Protein AF-A0A1T5GSQ0-F1 (afdb_monomer_lite)

Organism: NCBI:txid619805

pLDDT: mean 76.93, std 14.39, range [29.0, 96.12]

Structure (mmCIF, N/CA/C/O backbone):
data_AF-A0A1T5GSQ0-F1
#
_entry.id   AF-A0A1T5GSQ0-F1
#
loop_
_atom_site.group_PDB
_atom_site.id
_atom_site.type_symbol
_atom_site.label_atom_id
_atom_site.label_alt_id
_atom_site.label_comp_id
_atom_site.label_asym_id
_atom_site.label_entity_id
_atom_site.label_seq_id
_atom_site.pdbx_PDB_ins_code
_atom_site.Cartn_x
_atom_site.Cartn_y
_atom_site.Cartn_z
_atom_site.occupancy
_atom_site.B_iso_or_equiv
_atom_site.auth_seq_id
_atom_site.auth_comp_id
_atom_site.auth_asym_id
_atom_site.auth_atom_id
_atom_site.pdbx_PDB_model_num
ATOM 1 N N . MET A 1 1 ? 6.554 -36.362 -6.235 1.00 68.44 1 MET A N 1
ATOM 2 C CA . MET A 1 1 ? 5.967 -37.713 -6.061 1.00 68.44 1 MET A CA 1
ATOM 3 C C . MET A 1 1 ? 4.571 -37.659 -5.467 1.00 68.44 1 MET A C 1
ATOM 5 O O . MET A 1 1 ? 3.723 -38.399 -5.943 1.00 68.44 1 MET A O 1
ATOM 9 N N . TYR A 1 2 ? 4.300 -36.788 -4.490 1.00 81.19 2 TYR A N 1
ATOM 10 C CA . TYR A 1 2 ? 2.916 -36.434 -4.168 1.00 81.19 2 TYR A CA 1
ATOM 11 C C . TYR A 1 2 ? 2.210 -35.888 -5.408 1.00 81.19 2 TYR A C 1
ATOM 13 O O . TYR A 1 2 ? 2.786 -35.083 -6.143 1.00 81.19 2 TYR A O 1
ATOM 21 N N . GLN A 1 3 ? 0.980 -36.329 -5.635 1.00 78.25 3 GLN A N 1
ATOM 22 C CA . GLN A 1 3 ? 0.131 -35.813 -6.698 1.00 78.25 3 GLN A CA 1
ATOM 23 C C . GLN A 1 3 ? -1.318 -35.765 -6.228 1.00 78.25 3 GLN A C 1
ATOM 25 O O . GLN A 1 3 ? -1.808 -36.688 -5.578 1.00 78.25 3 GLN A O 1
ATOM 30 N N . PHE A 1 4 ? -2.019 -34.694 -6.579 1.00 75.19 4 PHE A N 1
ATOM 31 C CA . PHE A 1 4 ? -3.451 -34.602 -6.332 1.00 75.19 4 PHE A CA 1
ATOM 32 C C . PHE A 1 4 ? -4.210 -35.286 -7.467 1.00 75.19 4 PHE A C 1
ATOM 34 O O . PHE A 1 4 ? -3.965 -35.017 -8.642 1.00 75.19 4 PHE A O 1
ATOM 41 N N . TYR A 1 5 ? -5.136 -36.175 -7.118 1.00 75.06 5 TYR A N 1
ATOM 42 C CA . TYR A 1 5 ? -6.042 -36.819 -8.065 1.00 75.06 5 TYR A CA 1
ATOM 43 C C . TYR A 1 5 ? -7.463 -36.726 -7.513 1.00 75.06 5 TYR A C 1
ATOM 45 O O . TYR A 1 5 ? -7.710 -37.151 -6.388 1.00 75.06 5 TYR A O 1
ATOM 53 N N . ASN A 1 6 ? -8.379 -36.108 -8.267 1.00 72.38 6 ASN A N 1
ATOM 54 C CA . ASN A 1 6 ? -9.743 -35.788 -7.818 1.00 72.38 6 ASN A CA 1
ATOM 55 C C . ASN A 1 6 ? -9.792 -35.131 -6.425 1.00 72.38 6 ASN A C 1
ATOM 57 O O . ASN A 1 6 ? -10.614 -35.485 -5.585 1.00 72.38 6 ASN A O 1
ATOM 61 N N . ASN A 1 7 ? -8.898 -34.167 -6.176 1.00 63.91 7 ASN A N 1
ATOM 62 C CA . ASN A 1 7 ? -8.821 -33.418 -4.916 1.00 63.91 7 ASN A CA 1
ATOM 63 C C . ASN A 1 7 ? -8.423 -34.248 -3.669 1.00 63.91 7 ASN A C 1
ATOM 65 O O . ASN A 1 7 ? -8.534 -33.750 -2.543 1.00 63.91 7 ASN A O 1
ATOM 69 N N . ILE A 1 8 ? -7.936 -35.480 -3.873 1.00 70.56 8 ILE A N 1
ATOM 70 C CA . ILE A 1 8 ? -7.344 -36.366 -2.861 1.00 70.56 8 ILE A CA 1
ATOM 71 C C . ILE A 1 8 ? -5.822 -36.350 -3.038 1.00 70.56 8 ILE A C 1
ATOM 73 O O . ILE A 1 8 ? -5.317 -36.434 -4.163 1.00 70.56 8 ILE A O 1
ATOM 77 N N . LEU A 1 9 ? -5.084 -36.213 -1.935 1.00 80.88 9 LEU A N 1
ATOM 78 C CA . LEU A 1 9 ? -3.628 -36.312 -1.937 1.00 80.88 9 LEU A CA 1
ATOM 79 C C . LEU A 1 9 ? -3.241 -37.778 -2.140 1.00 80.88 9 LEU A C 1
ATOM 81 O O . LEU A 1 9 ? -3.521 -38.627 -1.299 1.00 80.88 9 LEU A O 1
ATOM 85 N N . THR A 1 10 ? -2.588 -38.079 -3.256 1.00 87.19 10 THR A N 1
ATOM 86 C CA . THR A 1 10 ? -2.218 -39.450 -3.604 1.00 87.19 10 THR A CA 1
ATOM 87 C C . THR A 1 10 ? -0.716 -39.623 -3.761 1.00 87.19 10 THR A C 1
ATOM 89 O O . THR A 1 10 ? 0.015 -38.696 -4.123 1.00 87.19 10 THR A O 1
ATOM 92 N N . VAL A 1 11 ? -0.263 -40.848 -3.509 1.00 88.00 11 VAL A N 1
ATOM 93 C CA . VAL A 1 11 ? 1.093 -41.314 -3.797 1.00 88.00 11 VAL A CA 1
ATOM 94 C C . VAL A 1 11 ? 1.001 -42.444 -4.829 1.00 88.00 11 VAL A C 1
ATOM 96 O O . VAL A 1 11 ? 0.130 -43.314 -4.711 1.00 88.00 11 VAL A O 1
ATOM 99 N N . PRO A 1 12 ? 1.861 -42.459 -5.865 1.00 88.81 12 PRO A N 1
ATOM 100 C CA . PRO A 1 12 ? 1.971 -43.591 -6.775 1.00 88.81 12 PRO A CA 1
ATOM 101 C C . PRO A 1 12 ? 2.206 -44.892 -6.007 1.00 88.81 12 PRO A C 1
ATOM 103 O O . PRO A 1 12 ? 3.106 -44.966 -5.178 1.00 88.81 12 PRO A O 1
ATOM 106 N N . ALA A 1 13 ? 1.440 -45.943 -6.303 1.00 86.69 13 ALA A N 1
ATOM 107 C CA . ALA A 1 13 ? 1.593 -47.232 -5.628 1.00 86.69 13 ALA A CA 1
ATOM 108 C C . ALA A 1 13 ? 3.027 -47.773 -5.752 1.00 86.69 13 ALA A C 1
ATOM 110 O O . ALA A 1 13 ? 3.580 -48.269 -4.778 1.00 86.69 13 ALA A O 1
ATOM 111 N N . ARG A 1 14 ? 3.636 -47.601 -6.934 1.00 85.62 14 ARG A N 1
ATOM 112 C CA . ARG A 1 14 ? 5.033 -47.954 -7.224 1.00 85.62 14 ARG A CA 1
ATOM 113 C C . ARG A 1 14 ? 6.021 -47.272 -6.277 1.00 85.62 14 ARG A C 1
ATOM 115 O O . ARG A 1 14 ? 6.959 -47.916 -5.821 1.00 85.62 14 ARG A O 1
ATOM 122 N N . ALA A 1 15 ? 5.748 -46.030 -5.881 1.00 83.38 15 ALA A N 1
ATOM 123 C CA . ALA A 1 15 ? 6.609 -45.318 -4.951 1.00 83.38 15 ALA A CA 1
ATOM 124 C C . ALA A 1 15 ? 6.645 -45.982 -3.569 1.00 83.38 15 ALA A C 1
ATOM 126 O O . ALA A 1 15 ? 7.658 -45.910 -2.891 1.00 83.38 15 ALA A O 1
ATOM 127 N N . LEU A 1 16 ? 5.581 -46.679 -3.156 1.00 84.25 16 LEU A N 1
ATOM 128 C CA . LEU A 1 16 ? 5.532 -47.333 -1.847 1.00 84.25 16 LEU A CA 1
ATOM 129 C C . LEU A 1 16 ? 6.376 -48.613 -1.779 1.00 84.25 16 LEU A C 1
ATOM 131 O O . LEU A 1 16 ? 6.899 -48.909 -0.707 1.00 84.25 16 LEU A O 1
ATOM 135 N N . TYR A 1 17 ? 6.493 -49.366 -2.878 1.00 85.31 17 TYR A N 1
ATOM 136 C CA . TYR A 1 17 ? 7.112 -50.701 -2.866 1.00 85.31 17 TYR A CA 1
ATOM 137 C C . TYR A 1 17 ? 8.306 -50.906 -3.798 1.00 85.31 17 TYR A C 1
ATOM 139 O O . TYR A 1 17 ? 8.955 -51.943 -3.712 1.00 85.31 17 TYR A O 1
ATOM 147 N N . GLU A 1 18 ? 8.584 -49.959 -4.690 1.00 81.31 18 GLU A N 1
ATOM 148 C CA . GLU A 1 18 ? 9.754 -49.977 -5.573 1.00 81.31 18 GLU A CA 1
ATOM 149 C C . GLU A 1 18 ? 10.610 -48.728 -5.347 1.00 81.31 18 GLU A C 1
ATOM 151 O O . GLU A 1 18 ? 11.766 -48.861 -4.964 1.00 81.31 18 GLU A O 1
ATOM 156 N N . ASP A 1 19 ? 10.058 -47.520 -5.529 1.00 81.12 19 ASP A N 1
ATOM 157 C CA . ASP A 1 19 ? 10.909 -46.317 -5.595 1.00 81.12 19 ASP A CA 1
ATOM 158 C C . ASP A 1 19 ? 11.412 -45.853 -4.216 1.00 81.12 19 ASP A C 1
ATOM 160 O O . ASP A 1 19 ? 12.547 -45.399 -4.091 1.00 81.12 19 ASP A O 1
ATOM 164 N N . LEU A 1 20 ? 10.577 -45.944 -3.172 1.00 81.62 20 LEU A N 1
ATOM 165 C CA . LEU A 1 20 ? 10.939 -45.531 -1.808 1.00 81.62 20 LEU A CA 1
ATOM 166 C C . LEU A 1 20 ? 11.150 -46.706 -0.859 1.00 81.62 20 LEU A C 1
ATOM 168 O O . LEU A 1 20 ? 11.515 -46.456 0.286 1.00 81.62 20 LEU A O 1
ATOM 172 N N . ASP A 1 21 ? 10.882 -47.943 -1.281 1.00 82.75 21 ASP A N 1
ATOM 173 C CA . ASP A 1 21 ? 10.990 -49.158 -0.458 1.00 82.75 21 ASP A CA 1
ATOM 174 C C . ASP A 1 21 ? 10.416 -48.979 0.968 1.00 82.75 21 ASP A C 1
ATOM 176 O O . ASP A 1 21 ? 11.086 -49.158 1.984 1.00 82.75 21 ASP A O 1
ATOM 180 N N . VAL A 1 22 ? 9.179 -48.478 1.055 1.00 83.62 22 VAL A N 1
ATOM 181 C CA . VAL A 1 22 ? 8.471 -48.247 2.331 1.00 83.62 22 VAL A CA 1
ATOM 182 C C . VAL A 1 22 ? 7.746 -49.518 2.783 1.00 83.62 22 VAL A C 1
ATOM 184 O O . VAL A 1 22 ? 7.536 -49.745 3.974 1.00 83.62 22 VAL A O 1
ATOM 187 N N . MET A 1 23 ? 7.343 -50.368 1.839 1.00 85.94 23 MET A N 1
ATOM 188 C CA . MET A 1 23 ? 6.712 -51.658 2.101 1.00 85.94 23 MET A CA 1
ATOM 189 C C . MET A 1 23 ? 6.940 -52.631 0.948 1.00 85.94 23 MET A C 1
ATOM 191 O O . MET A 1 23 ? 7.004 -52.223 -0.199 1.00 85.94 23 MET A O 1
ATOM 195 N N . SER A 1 24 ? 6.951 -53.939 1.206 1.00 87.75 24 SER A N 1
ATOM 196 C CA . SER A 1 24 ? 7.032 -54.917 0.115 1.00 87.75 24 SER A CA 1
ATOM 197 C C . SER A 1 24 ? 5.754 -54.947 -0.735 1.00 87.75 24 SER A C 1
ATOM 199 O O . SER A 1 24 ? 4.644 -54.737 -0.232 1.00 87.75 24 SER A O 1
ATOM 201 N N . LYS A 1 25 ? 5.888 -55.298 -2.021 1.00 86.75 25 LYS A N 1
ATOM 202 C CA . LYS A 1 25 ? 4.754 -55.422 -2.956 1.00 86.75 25 LYS A CA 1
ATOM 203 C C . LYS A 1 25 ? 3.648 -56.350 -2.435 1.00 86.75 25 LYS A C 1
ATOM 205 O O . LYS A 1 25 ? 2.469 -56.014 -2.504 1.00 86.75 25 LYS A O 1
ATOM 210 N N . SER A 1 26 ? 4.033 -57.474 -1.830 1.00 88.62 26 SER A N 1
ATOM 211 C CA . SER A 1 26 ? 3.101 -58.433 -1.217 1.00 88.62 26 SER A CA 1
ATOM 212 C C . SER A 1 26 ? 2.307 -57.819 -0.053 1.00 88.62 26 SER A C 1
ATOM 214 O O . SER A 1 26 ? 1.103 -58.048 0.085 1.00 88.62 26 SER A O 1
ATOM 216 N N . ASN A 1 27 ? 2.951 -56.977 0.763 1.00 89.62 27 ASN A N 1
ATOM 217 C CA . ASN A 1 27 ? 2.292 -56.280 1.866 1.00 89.62 27 ASN A CA 1
ATOM 218 C C . ASN A 1 27 ? 1.319 -55.204 1.357 1.00 89.62 27 ASN A C 1
ATOM 220 O O . ASN A 1 27 ? 0.189 -55.117 1.836 1.00 89.62 27 ASN A O 1
ATOM 224 N N . TYR A 1 28 ? 1.725 -54.445 0.335 1.00 90.38 28 TYR A N 1
ATOM 225 C CA . TYR A 1 28 ? 0.859 -53.490 -0.356 1.00 90.38 28 TYR A CA 1
ATOM 226 C C . TYR A 1 28 ? -0.414 -54.162 -0.904 1.00 90.38 28 TYR A C 1
ATOM 228 O O . TYR A 1 28 ? -1.529 -53.712 -0.622 1.00 90.38 28 TYR A O 1
ATOM 236 N N . ASP A 1 29 ? -0.267 -55.276 -1.628 1.00 87.75 29 ASP A N 1
ATOM 237 C CA . ASP A 1 29 ? -1.400 -55.989 -2.227 1.00 87.75 29 ASP A CA 1
ATOM 238 C C . ASP A 1 29 ? -2.332 -56.582 -1.153 1.00 87.75 29 ASP A C 1
ATOM 240 O O . ASP A 1 29 ? -3.560 -56.519 -1.289 1.00 87.75 29 ASP A O 1
ATOM 244 N N . LYS A 1 30 ? -1.773 -57.085 -0.040 1.00 89.44 30 LYS A N 1
ATOM 245 C CA . LYS A 1 30 ? -2.542 -57.559 1.123 1.00 89.44 30 LYS A CA 1
ATOM 246 C C . LYS A 1 30 ? -3.357 -56.434 1.763 1.00 89.44 30 LYS A C 1
ATOM 248 O O . LYS A 1 30 ? -4.542 -56.628 2.027 1.00 89.44 30 LYS A O 1
ATOM 253 N N . LEU A 1 31 ? -2.758 -55.268 2.002 1.00 87.88 31 LEU A N 1
ATOM 254 C CA . LEU A 1 31 ? -3.440 -54.128 2.628 1.00 87.88 31 LEU A CA 1
ATOM 255 C C . LEU A 1 31 ? -4.535 -53.541 1.731 1.00 87.88 31 LEU A C 1
ATOM 257 O O . LEU A 1 31 ? -5.602 -53.190 2.235 1.00 87.88 31 LEU A O 1
ATOM 261 N N . CYS A 1 32 ? -4.324 -53.532 0.413 1.00 87.56 32 CYS A N 1
ATOM 262 C CA . CYS A 1 32 ? -5.368 -53.177 -0.545 1.00 87.56 32 CYS A CA 1
ATOM 263 C C . CYS A 1 32 ? -6.530 -54.185 -0.528 1.00 87.56 32 CYS A C 1
ATOM 265 O O . CYS A 1 32 ? -7.689 -53.786 -0.561 1.00 87.56 32 CYS A O 1
ATOM 267 N N . ARG A 1 33 ? -6.248 -55.498 -0.462 1.00 86.75 33 ARG A N 1
ATOM 268 C CA . ARG A 1 33 ? -7.292 -56.542 -0.391 1.00 86.75 33 ARG A CA 1
ATOM 269 C C . ARG A 1 33 ? -8.101 -56.466 0.907 1.00 86.75 33 ARG A C 1
ATOM 271 O O . ARG A 1 33 ? -9.288 -56.763 0.894 1.00 86.75 33 ARG A O 1
ATOM 278 N N . LEU A 1 34 ? -7.466 -56.070 2.008 1.00 83.06 34 LEU A N 1
ATOM 279 C CA . LEU A 1 34 ? -8.110 -55.899 3.313 1.00 83.06 34 LEU A CA 1
ATOM 280 C C . LEU A 1 34 ? -8.865 -54.563 3.460 1.00 83.06 34 LEU A C 1
ATOM 282 O O . LEU A 1 34 ? -9.414 -54.315 4.531 1.00 83.06 34 LEU A O 1
ATOM 286 N N . GLY A 1 35 ? -8.862 -53.694 2.439 1.00 82.69 35 GLY A N 1
ATOM 287 C CA . GLY A 1 35 ? -9.487 -52.365 2.506 1.00 82.69 35 GLY A CA 1
ATOM 288 C C . GLY A 1 35 ? -8.825 -51.430 3.523 1.00 82.69 35 GLY A C 1
ATOM 289 O O . GLY A 1 35 ? -9.475 -50.559 4.085 1.00 82.69 35 GLY A O 1
ATOM 290 N N . LYS A 1 36 ? -7.543 -51.660 3.832 1.00 81.94 36 LYS A N 1
ATOM 291 C CA . LYS A 1 36 ? -6.756 -50.832 4.762 1.00 81.94 36 LYS A CA 1
ATOM 292 C C . LYS A 1 36 ? -5.957 -49.743 4.055 1.00 81.94 36 LYS A C 1
ATOM 294 O O . LYS A 1 36 ? -5.368 -48.923 4.739 1.00 81.94 36 LYS A O 1
ATOM 299 N N . ILE A 1 37 ? -5.886 -49.795 2.728 1.00 90.00 37 ILE A N 1
ATOM 300 C CA . ILE A 1 37 ? -5.274 -48.795 1.858 1.00 90.00 37 ILE A CA 1
ATOM 301 C C . ILE A 1 37 ? -6.217 -48.611 0.673 1.00 90.00 37 ILE A C 1
ATOM 303 O O . ILE A 1 37 ? -6.543 -49.589 -0.010 1.00 90.00 37 ILE A O 1
ATOM 307 N N . ASP A 1 38 ? -6.598 -47.367 0.404 1.00 87.88 38 ASP A N 1
ATOM 308 C CA . ASP A 1 38 ? -7.540 -47.032 -0.653 1.00 87.88 38 ASP A CA 1
ATOM 309 C C . ASP A 1 38 ? -6.816 -46.689 -1.951 1.00 87.88 38 ASP A C 1
ATOM 311 O O . ASP A 1 38 ? -5.993 -45.774 -2.046 1.00 87.88 38 ASP A O 1
ATOM 315 N N . ARG A 1 39 ? -7.143 -47.453 -2.997 1.00 87.56 39 ARG A N 1
ATOM 316 C CA . ARG A 1 39 ? -6.655 -47.204 -4.354 1.00 87.56 39 ARG A CA 1
ATOM 317 C C . ARG A 1 39 ? -7.631 -46.294 -5.079 1.00 87.56 39 ARG A C 1
ATOM 319 O O . ARG A 1 39 ? -8.629 -46.760 -5.621 1.00 87.56 39 ARG A O 1
ATOM 326 N N . VAL A 1 40 ? -7.296 -45.010 -5.132 1.00 84.06 40 VAL A N 1
ATOM 327 C CA . VAL A 1 40 ? -8.095 -43.971 -5.800 1.00 84.06 40 VAL A CA 1
ATOM 328 C C . VAL A 1 40 ? -8.093 -44.149 -7.323 1.00 84.06 40 VAL A C 1
ATOM 330 O O . VAL A 1 40 ? -9.045 -43.778 -8.005 1.00 84.06 40 VAL A O 1
ATOM 333 N N . ARG A 1 41 ? -7.039 -44.766 -7.876 1.00 84.94 41 ARG A N 1
ATOM 334 C CA . ARG A 1 41 ? -6.948 -45.134 -9.296 1.00 84.94 41 ARG A CA 1
ATOM 335 C C . ARG A 1 41 ? -6.303 -46.506 -9.441 1.00 84.94 41 ARG A C 1
ATOM 337 O O . ARG A 1 41 ? -5.251 -46.764 -8.856 1.00 84.94 41 ARG A O 1
ATOM 344 N N . GLN A 1 42 ? -6.916 -47.383 -10.235 1.00 80.81 42 GLN A N 1
ATOM 345 C CA . GLN A 1 42 ? -6.330 -48.677 -10.594 1.00 80.81 42 GLN A CA 1
ATOM 346 C C . GLN A 1 42 ? -5.257 -48.501 -11.671 1.00 80.81 42 GLN A C 1
ATOM 348 O O . GLN A 1 42 ? -5.453 -47.749 -12.624 1.00 80.81 42 GLN A O 1
ATOM 353 N N . GLY A 1 43 ? -4.146 -49.226 -11.535 1.00 78.56 43 GLY A N 1
ATOM 354 C CA . GLY A 1 43 ? -3.112 -49.265 -12.565 1.00 78.56 43 GLY A CA 1
ATOM 355 C C . GLY A 1 43 ? -3.512 -50.212 -13.697 1.00 78.56 43 GLY A C 1
ATOM 356 O O . GLY A 1 43 ? -3.926 -51.335 -13.416 1.00 78.56 43 GLY A O 1
ATOM 357 N N . LYS A 1 44 ? -3.415 -49.767 -14.955 1.00 77.12 44 LYS A N 1
ATOM 358 C CA . LYS A 1 44 ? -3.834 -50.538 -16.146 1.00 77.12 44 LYS A CA 1
ATOM 359 C C . LYS A 1 44 ? -2.760 -50.671 -17.242 1.00 77.12 44 LYS A C 1
ATOM 361 O O . LYS A 1 44 ? -3.091 -51.096 -18.341 1.00 77.12 44 LYS A O 1
ATOM 366 N N . GLY A 1 45 ? -1.494 -50.353 -16.962 1.00 67.88 45 GLY A N 1
ATOM 367 C CA . GLY A 1 45 ? -0.377 -50.547 -17.904 1.00 67.88 45 GLY A CA 1
ATOM 368 C C . GLY A 1 45 ? 0.507 -49.311 -18.073 1.00 67.88 45 GLY A C 1
ATOM 369 O O . GLY A 1 45 ? 0.421 -48.391 -17.257 1.00 67.88 45 GLY A O 1
ATOM 370 N N . LEU A 1 46 ? 1.363 -49.319 -19.106 1.00 49.94 46 LEU A N 1
ATOM 371 C CA . LEU A 1 46 ? 2.316 -48.243 -19.428 1.00 49.94 46 LEU A CA 1
ATOM 372 C C . LEU A 1 46 ? 1.572 -46.889 -19.481 1.00 49.94 46 LEU A C 1
ATOM 374 O O . LEU A 1 46 ? 0.576 -46.766 -20.186 1.00 49.94 46 LEU A O 1
ATOM 378 N N . ASP A 1 47 ? 2.015 -45.930 -18.663 1.00 57.16 47 ASP A N 1
ATOM 379 C CA . ASP A 1 47 ? 1.444 -44.588 -18.397 1.00 57.16 47 ASP A CA 1
ATOM 380 C C . ASP A 1 47 ? 0.167 -44.496 -17.536 1.00 57.16 47 ASP A C 1
ATOM 382 O O . ASP A 1 47 ? -0.342 -43.406 -17.251 1.00 57.16 47 ASP A O 1
ATOM 386 N N . ASN A 1 48 ? -0.339 -45.620 -17.027 1.00 70.00 48 ASN A N 1
ATOM 387 C CA . ASN A 1 48 ? -1.522 -45.662 -16.169 1.00 70.00 48 ASN A CA 1
ATOM 388 C C . ASN A 1 48 ? -1.192 -46.369 -14.845 1.00 70.00 48 ASN A C 1
ATOM 390 O O . ASN A 1 48 ? -1.582 -47.518 -14.625 1.00 70.00 48 ASN A O 1
ATOM 394 N N . HIS A 1 49 ? -0.434 -45.694 -13.968 1.00 80.44 49 HIS A N 1
ATOM 395 C CA . HIS A 1 49 ? -0.033 -46.222 -12.659 1.00 80.44 49 HIS A CA 1
ATOM 396 C C . HIS A 1 49 ? -1.143 -46.114 -11.610 1.00 80.44 49 HIS A C 1
ATOM 398 O O . HIS A 1 49 ? -1.974 -45.204 -11.625 1.00 80.44 49 HIS A O 1
ATOM 404 N N . ALA A 1 50 ? -1.146 -47.066 -10.674 1.00 85.62 50 ALA A N 1
ATOM 405 C CA . ALA A 1 50 ? -2.084 -47.055 -9.560 1.00 85.62 50 ALA A CA 1
ATOM 406 C C . ALA A 1 50 ? -1.755 -45.914 -8.586 1.00 85.62 50 ALA A C 1
ATOM 408 O O . ALA A 1 50 ? -0.584 -45.676 -8.280 1.00 85.62 50 ALA A O 1
ATOM 409 N N . LEU A 1 51 ? -2.790 -45.247 -8.077 1.00 89.19 51 LEU A N 1
ATOM 410 C CA . LEU A 1 51 ? -2.672 -44.172 -7.092 1.00 89.19 51 LEU A CA 1
ATOM 411 C C . LEU A 1 51 ? -3.332 -44.581 -5.793 1.00 89.19 51 LEU A C 1
ATOM 413 O O . LEU A 1 51 ? -4.428 -45.144 -5.792 1.00 89.19 51 LEU A O 1
ATOM 417 N N . VAL A 1 52 ? -2.646 -44.276 -4.704 1.00 87.38 52 VAL A N 1
ATOM 418 C CA . VAL A 1 52 ? -3.037 -44.630 -3.348 1.00 87.38 52 VAL A CA 1
ATOM 419 C C . VAL A 1 52 ? -3.305 -43.352 -2.578 1.00 87.38 52 VAL A C 1
ATOM 421 O O . VAL A 1 52 ? -2.490 -42.434 -2.646 1.00 87.38 52 VAL A O 1
ATOM 424 N N . ASP A 1 53 ? -4.424 -43.290 -1.863 1.00 89.44 53 ASP A N 1
ATOM 425 C CA . ASP A 1 53 ? -4.706 -42.183 -0.951 1.00 89.44 53 ASP A CA 1
ATOM 426 C C . ASP A 1 53 ? -3.667 -42.182 0.174 1.00 89.44 53 ASP A C 1
ATOM 428 O O . ASP A 1 53 ? -3.504 -43.176 0.889 1.00 89.44 53 ASP A O 1
ATOM 432 N N . PHE A 1 54 ? -2.953 -41.070 0.314 1.00 85.00 54 PHE A N 1
ATOM 433 C CA . PHE A 1 54 ? -1.916 -40.904 1.320 1.00 85.00 54 PHE A CA 1
ATOM 434 C C . PHE A 1 54 ? -2.462 -41.015 2.753 1.00 85.00 54 PHE A C 1
ATOM 436 O O . PHE A 1 54 ? -1.798 -41.593 3.617 1.00 85.00 54 PHE A O 1
ATOM 443 N N . GLU A 1 55 ? -3.679 -40.527 3.003 1.00 81.25 55 GLU A N 1
ATOM 444 C CA . GLU A 1 55 ? -4.296 -40.566 4.334 1.00 81.25 55 GLU A CA 1
ATOM 445 C C . GLU A 1 55 ? -4.718 -41.987 4.721 1.00 81.25 55 GLU A C 1
ATOM 447 O O . GLU A 1 55 ? -4.596 -42.385 5.884 1.00 81.25 55 GLU A O 1
ATOM 452 N N . SER A 1 56 ? -5.101 -42.797 3.729 1.00 87.50 56 SER A N 1
ATOM 453 C CA . SER A 1 56 ? -5.452 -44.208 3.928 1.00 87.50 56 SER A CA 1
ATOM 454 C C . SER A 1 56 ? -4.261 -45.082 4.348 1.00 87.50 56 SER A C 1
ATOM 456 O O . SER A 1 56 ? -4.456 -46.188 4.847 1.00 87.50 56 SER A O 1
ATOM 458 N N . LEU A 1 57 ? -3.015 -44.619 4.177 1.00 84.75 57 LEU A N 1
ATOM 459 C CA . LEU A 1 57 ? -1.837 -45.387 4.581 1.00 84.75 57 LEU A CA 1
ATOM 460 C C . LEU A 1 57 ? -1.780 -45.545 6.108 1.00 84.75 57 LEU A C 1
ATOM 462 O O . LEU A 1 57 ? -1.934 -44.556 6.827 1.00 84.75 57 LEU A O 1
ATOM 466 N N . PRO A 1 58 ? -1.469 -46.748 6.633 1.00 82.25 58 PRO A N 1
ATOM 467 C CA . PRO A 1 58 ? -1.176 -46.919 8.050 1.00 82.25 58 PRO A CA 1
ATOM 468 C C . PRO A 1 58 ? -0.067 -45.968 8.511 1.00 82.25 58 PRO A C 1
ATOM 470 O O . PRO A 1 58 ? 0.946 -45.814 7.827 1.00 82.25 58 PRO A O 1
ATOM 473 N N . GLU A 1 59 ? -0.237 -45.389 9.698 1.00 77.25 59 GLU A N 1
ATOM 474 C CA . GLU A 1 59 ? 0.590 -44.294 10.222 1.00 77.25 59 GLU A CA 1
ATOM 475 C C . GLU A 1 59 ? 2.100 -44.550 10.119 1.00 77.25 59 GLU A C 1
ATOM 477 O O . GLU A 1 59 ? 2.834 -43.697 9.629 1.00 77.25 59 GLU A O 1
ATOM 482 N N . ARG A 1 60 ? 2.555 -45.765 10.457 1.00 79.69 60 ARG A N 1
ATOM 483 C CA . ARG A 1 60 ? 3.969 -46.166 10.332 1.00 79.69 60 ARG A CA 1
ATOM 484 C C . ARG A 1 60 ? 4.549 -45.951 8.926 1.00 79.69 60 ARG A C 1
ATOM 486 O O . ARG A 1 60 ? 5.679 -45.503 8.797 1.00 79.69 60 ARG A O 1
ATOM 493 N N . PHE A 1 61 ? 3.773 -46.233 7.877 1.00 84.50 61 PHE A N 1
ATOM 494 C CA . PHE A 1 61 ? 4.207 -46.071 6.488 1.00 84.50 61 PHE A CA 1
ATOM 495 C C . PHE A 1 61 ? 4.070 -44.622 6.030 1.00 84.50 61 PHE A C 1
ATOM 497 O O . PHE A 1 61 ? 4.898 -44.142 5.265 1.00 84.50 61 PHE A O 1
ATOM 504 N N . ARG A 1 62 ? 3.064 -43.900 6.536 1.00 82.88 62 ARG A N 1
ATOM 505 C CA . ARG A 1 62 ? 2.883 -42.469 6.272 1.00 82.88 62 ARG A CA 1
ATOM 506 C C . ARG A 1 62 ? 4.073 -41.657 6.786 1.00 82.88 62 ARG A C 1
ATOM 508 O O . ARG A 1 62 ? 4.610 -40.837 6.049 1.00 82.88 62 ARG A O 1
ATOM 515 N N . VAL A 1 63 ? 4.529 -41.937 8.009 1.00 76.00 63 VAL A N 1
ATOM 516 C CA . VAL A 1 63 ? 5.705 -41.294 8.618 1.00 76.00 63 VAL A CA 1
ATOM 517 C C . VAL A 1 63 ? 6.966 -41.538 7.788 1.00 76.00 63 VAL A C 1
ATOM 519 O O . VAL A 1 63 ? 7.719 -40.598 7.540 1.00 76.00 63 VAL A O 1
ATOM 522 N N . ASP A 1 64 ? 7.189 -42.763 7.310 1.00 80.56 64 ASP A N 1
ATOM 523 C CA . ASP A 1 64 ? 8.365 -43.070 6.488 1.00 80.56 64 ASP A CA 1
ATOM 524 C C . ASP A 1 64 ? 8.298 -42.441 5.089 1.00 80.56 64 ASP A C 1
ATOM 526 O O . ASP A 1 64 ? 9.317 -41.960 4.591 1.00 80.56 64 ASP A O 1
ATOM 530 N N . VAL A 1 65 ? 7.109 -42.348 4.479 1.00 79.69 65 VAL A N 1
ATOM 531 C CA . VAL A 1 65 ? 6.918 -41.583 3.233 1.00 79.69 65 VAL A CA 1
ATOM 532 C C . VAL A 1 65 ? 7.246 -40.101 3.455 1.00 79.69 65 VAL A C 1
ATOM 534 O O . VAL A 1 65 ? 7.965 -39.522 2.645 1.00 79.69 65 VAL A O 1
ATOM 537 N N . VAL A 1 66 ? 6.810 -39.498 4.570 1.00 79.06 66 VAL A N 1
ATOM 538 C CA . VAL A 1 66 ? 7.133 -38.097 4.916 1.00 79.06 66 VAL A CA 1
ATOM 539 C C . VAL A 1 66 ? 8.624 -37.903 5.176 1.00 79.06 66 VAL A C 1
ATOM 541 O O . VAL A 1 66 ? 9.192 -36.918 4.715 1.00 79.06 66 VAL A O 1
ATOM 544 N N . LYS A 1 67 ? 9.292 -38.839 5.860 1.00 78.62 67 LYS A N 1
ATOM 545 C CA . LYS A 1 67 ? 10.748 -38.772 6.067 1.00 78.62 67 LYS A CA 1
ATOM 546 C C . LYS A 1 67 ? 11.523 -38.789 4.748 1.00 78.62 67 LYS A C 1
ATOM 548 O O . LYS A 1 67 ? 12.530 -38.099 4.643 1.00 78.62 67 LYS A O 1
ATOM 553 N N . LYS A 1 68 ? 11.072 -39.570 3.759 1.00 79.06 68 LYS A N 1
ATOM 554 C CA . LYS A 1 68 ? 11.768 -39.729 2.470 1.00 79.06 68 LYS A CA 1
ATOM 555 C C . LYS A 1 68 ? 11.398 -38.659 1.431 1.00 79.06 68 LYS A C 1
ATOM 557 O O . LYS A 1 68 ? 12.251 -38.289 0.634 1.00 79.06 68 LYS A O 1
ATOM 562 N N . LEU A 1 69 ? 10.158 -38.160 1.424 1.00 71.44 69 LEU A N 1
ATOM 563 C CA . LEU A 1 69 ? 9.655 -37.190 0.433 1.00 71.44 69 LEU A CA 1
ATOM 564 C C . LEU A 1 69 ? 9.437 -35.766 0.971 1.00 71.44 69 LEU A C 1
ATOM 566 O O . LEU A 1 69 ? 9.090 -34.876 0.194 1.00 71.44 69 LEU A O 1
ATOM 570 N N . GLY A 1 70 ? 9.599 -35.544 2.275 1.00 67.81 70 GLY A N 1
ATOM 571 C CA . GLY A 1 70 ? 9.181 -34.313 2.943 1.00 67.81 70 GLY A CA 1
ATOM 572 C C . GLY A 1 70 ? 7.670 -34.255 3.202 1.00 67.81 70 GLY A C 1
ATOM 573 O O . GLY A 1 70 ? 6.905 -35.147 2.812 1.00 67.81 70 GLY A O 1
ATOM 574 N N . TYR A 1 71 ? 7.230 -33.195 3.888 1.00 66.19 71 TYR A N 1
ATOM 575 C CA . TYR A 1 71 ? 5.811 -32.962 4.170 1.00 66.19 71 TYR A CA 1
ATOM 576 C C . TYR A 1 71 ? 5.027 -32.689 2.878 1.00 66.19 71 TYR A C 1
ATOM 578 O O . TYR A 1 71 ? 5.511 -31.952 2.013 1.00 66.19 71 TYR A O 1
ATOM 586 N N . PRO A 1 72 ? 3.816 -33.251 2.729 1.00 67.94 72 PRO A N 1
ATOM 587 C CA . PRO A 1 72 ? 3.018 -33.032 1.536 1.00 67.94 72 PRO A CA 1
ATOM 588 C C . PRO A 1 72 ? 2.568 -31.564 1.413 1.00 67.94 72 PRO A C 1
ATOM 590 O O . PRO A 1 72 ? 2.330 -30.900 2.427 1.00 67.94 72 PRO A O 1
ATOM 593 N N . PRO A 1 73 ? 2.410 -31.046 0.181 1.00 53.25 73 PRO A N 1
ATOM 594 C CA . PRO A 1 73 ? 1.878 -29.705 -0.047 1.00 53.25 73 PRO A CA 1
ATOM 595 C C . PRO A 1 73 ? 0.459 -29.576 0.530 1.00 53.25 73 PRO A C 1
ATOM 597 O O . PRO A 1 73 ? -0.392 -30.439 0.304 1.00 53.25 73 PRO A O 1
ATOM 600 N N . ARG A 1 74 ? 0.193 -28.492 1.277 1.00 45.97 74 ARG A N 1
ATOM 601 C CA . ARG A 1 74 ? -1.150 -28.183 1.800 1.00 45.97 74 ARG A CA 1
ATOM 602 C C . ARG A 1 74 ? -2.108 -27.928 0.632 1.00 45.97 74 ARG A C 1
ATOM 604 O O . ARG A 1 74 ? -1.745 -27.275 -0.341 1.00 45.97 74 ARG A O 1
ATOM 611 N N . LYS A 1 75 ? -3.328 -28.459 0.734 1.00 45.91 75 LYS A N 1
ATOM 612 C CA . LYS A 1 75 ? -4.381 -28.371 -0.286 1.00 45.91 75 LYS A CA 1
ATOM 613 C C . LYS A 1 75 ? -4.733 -26.904 -0.575 1.00 45.91 75 LYS A C 1
ATOM 615 O O . LYS A 1 75 ? -5.448 -26.282 0.203 1.00 45.91 75 LYS A O 1
ATOM 620 N N . THR A 1 76 ? -4.271 -26.355 -1.696 1.00 41.78 76 THR A N 1
ATOM 621 C CA . THR A 1 76 ? -4.785 -25.080 -2.215 1.00 41.78 76 THR A CA 1
ATOM 622 C C . THR A 1 76 ? -6.108 -25.377 -2.912 1.00 41.78 76 THR A C 1
ATOM 624 O O . THR A 1 76 ? -6.122 -25.893 -4.029 1.00 41.78 76 THR A O 1
ATOM 627 N N . VAL A 1 77 ? -7.237 -25.128 -2.249 1.00 46.34 77 VAL A N 1
ATOM 628 C CA . VAL A 1 77 ? -8.554 -25.268 -2.885 1.00 46.34 77 VAL A CA 1
ATOM 629 C C . VAL A 1 77 ? -8.697 -24.131 -3.905 1.00 46.34 77 VAL A C 1
ATOM 631 O O . VAL A 1 77 ? -9.093 -23.028 -3.553 1.00 46.34 77 VAL A O 1
ATOM 634 N N . GLN A 1 78 ? -8.337 -24.363 -5.170 1.00 51.88 78 GLN A N 1
ATOM 635 C CA . GLN A 1 78 ? -8.559 -23.407 -6.266 1.00 51.88 78 GLN A CA 1
ATOM 636 C C . GLN A 1 78 ? -10.037 -23.418 -6.690 1.00 51.88 78 GLN A C 1
ATOM 638 O O . GLN A 1 78 ? -10.380 -23.870 -7.779 1.00 51.88 78 GLN A O 1
ATOM 643 N N . ASN A 1 79 ? -10.933 -22.949 -5.819 1.00 65.75 79 ASN A N 1
ATOM 644 C CA . ASN A 1 79 ? -12.326 -22.704 -6.189 1.00 65.75 79 ASN A CA 1
ATOM 645 C C . ASN A 1 79 ? -12.518 -21.215 -6.495 1.00 65.75 79 ASN A C 1
ATOM 647 O O . ASN A 1 79 ? -12.230 -20.368 -5.654 1.00 65.75 79 ASN A O 1
ATOM 651 N N . LEU A 1 80 ? -13.039 -20.898 -7.686 1.00 72.38 80 LEU A N 1
ATOM 652 C CA . LEU A 1 80 ? -13.214 -19.519 -8.173 1.00 72.38 80 LEU A CA 1
ATOM 653 C C . LEU A 1 80 ? -14.063 -18.644 -7.233 1.00 72.38 80 LEU A C 1
ATOM 655 O O . LEU A 1 80 ? -13.893 -17.430 -7.222 1.00 72.38 80 LEU A O 1
ATOM 659 N N . ILE A 1 81 ? -14.941 -19.248 -6.424 1.00 81.19 81 ILE A N 1
ATOM 660 C CA . ILE A 1 81 ? -15.767 -18.538 -5.435 1.00 81.19 81 ILE A CA 1
ATOM 661 C C . ILE A 1 81 ? -14.928 -17.852 -4.341 1.00 81.19 81 ILE A C 1
ATOM 663 O O . ILE A 1 81 ? -15.334 -16.809 -3.837 1.00 81.19 81 ILE A O 1
ATOM 667 N N . LEU A 1 82 ? -13.733 -18.372 -4.022 1.00 81.19 82 LEU A N 1
ATOM 668 C CA . LEU A 1 82 ? -12.841 -17.785 -3.013 1.00 81.19 82 LEU A CA 1
ATOM 669 C C . LEU A 1 82 ? -12.234 -16.450 -3.458 1.00 81.19 82 LEU A C 1
ATOM 671 O O . LEU A 1 82 ? -11.871 -15.649 -2.607 1.00 81.19 82 LEU A O 1
ATOM 675 N N . ASN A 1 83 ? -12.188 -16.160 -4.763 1.00 80.75 83 ASN A N 1
ATOM 676 C CA . ASN A 1 83 ? -11.737 -14.853 -5.260 1.00 80.75 83 ASN A CA 1
ATOM 677 C C . ASN A 1 83 ? -12.681 -13.711 -4.846 1.00 80.75 83 ASN A C 1
ATOM 679 O O . ASN A 1 83 ? -12.284 -12.548 -4.845 1.00 80.75 83 ASN A O 1
ATOM 683 N N . TYR A 1 84 ? -13.931 -14.043 -4.516 1.00 82.56 84 TYR A N 1
ATOM 684 C CA . TYR A 1 84 ? -14.952 -13.092 -4.082 1.00 82.56 84 TYR A CA 1
ATOM 685 C C . TYR A 1 84 ? -15.139 -13.097 -2.559 1.00 82.56 84 TYR A C 1
ATOM 687 O O . TYR A 1 84 ? -15.943 -12.321 -2.050 1.00 82.56 84 TYR A O 1
ATOM 695 N N . PHE A 1 85 ? -14.408 -13.950 -1.833 1.00 86.88 85 PHE A N 1
ATOM 696 C CA . PHE A 1 85 ? -14.435 -14.004 -0.376 1.00 86.88 85 PHE A CA 1
ATOM 697 C C . PHE A 1 85 ? -13.608 -12.849 0.198 1.00 86.88 85 PHE A C 1
ATOM 699 O O . PHE A 1 85 ? -12.417 -12.729 -0.087 1.00 86.88 85 PHE A O 1
ATOM 706 N N . LYS A 1 86 ? -14.256 -11.973 0.969 1.00 84.62 86 LYS A N 1
ATOM 707 C CA . LYS A 1 86 ? -13.669 -10.757 1.544 1.00 84.62 86 LYS A CA 1
ATOM 708 C C . LYS A 1 86 ? -14.080 -10.616 3.004 1.00 84.62 86 LYS A C 1
ATOM 710 O O . LYS A 1 86 ? -15.097 -11.177 3.414 1.00 84.62 86 LYS A O 1
ATOM 715 N N . ASP A 1 87 ? -13.307 -9.838 3.753 1.00 84.50 87 ASP A N 1
ATOM 716 C CA . ASP A 1 87 ? -13.657 -9.490 5.125 1.00 84.50 87 ASP A CA 1
ATOM 717 C C . ASP A 1 87 ? -14.922 -8.621 5.167 1.00 84.50 87 ASP A C 1
ATOM 719 O O . ASP A 1 87 ? -15.096 -7.725 4.340 1.00 84.50 87 ASP A O 1
ATOM 723 N N . ASP A 1 88 ? -15.811 -8.912 6.120 1.00 87.19 88 ASP A N 1
ATOM 724 C CA . ASP A 1 88 ? -17.102 -8.241 6.295 1.00 87.19 88 ASP A CA 1
ATOM 725 C C . ASP A 1 88 ? -17.137 -7.672 7.715 1.00 87.19 88 ASP A C 1
ATOM 727 O O . ASP A 1 88 ? -17.532 -8.337 8.676 1.00 87.19 88 ASP A O 1
ATOM 731 N N . TYR A 1 89 ? -16.616 -6.454 7.850 1.00 79.50 89 TYR A N 1
ATOM 732 C CA . TYR A 1 89 ? -16.506 -5.775 9.140 1.00 79.50 89 TYR A CA 1
ATOM 733 C C . TYR A 1 89 ? -17.880 -5.401 9.720 1.00 79.50 89 TYR A C 1
ATOM 735 O O . TYR A 1 89 ? -18.018 -5.326 10.939 1.00 79.50 89 TYR A O 1
ATOM 743 N N . GLU A 1 90 ? -18.903 -5.231 8.876 1.00 82.94 90 GLU A N 1
ATOM 744 C CA . GLU A 1 90 ? -20.274 -4.949 9.314 1.00 82.94 90 GLU A CA 1
ATOM 745 C C . GLU A 1 90 ? -20.915 -6.178 9.964 1.00 82.94 90 GLU A C 1
ATOM 747 O O . GLU A 1 90 ? -21.549 -6.062 11.012 1.00 82.94 90 GLU A O 1
ATOM 752 N N . ALA A 1 91 ? -20.703 -7.371 9.398 1.00 85.75 91 ALA A N 1
ATOM 753 C CA . ALA A 1 91 ? -21.139 -8.617 10.019 1.00 85.75 91 ALA A CA 1
ATOM 754 C C . ALA A 1 91 ? -20.468 -8.834 11.388 1.00 85.75 91 ALA A C 1
ATOM 756 O O . ALA A 1 91 ? -21.126 -9.274 12.333 1.00 85.75 91 ALA A O 1
ATOM 757 N N . VAL A 1 92 ? -19.173 -8.512 11.514 1.00 81.56 92 VAL A N 1
ATOM 758 C CA . VAL A 1 92 ? -18.436 -8.615 12.788 1.00 81.56 92 VAL A CA 1
ATOM 759 C C . VAL A 1 92 ? -19.064 -7.716 13.851 1.00 81.56 92 VAL A C 1
ATOM 761 O O . VAL A 1 92 ? -19.373 -8.195 14.944 1.00 81.56 92 VAL A O 1
ATOM 764 N N . ASP A 1 93 ? -19.302 -6.446 13.526 1.00 77.19 93 ASP A N 1
ATOM 765 C CA . ASP A 1 93 ? -19.897 -5.485 14.457 1.00 77.19 93 ASP A CA 1
ATOM 766 C C . ASP A 1 93 ? -21.343 -5.861 14.822 1.00 77.19 93 ASP A C 1
ATOM 768 O O . ASP A 1 93 ? -21.731 -5.872 15.996 1.00 77.19 93 ASP A O 1
ATOM 772 N N . PHE A 1 94 ? -22.131 -6.294 13.833 1.00 90.12 94 PHE A N 1
ATOM 773 C CA . PHE A 1 94 ? -23.510 -6.725 14.040 1.00 90.12 94 PHE A CA 1
ATOM 774 C C . PHE A 1 94 ? -23.609 -7.914 15.005 1.00 90.12 94 PHE A C 1
ATOM 776 O O . PHE A 1 94 ? -24.345 -7.847 15.987 1.00 90.12 94 PHE A O 1
ATOM 783 N N . TYR A 1 95 ? -22.870 -9.010 14.785 1.00 87.38 95 TYR A N 1
ATOM 784 C CA . TYR A 1 95 ? -22.992 -10.189 15.658 1.00 87.38 95 TYR A CA 1
ATOM 785 C C . TYR A 1 95 ? -22.328 -10.008 17.025 1.00 87.38 95 TYR A C 1
ATOM 787 O O . TYR A 1 95 ? -22.766 -10.642 17.990 1.00 87.38 95 TYR A O 1
ATOM 795 N N . ALA A 1 96 ? -21.312 -9.147 17.135 1.00 79.19 96 ALA A N 1
ATOM 796 C CA . ALA A 1 96 ? -20.712 -8.786 18.418 1.00 79.19 96 ALA A CA 1
ATOM 797 C C . ALA A 1 96 ? -21.680 -7.962 19.288 1.00 79.19 96 ALA A C 1
ATOM 799 O O . ALA A 1 96 ? -21.767 -8.173 20.505 1.00 79.19 96 ALA A O 1
ATOM 800 N N . SER A 1 97 ? -22.447 -7.063 18.664 1.00 77.06 97 SER A N 1
ATOM 801 C CA . SER A 1 97 ? -23.429 -6.202 19.334 1.00 77.06 97 SER A CA 1
ATOM 802 C C . SER A 1 97 ? -24.808 -6.852 19.521 1.00 77.06 97 SER A C 1
ATOM 804 O O . SER A 1 97 ? -25.565 -6.432 20.400 1.00 77.06 97 SER A O 1
ATOM 806 N N . TYR A 1 98 ? -25.127 -7.916 18.775 1.00 81.06 98 TYR A N 1
ATOM 807 C CA . TYR A 1 98 ? -26.424 -8.591 18.829 1.00 81.06 98 TYR A CA 1
ATOM 808 C C . TYR A 1 98 ? -26.734 -9.218 20.204 1.00 81.06 98 TYR A C 1
ATOM 810 O O . TYR A 1 98 ? -25.939 -9.978 20.774 1.00 81.06 98 TYR A O 1
ATOM 818 N N . LYS A 1 99 ? -27.938 -8.934 20.723 1.00 77.00 99 LYS A N 1
ATOM 819 C CA . LYS A 1 99 ? -28.455 -9.441 22.004 1.00 77.00 99 LYS A CA 1
ATOM 820 C C . LYS A 1 99 ? -29.644 -10.376 21.788 1.00 77.00 99 LYS A C 1
ATOM 822 O O . LYS A 1 99 ? -30.558 -10.065 21.031 1.00 77.00 99 LYS A O 1
ATOM 827 N N . LEU A 1 100 ? -29.632 -11.508 22.486 1.00 72.19 100 LEU A N 1
ATOM 828 C CA . LEU A 1 100 ? -30.765 -12.430 22.593 1.00 72.19 100 LEU A CA 1
ATOM 829 C C . LEU A 1 100 ? -31.865 -11.829 23.492 1.00 72.19 100 LEU A C 1
ATOM 831 O O . LEU A 1 100 ? -31.618 -10.863 24.212 1.00 72.19 100 LEU A O 1
ATOM 835 N N . ASP A 1 101 ? -33.073 -12.410 23.503 1.00 61.62 101 ASP A N 1
ATOM 836 C CA . ASP A 1 101 ? -34.202 -11.891 24.309 1.00 61.62 101 ASP A CA 1
ATOM 837 C C . ASP A 1 101 ? -33.931 -11.890 25.828 1.00 61.62 101 ASP A C 1
ATOM 839 O O . ASP A 1 101 ? -34.604 -11.198 26.587 1.00 61.62 101 ASP A O 1
ATOM 843 N N . ASP A 1 102 ? -32.963 -12.686 26.288 1.00 57.72 102 ASP A N 1
ATOM 844 C CA . ASP A 1 102 ? -32.490 -12.712 27.676 1.00 57.72 102 ASP A CA 1
ATOM 845 C C . ASP A 1 102 ? -31.345 -11.714 27.942 1.00 57.72 102 ASP A C 1
ATOM 847 O O . ASP A 1 102 ? -30.704 -11.765 28.993 1.00 57.72 102 ASP A O 1
ATOM 851 N N . PHE A 1 103 ? -31.101 -10.805 26.992 1.00 56.72 103 PHE A N 1
ATOM 852 C CA . PHE A 1 103 ? -30.043 -9.794 26.977 1.00 56.72 103 PHE A CA 1
ATOM 853 C C . PHE A 1 103 ? -28.616 -10.359 26.990 1.00 56.72 103 PHE A C 1
ATOM 855 O O . PHE A 1 103 ? -27.648 -9.610 27.162 1.00 56.72 103 PHE A O 1
ATOM 862 N N . THR A 1 104 ? -28.447 -11.666 26.772 1.00 67.19 104 THR A N 1
ATOM 863 C CA . THR A 1 104 ? -27.122 -12.263 26.603 1.00 67.19 104 THR A CA 1
ATOM 864 C C . THR A 1 104 ? -26.627 -12.085 25.168 1.00 67.19 104 THR A C 1
ATOM 866 O O . THR A 1 104 ? -27.403 -12.061 24.213 1.00 67.19 104 THR A O 1
ATOM 869 N N . SER A 1 105 ? -25.315 -11.906 25.006 1.00 76.44 105 SER A N 1
ATOM 870 C CA . SER A 1 105 ? -24.690 -11.878 23.680 1.00 76.44 105 SER A CA 1
ATOM 871 C C . SER A 1 105 ? -24.549 -13.292 23.122 1.00 76.44 105 SER A C 1
ATOM 873 O O . SER A 1 105 ? -24.422 -14.266 23.870 1.00 76.44 105 SER A O 1
ATOM 875 N N . LEU A 1 106 ? -24.497 -13.397 21.794 1.00 80.69 106 LEU A N 1
ATOM 876 C CA . LEU A 1 106 ? -24.087 -14.631 21.127 1.00 80.69 106 LEU A CA 1
ATOM 877 C C . LEU A 1 106 ? -22.698 -15.056 21.617 1.00 80.69 106 LEU A C 1
ATOM 879 O O . LEU A 1 106 ? -21.839 -14.215 21.876 1.00 80.69 106 LEU A O 1
ATOM 883 N N . LYS A 1 107 ? -22.467 -16.365 21.744 1.00 83.56 107 LYS A N 1
ATOM 884 C CA . LYS A 1 107 ? -21.141 -16.883 22.106 1.00 83.56 107 LYS A CA 1
ATOM 885 C C . LYS A 1 107 ? -20.116 -16.566 21.005 1.00 83.56 107 LYS A C 1
ATOM 887 O O . LYS A 1 107 ? -20.509 -16.613 19.837 1.00 83.56 107 LYS A O 1
ATOM 892 N N . PRO A 1 108 ? -18.830 -16.330 21.331 1.00 75.69 108 PRO A N 1
ATOM 893 C CA . PRO A 1 108 ? -17.804 -15.990 20.341 1.00 75.69 108 PRO A CA 1
ATOM 894 C C . PRO A 1 108 ? -17.709 -16.992 19.187 1.00 75.69 108 PRO A C 1
ATOM 896 O O . PRO A 1 108 ? -17.599 -16.594 18.033 1.00 75.69 108 PRO A O 1
ATOM 899 N N . GLU A 1 109 ? -17.863 -18.291 19.467 1.00 82.06 109 GLU A N 1
ATOM 900 C CA . GLU A 1 109 ? -17.809 -19.326 18.428 1.00 82.06 109 GLU A CA 1
ATOM 901 C C . GLU A 1 109 ? -18.977 -19.210 17.436 1.00 82.06 109 GLU A C 1
ATOM 903 O O . GLU A 1 109 ? -18.839 -19.543 16.262 1.00 82.06 109 GLU A O 1
ATOM 908 N N . LYS A 1 110 ? -20.138 -18.724 17.896 1.00 85.31 110 LYS A N 1
ATOM 909 C CA . LYS A 1 110 ? -21.311 -18.488 17.043 1.00 85.31 110 LYS A CA 1
ATOM 910 C C . LYS A 1 110 ? -21.238 -17.172 16.287 1.00 85.31 110 LYS A C 1
ATOM 912 O O . LYS A 1 110 ? -21.738 -17.118 15.170 1.00 85.31 110 LYS A O 1
ATOM 917 N N . GLN A 1 111 ? -20.609 -16.151 16.862 1.00 88.00 111 GLN A N 1
ATOM 918 C CA . GLN A 1 111 ? -20.329 -14.906 16.150 1.00 88.00 111 GLN A CA 1
ATOM 919 C C . GLN A 1 111 ? -19.409 -15.181 14.954 1.00 88.00 111 GLN A C 1
ATOM 921 O O . GLN A 1 111 ? -19.770 -14.854 13.830 1.00 88.00 111 GLN A O 1
ATOM 926 N N . ASP A 1 112 ? -18.294 -15.886 15.174 1.00 86.19 112 ASP A N 1
ATOM 927 C CA . ASP A 1 112 ? -17.350 -16.274 14.117 1.00 86.19 112 ASP A CA 1
ATOM 928 C C . ASP A 1 112 ? -18.013 -17.136 13.023 1.00 86.19 112 ASP A C 1
ATOM 930 O O . ASP A 1 112 ? -17.854 -16.874 11.831 1.00 86.19 112 ASP A O 1
ATOM 934 N N . GLU A 1 113 ? -18.847 -18.111 13.409 1.00 89.88 113 GLU A N 1
ATOM 935 C CA . GLU A 1 113 ? -19.623 -18.917 12.455 1.00 89.88 113 GLU A CA 1
ATOM 936 C C . GLU A 1 113 ? -20.563 -18.056 11.588 1.00 89.88 113 GLU A C 1
ATOM 938 O O . GLU A 1 113 ? -20.659 -18.261 10.374 1.00 89.88 113 GLU A O 1
ATOM 943 N N . TYR A 1 114 ? -21.269 -17.091 12.186 1.00 93.12 114 TYR A N 1
ATOM 944 C CA . TYR A 1 114 ? -22.213 -16.235 11.465 1.00 93.12 114 TYR A CA 1
ATOM 945 C C . TYR A 1 114 ? -21.531 -15.189 10.583 1.00 93.12 114 TYR A C 1
ATOM 947 O O . TYR A 1 114 ? -22.017 -14.945 9.476 1.00 93.12 114 TYR A O 1
ATOM 955 N N . VAL A 1 115 ? -20.381 -14.654 10.999 1.00 91.81 115 VAL A N 1
ATOM 956 C CA . VAL A 1 115 ? -19.533 -13.794 10.158 1.00 91.81 115 VAL A CA 1
ATOM 957 C C . VAL A 1 115 ? -19.074 -14.559 8.917 1.00 91.81 115 VAL A C 1
ATOM 959 O O . VAL A 1 115 ? -19.321 -14.118 7.796 1.00 91.81 115 VAL A O 1
ATOM 962 N N . LYS A 1 116 ? -18.515 -15.762 9.092 1.00 92.56 116 LYS A N 1
ATOM 963 C CA . LYS A 1 116 ? -18.067 -16.613 7.976 1.00 92.56 116 LYS A CA 1
ATOM 964 C C . LYS A 1 116 ? -19.203 -16.976 7.021 1.00 92.56 116 LYS A C 1
ATOM 966 O O . LYS A 1 116 ? -19.009 -17.020 5.806 1.00 92.56 116 LYS A O 1
ATOM 971 N N . ASN A 1 117 ? -20.405 -17.214 7.549 1.00 93.75 117 ASN A N 1
ATOM 972 C CA . ASN A 1 117 ? -21.598 -17.452 6.735 1.00 93.75 117 ASN A CA 1
ATOM 973 C C . ASN A 1 117 ? -22.018 -16.216 5.925 1.00 93.75 117 ASN A C 1
ATOM 975 O O . ASN A 1 117 ? -22.372 -16.371 4.757 1.00 93.75 117 ASN A O 1
ATOM 979 N N . ALA A 1 118 ? -21.970 -15.016 6.510 1.00 93.94 118 ALA A N 1
ATOM 980 C CA . ALA A 1 118 ? -22.297 -13.764 5.822 1.00 93.94 118 ALA A CA 1
ATOM 981 C C . ALA A 1 118 ? -21.293 -13.461 4.697 1.00 93.94 118 ALA A C 1
ATOM 983 O O . ALA A 1 118 ? -21.693 -13.277 3.547 1.00 93.94 118 ALA A O 1
ATOM 984 N N . GLN A 1 119 ? -19.992 -13.548 4.991 1.00 93.75 119 GLN A N 1
ATOM 985 C CA . GLN A 1 119 ? -18.911 -13.391 4.009 1.00 93.75 119 GLN A CA 1
ATOM 986 C C . GLN A 1 119 ? -19.072 -14.355 2.829 1.00 93.75 119 GLN A C 1
ATOM 988 O O . GLN A 1 119 ? -18.933 -13.977 1.664 1.00 93.75 119 GLN A O 1
ATOM 993 N N . MET A 1 120 ? -19.415 -15.611 3.123 1.00 93.12 120 MET A N 1
ATOM 994 C CA . MET A 1 120 ? -19.619 -16.625 2.096 1.00 93.12 120 MET A CA 1
ATOM 995 C C . MET A 1 120 ? -20.883 -16.369 1.255 1.00 93.12 120 MET A C 1
ATOM 997 O O . MET A 1 120 ? -20.880 -16.661 0.059 1.00 93.12 120 MET A O 1
ATOM 1001 N N . LEU A 1 121 ? -21.950 -15.796 1.830 1.00 93.88 121 LEU A N 1
ATOM 1002 C CA . LEU A 1 121 ? -23.150 -15.395 1.080 1.00 93.88 121 LEU A CA 1
ATOM 1003 C C . LEU A 1 121 ? -22.881 -14.199 0.158 1.00 93.88 121 LEU A C 1
ATOM 1005 O O . LEU A 1 121 ? -23.327 -14.220 -0.991 1.00 93.88 121 LEU A O 1
ATOM 1009 N N . TRP A 1 122 ? -22.096 -13.213 0.598 1.00 93.81 122 TRP A N 1
ATOM 1010 C CA . TRP A 1 122 ? -21.651 -12.117 -0.268 1.00 93.81 122 TRP A CA 1
ATOM 1011 C C . TRP A 1 122 ? -20.749 -12.602 -1.406 1.00 93.81 122 TRP A C 1
ATOM 1013 O O . TRP A 1 122 ? -20.957 -12.232 -2.566 1.00 93.81 122 TRP A O 1
ATOM 1023 N N . ALA A 1 123 ? -19.801 -13.494 -1.106 1.00 90.38 123 ALA A N 1
ATOM 1024 C CA . ALA A 1 123 ? -18.950 -14.124 -2.113 1.00 90.38 123 ALA A CA 1
ATOM 1025 C C . ALA A 1 123 ? -19.775 -14.910 -3.145 1.00 90.38 123 ALA A C 1
ATOM 1027 O O . ALA A 1 123 ? -19.518 -14.839 -4.349 1.00 90.38 123 ALA A O 1
ATOM 1028 N N . LEU A 1 124 ? -20.802 -15.629 -2.683 1.00 91.88 124 LEU A N 1
ATOM 1029 C CA . LEU A 1 124 ? -21.726 -16.373 -3.530 1.00 91.88 124 LEU A CA 1
ATOM 1030 C C . LEU A 1 124 ? -22.540 -15.455 -4.454 1.00 91.88 124 LEU A C 1
ATOM 1032 O O . LEU A 1 124 ? -22.675 -15.764 -5.639 1.00 91.88 124 LEU A O 1
ATOM 1036 N N . ASP A 1 125 ? -23.072 -14.340 -3.948 1.00 93.62 125 ASP A N 1
ATOM 1037 C CA . ASP A 1 125 ? -23.827 -13.375 -4.758 1.00 93.62 125 ASP A CA 1
ATOM 1038 C C . ASP A 1 125 ? -22.962 -12.776 -5.877 1.00 93.62 125 ASP A C 1
ATOM 1040 O O . ASP A 1 125 ? -23.348 -12.796 -7.052 1.00 93.62 125 ASP A O 1
ATOM 1044 N N . ALA A 1 126 ? -21.752 -12.327 -5.532 1.00 89.44 126 ALA A N 1
ATOM 1045 C CA . ALA A 1 126 ? -20.795 -11.780 -6.490 1.00 89.44 126 ALA A CA 1
ATOM 1046 C C . ALA A 1 126 ? -20.390 -12.816 -7.553 1.00 89.44 126 ALA A C 1
ATOM 1048 O O . ALA A 1 126 ? -20.459 -12.537 -8.754 1.00 89.44 126 ALA A O 1
ATOM 1049 N N . TYR A 1 127 ? -20.067 -14.040 -7.127 1.00 90.44 127 TYR A N 1
ATOM 1050 C CA . TYR A 1 127 ? -19.729 -15.151 -8.017 1.00 90.44 127 TYR A CA 1
ATOM 1051 C C . TYR A 1 127 ? -20.862 -15.476 -9.003 1.00 90.44 127 TYR A C 1
ATOM 1053 O O . TYR A 1 127 ? -20.629 -15.666 -10.199 1.00 90.44 127 TYR A O 1
ATOM 1061 N N . ILE A 1 128 ? -22.114 -15.509 -8.536 1.00 88.12 128 ILE A N 1
ATOM 1062 C CA . ILE A 1 128 ? -23.273 -15.807 -9.388 1.00 88.12 128 ILE A CA 1
ATOM 1063 C C . ILE A 1 128 ? -23.546 -14.674 -10.380 1.00 88.12 128 ILE A C 1
ATOM 1065 O O . ILE A 1 128 ? -23.916 -14.954 -11.526 1.00 88.12 128 ILE A O 1
ATOM 1069 N N . LYS A 1 129 ? -23.392 -13.409 -9.972 1.00 89.50 129 LYS A N 1
ATOM 1070 C CA . LYS A 1 129 ? -23.548 -12.248 -10.863 1.00 89.50 129 LYS A CA 1
ATOM 1071 C C . LYS A 1 129 ? -22.531 -12.289 -12.004 1.00 89.50 129 LYS A C 1
ATOM 1073 O O . LYS A 1 129 ? -22.930 -12.150 -13.163 1.00 89.50 129 LYS A O 1
ATOM 1078 N N . ASP A 1 130 ? -21.271 -12.578 -11.691 1.00 84.62 130 ASP A N 1
ATOM 1079 C CA . ASP A 1 130 ? -20.194 -12.646 -12.681 1.00 84.62 130 ASP A CA 1
ATOM 1080 C C . ASP A 1 130 ? -20.313 -13.879 -13.597 1.00 84.62 130 ASP A C 1
ATOM 1082 O O . ASP A 1 130 ? -20.211 -13.798 -14.819 1.00 84.62 130 ASP A O 1
ATOM 1086 N N . MET A 1 131 ? -20.691 -15.039 -13.055 1.00 81.25 131 MET A N 1
ATOM 1087 C CA . MET A 1 131 ? -20.946 -16.223 -13.885 1.00 81.25 131 MET A CA 1
ATOM 1088 C C . MET A 1 131 ? -22.153 -16.046 -14.818 1.00 81.25 131 MET A C 1
ATOM 1090 O O . MET A 1 131 ? -22.156 -16.559 -15.943 1.00 81.25 131 MET A O 1
ATOM 1094 N N . LYS A 1 132 ? -23.187 -15.309 -14.391 1.00 84.12 132 LYS A N 1
ATOM 1095 C CA . LYS A 1 132 ? -24.336 -14.971 -15.246 1.00 84.12 132 LYS A CA 1
ATOM 1096 C C . LYS A 1 132 ? -23.948 -14.013 -16.371 1.00 84.12 132 LYS A C 1
ATOM 1098 O O . LYS A 1 132 ? -24.413 -14.226 -17.492 1.00 84.12 132 LYS A O 1
ATOM 1103 N N . SER A 1 133 ? -23.136 -12.986 -16.104 1.00 79.62 133 SER A N 1
ATOM 1104 C CA . SER A 1 133 ? -22.659 -12.057 -17.141 1.00 79.62 133 SER A CA 1
ATOM 1105 C C . SER A 1 133 ? -21.777 -12.796 -18.157 1.00 79.62 133 SER A C 1
ATOM 1107 O O . SER A 1 133 ? -22.035 -12.729 -19.361 1.00 79.62 133 SER A O 1
ATOM 1109 N N . PHE A 1 134 ? -20.842 -13.619 -17.673 1.00 76.50 134 PHE A N 1
ATOM 1110 C CA . PHE A 1 134 ? -19.917 -14.399 -18.491 1.00 76.50 134 PHE A CA 1
ATOM 1111 C C . PHE A 1 134 ? -20.624 -15.422 -19.395 1.00 76.50 134 PHE A C 1
ATOM 1113 O O . PHE A 1 134 ? -20.301 -15.540 -20.579 1.00 76.50 134 PHE A O 1
ATOM 1120 N N . ARG A 1 135 ? -21.628 -16.151 -18.878 1.00 78.00 135 ARG A N 1
ATOM 1121 C CA . ARG A 1 135 ? -22.394 -17.116 -19.691 1.00 78.00 135 ARG A CA 1
ATOM 1122 C C . ARG A 1 135 ? -23.344 -16.442 -20.682 1.00 78.00 135 ARG A C 1
ATOM 1124 O O . ARG A 1 135 ? -23.477 -16.949 -21.797 1.00 78.00 135 ARG A O 1
ATOM 1131 N N . LYS A 1 136 ? -23.952 -15.299 -20.331 1.00 78.94 136 LYS A N 1
ATOM 1132 C CA . LYS A 1 136 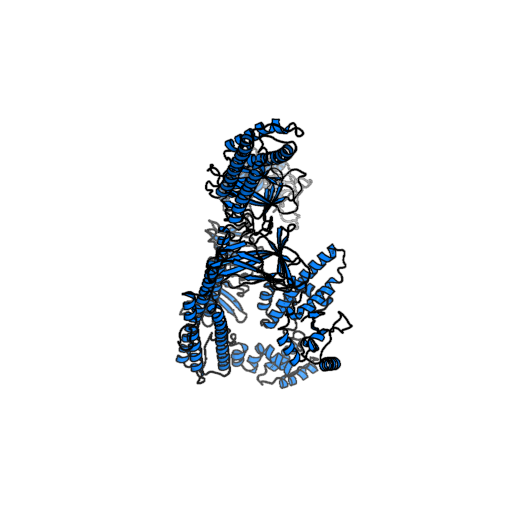? -24.777 -14.505 -21.264 1.00 78.94 136 LYS A CA 1
ATOM 1133 C C . LYS A 1 136 ? -23.960 -13.992 -22.450 1.00 78.94 136 LYS A C 1
ATOM 1135 O O . LYS A 1 136 ? -24.423 -14.112 -23.579 1.00 78.94 136 LYS A O 1
ATOM 1140 N N . ALA A 1 137 ? -22.736 -13.517 -22.214 1.00 75.88 137 ALA A N 1
ATOM 1141 C CA . ALA A 1 137 ? -21.833 -13.050 -23.269 1.00 75.88 137 ALA A CA 1
ATOM 1142 C C . ALA A 1 137 ? -21.450 -14.143 -24.293 1.00 75.88 137 ALA A C 1
ATOM 1144 O O . ALA A 1 137 ? -20.981 -13.831 -25.382 1.00 75.88 137 ALA A O 1
ATOM 1145 N N . ARG A 1 138 ? -21.659 -15.425 -23.960 1.00 73.00 138 ARG A N 1
ATOM 1146 C CA . ARG A 1 138 ? -21.322 -16.590 -24.797 1.00 73.00 138 ARG A CA 1
ATOM 1147 C C . ARG A 1 138 ? -22.537 -17.431 -25.213 1.00 73.00 138 ARG A C 1
ATOM 1149 O O . ARG A 1 138 ? -22.363 -18.551 -25.682 1.00 73.00 138 ARG A O 1
ATOM 1156 N N . GLY A 1 139 ? -23.760 -16.929 -25.012 1.00 69.31 139 GLY A N 1
ATOM 1157 C CA . GLY A 1 139 ? -25.000 -17.619 -25.401 1.00 69.31 139 GLY A CA 1
ATOM 1158 C C . GLY A 1 139 ? -25.303 -18.910 -24.622 1.00 69.31 139 GLY A C 1
ATOM 1159 O O . GLY A 1 139 ? -26.069 -19.748 -25.091 1.00 69.31 139 GLY A O 1
ATOM 1160 N N . GLY A 1 140 ? -24.693 -19.106 -23.449 1.00 71.00 140 GLY A N 1
ATOM 1161 C CA . GLY A 1 140 ? -24.811 -20.334 -22.660 1.00 71.00 140 GLY A CA 1
ATOM 1162 C C . GLY A 1 140 ? -26.019 -20.365 -21.715 1.00 71.00 140 GLY A C 1
ATOM 1163 O O . GLY A 1 140 ? -26.468 -19.339 -21.205 1.00 71.00 140 GLY A O 1
ATOM 1164 N N . SER A 1 141 ? -26.514 -21.570 -21.412 1.00 68.56 141 SER A N 1
ATOM 1165 C CA . SER A 1 141 ? -27.604 -21.779 -20.447 1.00 68.56 141 SER A CA 1
ATOM 1166 C C . SER A 1 141 ? -27.201 -21.416 -19.005 1.00 68.56 141 SER A C 1
ATOM 1168 O O . SER A 1 141 ? -26.148 -21.827 -18.500 1.00 68.56 141 SER A O 1
ATOM 1170 N N . ILE A 1 142 ? -28.083 -20.672 -18.327 1.00 70.31 142 ILE A N 1
ATOM 1171 C CA . ILE A 1 142 ? -27.919 -20.178 -16.948 1.00 70.31 142 ILE A CA 1
ATOM 1172 C C . ILE A 1 142 ? -28.383 -21.172 -15.871 1.00 70.31 142 ILE A C 1
ATOM 1174 O O . ILE A 1 142 ? -28.131 -20.954 -14.687 1.00 70.31 142 ILE A O 1
ATOM 1178 N N . THR A 1 143 ? -29.042 -22.270 -16.251 1.00 63.44 143 THR A N 1
ATOM 1179 C CA . THR A 1 143 ? -29.740 -23.165 -15.310 1.00 63.44 143 THR A CA 1
ATOM 1180 C C . THR A 1 143 ? -28.788 -23.967 -14.417 1.00 63.44 143 THR A C 1
ATOM 1182 O O . THR A 1 143 ? -29.135 -24.285 -13.286 1.00 63.44 143 THR A O 1
ATOM 1185 N N . LYS A 1 144 ? -27.566 -24.254 -14.889 1.00 76.56 144 LYS A N 1
ATOM 1186 C CA . LYS A 1 144 ? -26.563 -25.044 -14.145 1.00 76.56 144 LYS A CA 1
ATOM 1187 C C . LYS A 1 144 ? -25.690 -24.222 -13.186 1.00 76.56 144 LYS A C 1
ATOM 1189 O O . LYS A 1 144 ? -25.028 -24.803 -12.339 1.00 76.56 144 LYS A O 1
ATOM 1194 N N . ILE A 1 145 ? -25.723 -22.886 -13.260 1.00 82.88 145 ILE A N 1
ATOM 1195 C CA . ILE A 1 145 ? -24.854 -22.008 -12.447 1.00 82.88 145 ILE A CA 1
ATOM 1196 C C . ILE A 1 145 ? -25.075 -22.235 -10.947 1.00 82.88 145 ILE A C 1
ATOM 1198 O O . ILE A 1 145 ? -24.121 -22.267 -10.182 1.00 82.88 145 ILE A O 1
ATOM 1202 N N . TRP A 1 146 ? -26.325 -22.423 -10.524 1.00 85.75 146 TRP A N 1
ATOM 1203 C CA . TRP A 1 146 ? -26.648 -22.664 -9.116 1.00 85.75 146 TRP A CA 1
ATOM 1204 C C . TRP A 1 146 ? -26.191 -24.035 -8.615 1.00 85.75 146 TRP A C 1
ATOM 1206 O O . TRP A 1 146 ? -25.845 -24.162 -7.445 1.00 85.75 146 TRP A O 1
ATOM 1216 N N . GLN A 1 147 ? -26.152 -25.039 -9.493 1.00 85.19 147 GLN A N 1
ATOM 1217 C CA . GLN A 1 147 ? -25.627 -26.364 -9.164 1.00 85.19 147 GLN A CA 1
ATOM 1218 C C . GLN A 1 147 ? -24.107 -26.295 -8.986 1.00 85.19 147 GLN A C 1
ATOM 1220 O O . GLN A 1 147 ? -23.589 -26.771 -7.978 1.00 85.19 147 GLN A O 1
ATOM 1225 N N . ASP A 1 148 ? -23.423 -25.614 -9.910 1.00 82.25 148 ASP A N 1
ATOM 1226 C CA . ASP A 1 148 ? -21.976 -25.384 -9.861 1.00 82.25 148 ASP A CA 1
ATOM 1227 C C . ASP A 1 148 ? -21.593 -24.557 -8.614 1.00 82.25 148 ASP A C 1
ATOM 1229 O O . ASP A 1 148 ? -20.666 -24.907 -7.886 1.00 82.25 148 ASP A O 1
ATOM 1233 N N . ALA A 1 149 ? -22.356 -23.502 -8.306 1.00 85.31 149 ALA A N 1
ATOM 1234 C CA . ALA A 1 149 ? -22.135 -22.649 -7.138 1.00 85.31 149 ALA A CA 1
ATOM 1235 C C . ALA A 1 149 ? -22.394 -23.376 -5.807 1.00 85.31 149 ALA A C 1
ATOM 1237 O O . ALA A 1 149 ? -21.631 -23.209 -4.856 1.00 85.31 149 ALA A O 1
ATOM 1238 N N . ALA A 1 150 ? -23.437 -24.210 -5.731 1.00 88.25 150 ALA A N 1
ATOM 1239 C CA . ALA A 1 150 ? -23.711 -25.021 -4.546 1.00 88.25 150 ALA A CA 1
ATOM 1240 C C . ALA A 1 150 ? -22.617 -26.072 -4.315 1.00 88.25 150 ALA A C 1
ATOM 1242 O O . ALA A 1 150 ? -22.208 -26.293 -3.174 1.00 88.25 150 ALA A O 1
ATOM 1243 N N . GLN A 1 151 ? -22.105 -26.676 -5.391 1.00 84.81 151 GLN A N 1
ATOM 1244 C CA . GLN A 1 151 ? -20.986 -27.609 -5.319 1.00 84.81 151 GLN A CA 1
ATOM 1245 C C . GLN A 1 151 ? -19.696 -26.903 -4.868 1.00 84.81 151 GLN A C 1
ATOM 1247 O O . GLN A 1 151 ? -19.038 -27.385 -3.948 1.00 84.81 151 GLN A O 1
ATOM 1252 N N . ALA A 1 152 ? -19.383 -25.727 -5.421 1.00 82.94 152 ALA A N 1
ATOM 1253 C CA . ALA A 1 152 ? -18.232 -24.926 -5.003 1.00 82.94 152 ALA A CA 1
ATOM 1254 C C . ALA A 1 152 ? -18.329 -24.501 -3.527 1.00 82.94 152 ALA A C 1
ATOM 1256 O O . ALA A 1 152 ? -17.369 -24.654 -2.775 1.00 82.94 152 ALA A O 1
ATOM 1257 N N . CYS A 1 153 ? -19.505 -24.040 -3.081 1.00 86.38 153 CYS A N 1
ATOM 1258 C CA . CYS A 1 153 ? -19.765 -23.701 -1.680 1.00 86.38 153 CYS A CA 1
ATOM 1259 C C . CYS A 1 153 ? -19.602 -24.924 -0.759 1.00 86.38 153 CYS A C 1
ATOM 1261 O O . CYS A 1 153 ? -19.024 -24.827 0.318 1.00 86.38 153 CYS A O 1
ATOM 1263 N N . LYS A 1 154 ? -20.026 -26.115 -1.195 1.00 87.62 154 LYS A N 1
ATOM 1264 C CA . LYS A 1 154 ? -19.824 -27.356 -0.435 1.00 87.62 154 LYS A CA 1
ATOM 1265 C C . LYS A 1 154 ? -18.344 -27.736 -0.303 1.00 87.62 154 LYS A C 1
ATOM 1267 O O . LYS A 1 154 ? -17.947 -28.243 0.741 1.00 87.62 154 LYS A O 1
ATOM 1272 N N . GLU A 1 155 ? -17.539 -27.503 -1.335 1.00 82.62 155 GLU A N 1
ATOM 1273 C CA . GLU A 1 155 ? -16.114 -27.863 -1.367 1.00 82.62 155 GLU A CA 1
ATOM 1274 C C . GLU A 1 155 ? -15.220 -26.935 -0.538 1.00 82.62 155 GLU A C 1
ATOM 1276 O O . GLU A 1 155 ? -14.189 -27.379 -0.034 1.00 82.62 155 GLU A O 1
ATOM 1281 N N . VAL A 1 156 ? -15.601 -25.663 -0.382 1.00 84.81 156 VAL A N 1
ATOM 1282 C CA . VAL A 1 156 ? -14.842 -24.682 0.419 1.00 84.81 156 VAL A CA 1
ATOM 1283 C C . VAL A 1 156 ? -15.262 -24.643 1.889 1.00 84.81 156 VAL A C 1
ATOM 1285 O O . VAL A 1 156 ? -14.638 -23.939 2.682 1.00 84.81 156 VAL A O 1
ATOM 1288 N N . LYS A 1 157 ? -16.275 -25.430 2.270 1.00 85.19 157 LYS A N 1
ATOM 1289 C CA . LYS A 1 157 ? -16.860 -25.458 3.614 1.00 85.19 157 LYS A CA 1
ATOM 1290 C C . LYS A 1 157 ? -15.822 -25.611 4.726 1.00 85.19 157 LYS A C 1
ATOM 1292 O O . LYS A 1 157 ? -15.810 -24.804 5.649 1.00 85.19 157 LYS A O 1
ATOM 1297 N N . ASP A 1 158 ? -14.938 -26.600 4.618 1.00 80.00 158 ASP A N 1
ATOM 1298 C CA . ASP A 1 158 ? -13.926 -26.886 5.647 1.00 80.00 158 ASP A CA 1
ATOM 1299 C C . ASP A 1 158 ? -12.748 -25.898 5.610 1.00 80.00 158 ASP A C 1
ATOM 1301 O O . ASP A 1 158 ? -12.064 -25.715 6.611 1.00 80.00 158 ASP A O 1
ATOM 1305 N N . TYR A 1 159 ? -12.515 -25.251 4.461 1.00 75.75 159 TYR A N 1
ATOM 1306 C CA . TYR A 1 159 ? -11.457 -24.251 4.293 1.00 75.75 159 TYR A CA 1
ATOM 1307 C C . TYR A 1 159 ? -11.843 -22.908 4.924 1.00 75.75 159 TYR A C 1
ATOM 1309 O O . TYR A 1 159 ? -11.038 -22.294 5.616 1.00 75.75 159 TYR A O 1
ATOM 1317 N N . VAL A 1 160 ? -13.083 -22.466 4.699 1.00 80.44 160 VAL A N 1
ATOM 1318 C CA . VAL A 1 160 ? -13.621 -21.204 5.235 1.00 80.44 160 VAL A CA 1
ATOM 1319 C C . VAL A 1 160 ? -14.180 -21.387 6.652 1.00 80.44 160 VAL A C 1
ATOM 1321 O O . VAL A 1 160 ? -14.137 -20.467 7.463 1.00 80.44 160 VAL A O 1
ATOM 1324 N N . GLY A 1 161 ? -14.702 -22.576 6.970 1.00 82.69 161 GLY A N 1
ATOM 1325 C CA . GLY A 1 161 ? -15.371 -22.868 8.240 1.00 82.69 161 GLY A CA 1
ATOM 1326 C C . GLY A 1 161 ? -16.837 -22.423 8.292 1.00 82.69 161 GLY A C 1
ATOM 1327 O O . GLY A 1 161 ? -17.352 -22.162 9.375 1.00 82.69 161 GLY A O 1
ATOM 1328 N N . HIS A 1 162 ? -17.518 -22.314 7.145 1.00 90.88 162 HIS A N 1
ATOM 1329 C CA . HIS A 1 162 ? -18.926 -21.903 7.080 1.00 90.88 162 HIS A CA 1
ATOM 1330 C C . HIS A 1 162 ? -19.898 -23.087 7.286 1.00 90.88 162 HIS A C 1
ATOM 1332 O O . HIS A 1 162 ? -19.571 -24.254 7.063 1.00 90.88 162 HIS A O 1
ATOM 1338 N N . THR A 1 163 ? -21.151 -22.803 7.643 1.00 90.94 163 THR A N 1
ATOM 1339 C CA . THR A 1 163 ? -22.219 -23.798 7.877 1.00 90.94 163 THR A CA 1
ATOM 1340 C C . THR A 1 163 ? -23.396 -23.703 6.897 1.00 90.94 163 THR A C 1
ATOM 1342 O O . THR A 1 163 ? -24.415 -24.369 7.088 1.00 90.94 163 THR A O 1
ATOM 1345 N N . LEU A 1 164 ? -23.241 -22.946 5.802 1.00 91.19 164 LEU A N 1
ATOM 1346 C CA . LEU A 1 164 ? -24.255 -22.803 4.746 1.00 91.19 164 LEU A CA 1
ATOM 1347 C C . LEU A 1 164 ? -24.741 -24.135 4.116 1.00 91.19 164 LEU A C 1
ATOM 1349 O O . LEU A 1 164 ? -23.993 -25.121 4.066 1.00 91.19 164 LEU A O 1
ATOM 1353 N N . PRO A 1 165 ? -25.984 -24.177 3.584 1.00 88.06 165 PRO A N 1
ATOM 1354 C CA . PRO A 1 165 ? -26.539 -25.365 2.934 1.00 88.06 165 PRO A CA 1
ATOM 1355 C C . PRO A 1 165 ? -25.806 -25.736 1.635 1.00 88.06 165 PRO A C 1
ATOM 1357 O O . PRO A 1 165 ? -25.633 -24.904 0.754 1.00 88.06 165 PRO A O 1
ATOM 1360 N N . GLY A 1 166 ? -25.473 -27.017 1.454 1.00 80.44 166 GLY A N 1
ATOM 1361 C CA . GLY A 1 166 ? -24.791 -27.517 0.246 1.00 80.44 166 GLY A CA 1
ATOM 1362 C C . GLY A 1 166 ? -25.702 -27.884 -0.935 1.00 80.44 166 GLY A C 1
ATOM 1363 O O . GLY A 1 166 ? -25.244 -28.548 -1.859 1.00 80.44 166 GLY A O 1
ATOM 1364 N N . THR A 1 167 ? -26.992 -27.537 -0.893 1.00 87.81 167 THR A N 1
ATOM 1365 C CA . THR A 1 167 ? -27.955 -27.815 -1.978 1.00 87.81 167 THR A CA 1
ATOM 1366 C C . THR A 1 167 ? -28.391 -26.514 -2.635 1.00 87.81 167 THR A C 1
ATOM 1368 O O . THR A 1 167 ? -28.744 -25.576 -1.918 1.00 87.81 167 THR A O 1
ATOM 1371 N N . ASP A 1 168 ? -28.460 -26.491 -3.964 1.00 86.12 168 ASP A N 1
ATOM 1372 C CA . ASP A 1 168 ? -28.844 -25.333 -4.782 1.00 86.12 168 ASP A CA 1
ATOM 1373 C C . ASP A 1 168 ? -30.127 -24.633 -4.301 1.00 86.12 168 ASP A C 1
ATOM 1375 O O . ASP A 1 168 ? -30.127 -23.420 -4.091 1.00 86.12 168 ASP A O 1
ATOM 1379 N N . ARG A 1 169 ? -31.199 -25.394 -4.041 1.00 88.44 169 ARG A N 1
ATOM 1380 C CA . ARG A 1 169 ? -32.503 -24.869 -3.614 1.00 88.44 169 ARG A CA 1
ATOM 1381 C C . ARG A 1 169 ? -32.410 -24.115 -2.291 1.00 88.44 169 ARG A C 1
ATOM 1383 O O . ARG A 1 169 ? -32.817 -22.962 -2.214 1.00 88.44 169 ARG A O 1
ATOM 1390 N N . ARG A 1 170 ? -31.845 -24.753 -1.261 1.00 88.00 170 ARG A N 1
ATOM 1391 C CA . ARG A 1 170 ? -31.712 -24.159 0.081 1.00 88.00 170 ARG A CA 1
ATOM 1392 C C . ARG A 1 170 ? -30.732 -22.996 0.106 1.00 88.00 170 ARG A C 1
ATOM 1394 O O . ARG A 1 170 ? -30.954 -22.042 0.837 1.00 88.00 170 ARG A O 1
ATOM 1401 N N . LEU A 1 171 ? -29.659 -23.077 -0.676 1.00 91.44 171 LEU A N 1
ATOM 1402 C CA . LEU A 1 171 ? -28.665 -22.015 -0.753 1.00 91.44 171 LEU A CA 1
ATOM 1403 C C . LEU A 1 171 ? -29.252 -20.762 -1.419 1.00 91.44 171 LEU A C 1
ATOM 1405 O O . LEU A 1 171 ? -29.020 -19.651 -0.954 1.00 91.44 171 LEU A O 1
ATOM 1409 N N . ARG A 1 172 ? -30.081 -20.945 -2.453 1.00 90.69 172 ARG A N 1
ATOM 1410 C CA . ARG A 1 172 ? -30.808 -19.857 -3.113 1.00 90.69 172 ARG A CA 1
ATOM 1411 C C . ARG A 1 172 ? -31.888 -19.238 -2.224 1.00 90.69 172 ARG A C 1
ATOM 1413 O O . ARG A 1 172 ? -31.993 -18.017 -2.205 1.00 90.69 172 ARG A O 1
ATOM 1420 N N . GLU A 1 173 ? -32.658 -20.055 -1.497 1.00 90.81 173 GLU A N 1
ATOM 1421 C CA . GLU A 1 173 ? -33.606 -19.584 -0.468 1.00 90.81 173 GLU A CA 1
ATOM 1422 C C . GLU A 1 173 ? -32.868 -18.718 0.564 1.00 90.81 173 GLU A C 1
ATOM 1424 O O . GLU A 1 173 ? -33.230 -17.565 0.779 1.00 90.81 173 GLU A O 1
ATOM 1429 N N . LYS A 1 174 ? -31.756 -19.231 1.108 1.00 91.12 174 LYS A N 1
ATOM 1430 C CA . LYS A 1 174 ? -30.993 -18.540 2.150 1.00 91.12 174 LYS A CA 1
ATOM 1431 C C . LYS A 1 174 ? -30.347 -17.241 1.671 1.00 91.12 174 LYS A C 1
ATOM 1433 O O . LYS A 1 174 ? -30.353 -16.265 2.413 1.00 91.12 174 LYS A O 1
ATOM 1438 N N . LEU A 1 175 ? -29.824 -17.209 0.442 1.00 92.06 175 LEU A N 1
ATOM 1439 C CA . LEU A 1 175 ? -29.295 -15.977 -0.143 1.00 92.06 175 LEU A CA 1
ATOM 1440 C C . LEU A 1 175 ? -30.403 -14.942 -0.369 1.00 92.06 175 LEU A C 1
ATOM 1442 O O . LEU A 1 175 ? -30.186 -13.763 -0.121 1.00 92.06 175 LEU A O 1
ATOM 1446 N N . SER A 1 176 ? -31.586 -15.373 -0.816 1.00 90.75 176 SER A N 1
ATOM 1447 C CA . SER A 1 176 ? -32.721 -14.468 -1.022 1.00 90.75 176 SER A CA 1
ATOM 1448 C C . SER A 1 176 ? -33.177 -13.828 0.289 1.00 90.75 176 SER A C 1
ATOM 1450 O O . SER A 1 176 ? -33.346 -12.617 0.332 1.00 90.75 176 SER A O 1
ATOM 1452 N N . GLU A 1 177 ? -33.325 -14.623 1.353 1.00 90.88 177 GLU A N 1
ATOM 1453 C CA . GLU A 1 177 ? -33.671 -14.122 2.690 1.00 90.88 177 GLU A CA 1
ATOM 1454 C C . GLU A 1 177 ? -32.613 -13.134 3.201 1.00 90.88 177 GLU A C 1
ATOM 1456 O O . GLU A 1 177 ? -32.946 -12.065 3.705 1.00 90.88 177 GLU A O 1
ATOM 1461 N N . PHE A 1 178 ? -31.329 -13.469 3.035 1.00 94.62 178 PHE A N 1
ATOM 1462 C CA . PHE A 1 178 ? -30.217 -12.625 3.470 1.00 94.62 178 PHE A CA 1
ATOM 1463 C C . PHE A 1 178 ? -30.176 -11.275 2.741 1.00 94.62 178 PHE A C 1
ATOM 1465 O O . PHE A 1 178 ? -29.934 -10.253 3.370 1.00 94.62 178 PHE A O 1
ATOM 1472 N N . LEU A 1 179 ? -30.460 -11.244 1.436 1.00 89.19 179 LEU A N 1
ATOM 1473 C CA . LEU A 1 179 ? -30.522 -9.993 0.674 1.00 89.19 179 LEU A CA 1
ATOM 1474 C C . LEU A 1 179 ? -31.717 -9.107 1.066 1.00 89.19 179 LEU A C 1
ATOM 1476 O O . LEU A 1 179 ? -31.662 -7.900 0.853 1.00 89.19 179 LEU A O 1
ATOM 1480 N N . GLU A 1 180 ? -32.786 -9.687 1.615 1.00 87.00 180 GLU A N 1
ATOM 1481 C CA . GLU A 1 180 ? -33.994 -8.956 2.016 1.00 87.00 180 GLU A CA 1
ATOM 1482 C C . GLU A 1 180 ? -33.917 -8.439 3.460 1.00 87.00 180 GLU A C 1
ATOM 1484 O O . GLU A 1 180 ? -34.281 -7.299 3.732 1.00 87.00 180 GLU A O 1
ATOM 1489 N N . GLN A 1 181 ? -33.444 -9.272 4.388 1.00 82.19 181 GLN A N 1
ATOM 1490 C CA . GLN A 1 181 ? -33.493 -9.001 5.831 1.00 82.19 181 GLN A CA 1
ATOM 1491 C C . GLN A 1 181 ? -32.103 -8.786 6.458 1.00 82.19 181 GLN A C 1
ATOM 1493 O O . GLN A 1 181 ? -32.004 -8.418 7.629 1.00 82.19 181 GLN A O 1
ATOM 1498 N N . GLY A 1 182 ? -31.020 -8.994 5.705 1.00 90.06 182 GLY A N 1
ATOM 1499 C CA . GLY A 1 182 ? -29.645 -8.775 6.153 1.00 90.06 182 GLY A CA 1
ATOM 1500 C C . GLY A 1 182 ? -29.131 -9.830 7.139 1.00 90.06 182 GLY A C 1
ATOM 1501 O O . GLY A 1 182 ? -29.529 -10.999 7.121 1.00 90.06 182 GLY A O 1
ATOM 1502 N N . TYR A 1 183 ? -28.223 -9.411 8.027 1.00 91.44 183 TYR A N 1
ATOM 1503 C CA . TYR A 1 183 ? -27.477 -10.291 8.937 1.00 91.44 183 TYR A CA 1
ATOM 1504 C C . TYR A 1 183 ? -28.366 -11.079 9.926 1.00 91.44 183 TYR A C 1
ATOM 1506 O O . TYR A 1 183 ? -28.026 -12.193 10.325 1.00 91.44 183 TYR A O 1
ATOM 1514 N N . ILE A 1 184 ? -29.557 -10.577 10.275 1.00 86.88 184 ILE A N 1
ATOM 1515 C CA . ILE A 1 184 ? -30.455 -11.229 11.249 1.00 86.88 184 ILE A CA 1
ATOM 1516 C C . ILE A 1 184 ? -30.866 -12.656 10.848 1.00 86.88 184 ILE A C 1
ATOM 1518 O O . ILE A 1 184 ? -31.038 -13.519 11.705 1.00 86.88 184 ILE A O 1
ATOM 1522 N N . VAL A 1 185 ? -30.950 -12.937 9.545 1.00 89.38 185 VAL A N 1
ATOM 1523 C CA . VAL A 1 185 ? -31.397 -14.219 8.967 1.00 89.38 185 VAL A CA 1
ATOM 1524 C C . VAL A 1 185 ? -30.503 -15.398 9.345 1.00 89.38 185 VAL A C 1
ATOM 1526 O O . VAL A 1 185 ? -30.922 -16.562 9.283 1.00 89.38 185 VAL A O 1
ATOM 1529 N N . LEU A 1 186 ? -29.249 -15.123 9.699 1.00 89.25 186 LEU A N 1
ATOM 1530 C CA . LEU A 1 186 ? -28.297 -16.147 10.113 1.00 89.25 186 LEU A CA 1
ATOM 1531 C C . LEU A 1 186 ? -28.446 -16.512 11.598 1.00 89.25 186 LEU A C 1
ATOM 1533 O O . LEU A 1 186 ? -28.016 -17.599 11.992 1.00 89.25 186 LEU A O 1
ATOM 1537 N N . VAL A 1 187 ? -29.128 -15.688 12.403 1.00 85.88 187 VAL A N 1
ATOM 1538 C CA . VAL A 1 187 ? -29.404 -15.979 13.814 1.00 85.88 187 VAL A CA 1
ATOM 1539 C C . VAL A 1 187 ? -30.522 -17.019 13.935 1.00 85.88 187 VAL A C 1
ATOM 1541 O O . VAL A 1 187 ? -31.622 -16.870 13.411 1.00 85.88 187 VAL A O 1
ATOM 1544 N N . SER A 1 188 ? -30.251 -18.108 14.654 1.00 78.06 188 SER A N 1
ATOM 1545 C CA . SER A 1 188 ? -31.210 -19.207 14.821 1.00 78.06 188 SER A CA 1
ATOM 1546 C C . SER A 1 188 ? -32.329 -18.878 15.822 1.00 78.06 188 SER A C 1
ATOM 1548 O O . SER A 1 188 ? -32.069 -18.724 17.011 1.00 78.06 188 SER A O 1
ATOM 1550 N N . GLU A 1 189 ? -33.593 -18.992 15.412 1.00 64.62 189 GLU A N 1
ATOM 1551 C CA . GLU A 1 189 ? -34.772 -18.840 16.295 1.00 64.62 189 GLU A CA 1
ATOM 1552 C C . GLU A 1 189 ? -34.862 -19.863 17.449 1.00 64.62 189 GLU A C 1
ATOM 1554 O O . GLU A 1 189 ? -35.660 -19.717 18.374 1.00 64.62 189 GLU A O 1
ATOM 1559 N N . LYS A 1 190 ? -34.050 -20.929 17.424 1.00 60.56 190 LYS A N 1
ATOM 1560 C CA . LYS A 1 190 ? -33.993 -21.936 18.502 1.00 60.56 190 LYS A CA 1
ATOM 1561 C C . LYS A 1 190 ? -33.353 -21.420 19.797 1.00 60.56 190 LYS A C 1
ATOM 1563 O O . LYS A 1 190 ? -33.468 -22.094 20.824 1.00 60.56 190 LYS A O 1
ATOM 1568 N N . PHE A 1 191 ? -32.677 -20.270 19.774 1.00 58.34 191 PHE A N 1
ATOM 1569 C CA . PHE A 1 191 ? -32.182 -19.651 21.002 1.00 58.34 191 PHE A CA 1
ATOM 1570 C C . PHE A 1 191 ? -33.380 -19.250 21.889 1.00 58.34 191 PHE A C 1
ATOM 1572 O O . PHE A 1 191 ? -34.290 -18.558 21.448 1.00 58.34 191 PHE A O 1
ATOM 1579 N N . GLY A 1 192 ? -33.427 -19.760 23.129 1.00 57.78 192 GLY A N 1
ATOM 1580 C CA . GLY A 1 192 ? -34.492 -19.458 24.101 1.00 57.78 192 GLY A CA 1
ATOM 1581 C C . GLY A 1 192 ? -35.680 -20.438 24.176 1.00 57.78 192 GLY A C 1
ATOM 1582 O O . GLY A 1 192 ? -36.615 -20.176 24.928 1.00 57.78 192 GLY A O 1
ATOM 1583 N N . ASN A 1 193 ? -35.669 -21.580 23.465 1.00 55.00 193 ASN A N 1
ATOM 1584 C CA . ASN A 1 193 ? -36.728 -22.616 23.536 1.00 55.00 193 ASN A CA 1
ATOM 1585 C C . ASN A 1 193 ? -38.165 -22.114 23.233 1.00 55.00 193 ASN A C 1
ATOM 1587 O O . ASN A 1 193 ? -39.147 -22.651 23.752 1.00 55.00 193 ASN A O 1
ATOM 1591 N N . LYS A 1 194 ? -38.318 -21.116 22.350 1.00 53.03 194 LYS A N 1
ATOM 1592 C CA . LYS A 1 194 ? -39.623 -20.522 21.992 1.00 53.03 194 LYS A CA 1
ATOM 1593 C C . LYS A 1 194 ? -40.648 -21.531 21.423 1.00 53.03 194 LYS A C 1
ATOM 1595 O O . LYS A 1 194 ? -41.844 -21.355 21.626 1.00 53.03 194 LYS A O 1
ATOM 1600 N N . ASN A 1 195 ? -40.208 -22.636 20.811 1.00 50.00 195 ASN A N 1
ATOM 1601 C CA . ASN A 1 195 ? -41.089 -23.617 20.152 1.00 50.00 195 ASN A CA 1
ATOM 1602 C C . ASN A 1 195 ? -41.748 -24.675 21.071 1.00 50.00 195 ASN A C 1
ATOM 1604 O O . ASN A 1 195 ? -42.633 -25.392 20.610 1.00 50.00 195 ASN A O 1
ATOM 1608 N N . SER A 1 196 ? -41.351 -24.815 22.344 1.00 50.28 196 SER A N 1
ATOM 1609 C CA . SER A 1 196 ? -41.755 -25.957 23.200 1.00 50.28 196 SER A CA 1
ATOM 1610 C C . SER A 1 196 ? -42.429 -25.572 24.529 1.00 50.28 196 SER A C 1
ATOM 1612 O O . SER A 1 196 ? -42.336 -26.310 25.511 1.00 50.28 196 SER A O 1
ATOM 1614 N N . VAL A 1 197 ? -43.074 -24.405 24.610 1.00 58.78 197 VAL A N 1
ATOM 1615 C CA . VAL A 1 197 ? -43.652 -23.891 25.866 1.00 58.78 197 VAL A CA 1
ATOM 1616 C C . VAL A 1 197 ? -44.961 -24.621 26.222 1.00 58.78 197 VAL A C 1
ATOM 1618 O O . VAL A 1 197 ? -45.939 -24.573 25.477 1.00 58.78 197 VAL A O 1
ATOM 1621 N N . ALA A 1 198 ? -44.970 -25.311 27.371 1.00 60.62 198 ALA A N 1
ATOM 1622 C CA . ALA A 1 198 ? -46.095 -26.132 27.845 1.00 60.62 198 ALA A CA 1
ATOM 1623 C C . ALA A 1 198 ? -47.193 -25.350 28.601 1.00 60.62 198 ALA A C 1
ATOM 1625 O O . ALA A 1 198 ? -48.338 -25.785 28.604 1.00 60.62 198 ALA A O 1
ATOM 1626 N N . VAL A 1 199 ? -46.854 -24.213 29.223 1.00 63.50 199 VAL A N 1
ATOM 1627 C CA . VAL A 1 199 ? -47.793 -23.306 29.906 1.00 63.50 199 VAL A CA 1
ATOM 1628 C C . VAL A 1 199 ? -48.048 -22.125 28.977 1.00 63.50 199 VAL A C 1
ATOM 1630 O O . VAL A 1 199 ? -47.125 -21.354 28.717 1.00 63.50 199 VAL A O 1
ATOM 1633 N N . LYS A 1 200 ? -49.258 -22.031 28.421 1.00 67.38 200 LYS A N 1
ATOM 1634 C CA . LYS A 1 200 ? -49.579 -21.119 27.308 1.00 67.38 200 LYS A CA 1
ATOM 1635 C C . LYS A 1 200 ? -50.546 -20.002 27.685 1.00 67.38 200 LYS A C 1
ATOM 1637 O O . LYS A 1 200 ? -50.559 -18.984 27.001 1.00 67.38 200 LYS A O 1
ATOM 1642 N N . ASP A 1 201 ? -51.351 -20.195 28.728 1.00 70.38 201 ASP A N 1
ATOM 1643 C CA . ASP A 1 201 ? -52.391 -19.247 29.126 1.00 70.38 201 ASP A CA 1
ATOM 1644 C C . ASP A 1 201 ? -52.156 -18.642 30.525 1.00 70.38 201 ASP A C 1
ATOM 1646 O O . ASP A 1 201 ? -51.433 -19.184 31.368 1.00 70.38 201 ASP A O 1
ATOM 1650 N N . ASN A 1 202 ? -52.789 -17.492 30.772 1.00 72.94 202 ASN A N 1
ATOM 1651 C CA . ASN A 1 202 ? -52.647 -16.740 32.022 1.00 72.94 202 ASN A CA 1
ATOM 1652 C C . ASN A 1 202 ? -53.228 -17.476 33.244 1.00 72.94 202 ASN A C 1
ATOM 1654 O O . ASN A 1 202 ? -52.799 -17.213 34.368 1.00 72.94 202 ASN A O 1
ATOM 1658 N N . GLN A 1 203 ? -54.188 -18.389 33.055 1.00 73.81 203 GLN A N 1
ATOM 1659 C CA . GLN A 1 203 ? -54.799 -19.149 34.151 1.00 73.81 203 GLN A CA 1
ATOM 1660 C C . GLN A 1 203 ? -53.848 -20.248 34.647 1.00 73.81 203 GLN A C 1
ATOM 1662 O O . GLN A 1 203 ? -53.632 -20.383 35.852 1.00 73.81 203 GLN A O 1
ATOM 1667 N N . GLN A 1 204 ? -53.202 -20.965 33.727 1.00 79.50 204 GLN A N 1
ATOM 1668 C CA . GLN A 1 204 ? -52.147 -21.938 33.992 1.00 79.50 204 GLN A CA 1
ATOM 1669 C C . GLN A 1 204 ? -50.956 -21.280 34.697 1.00 79.50 204 GLN A C 1
ATOM 1671 O O . GLN A 1 204 ? -50.427 -21.842 35.661 1.00 79.50 204 GLN A O 1
ATOM 1676 N N . GLU A 1 205 ? -50.549 -20.082 34.254 1.00 80.00 205 GLU A N 1
ATOM 1677 C CA . GLU A 1 205 ? -49.497 -19.313 34.925 1.00 80.00 205 GLU A CA 1
ATOM 1678 C C . GLU A 1 205 ? -49.889 -18.917 36.351 1.00 80.00 205 GLU A C 1
ATOM 1680 O O . GLU A 1 205 ? -49.074 -19.064 37.262 1.00 80.00 205 GLU A O 1
ATOM 1685 N N . ALA A 1 206 ? -51.115 -18.432 36.565 1.00 79.81 206 ALA A N 1
ATOM 1686 C CA . ALA A 1 206 ? -51.580 -17.993 37.878 1.00 79.81 206 ALA A CA 1
ATOM 1687 C C . ALA A 1 206 ? -51.584 -19.139 38.899 1.00 79.81 206 ALA A C 1
ATOM 1689 O O . ALA A 1 206 ? -51.026 -18.986 39.986 1.00 79.81 206 ALA A O 1
ATOM 1690 N N . VAL A 1 207 ? -52.127 -20.307 38.530 1.00 82.69 207 VAL A N 1
ATOM 1691 C CA . VAL A 1 207 ? -52.158 -21.494 39.404 1.00 82.69 207 VAL A CA 1
ATOM 1692 C C . VAL A 1 207 ? -50.742 -21.933 39.778 1.00 82.69 207 VAL A C 1
ATOM 1694 O O . VAL A 1 207 ? -50.445 -22.171 40.949 1.00 82.69 207 VAL A O 1
ATOM 1697 N N . LEU A 1 208 ? -49.835 -22.001 38.803 1.00 85.12 208 LEU A N 1
ATOM 1698 C CA . LEU A 1 208 ? -48.466 -22.445 39.050 1.00 85.12 208 LEU A CA 1
ATOM 1699 C C . LEU A 1 208 ? -47.649 -21.408 39.851 1.00 85.12 208 LEU A C 1
ATOM 1701 O O . LEU A 1 208 ? -46.864 -21.783 40.723 1.00 85.12 208 LEU A O 1
ATOM 1705 N N . ARG A 1 209 ? -47.857 -20.103 39.623 1.00 83.81 209 ARG A N 1
ATOM 1706 C CA . ARG A 1 209 ? -47.241 -19.020 40.416 1.00 83.81 209 ARG A CA 1
ATOM 1707 C C . ARG A 1 209 ? -47.729 -19.015 41.860 1.00 83.81 209 ARG A C 1
ATOM 1709 O O . ARG A 1 209 ? -46.916 -18.771 42.749 1.00 83.81 209 ARG A O 1
ATOM 1716 N N . GLU A 1 210 ? -49.003 -19.311 42.096 1.00 85.06 210 GLU A N 1
ATOM 1717 C CA . GLU A 1 210 ? -49.556 -19.412 43.448 1.00 85.06 210 GLU A CA 1
ATOM 1718 C C . GLU A 1 210 ? -48.913 -20.566 44.223 1.00 85.06 210 GLU A C 1
ATOM 1720 O O . GLU A 1 210 ? -48.463 -20.386 45.355 1.00 85.06 210 GLU A O 1
ATOM 1725 N N . LEU A 1 211 ? -48.740 -21.726 43.578 1.00 84.50 211 LEU A N 1
ATOM 1726 C CA . LEU A 1 211 ? -48.010 -22.855 44.163 1.00 84.50 211 LEU A CA 1
ATOM 1727 C C . LEU A 1 211 ? -46.551 -22.499 44.500 1.00 84.50 211 LEU A C 1
ATOM 1729 O O . LEU A 1 211 ? -46.047 -22.927 45.537 1.00 84.50 211 LEU A O 1
ATOM 1733 N N . PHE A 1 212 ? -45.881 -21.672 43.686 1.00 85.00 212 PHE A N 1
ATOM 1734 C CA . PHE A 1 212 ? -44.525 -21.186 43.983 1.00 85.00 212 PHE A CA 1
ATOM 1735 C C . PHE A 1 212 ? -44.449 -20.147 45.108 1.00 85.00 212 PHE A C 1
ATOM 1737 O O . PHE A 1 212 ? -43.376 -19.983 45.686 1.00 85.00 212 PHE A O 1
ATOM 1744 N N . ARG A 1 213 ? -45.536 -19.426 45.404 1.00 82.38 213 ARG A N 1
ATOM 1745 C CA . ARG A 1 213 ? -45.577 -18.384 46.445 1.00 82.38 213 ARG A CA 1
ATOM 1746 C C . ARG A 1 213 ? -45.848 -18.929 47.841 1.00 82.38 213 ARG A C 1
ATOM 1748 O O . ARG A 1 213 ? -45.598 -18.220 48.812 1.00 82.38 213 ARG A O 1
ATOM 1755 N N . LYS A 1 214 ? -46.327 -20.170 47.961 1.00 80.00 214 LYS A N 1
ATOM 1756 C CA . LYS A 1 214 ? -46.602 -20.786 49.264 1.00 80.00 214 LYS A CA 1
ATOM 1757 C C . LYS A 1 214 ? -45.338 -20.839 50.129 1.00 80.00 214 LYS A C 1
ATOM 1759 O O . LYS A 1 214 ? -44.299 -21.350 49.713 1.00 80.00 214 LYS A O 1
ATOM 1764 N N . TRP A 1 215 ? -45.465 -20.369 51.369 1.00 62.22 215 TRP A N 1
ATOM 1765 C CA . TRP A 1 215 ? -44.390 -20.315 52.372 1.00 62.22 215 TRP A CA 1
ATOM 1766 C C . TRP A 1 215 ? -43.854 -21.697 52.787 1.00 62.22 215 TRP A C 1
ATOM 1768 O O . TRP A 1 215 ? -42.760 -21.804 53.326 1.00 62.22 215 TRP A O 1
ATOM 1778 N N . GLN A 1 216 ? -44.610 -22.762 52.509 1.00 75.81 216 GLN A N 1
ATOM 1779 C CA . GLN A 1 216 ? -44.300 -24.151 52.873 1.00 75.81 216 GLN A CA 1
ATOM 1780 C C . GLN A 1 216 ? -43.104 -24.740 52.101 1.00 75.81 216 GLN A C 1
ATOM 1782 O O . GLN A 1 216 ? -42.645 -25.828 52.430 1.00 75.81 216 GLN A O 1
ATOM 1787 N N . GLY A 1 217 ? -42.590 -24.040 51.081 1.00 68.81 217 GLY A N 1
ATOM 1788 C CA . GLY A 1 217 ? -41.322 -24.392 50.441 1.00 68.81 217 GLY A CA 1
ATOM 1789 C C . GLY A 1 217 ? -41.338 -25.689 49.627 1.00 68.81 217 GLY A C 1
ATOM 1790 O O . GLY A 1 217 ? -40.288 -26.313 49.503 1.00 68.81 217 GLY A O 1
ATOM 1791 N N . PHE A 1 218 ? -42.489 -26.080 49.062 1.00 81.19 218 PHE A N 1
ATOM 1792 C CA . PHE A 1 218 ? -42.638 -27.310 48.273 1.00 81.19 218 PHE A CA 1
ATOM 1793 C C . PHE A 1 218 ? -41.541 -27.468 47.219 1.00 81.19 218 PHE A C 1
ATOM 1795 O O . PHE A 1 218 ? -41.202 -26.500 46.524 1.00 81.19 218 PHE A O 1
ATOM 1802 N N . ASP A 1 219 ? -41.020 -28.683 47.064 1.00 82.94 219 ASP A N 1
ATOM 1803 C CA . ASP A 1 219 ? -40.068 -29.026 46.011 1.00 82.94 219 ASP A CA 1
ATOM 1804 C C . ASP A 1 219 ? -40.753 -29.127 44.631 1.00 82.94 219 ASP A C 1
ATOM 1806 O O . ASP A 1 219 ? -41.955 -28.897 44.469 1.00 82.94 219 ASP A O 1
ATOM 1810 N N . ASN A 1 220 ? -39.980 -29.382 43.574 1.00 86.69 220 ASN A N 1
ATOM 1811 C CA . ASN A 1 220 ? -40.535 -29.410 42.218 1.00 86.69 220 ASN A CA 1
ATOM 1812 C C . ASN A 1 220 ? -41.428 -30.631 41.943 1.00 86.69 220 ASN A C 1
ATOM 1814 O O . ASN A 1 220 ? -42.260 -30.558 41.040 1.00 86.69 220 ASN A O 1
ATOM 1818 N N . VAL A 1 221 ? -41.263 -31.724 42.692 1.00 86.69 221 VAL A N 1
ATOM 1819 C CA . VAL A 1 221 ? -42.096 -32.928 42.578 1.00 86.69 221 VAL A CA 1
ATOM 1820 C C . VAL A 1 221 ? -43.447 -32.654 43.227 1.00 86.69 221 VAL A C 1
ATOM 1822 O O . VAL A 1 221 ? -44.476 -32.777 42.576 1.00 86.69 221 VAL A O 1
ATOM 1825 N N . GLN A 1 222 ? -43.437 -32.118 44.444 1.00 87.00 222 GLN A N 1
ATOM 1826 C CA . GLN A 1 222 ? -44.633 -31.768 45.206 1.00 87.00 222 GLN A CA 1
ATOM 1827 C C . GLN A 1 222 ? -45.501 -30.714 44.503 1.00 87.00 222 GLN A C 1
ATOM 1829 O O . GLN A 1 222 ? -46.728 -30.795 44.531 1.00 87.00 222 GLN A O 1
ATOM 1834 N N . ILE A 1 223 ? -44.889 -29.729 43.835 1.00 86.19 223 ILE A N 1
ATOM 1835 C CA . ILE A 1 223 ? -45.646 -28.755 43.034 1.00 86.19 223 ILE A CA 1
ATOM 1836 C C . ILE A 1 223 ? -46.227 -29.397 41.772 1.00 86.19 223 ILE A C 1
ATOM 1838 O O . ILE A 1 223 ? -47.360 -29.080 41.411 1.00 86.19 223 ILE A O 1
ATOM 1842 N N . ALA A 1 224 ? -45.501 -30.305 41.111 1.00 86.56 224 ALA A N 1
ATOM 1843 C CA . ALA A 1 224 ? -46.051 -31.054 39.983 1.00 86.56 224 ALA A CA 1
ATOM 1844 C C . ALA A 1 224 ? -47.242 -31.924 40.426 1.00 86.56 224 ALA A C 1
ATOM 1846 O O . ALA A 1 224 ? -48.265 -31.943 39.744 1.00 86.56 224 ALA A O 1
ATOM 1847 N N . ASP A 1 225 ? -47.155 -32.559 41.596 1.00 87.88 225 ASP A N 1
ATOM 1848 C CA . ASP A 1 225 ? -48.218 -33.392 42.169 1.00 87.88 225 ASP A CA 1
ATOM 1849 C C . ASP A 1 225 ? -49.465 -32.592 42.564 1.00 87.88 225 ASP A C 1
ATOM 1851 O O . ASP A 1 225 ? -50.571 -33.121 42.498 1.00 87.88 225 ASP A O 1
ATOM 1855 N N . GLN A 1 226 ? -49.324 -31.310 42.917 1.00 86.50 226 GLN A N 1
ATOM 1856 C CA . GLN A 1 226 ? -50.465 -30.419 43.174 1.00 86.50 226 GLN A CA 1
ATOM 1857 C C . GLN A 1 226 ? -51.018 -29.767 41.898 1.00 86.50 226 GLN A C 1
ATOM 1859 O O . GLN A 1 226 ? -52.227 -29.566 41.784 1.00 86.50 226 GLN A O 1
ATOM 1864 N N . TYR A 1 227 ? -50.162 -29.454 40.922 1.00 88.12 227 TYR A N 1
ATOM 1865 C CA . TYR A 1 227 ? -50.566 -28.835 39.657 1.00 88.12 227 TYR A CA 1
ATOM 1866 C C . TYR A 1 227 ? -51.257 -29.831 38.716 1.00 88.12 227 TYR A C 1
ATOM 1868 O O . TYR A 1 227 ? -52.283 -29.518 38.118 1.00 88.12 227 TYR A O 1
ATOM 1876 N N . ASN A 1 228 ? -50.722 -31.047 38.585 1.00 89.94 228 ASN A N 1
ATOM 1877 C CA . ASN A 1 228 ? -51.168 -32.023 37.589 1.00 89.94 228 ASN A CA 1
ATOM 1878 C C . ASN A 1 228 ? -52.613 -32.531 37.766 1.00 89.94 228 ASN A C 1
ATOM 1880 O O . ASN A 1 228 ? -53.268 -32.752 36.747 1.00 89.94 228 ASN A O 1
ATOM 1884 N N . PRO A 1 229 ? -53.157 -32.710 38.985 1.00 84.94 229 PRO A N 1
ATOM 1885 C CA . PRO A 1 229 ? -54.571 -33.033 39.177 1.00 84.94 229 PRO A CA 1
ATOM 1886 C C . PRO A 1 229 ? -55.501 -31.918 38.686 1.00 84.94 229 PRO A C 1
ATOM 1888 O O . PRO A 1 229 ? -56.487 -32.197 38.009 1.00 84.94 229 PRO A O 1
ATOM 1891 N N . VAL A 1 230 ? -55.147 -30.656 38.959 1.00 82.88 230 VAL A N 1
ATOM 1892 C CA . VAL A 1 230 ? -55.893 -29.475 38.491 1.00 82.88 230 VAL A CA 1
ATOM 1893 C C . VAL A 1 230 ? -55.778 -29.342 36.973 1.00 82.88 230 VAL A C 1
ATOM 1895 O O . VAL A 1 230 ? -56.781 -29.148 36.293 1.00 82.88 230 VAL A O 1
ATOM 1898 N N . ALA A 1 231 ? -54.575 -29.541 36.429 1.00 84.38 231 ALA A N 1
ATOM 1899 C CA . ALA A 1 231 ? -54.336 -29.538 34.993 1.00 84.38 231 ALA A CA 1
ATOM 1900 C C . ALA A 1 231 ? -55.175 -30.606 34.276 1.00 84.38 231 ALA A C 1
ATOM 1902 O O . ALA A 1 231 ? -55.832 -30.302 33.289 1.00 84.38 231 ALA A O 1
ATOM 1903 N N . LYS A 1 232 ? -55.243 -31.834 34.808 1.00 85.31 232 LYS A N 1
ATOM 1904 C CA . LYS A 1 232 ? -56.093 -32.900 34.251 1.00 85.31 232 LYS A CA 1
ATOM 1905 C C . LYS A 1 232 ? -57.582 -32.560 34.318 1.00 85.31 232 LYS A C 1
ATOM 1907 O O . LYS A 1 232 ? -58.289 -32.817 33.350 1.00 85.31 232 LYS A O 1
ATOM 1912 N N . ALA A 1 233 ? -58.049 -31.975 35.421 1.00 81.31 233 ALA A N 1
ATOM 1913 C CA . ALA A 1 233 ? -59.450 -31.583 35.583 1.00 81.31 233 ALA A CA 1
ATOM 1914 C C . ALA A 1 233 ? -59.872 -30.449 34.628 1.00 81.31 233 ALA A C 1
ATOM 1916 O O . ALA A 1 233 ? -61.029 -30.394 34.223 1.00 81.31 233 ALA A O 1
ATOM 1917 N N . LEU A 1 234 ? -58.936 -29.572 34.249 1.00 80.69 234 LEU A N 1
ATOM 1918 C CA . LEU A 1 234 ? -59.169 -28.417 33.372 1.00 80.69 234 LEU A CA 1
ATOM 1919 C C . LEU A 1 234 ? -58.710 -28.636 31.916 1.00 80.69 234 LEU A C 1
ATOM 1921 O O . LEU A 1 234 ? -58.798 -27.721 31.101 1.00 80.69 234 LEU A O 1
ATOM 1925 N N . GLY A 1 235 ? -58.218 -29.833 31.569 1.00 79.12 235 GLY A N 1
ATOM 1926 C CA . GLY A 1 235 ? -57.742 -30.167 30.218 1.00 79.12 235 GLY A CA 1
ATOM 1927 C C . GLY A 1 235 ? -56.391 -29.546 29.831 1.00 79.12 235 GLY A C 1
ATOM 1928 O O . GLY A 1 235 ? -56.068 -29.442 28.649 1.00 79.12 235 GLY A O 1
ATOM 1929 N N . TRP A 1 236 ? -55.593 -29.114 30.805 1.00 84.75 236 TRP A N 1
ATOM 1930 C CA . TRP A 1 236 ? -54.268 -28.531 30.599 1.00 84.75 236 TRP A CA 1
ATOM 1931 C C . TRP A 1 236 ? -53.171 -29.596 30.479 1.00 84.75 236 TRP A C 1
ATOM 1933 O O . TRP A 1 236 ? -53.293 -30.722 30.967 1.00 84.75 236 TRP A O 1
ATOM 1943 N N . ALA A 1 237 ? -52.050 -29.219 29.859 1.00 77.88 237 ALA A N 1
ATOM 1944 C CA . ALA A 1 237 ? -50.879 -30.082 29.769 1.00 77.88 237 ALA A CA 1
ATOM 1945 C C . ALA A 1 237 ? -50.255 -30.306 31.158 1.00 77.88 237 ALA A C 1
ATOM 1947 O O . ALA A 1 237 ? -49.948 -29.358 31.881 1.00 77.88 237 ALA A O 1
ATOM 1948 N N . THR A 1 238 ? -50.028 -31.569 31.524 1.00 85.56 238 THR A N 1
ATOM 1949 C CA . THR A 1 238 ? -49.338 -31.918 32.773 1.00 85.56 238 THR A CA 1
ATOM 1950 C C . THR A 1 238 ? -47.863 -31.535 32.712 1.00 85.56 238 THR A C 1
ATOM 1952 O O . THR A 1 238 ? -47.215 -31.674 31.673 1.00 85.56 238 THR A O 1
ATOM 1955 N N . LEU A 1 239 ? -47.305 -31.120 33.843 1.00 85.25 239 LEU A N 1
ATOM 1956 C CA . LEU A 1 239 ? -45.912 -30.721 33.976 1.00 85.25 239 LEU A CA 1
ATOM 1957 C C . LEU A 1 239 ? -45.084 -31.809 34.655 1.00 85.25 239 LEU A C 1
ATOM 1959 O O . LEU A 1 239 ? -45.495 -32.410 35.648 1.00 85.25 239 LEU A O 1
ATOM 1963 N N . SER A 1 240 ? -43.874 -32.021 34.139 1.00 84.81 240 SER A N 1
ATOM 1964 C CA . SER A 1 240 ? -42.857 -32.804 34.841 1.00 84.81 240 SER A CA 1
ATOM 1965 C C . SER A 1 240 ? -42.213 -31.969 35.960 1.00 84.81 240 SER A C 1
ATOM 1967 O O . SER A 1 240 ? -42.158 -30.739 35.840 1.00 84.81 240 SER A O 1
ATOM 1969 N N . PRO A 1 241 ? -41.631 -32.595 36.998 1.00 81.94 241 PRO A N 1
ATOM 1970 C CA . PRO A 1 241 ? -40.867 -31.876 38.021 1.00 81.94 241 PRO A CA 1
ATOM 1971 C C . PRO A 1 241 ? -39.748 -30.994 37.435 1.00 81.94 241 PRO A C 1
ATOM 1973 O O . PRO A 1 241 ? -39.527 -29.872 37.887 1.00 81.94 241 PRO A O 1
ATOM 1976 N N . ASN A 1 242 ? -39.083 -31.436 36.361 1.00 76.88 242 ASN A N 1
ATOM 1977 C CA . ASN A 1 242 ? -38.086 -30.616 35.661 1.00 76.88 242 ASN A CA 1
ATOM 1978 C C . ASN A 1 242 ? -38.711 -29.381 34.996 1.00 76.88 242 ASN A C 1
ATOM 1980 O O . ASN A 1 242 ? -38.160 -28.283 35.082 1.00 76.88 242 ASN A O 1
ATOM 1984 N N . SER A 1 243 ? -39.882 -29.536 34.374 1.00 77.19 243 SER A N 1
ATOM 1985 C CA . SER A 1 243 ? -40.632 -28.421 33.786 1.00 77.19 243 SER A CA 1
ATOM 1986 C C . SER A 1 243 ? -41.035 -27.403 34.856 1.00 77.19 243 SER A C 1
ATOM 1988 O O . SER A 1 243 ? -40.832 -26.206 34.665 1.00 77.19 243 SER A O 1
ATOM 1990 N N . VAL A 1 244 ? -41.523 -27.871 36.009 1.00 82.25 244 VAL A N 1
ATOM 1991 C CA . VAL A 1 244 ? -41.827 -27.027 37.175 1.00 82.25 244 VAL A CA 1
ATOM 1992 C C . VAL A 1 244 ? -40.575 -26.289 37.660 1.00 82.25 244 VAL A C 1
ATOM 1994 O O . VAL A 1 244 ? -40.631 -25.085 37.904 1.00 82.25 244 VAL A O 1
ATOM 1997 N N . GLY A 1 245 ? -39.422 -26.959 37.725 1.00 80.25 245 GLY A N 1
ATOM 1998 C CA . GLY A 1 245 ? -38.147 -26.331 38.085 1.00 80.25 245 GLY A CA 1
ATOM 1999 C C . GLY A 1 245 ? -37.733 -25.196 37.141 1.00 80.25 245 GLY A C 1
ATOM 2000 O O . GLY A 1 245 ? -37.244 -24.159 37.597 1.00 80.25 245 GLY A O 1
ATOM 2001 N N . ASN A 1 246 ? -37.982 -25.349 35.840 1.00 78.56 246 ASN A N 1
ATOM 2002 C CA . ASN A 1 246 ? -37.713 -24.306 34.850 1.00 78.56 246 ASN A CA 1
ATOM 2003 C C . ASN A 1 246 ? -38.643 -23.095 35.028 1.00 78.56 246 ASN A C 1
ATOM 2005 O O . ASN A 1 246 ? -38.162 -21.961 35.027 1.00 78.56 246 ASN A O 1
ATOM 2009 N N . TYR A 1 247 ? -39.943 -23.310 35.263 1.00 81.38 247 TYR A N 1
ATOM 2010 C CA . TYR A 1 247 ? -40.878 -22.213 35.554 1.00 81.38 247 TYR A CA 1
ATOM 2011 C C . TYR A 1 247 ? -40.574 -21.521 36.887 1.00 81.38 247 TYR A C 1
ATOM 2013 O O . TYR A 1 247 ? -40.647 -20.294 36.968 1.00 81.38 247 TYR A O 1
ATOM 2021 N N . ARG A 1 248 ? -40.133 -22.271 37.907 1.00 83.12 248 ARG A N 1
ATOM 2022 C CA . ARG A 1 248 ? -39.695 -21.700 39.188 1.00 83.12 248 ARG A CA 1
ATOM 2023 C C . ARG A 1 248 ? -38.516 -20.745 39.003 1.00 83.12 248 ARG A C 1
ATOM 2025 O O . ARG A 1 248 ? -38.513 -19.672 39.597 1.00 83.12 248 ARG A O 1
ATOM 2032 N N . LYS A 1 249 ? -37.534 -21.113 38.171 1.00 78.31 249 LYS A N 1
ATOM 2033 C CA . LYS A 1 249 ? -36.403 -20.238 37.815 1.00 78.31 249 LYS A CA 1
ATOM 2034 C C . LYS A 1 249 ? -36.857 -19.028 36.998 1.00 78.31 249 LYS A C 1
ATOM 2036 O O . LYS A 1 249 ? -36.426 -17.920 37.284 1.00 78.31 249 LYS A O 1
ATOM 2041 N N . LYS A 1 250 ? -37.747 -19.223 36.019 1.00 77.06 250 LYS A N 1
ATOM 2042 C CA . LYS A 1 250 ? -38.265 -18.146 35.157 1.00 77.06 250 LYS A CA 1
ATOM 2043 C C . LYS A 1 250 ? -39.017 -17.069 35.948 1.00 77.06 250 LYS A C 1
ATOM 2045 O O . LYS A 1 250 ? -38.907 -15.891 35.629 1.00 77.06 250 LYS A O 1
ATOM 2050 N N . TRP A 1 251 ? -39.787 -17.456 36.965 1.00 80.38 251 TRP A N 1
ATOM 2051 C CA . TRP A 1 251 ? -40.632 -16.532 37.733 1.00 80.38 251 TRP A CA 1
ATOM 2052 C C . TRP A 1 251 ? -40.106 -16.211 39.132 1.00 80.38 251 TRP A C 1
ATOM 2054 O O . TRP A 1 251 ? -40.829 -15.587 39.911 1.00 80.38 251 TRP A O 1
ATOM 2064 N N . SER A 1 252 ? -38.867 -16.591 39.458 1.00 74.12 252 SER A N 1
ATOM 2065 C CA . SER A 1 252 ? -38.288 -16.398 40.794 1.00 74.12 252 SER A CA 1
ATOM 2066 C C . SER A 1 252 ? -38.333 -14.941 41.256 1.00 74.12 252 SER A C 1
ATOM 2068 O O . SER A 1 252 ? -38.536 -14.688 42.439 1.00 74.12 252 SER A O 1
ATOM 2070 N N . THR A 1 253 ? -38.236 -13.985 40.328 1.00 70.44 253 THR A N 1
ATOM 2071 C CA . THR A 1 253 ? -38.359 -12.538 40.575 1.00 70.44 253 THR A CA 1
ATOM 2072 C C . THR A 1 253 ? -39.665 -12.142 41.252 1.00 70.44 253 THR A C 1
ATOM 2074 O O . THR A 1 253 ? -39.679 -11.222 42.055 1.00 70.44 253 THR A O 1
ATOM 2077 N N . ASN A 1 254 ? -40.754 -12.865 40.988 1.00 67.94 254 ASN A N 1
ATOM 2078 C CA . ASN A 1 254 ? -42.093 -12.515 41.467 1.00 67.94 254 ASN A CA 1
ATOM 2079 C C . ASN A 1 254 ? -42.630 -13.471 42.545 1.00 67.94 254 ASN A C 1
ATOM 2081 O O . ASN A 1 254 ? -43.775 -13.319 42.984 1.00 67.94 254 ASN A O 1
ATOM 2085 N N . THR A 1 255 ? -41.864 -14.502 42.916 1.00 76.88 255 THR A N 1
ATOM 2086 C CA . THR A 1 255 ? -42.325 -15.591 43.798 1.00 76.88 255 THR A CA 1
ATOM 2087 C C . THR A 1 255 ? -41.398 -15.856 44.985 1.00 76.88 255 THR A C 1
ATOM 2089 O O . THR A 1 255 ? -41.867 -16.317 46.026 1.00 76.88 255 THR A O 1
ATOM 2092 N N . ILE A 1 256 ? -40.100 -15.544 44.884 1.00 74.94 256 ILE A N 1
ATOM 2093 C CA . ILE A 1 256 ? -39.129 -15.865 45.942 1.00 74.94 256 ILE A CA 1
ATOM 2094 C C . ILE A 1 256 ? -39.291 -14.976 47.186 1.00 74.94 256 ILE A C 1
ATOM 2096 O O . ILE A 1 256 ? -39.066 -15.454 48.293 1.00 74.94 256 ILE A O 1
ATOM 2100 N N . SER A 1 257 ? -39.746 -13.726 47.024 1.00 73.12 257 SER A N 1
ATOM 2101 C CA . SER A 1 257 ? -40.014 -12.808 48.142 1.00 73.12 257 SER A CA 1
ATOM 2102 C C . SER A 1 257 ? -41.121 -13.327 49.063 1.00 73.12 257 SER A C 1
ATOM 2104 O O . SER A 1 257 ? -41.050 -13.132 50.273 1.00 73.12 257 SER A O 1
ATOM 2106 N N . PHE A 1 258 ? -42.099 -14.042 48.499 1.00 74.38 258 PHE A N 1
ATOM 2107 C CA . PHE A 1 258 ? -43.209 -14.656 49.229 1.00 74.38 258 PHE A CA 1
ATOM 2108 C C . PHE A 1 258 ? -42.839 -16.011 49.845 1.00 74.38 258 PHE A C 1
ATOM 2110 O O . PHE A 1 258 ? -43.237 -16.301 50.968 1.00 74.38 258 PHE A O 1
ATOM 2117 N N . SER A 1 259 ? -42.061 -16.838 49.138 1.00 75.81 259 SER A N 1
ATOM 2118 C CA . SER A 1 259 ? -41.740 -18.202 49.590 1.00 75.81 259 SER A CA 1
ATOM 2119 C C . SER A 1 259 ? -40.511 -18.298 50.498 1.00 75.81 259 SER A C 1
ATOM 2121 O O . SER A 1 259 ? -40.475 -19.154 51.375 1.00 75.81 259 SER A O 1
ATOM 2123 N N . LYS A 1 260 ? -39.496 -17.448 50.296 1.00 73.69 260 LYS A N 1
ATOM 2124 C CA . LYS A 1 260 ? -38.224 -17.461 51.047 1.00 73.69 260 LYS A CA 1
ATOM 2125 C C . LYS A 1 260 ? -37.889 -16.126 51.719 1.00 73.69 260 LYS A C 1
ATOM 2127 O O . LYS A 1 260 ? -36.833 -15.995 52.333 1.00 73.69 260 LYS A O 1
ATOM 2132 N N . GLY A 1 261 ? -38.792 -15.152 51.629 1.00 74.75 261 GLY A N 1
ATOM 2133 C CA . GLY A 1 261 ? -38.666 -13.846 52.265 1.00 74.75 261 GLY A CA 1
ATOM 2134 C C . GLY A 1 261 ? -37.912 -12.805 51.433 1.00 74.75 261 GLY A C 1
ATOM 2135 O O . GLY A 1 261 ? -37.163 -13.111 50.502 1.00 74.75 261 GLY A O 1
ATOM 2136 N N . ILE A 1 262 ? -38.106 -11.539 51.814 1.00 72.06 262 ILE A N 1
ATOM 2137 C CA . ILE A 1 262 ? -37.517 -10.360 51.156 1.00 72.06 262 ILE A CA 1
ATOM 2138 C C . ILE A 1 262 ? -35.984 -10.396 51.191 1.00 72.06 262 ILE A C 1
ATOM 2140 O O . ILE A 1 262 ? -35.350 -10.052 50.204 1.00 72.06 262 ILE A O 1
ATOM 2144 N N . LYS A 1 263 ? -35.377 -10.906 52.268 1.00 74.75 263 LYS A N 1
ATOM 2145 C CA . LYS A 1 263 ? -33.913 -10.963 52.405 1.00 74.75 263 LYS A CA 1
ATOM 2146 C C . LYS A 1 263 ? -33.250 -11.891 51.374 1.00 74.75 263 LYS A C 1
ATOM 2148 O O . LYS A 1 263 ? -32.215 -11.553 50.813 1.00 74.75 263 LYS A O 1
ATOM 2153 N N . GLU A 1 264 ? -33.859 -13.042 51.081 1.00 72.56 264 GLU A N 1
ATOM 2154 C CA . GLU A 1 264 ? -33.374 -13.969 50.042 1.00 72.56 264 GLU A CA 1
ATOM 2155 C C . GLU A 1 264 ? -33.623 -13.405 48.632 1.00 72.56 264 GLU A C 1
ATOM 2157 O O . GLU A 1 264 ? -32.791 -13.568 47.736 1.00 72.56 264 GLU A O 1
ATOM 2162 N N . PHE A 1 265 ? -34.747 -12.703 48.438 1.00 72.50 265 PHE A N 1
ATOM 2163 C CA . PHE A 1 265 ? -35.021 -11.953 47.210 1.00 72.50 265 PHE A CA 1
ATOM 2164 C C . PHE A 1 265 ? -33.962 -10.875 46.967 1.00 72.50 265 PHE A C 1
ATOM 2166 O O . PHE A 1 265 ? -33.414 -10.816 45.867 1.00 72.50 265 PHE A O 1
ATOM 2173 N N . ASP A 1 266 ? -33.624 -10.091 47.990 1.00 70.19 266 ASP A N 1
ATOM 2174 C CA . ASP A 1 266 ? -32.625 -9.029 47.913 1.00 70.19 266 ASP A CA 1
ATOM 2175 C C . ASP A 1 266 ? -31.228 -9.585 47.605 1.00 70.19 266 ASP A C 1
ATOM 2177 O O . ASP A 1 266 ? -30.553 -9.086 46.707 1.00 70.19 266 ASP A O 1
ATOM 2181 N N . ASN A 1 267 ? -30.840 -10.685 48.257 1.00 70.12 267 ASN A N 1
ATOM 2182 C CA . ASN A 1 267 ? -29.522 -11.299 48.086 1.00 70.12 267 ASN A CA 1
ATOM 2183 C C . ASN A 1 267 ? -29.329 -12.018 46.740 1.00 70.12 267 ASN A C 1
ATOM 2185 O O . ASN A 1 267 ? -28.210 -12.067 46.235 1.00 70.12 267 ASN A O 1
ATOM 2189 N N . LYS A 1 268 ? -30.379 -12.626 46.164 1.00 63.09 268 LYS A N 1
ATOM 2190 C CA . LYS A 1 268 ? -30.241 -13.488 44.969 1.00 63.09 268 LYS A CA 1
ATOM 2191 C C . LYS A 1 268 ? -30.877 -12.944 43.695 1.00 63.09 268 LYS A C 1
ATOM 2193 O O . LYS A 1 268 ? -30.438 -13.325 42.608 1.00 63.09 268 LYS A O 1
ATOM 2198 N N . ILE A 1 269 ? -31.911 -12.108 43.802 1.00 63.50 269 ILE A N 1
ATOM 2199 C CA . ILE A 1 269 ? -32.686 -11.637 42.645 1.00 63.50 269 ILE A CA 1
ATOM 2200 C C . ILE A 1 269 ? -32.657 -10.111 42.477 1.00 63.50 269 ILE A C 1
ATOM 2202 O O . ILE A 1 269 ? -32.402 -9.654 41.367 1.00 63.50 269 ILE A O 1
ATOM 2206 N N . LYS A 1 270 ? -32.895 -9.326 43.539 1.00 57.22 270 LYS A N 1
ATOM 2207 C CA . LYS A 1 270 ? -32.873 -7.849 43.502 1.00 57.22 270 LYS A CA 1
ATOM 2208 C C . LYS A 1 270 ? -31.455 -7.273 43.505 1.00 57.22 270 LYS A C 1
ATOM 2210 O O . LYS A 1 270 ? -31.286 -6.077 43.282 1.00 57.22 270 LYS A O 1
ATOM 2215 N N . MET A 1 271 ? -30.443 -8.107 43.749 1.00 56.47 271 MET A N 1
ATOM 2216 C CA . MET A 1 271 ? -29.036 -7.750 43.604 1.00 56.47 271 MET A CA 1
ATOM 2217 C C . MET A 1 271 ? -28.765 -7.354 42.140 1.00 56.47 271 MET A C 1
ATOM 2219 O O . MET A 1 271 ? -28.507 -8.204 41.289 1.00 56.47 271 MET A O 1
ATOM 2223 N N . GLN A 1 272 ? -28.868 -6.055 41.843 1.00 46.22 272 GLN A N 1
ATOM 2224 C CA . GLN A 1 272 ? -28.659 -5.489 40.503 1.00 46.22 272 GLN A CA 1
ATOM 2225 C C . GLN A 1 272 ? -27.215 -5.693 40.020 1.00 46.22 272 GLN A C 1
ATOM 2227 O O . GLN A 1 272 ? -26.975 -5.844 38.826 1.00 46.22 272 GLN A O 1
ATOM 2232 N N . ILE A 1 273 ? -26.269 -5.787 40.961 1.00 43.97 273 ILE A N 1
ATOM 2233 C CA . ILE A 1 273 ? -24.868 -6.123 40.709 1.00 43.97 273 ILE A CA 1
ATOM 2234 C C . ILE A 1 273 ? -24.630 -7.564 41.162 1.00 43.97 273 ILE A C 1
ATOM 2236 O O . ILE A 1 273 ? -24.227 -7.823 42.295 1.00 43.97 273 ILE A O 1
ATOM 2240 N N . LYS A 1 274 ? -24.874 -8.531 40.276 1.00 43.12 274 LYS A N 1
ATOM 2241 C CA . LYS A 1 274 ? -24.341 -9.884 40.480 1.00 43.12 274 LYS A CA 1
ATOM 2242 C C . LYS A 1 274 ? -22.822 -9.794 40.360 1.00 43.12 274 LYS A C 1
ATOM 2244 O O . LYS A 1 274 ? -22.340 -9.275 39.356 1.00 43.12 274 LYS A O 1
ATOM 2249 N N . ARG A 1 275 ? -22.073 -10.280 41.361 1.00 41.56 275 ARG A N 1
ATOM 2250 C CA . ARG A 1 275 ? -20.602 -10.352 41.295 1.00 41.56 275 ARG A CA 1
ATOM 2251 C C . ARG A 1 275 ? -20.220 -11.073 39.992 1.00 41.56 275 ARG A C 1
ATOM 2253 O O . ARG A 1 275 ? -20.484 -12.264 39.849 1.00 41.56 275 ARG A O 1
ATOM 2260 N N . LYS A 1 276 ? -19.679 -10.340 39.019 1.00 39.19 276 LYS A N 1
ATOM 2261 C CA . LYS A 1 276 ? -19.143 -10.886 37.768 1.00 39.19 276 LYS A CA 1
ATOM 2262 C C . LYS A 1 276 ? -17.632 -10.963 37.953 1.00 39.19 276 LYS A C 1
ATOM 2264 O O . LYS A 1 276 ? -17.038 -9.998 38.429 1.00 39.19 276 LYS A O 1
ATOM 2269 N N . ALA A 1 277 ? -17.033 -12.111 37.636 1.00 38.75 277 ALA A N 1
ATOM 2270 C CA . ALA A 1 277 ? -15.582 -12.255 37.700 1.00 38.75 277 ALA A CA 1
ATOM 2271 C C . ALA A 1 277 ? -14.930 -11.159 36.829 1.00 38.75 277 ALA A C 1
ATOM 2273 O O . ALA A 1 277 ? -15.398 -10.961 35.703 1.00 38.75 277 ALA A O 1
ATOM 2274 N N . PRO A 1 278 ? -13.914 -10.434 37.332 1.00 40.34 278 PRO A N 1
ATOM 2275 C CA . PRO A 1 278 ? -13.265 -9.358 36.592 1.00 40.34 278 PRO A CA 1
ATOM 2276 C C . PRO A 1 278 ? -12.816 -9.792 35.189 1.00 40.34 278 PRO A C 1
ATOM 2278 O O . PRO A 1 278 ? -12.240 -10.872 35.023 1.00 40.34 278 PRO A O 1
ATOM 2281 N N . GLU A 1 279 ? -13.070 -8.937 34.194 1.00 36.53 279 GLU A N 1
ATOM 2282 C CA . GLU A 1 279 ? -12.728 -9.160 32.775 1.00 36.53 279 GLU A CA 1
ATOM 2283 C C . GLU A 1 279 ? -11.225 -8.971 32.488 1.00 36.53 279 GLU A C 1
ATOM 2285 O O . GLU A 1 279 ? -10.732 -9.423 31.458 1.00 36.53 279 GLU A O 1
ATOM 2290 N N . TYR A 1 280 ? -10.484 -8.399 33.445 1.00 39.34 280 TYR A N 1
ATOM 2291 C CA . TYR A 1 280 ? -9.027 -8.265 33.444 1.00 39.34 280 TYR A CA 1
ATOM 2292 C C . TYR A 1 280 ? -8.440 -8.853 34.727 1.00 39.34 280 TYR A C 1
ATOM 2294 O O . TYR A 1 280 ? -9.031 -8.718 35.804 1.00 39.34 280 TYR A O 1
ATOM 2302 N N . ALA A 1 281 ? -7.258 -9.463 34.625 1.00 40.91 281 ALA A N 1
ATOM 2303 C CA . ALA A 1 281 ? -6.549 -9.996 35.779 1.00 40.91 281 ALA A CA 1
ATOM 2304 C C . ALA A 1 281 ? -6.341 -8.927 36.866 1.00 40.91 281 ALA A C 1
ATOM 2306 O O . ALA A 1 281 ? -5.783 -7.864 36.605 1.00 40.91 281 ALA A O 1
ATOM 2307 N N . MET A 1 282 ? -6.820 -9.222 38.082 1.00 46.22 282 MET A N 1
ATOM 2308 C CA . MET A 1 282 ? -6.685 -8.396 39.293 1.00 46.22 282 MET A CA 1
ATOM 2309 C C . MET A 1 282 ? -7.282 -6.976 39.250 1.00 46.22 282 MET A C 1
ATOM 2311 O O . MET A 1 282 ? -6.805 -6.089 39.951 1.00 46.22 282 MET A O 1
ATOM 2315 N N . ALA A 1 283 ? -8.345 -6.725 38.476 1.00 39.47 283 ALA A N 1
ATOM 2316 C CA . ALA A 1 283 ? -8.972 -5.393 38.455 1.00 39.47 283 ALA A CA 1
ATOM 2317 C C . ALA A 1 283 ? -9.551 -4.953 39.822 1.00 39.47 283 ALA A C 1
ATOM 2319 O O . ALA A 1 283 ? -9.630 -3.757 40.085 1.00 39.47 283 ALA A O 1
ATOM 2320 N N . TYR A 1 284 ? -9.908 -5.905 40.696 1.00 40.84 284 TYR A N 1
ATOM 2321 C CA . TYR A 1 284 ? -10.242 -5.659 42.101 1.00 40.84 284 TYR A CA 1
ATOM 2322 C C . TYR A 1 284 ? -9.807 -6.841 42.971 1.00 40.84 284 TYR A C 1
ATOM 2324 O O . TYR A 1 284 ? -10.224 -7.972 42.722 1.00 40.84 284 TYR A O 1
ATOM 2332 N N . TRP A 1 285 ? -9.038 -6.569 44.028 1.00 42.97 285 TRP A N 1
ATOM 2333 C CA . TRP A 1 285 ? -8.818 -7.505 45.130 1.00 42.97 285 TRP A CA 1
ATOM 2334 C C . TRP A 1 285 ? -9.621 -7.052 46.350 1.00 42.97 285 TRP A C 1
ATOM 2336 O O . TRP A 1 285 ? -9.150 -6.311 47.214 1.00 42.97 285 TRP A O 1
ATOM 2346 N N . THR A 1 286 ? -10.899 -7.410 46.396 1.00 46.38 286 THR A N 1
ATOM 2347 C CA . THR A 1 286 ? -11.756 -7.130 47.554 1.00 46.38 286 THR A CA 1
ATOM 2348 C C . THR A 1 286 ? -12.210 -8.446 48.151 1.00 46.38 286 THR A C 1
ATOM 2350 O O . THR A 1 286 ? -13.224 -8.991 47.723 1.00 46.38 286 THR A O 1
ATOM 2353 N N . LEU A 1 287 ? -11.469 -8.940 49.140 1.00 48.59 287 LEU A N 1
ATOM 2354 C CA . LEU A 1 287 ? -11.992 -9.960 50.039 1.00 48.59 287 LEU A CA 1
ATOM 2355 C C . LEU A 1 287 ? -12.884 -9.236 51.031 1.00 48.59 287 LEU A C 1
ATOM 2357 O O . LEU A 1 287 ? -12.415 -8.390 51.793 1.00 48.59 287 LEU A O 1
ATOM 2361 N N . SER A 1 288 ? -14.189 -9.477 50.949 1.00 46.56 288 SER A N 1
ATOM 2362 C CA . SER A 1 288 ? -15.153 -8.767 51.794 1.00 46.56 288 SER A CA 1
ATOM 2363 C C . SER A 1 288 ? -15.095 -9.190 53.269 1.00 46.56 288 SER A C 1
ATOM 2365 O O . SER A 1 288 ? -15.752 -8.558 54.090 1.00 46.56 288 SER A O 1
ATOM 2367 N N . ASP A 1 289 ? -14.326 -10.229 53.608 1.00 49.19 289 ASP A N 1
ATOM 2368 C CA . ASP A 1 289 ? -14.256 -10.839 54.942 1.00 49.19 289 ASP A CA 1
ATOM 2369 C C . ASP A 1 289 ? -12.838 -11.277 55.390 1.00 49.19 289 ASP A C 1
ATOM 2371 O O . ASP A 1 289 ? -12.694 -11.825 56.483 1.00 49.19 289 ASP A O 1
ATOM 2375 N N . GLY A 1 290 ? -11.787 -11.012 54.598 1.00 53.75 290 GLY A N 1
ATOM 2376 C CA . GLY A 1 290 ? -10.394 -11.360 54.932 1.00 53.75 290 GLY A CA 1
ATOM 2377 C C . GLY A 1 290 ? -10.055 -12.858 54.854 1.00 53.75 290 GLY A C 1
ATOM 2378 O O . GLY A 1 290 ? -8.982 -13.258 55.315 1.00 53.75 290 GLY A O 1
ATOM 2379 N N . ILE A 1 291 ? -10.946 -13.680 54.288 1.00 55.25 291 ILE A N 1
ATOM 2380 C CA . ILE A 1 291 ? -10.781 -15.127 54.094 1.00 55.25 291 ILE A CA 1
ATOM 2381 C C . ILE A 1 291 ? -10.861 -15.419 52.591 1.00 55.25 291 ILE A C 1
ATOM 2383 O O . ILE A 1 291 ? -11.731 -14.885 51.920 1.00 55.25 291 ILE A O 1
ATOM 2387 N N . ILE A 1 292 ? -9.967 -16.262 52.063 1.00 61.53 292 ILE A N 1
ATOM 2388 C CA . ILE A 1 292 ? -9.992 -16.674 50.652 1.00 61.53 292 ILE A CA 1
ATOM 2389 C C . ILE A 1 292 ? -10.926 -17.877 50.513 1.00 61.53 292 ILE A C 1
ATOM 2391 O O . ILE A 1 292 ? -10.599 -18.980 50.964 1.00 61.53 292 ILE A O 1
ATOM 2395 N N . ASP A 1 293 ? -12.085 -17.689 49.884 1.00 60.12 293 ASP A N 1
ATOM 2396 C CA . ASP A 1 293 ? -12.998 -18.796 49.609 1.00 60.12 293 ASP A CA 1
ATOM 2397 C C . ASP A 1 293 ? -12.555 -19.647 48.396 1.00 60.12 293 ASP A C 1
ATOM 2399 O O . ASP A 1 293 ? -11.683 -19.284 47.600 1.00 60.12 293 ASP A O 1
ATOM 2403 N N . ALA A 1 294 ? -13.149 -20.834 48.240 1.00 51.69 294 ALA A N 1
ATOM 2404 C CA . ALA A 1 294 ? -12.773 -21.766 47.174 1.00 51.69 294 ALA A CA 1
ATOM 2405 C C . ALA A 1 294 ? -13.022 -21.215 45.753 1.00 51.69 294 ALA A C 1
ATOM 2407 O O . ALA A 1 294 ? -12.363 -21.647 44.809 1.00 51.69 294 ALA A O 1
ATOM 2408 N N . ALA A 1 295 ? -13.962 -20.283 45.575 1.00 46.44 295 ALA A N 1
ATOM 2409 C CA . ALA A 1 295 ? -14.225 -19.645 44.287 1.00 46.44 295 ALA A CA 1
ATOM 2410 C C . ALA A 1 295 ? -13.227 -18.506 44.007 1.00 46.44 295 ALA A C 1
ATOM 2412 O O . ALA A 1 295 ? -12.821 -18.316 42.858 1.00 46.44 295 ALA A O 1
ATOM 2413 N N . GLU A 1 296 ? -12.792 -17.791 45.044 1.00 55.78 296 GLU A N 1
ATOM 2414 C CA . GLU A 1 296 ? -11.758 -16.756 44.987 1.00 55.78 296 GLU A CA 1
ATOM 2415 C C . GLU A 1 296 ? -10.377 -17.354 44.685 1.00 55.78 296 GLU A C 1
ATOM 2417 O O . GLU A 1 296 ? -9.667 -16.833 43.823 1.00 55.78 296 GLU A O 1
ATOM 2422 N N . ALA A 1 297 ? -10.034 -18.504 45.273 1.00 58.28 297 ALA A N 1
ATOM 2423 C CA . ALA A 1 297 ? -8.795 -19.223 44.964 1.00 58.28 297 ALA A CA 1
ATOM 2424 C C . ALA A 1 297 ? -8.713 -19.652 43.481 1.00 58.28 297 ALA A C 1
ATOM 2426 O O . ALA A 1 297 ? -7.683 -19.460 42.831 1.00 58.28 297 ALA A O 1
ATOM 2427 N N . ILE A 1 298 ? -9.820 -20.150 42.911 1.00 53.88 298 ILE A N 1
ATOM 2428 C CA . ILE A 1 298 ? -9.913 -20.528 41.486 1.00 53.88 298 ILE A CA 1
ATOM 2429 C C . ILE A 1 298 ? -9.773 -19.299 40.572 1.00 53.88 298 ILE A C 1
ATOM 2431 O O . ILE A 1 298 ? -9.156 -19.369 39.505 1.00 53.88 298 ILE A O 1
ATOM 2435 N N . ALA A 1 299 ? -10.341 -18.156 40.966 1.00 54.44 299 ALA A N 1
ATOM 2436 C CA . ALA A 1 299 ? -10.214 -16.914 40.208 1.00 54.44 299 ALA A CA 1
ATOM 2437 C C . ALA A 1 299 ? -8.767 -16.388 40.208 1.00 54.44 299 ALA A C 1
ATOM 2439 O O . ALA A 1 299 ? -8.269 -15.983 39.156 1.00 54.44 299 ALA A O 1
ATOM 2440 N N . ILE A 1 300 ? -8.075 -16.455 41.350 1.00 66.75 300 ILE A N 1
ATOM 2441 C CA . ILE A 1 300 ? -6.665 -16.058 41.479 1.00 66.75 300 ILE A CA 1
ATOM 2442 C C . ILE A 1 300 ? -5.762 -16.954 40.618 1.00 66.75 300 ILE A C 1
ATOM 2444 O O . ILE A 1 300 ? -4.925 -16.443 39.872 1.00 66.75 300 ILE A O 1
ATOM 2448 N N . GLU A 1 301 ? -5.974 -18.273 40.633 1.00 66.50 301 GLU A N 1
ATOM 2449 C CA . GLU A 1 301 ? -5.227 -19.219 39.792 1.00 66.50 301 GLU A CA 1
ATOM 2450 C C . GLU A 1 301 ? -5.404 -18.920 38.292 1.00 66.50 301 GLU A C 1
ATOM 2452 O O . GLU A 1 301 ? -4.436 -18.897 37.525 1.00 66.50 301 GLU A O 1
ATOM 2457 N N . LYS A 1 302 ? -6.630 -18.594 37.863 1.00 61.12 302 LYS A N 1
ATOM 2458 C CA . LYS A 1 302 ? -6.909 -18.187 36.479 1.00 61.12 302 LYS A CA 1
ATOM 2459 C C . LYS A 1 302 ? -6.142 -16.918 36.080 1.00 61.12 302 LYS A C 1
ATOM 2461 O O . LYS A 1 302 ? -5.641 -16.841 34.958 1.00 61.12 302 LYS A O 1
ATOM 2466 N N . TYR A 1 303 ? -6.025 -15.941 36.978 1.00 64.88 303 TYR A N 1
ATOM 2467 C CA . TYR A 1 303 ? -5.309 -14.690 36.711 1.00 64.88 303 TYR A CA 1
ATOM 2468 C C . TYR A 1 303 ? -3.794 -14.862 36.644 1.00 64.88 303 TYR A C 1
ATOM 2470 O O . TYR A 1 303 ? -3.160 -14.295 35.754 1.00 64.88 303 TYR A O 1
ATOM 2478 N N . ILE A 1 304 ? -3.224 -15.704 37.505 1.00 74.94 304 ILE A N 1
ATOM 2479 C CA . ILE A 1 304 ? -1.810 -16.095 37.430 1.00 74.94 304 ILE A CA 1
ATOM 2480 C C . ILE A 1 304 ? -1.507 -16.742 36.070 1.00 74.94 304 ILE A C 1
ATOM 2482 O O . ILE A 1 304 ? -0.522 -16.391 35.418 1.00 74.94 304 ILE A O 1
ATOM 2486 N N . ASN A 1 305 ? -2.380 -17.639 35.603 1.00 72.44 305 ASN A N 1
ATOM 2487 C CA . ASN A 1 305 ? -2.214 -18.310 34.312 1.00 72.44 305 ASN A CA 1
ATOM 2488 C C . ASN A 1 305 ? -2.269 -17.337 33.125 1.00 72.44 305 ASN A C 1
ATOM 2490 O O . ASN A 1 305 ? -1.481 -17.474 32.186 1.00 72.44 305 ASN A O 1
ATOM 2494 N N . GLN A 1 306 ? -3.142 -16.329 33.170 1.00 72.44 306 GLN A N 1
ATOM 2495 C CA . GLN A 1 306 ? -3.210 -15.302 32.130 1.00 72.44 306 GLN A CA 1
ATOM 2496 C C . GLN A 1 306 ? -1.929 -14.454 32.080 1.00 72.44 306 GLN A C 1
ATOM 2498 O O . GLN A 1 306 ? -1.330 -14.328 31.015 1.00 72.44 306 GLN A O 1
ATOM 2503 N N . ILE A 1 307 ? -1.461 -13.951 33.228 1.00 76.62 307 ILE A N 1
ATOM 2504 C CA . ILE A 1 307 ? -0.239 -13.132 33.314 1.00 76.62 307 ILE A CA 1
ATOM 2505 C C . ILE A 1 307 ? 0.987 -13.934 32.834 1.00 76.62 307 ILE A C 1
ATOM 2507 O O . ILE A 1 307 ? 1.835 -13.419 32.104 1.00 76.62 307 ILE A O 1
ATOM 2511 N N . ASN A 1 308 ? 1.070 -15.226 33.169 1.00 82.12 308 ASN A N 1
ATOM 2512 C CA . ASN A 1 308 ? 2.129 -16.111 32.668 1.00 82.12 308 ASN A CA 1
ATOM 2513 C C . ASN A 1 308 ? 2.039 -16.366 31.153 1.00 82.12 308 ASN A C 1
ATOM 2515 O O . ASN A 1 308 ? 3.069 -16.455 30.486 1.00 82.12 308 ASN A O 1
ATOM 2519 N N . THR A 1 309 ? 0.829 -16.448 30.597 1.00 77.75 309 THR A N 1
ATOM 2520 C CA . THR A 1 309 ? 0.629 -16.591 29.146 1.00 77.75 309 THR A CA 1
ATOM 2521 C C . THR A 1 309 ? 1.083 -15.329 28.410 1.00 77.75 309 THR A C 1
ATOM 2523 O O . THR A 1 309 ? 1.873 -15.418 27.474 1.00 77.75 309 THR A O 1
ATOM 2526 N N . GLU A 1 310 ? 0.694 -14.146 28.894 1.00 78.31 310 GLU A N 1
ATOM 2527 C CA . GLU A 1 310 ? 1.130 -12.855 28.338 1.00 78.31 310 GLU A CA 1
ATOM 2528 C C . GLU A 1 310 ? 2.662 -12.701 28.389 1.00 78.31 310 GLU A C 1
ATOM 2530 O O . GLU A 1 310 ? 3.295 -12.258 27.428 1.00 78.31 310 GLU A O 1
ATOM 2535 N N . GLN A 1 311 ? 3.298 -13.135 29.482 1.00 85.88 311 GLN A N 1
ATOM 2536 C CA . GLN A 1 311 ? 4.757 -13.177 29.595 1.00 85.88 311 GLN A CA 1
ATOM 2537 C C . GLN A 1 311 ? 5.406 -14.136 28.583 1.00 85.88 311 GLN A C 1
ATOM 2539 O O . GLN A 1 311 ? 6.456 -13.801 28.020 1.00 85.88 311 GLN A O 1
ATOM 2544 N N . SER A 1 312 ? 4.798 -15.295 28.322 1.00 81.75 312 SER A N 1
ATOM 2545 C CA . SER A 1 312 ? 5.258 -16.241 27.299 1.00 81.75 312 SER A CA 1
ATOM 2546 C C . SER A 1 312 ? 5.195 -15.630 25.894 1.00 81.75 312 SER A C 1
ATOM 2548 O O . SER A 1 312 ? 6.190 -15.664 25.166 1.00 81.75 312 SER A O 1
ATOM 2550 N N . ASP A 1 313 ? 4.082 -14.995 25.528 1.00 76.69 313 ASP A N 1
ATOM 2551 C CA . ASP A 1 313 ? 3.908 -14.380 24.205 1.00 76.69 313 ASP A CA 1
ATOM 2552 C C . ASP A 1 313 ? 4.897 -13.227 23.977 1.00 76.69 313 ASP A C 1
ATOM 2554 O O . ASP A 1 313 ? 5.562 -13.134 22.938 1.00 76.69 313 ASP A O 1
ATOM 2558 N N . LEU A 1 314 ? 5.079 -12.376 24.991 1.00 83.88 314 LEU A N 1
ATOM 2559 C CA . LEU A 1 314 ? 6.065 -11.295 24.953 1.00 83.88 314 LEU A CA 1
ATOM 2560 C C . LEU A 1 314 ? 7.504 -11.823 24.873 1.00 83.88 314 LEU A C 1
ATOM 2562 O O . LEU A 1 314 ? 8.338 -11.194 24.219 1.00 83.88 314 LEU A O 1
ATOM 2566 N N . SER A 1 315 ? 7.791 -12.991 25.460 1.00 84.81 315 SER A N 1
ATOM 2567 C CA . SER A 1 315 ? 9.100 -13.651 25.334 1.00 84.81 315 SER A CA 1
ATOM 2568 C C . SER A 1 315 ? 9.389 -14.059 23.895 1.00 84.81 315 SER A C 1
ATOM 2570 O O . SER A 1 315 ? 10.495 -13.827 23.405 1.00 84.81 315 SER A O 1
ATOM 2572 N N . GLN A 1 316 ? 8.404 -14.630 23.195 1.00 82.31 316 GLN A N 1
ATOM 2573 C CA . GLN A 1 316 ? 8.556 -15.001 21.786 1.00 82.31 316 GLN A CA 1
ATOM 2574 C C . GLN A 1 316 ? 8.806 -13.764 20.919 1.00 82.31 316 GLN A C 1
ATOM 2576 O O . GLN A 1 316 ? 9.750 -13.735 20.127 1.00 82.31 316 GLN A O 1
ATOM 2581 N N . LYS A 1 317 ? 8.016 -12.703 21.123 1.00 84.06 317 LYS A N 1
ATOM 2582 C CA . LYS A 1 317 ? 8.192 -11.423 20.423 1.00 84.06 317 LYS A CA 1
ATOM 2583 C C . LYS A 1 317 ? 9.575 -10.819 20.673 1.00 84.06 317 LYS A C 1
ATOM 2585 O O . LYS A 1 317 ? 10.227 -10.372 19.728 1.00 84.06 317 LYS A O 1
ATOM 2590 N N . TYR A 1 318 ? 10.042 -10.843 21.921 1.00 90.56 318 TYR A N 1
ATOM 2591 C CA . TYR A 1 318 ? 11.385 -10.394 22.275 1.00 90.56 318 TYR A CA 1
ATOM 2592 C C . TYR A 1 318 ? 12.465 -11.187 21.551 1.00 90.56 318 TYR A C 1
ATOM 2594 O O . TYR A 1 318 ? 13.339 -10.574 20.946 1.00 90.56 318 TYR A O 1
ATOM 2602 N N . GLN A 1 319 ? 12.388 -12.519 21.540 1.00 88.56 319 GLN A N 1
ATOM 2603 C CA . GLN A 1 319 ? 13.377 -13.343 20.845 1.00 88.56 319 GLN A CA 1
ATOM 2604 C C . GLN A 1 319 ? 13.444 -13.038 19.347 1.00 88.56 319 GLN A C 1
ATOM 2606 O O . GLN A 1 319 ? 14.543 -12.945 18.806 1.00 88.56 319 GLN A O 1
ATOM 2611 N N . ILE A 1 320 ? 12.300 -12.843 18.685 1.00 79.88 320 ILE A N 1
ATOM 2612 C CA . ILE A 1 320 ? 12.256 -12.511 17.253 1.00 79.88 320 ILE A CA 1
ATOM 2613 C C . ILE A 1 320 ? 12.973 -11.184 16.981 1.00 79.88 320 ILE A C 1
ATOM 2615 O O . ILE A 1 320 ? 13.849 -11.122 16.123 1.00 79.88 320 ILE A O 1
ATOM 2619 N N . ILE A 1 321 ? 12.626 -10.130 17.723 1.00 82.00 321 ILE A N 1
ATOM 2620 C CA . ILE A 1 321 ? 13.160 -8.780 17.486 1.00 82.00 321 ILE A CA 1
ATOM 2621 C C . ILE A 1 321 ? 14.630 -8.689 17.912 1.00 82.00 321 ILE A C 1
ATOM 2623 O O . ILE A 1 321 ? 15.453 -8.121 17.201 1.00 82.00 321 ILE A O 1
ATOM 2627 N N . TYR A 1 322 ? 14.979 -9.260 19.065 1.00 88.88 322 TYR A N 1
ATOM 2628 C CA . TYR A 1 322 ? 16.325 -9.175 19.628 1.00 88.88 322 TYR A CA 1
ATOM 2629 C C . TYR A 1 322 ? 17.374 -9.921 18.788 1.00 88.88 322 TYR A C 1
ATOM 2631 O O . TYR A 1 322 ? 18.523 -9.472 18.675 1.00 88.88 322 TYR A O 1
ATOM 2639 N N . ASN A 1 323 ? 16.970 -11.041 18.181 1.00 88.69 323 ASN A N 1
ATOM 2640 C CA . ASN A 1 323 ? 17.827 -11.851 17.320 1.00 88.69 323 ASN A CA 1
ATOM 2641 C C . ASN A 1 323 ? 17.872 -11.360 15.861 1.00 88.69 323 ASN A C 1
ATOM 2643 O O . ASN A 1 323 ? 18.609 -11.948 15.070 1.00 88.69 323 ASN A O 1
ATOM 2647 N N . ASP A 1 324 ? 17.141 -10.300 15.484 1.00 84.50 324 ASP A N 1
ATOM 2648 C CA . ASP A 1 324 ? 17.277 -9.705 14.148 1.00 84.50 324 ASP A CA 1
ATOM 2649 C C . ASP A 1 324 ? 18.708 -9.172 13.963 1.00 84.50 324 ASP A C 1
ATOM 2651 O O . ASP A 1 324 ? 19.238 -8.425 14.794 1.00 84.50 324 ASP A O 1
ATOM 2655 N N . VAL A 1 325 ? 19.342 -9.577 12.861 1.00 81.50 325 VAL A N 1
ATOM 2656 C CA . VAL A 1 325 ? 20.735 -9.237 12.530 1.00 81.50 325 VAL A CA 1
ATOM 2657 C C . VAL A 1 325 ? 20.954 -7.733 12.359 1.00 81.50 325 VAL A C 1
ATOM 2659 O O . VAL A 1 325 ? 22.066 -7.256 12.563 1.00 81.50 325 VAL A O 1
ATOM 2662 N N . ASN A 1 326 ? 19.898 -6.988 12.022 1.00 77.06 326 ASN A N 1
ATOM 2663 C CA . ASN A 1 326 ? 19.948 -5.547 11.784 1.00 77.06 326 ASN A CA 1
ATOM 2664 C C . ASN A 1 326 ? 19.690 -4.731 13.059 1.00 77.06 326 ASN A C 1
ATOM 2666 O O . ASN A 1 326 ? 19.839 -3.514 13.043 1.00 77.06 326 ASN A O 1
ATOM 2670 N N . LEU A 1 327 ? 19.309 -5.368 14.173 1.00 87.25 327 LEU A N 1
ATOM 2671 C CA . LEU A 1 327 ? 19.187 -4.678 15.454 1.00 87.25 327 LEU A CA 1
ATOM 2672 C C . LEU A 1 327 ? 20.560 -4.600 16.125 1.00 87.25 327 LEU A C 1
ATOM 2674 O O . LEU A 1 327 ? 21.043 -5.586 16.699 1.00 87.25 327 LEU A O 1
ATOM 2678 N N . THR A 1 328 ? 21.171 -3.418 16.083 1.00 81.50 328 THR A N 1
ATOM 2679 C CA . THR A 1 328 ? 22.503 -3.145 16.643 1.00 81.50 328 THR A CA 1
ATOM 2680 C C . THR A 1 328 ? 22.492 -1.904 17.552 1.00 81.50 328 THR A C 1
ATOM 2682 O O . THR A 1 328 ? 21.458 -1.264 17.747 1.00 81.50 328 THR A O 1
ATOM 2685 N N . GLY A 1 329 ? 23.626 -1.595 18.188 1.00 86.12 329 GLY A N 1
ATOM 2686 C CA . GLY A 1 329 ? 23.803 -0.348 18.941 1.00 86.12 329 GLY A CA 1
ATOM 2687 C C . GLY A 1 329 ? 22.898 -0.178 20.172 1.00 86.12 329 GLY A C 1
ATOM 2688 O O . GLY A 1 329 ? 22.536 -1.143 20.851 1.00 86.12 329 GLY A O 1
ATOM 2689 N N . SER A 1 330 ? 22.562 1.078 20.484 1.00 83.81 330 SER A N 1
ATOM 2690 C CA . SER A 1 330 ? 21.803 1.468 21.683 1.00 83.81 330 SER A CA 1
ATOM 2691 C C . SER A 1 330 ? 20.407 0.846 21.732 1.00 83.81 330 SER A C 1
ATOM 2693 O O . SER A 1 330 ? 19.997 0.371 22.789 1.00 83.81 330 SER A O 1
ATOM 2695 N N . SER A 1 331 ? 19.706 0.754 20.598 1.00 81.00 331 SER A N 1
ATOM 2696 C CA . SER A 1 331 ? 18.360 0.173 20.525 1.00 81.00 331 SER A CA 1
ATOM 2697 C C . SER A 1 331 ? 18.329 -1.301 20.945 1.00 81.00 331 SER A C 1
ATOM 2699 O O . SER A 1 331 ? 17.388 -1.725 21.619 1.00 81.00 331 SER A O 1
ATOM 2701 N N . LYS A 1 332 ? 19.382 -2.075 20.634 1.00 90.25 332 LYS A N 1
ATOM 2702 C CA . LYS A 1 332 ? 19.519 -3.467 21.097 1.00 90.25 332 LYS A CA 1
ATOM 2703 C C . LYS A 1 332 ? 19.695 -3.545 22.619 1.00 90.25 332 LYS A C 1
ATOM 2705 O O . LYS A 1 332 ? 19.055 -4.363 23.283 1.00 90.25 332 LYS A O 1
ATOM 2710 N N . THR A 1 333 ? 20.542 -2.681 23.175 1.00 88.94 333 THR A N 1
ATOM 2711 C CA . THR A 1 333 ? 20.852 -2.629 24.615 1.00 88.94 333 THR A CA 1
ATOM 2712 C C . THR A 1 333 ? 19.665 -2.148 25.450 1.00 88.94 333 THR A C 1
ATOM 2714 O O . THR A 1 333 ? 19.379 -2.702 26.513 1.00 88.94 333 THR A O 1
ATOM 2717 N N . GLU A 1 334 ? 18.933 -1.148 24.965 1.00 88.44 334 GLU A N 1
ATOM 2718 C CA . GLU A 1 334 ? 17.738 -0.626 25.629 1.00 88.44 334 GLU A CA 1
ATOM 2719 C C . GLU A 1 334 ? 16.603 -1.651 25.649 1.00 88.44 334 GLU A C 1
ATOM 2721 O O . GLU A 1 334 ? 15.941 -1.806 26.676 1.00 88.44 334 GLU A O 1
ATOM 2726 N N . LEU A 1 335 ? 16.411 -2.394 24.551 1.00 90.38 335 LEU A N 1
ATOM 2727 C CA . LEU A 1 335 ? 15.425 -3.471 24.493 1.00 90.38 335 LEU A CA 1
ATOM 2728 C C . LEU A 1 335 ? 15.771 -4.603 25.472 1.00 90.38 335 LEU A C 1
ATOM 2730 O O . LEU A 1 335 ? 14.896 -5.085 26.190 1.00 90.38 335 LEU A O 1
ATOM 2734 N N . ALA A 1 336 ? 17.046 -4.998 25.551 1.00 90.12 336 ALA A N 1
ATOM 2735 C CA . ALA A 1 336 ? 17.512 -5.974 26.538 1.00 90.12 336 ALA A CA 1
ATOM 2736 C C . ALA A 1 336 ? 17.291 -5.509 27.984 1.00 90.12 336 ALA A C 1
ATOM 2738 O O . ALA A 1 336 ? 16.840 -6.287 28.824 1.00 90.12 336 ALA A O 1
ATOM 2739 N N . THR A 1 337 ? 17.576 -4.237 28.267 1.00 89.38 337 THR A N 1
ATOM 2740 C CA . THR A 1 337 ? 17.380 -3.645 29.597 1.00 89.38 337 THR A CA 1
ATOM 2741 C C . THR A 1 337 ? 15.903 -3.622 29.991 1.00 89.38 337 THR A C 1
ATOM 2743 O O . THR A 1 337 ? 15.565 -4.024 31.102 1.00 89.38 337 THR A O 1
ATOM 2746 N N . ALA A 1 338 ? 15.015 -3.204 29.083 1.00 89.44 338 ALA A N 1
ATOM 2747 C CA . ALA A 1 338 ? 13.576 -3.158 29.339 1.00 89.44 338 ALA A CA 1
ATOM 2748 C C . ALA A 1 338 ? 12.959 -4.555 29.523 1.00 89.44 338 ALA A C 1
ATOM 2750 O O . ALA A 1 338 ? 12.068 -4.737 30.353 1.00 89.44 338 ALA A O 1
ATOM 2751 N N . TRP A 1 339 ? 13.460 -5.556 28.793 1.00 92.31 339 TRP A N 1
ATOM 2752 C CA . TRP A 1 339 ? 13.071 -6.954 28.981 1.00 92.31 339 TRP A CA 1
ATOM 2753 C C . TRP A 1 339 ? 13.494 -7.494 30.354 1.00 92.31 339 TRP A C 1
ATOM 2755 O O . TRP A 1 339 ? 12.696 -8.123 31.052 1.00 92.31 339 TRP A O 1
ATOM 2765 N N . GLY A 1 340 ? 14.733 -7.197 30.758 1.00 81.62 340 GLY A N 1
ATOM 2766 C CA . GLY A 1 340 ? 15.370 -7.756 31.946 1.00 81.62 340 GLY A CA 1
ATOM 2767 C C . GLY A 1 340 ? 15.972 -9.122 31.629 1.00 81.62 340 GLY A C 1
ATOM 2768 O O . GLY A 1 340 ? 15.343 -10.149 31.844 1.00 81.62 340 GLY A O 1
ATOM 2769 N N . THR A 1 341 ? 17.201 -9.150 31.109 1.00 64.25 341 THR A N 1
ATOM 2770 C CA . THR A 1 341 ? 17.888 -10.338 30.548 1.00 64.25 341 THR A CA 1
ATOM 2771 C C . THR A 1 341 ? 18.062 -11.536 31.492 1.00 64.25 341 THR A C 1
ATOM 2773 O O . THR A 1 341 ? 18.513 -12.593 31.055 1.00 64.25 341 THR A O 1
ATOM 2776 N N . SER A 1 342 ? 17.695 -11.417 32.768 1.00 55.66 342 SER A N 1
ATOM 2777 C CA . SER A 1 342 ? 17.730 -12.512 33.730 1.00 55.66 342 SER A CA 1
ATOM 2778 C C . SER A 1 342 ? 16.568 -12.429 34.725 1.00 55.66 342 SER A C 1
ATOM 2780 O O . SER A 1 342 ? 16.292 -11.400 35.335 1.00 55.66 342 SER A O 1
ATOM 2782 N N . VAL A 1 343 ? 15.937 -13.580 34.969 1.00 51.22 343 VAL A N 1
ATOM 2783 C CA . VAL A 1 343 ? 14.886 -13.780 35.986 1.00 51.22 343 VAL A CA 1
ATOM 2784 C C . VAL A 1 343 ? 15.439 -13.615 37.424 1.00 51.22 343 VAL A C 1
ATOM 2786 O O . VAL A 1 343 ? 14.683 -13.595 38.402 1.00 51.22 343 VAL A O 1
ATOM 2789 N N . ALA A 1 344 ? 16.765 -13.506 37.579 1.00 47.16 344 ALA A N 1
ATOM 2790 C CA . ALA A 1 344 ? 17.464 -13.346 38.853 1.00 47.16 344 ALA A CA 1
ATOM 2791 C C . ALA A 1 344 ? 17.786 -11.883 39.210 1.00 47.16 344 ALA A C 1
ATOM 2793 O O . ALA A 1 344 ? 17.940 -11.590 40.391 1.00 47.16 344 ALA A O 1
ATOM 2794 N N . SER A 1 345 ? 17.855 -10.956 38.242 1.00 54.22 345 SER A N 1
ATOM 2795 C CA . SER A 1 345 ? 18.251 -9.559 38.508 1.00 54.22 345 SER A CA 1
ATOM 2796 C C . SER A 1 345 ? 17.135 -8.695 39.105 1.00 54.22 345 SER A C 1
ATOM 2798 O O . SER A 1 345 ? 17.411 -7.646 39.680 1.00 54.22 345 SER A O 1
ATOM 2800 N N . GLY A 1 346 ? 15.870 -9.116 38.999 1.00 58.66 346 GLY A N 1
ATOM 2801 C CA . GLY A 1 346 ? 14.736 -8.401 39.597 1.00 58.66 346 GLY A CA 1
ATOM 2802 C C . GLY A 1 346 ? 14.448 -7.023 38.982 1.00 58.66 346 GLY A C 1
ATOM 2803 O O . GLY A 1 346 ? 13.749 -6.223 39.610 1.00 58.66 346 GLY A O 1
ATOM 2804 N N . THR A 1 347 ? 14.967 -6.751 37.784 1.00 71.25 347 THR A N 1
ATOM 2805 C CA . THR A 1 347 ? 14.824 -5.500 37.021 1.00 71.25 347 THR A CA 1
ATOM 2806 C C . THR A 1 347 ? 14.115 -5.745 35.682 1.00 71.25 347 THR A C 1
ATOM 2808 O O . THR A 1 347 ? 14.070 -6.880 35.205 1.00 71.25 347 THR A O 1
ATOM 2811 N N . GLY A 1 348 ? 13.543 -4.695 35.084 1.00 84.12 348 GLY A N 1
ATOM 2812 C CA . GLY A 1 348 ? 12.794 -4.787 33.823 1.00 84.12 348 GLY A CA 1
ATOM 2813 C C . GLY A 1 348 ? 11.468 -5.549 33.942 1.00 84.12 348 GLY A C 1
ATOM 2814 O O . GLY A 1 348 ? 11.015 -5.884 35.042 1.00 84.12 348 GLY A O 1
ATOM 2815 N N . TYR A 1 349 ? 10.848 -5.840 32.797 1.00 91.56 349 TYR A N 1
ATOM 2816 C CA . TYR A 1 349 ? 9.556 -6.528 32.716 1.00 91.56 349 TYR A CA 1
ATOM 2817 C C . TYR A 1 349 ? 9.565 -7.903 33.400 1.00 91.56 349 TYR A C 1
ATOM 2819 O O . TYR A 1 349 ? 8.706 -8.174 34.241 1.00 91.56 349 TYR A O 1
ATOM 2827 N N . LEU A 1 350 ? 10.563 -8.752 33.118 1.00 88.75 350 LEU A N 1
ATOM 2828 C CA . LEU A 1 350 ? 10.662 -10.085 33.729 1.00 88.75 350 LEU A CA 1
ATOM 2829 C C . LEU A 1 350 ? 10.818 -10.026 35.255 1.00 88.75 350 LEU A C 1
ATOM 2831 O O . LEU A 1 350 ? 10.242 -10.846 35.977 1.00 88.75 350 LEU A O 1
ATOM 2835 N N . GLY A 1 351 ? 11.576 -9.050 35.758 1.00 86.75 351 GLY A N 1
ATOM 2836 C CA . GLY A 1 351 ? 11.745 -8.834 37.191 1.00 86.75 351 GLY A CA 1
ATOM 2837 C C . GLY A 1 351 ? 10.449 -8.403 37.877 1.00 86.75 351 GLY A C 1
ATOM 2838 O O . GLY A 1 351 ? 10.116 -8.929 38.942 1.00 86.75 351 GLY A O 1
ATOM 2839 N N . ALA A 1 352 ? 9.709 -7.477 37.263 1.00 87.94 352 ALA A N 1
ATOM 2840 C CA . ALA A 1 352 ? 8.432 -7.001 37.784 1.00 87.94 352 ALA A CA 1
ATOM 2841 C C . ALA A 1 352 ? 7.352 -8.096 37.747 1.00 87.94 352 ALA A C 1
ATOM 2843 O O . ALA A 1 352 ? 6.655 -8.295 38.741 1.00 87.94 352 ALA A O 1
ATOM 2844 N N . HIS A 1 353 ? 7.297 -8.880 36.663 1.00 89.44 353 HIS A N 1
ATOM 2845 C CA . HIS A 1 353 ? 6.440 -10.065 36.537 1.00 89.44 353 HIS A CA 1
ATOM 2846 C C . HIS A 1 353 ? 6.675 -11.059 37.677 1.00 89.44 353 HIS A C 1
ATOM 2848 O O . HIS A 1 353 ? 5.750 -11.430 38.393 1.00 89.44 353 HIS A O 1
ATOM 2854 N N . LYS A 1 354 ? 7.934 -11.445 37.918 1.00 87.44 354 LYS A N 1
ATOM 2855 C CA . LYS A 1 354 ? 8.276 -12.392 38.989 1.00 87.44 354 LYS A CA 1
ATOM 2856 C C . LYS A 1 354 ? 7.917 -11.868 40.380 1.00 87.44 354 LYS A C 1
ATOM 2858 O O . LYS A 1 354 ? 7.404 -12.621 41.203 1.00 87.44 354 LYS A O 1
ATOM 2863 N N . LYS A 1 355 ? 8.204 -10.592 40.659 1.00 88.69 355 LYS A N 1
ATOM 2864 C CA . LYS A 1 355 ? 7.887 -9.960 41.951 1.00 88.69 355 LYS A CA 1
ATOM 2865 C C . LYS A 1 355 ? 6.385 -9.951 42.214 1.00 88.69 355 LYS A C 1
ATOM 2867 O O . LYS A 1 355 ? 5.976 -10.241 43.332 1.00 88.69 355 LYS A O 1
ATOM 2872 N N . LEU A 1 356 ? 5.591 -9.666 41.185 1.00 88.00 356 LEU A N 1
ATOM 2873 C CA . LEU A 1 356 ? 4.137 -9.714 41.250 1.00 88.00 356 LEU A CA 1
ATOM 2874 C C . LEU A 1 356 ? 3.633 -11.127 41.556 1.00 88.00 356 LEU A C 1
ATOM 2876 O O . LEU A 1 356 ? 2.917 -11.314 42.533 1.00 88.00 356 LEU A O 1
ATOM 2880 N N . ILE A 1 357 ? 4.057 -12.123 40.774 1.00 88.06 357 ILE A N 1
ATOM 2881 C CA . ILE A 1 357 ? 3.645 -13.519 40.971 1.00 88.06 357 ILE A CA 1
ATOM 2882 C C . ILE A 1 357 ? 4.007 -14.018 42.379 1.00 88.06 357 ILE A C 1
ATOM 2884 O O . ILE A 1 357 ? 3.175 -14.625 43.048 1.00 88.06 357 ILE A O 1
ATOM 2888 N N . ASN A 1 358 ? 5.209 -13.711 42.874 1.00 87.44 358 ASN A N 1
ATOM 2889 C CA . ASN A 1 358 ? 5.624 -14.091 44.228 1.00 87.44 358 ASN A CA 1
ATOM 2890 C C . ASN A 1 358 ? 4.801 -13.399 45.325 1.00 87.44 358 ASN A C 1
ATOM 2892 O O . ASN A 1 358 ? 4.484 -14.031 46.332 1.00 87.44 358 ASN A O 1
ATOM 2896 N N . SER A 1 359 ? 4.472 -12.118 45.143 1.00 85.25 359 SER A N 1
ATOM 2897 C CA . SER A 1 359 ? 3.644 -11.356 46.084 1.00 85.25 359 SER A CA 1
ATOM 2898 C C . SER A 1 359 ? 2.230 -11.946 46.166 1.00 85.25 359 SER A C 1
ATOM 2900 O O . SER A 1 359 ? 1.735 -12.207 47.260 1.00 85.25 359 SER A O 1
ATOM 2902 N N . ILE A 1 360 ? 1.646 -12.310 45.015 1.00 83.44 360 ILE A N 1
ATOM 2903 C CA . ILE A 1 360 ? 0.353 -13.008 44.947 1.00 83.44 360 ILE A CA 1
ATOM 2904 C C . ILE A 1 360 ? 0.436 -14.372 45.646 1.00 83.44 360 ILE A C 1
ATOM 2906 O O . ILE A 1 360 ? -0.418 -14.678 46.469 1.00 83.44 360 ILE A O 1
ATOM 2910 N N . PHE A 1 361 ? 1.469 -15.180 45.372 1.00 83.44 361 PHE A N 1
ATOM 2911 C CA . PHE A 1 361 ? 1.628 -16.489 46.021 1.00 83.44 361 PHE A CA 1
ATOM 2912 C C . PHE A 1 361 ? 1.797 -16.395 47.538 1.00 83.44 361 PHE A C 1
ATOM 2914 O O . PHE A 1 361 ? 1.282 -17.246 48.258 1.00 83.44 361 PHE A O 1
ATOM 2921 N N . THR A 1 362 ? 2.507 -15.375 48.021 1.00 82.50 362 THR A N 1
ATOM 2922 C CA . THR A 1 362 ? 2.710 -15.158 49.461 1.00 82.50 362 THR A CA 1
ATOM 2923 C C . THR A 1 362 ? 1.382 -14.865 50.145 1.00 82.50 362 THR A C 1
ATOM 2925 O O . THR A 1 362 ? 1.059 -15.480 51.153 1.00 82.50 362 THR A O 1
ATOM 2928 N N . ALA A 1 363 ? 0.585 -13.996 49.537 1.00 77.88 363 ALA A N 1
ATOM 2929 C CA . ALA A 1 363 ? -0.672 -13.545 50.100 1.00 77.88 363 ALA A CA 1
ATOM 2930 C C . ALA A 1 363 ? -1.832 -14.545 49.995 1.00 77.88 363 ALA A C 1
ATOM 2932 O O . ALA A 1 363 ? -2.894 -14.289 50.540 1.00 77.88 363 ALA A O 1
ATOM 2933 N N . ILE A 1 364 ? -1.675 -15.657 49.269 1.00 78.56 364 ILE A N 1
ATOM 2934 C CA . ILE A 1 364 ? -2.676 -16.738 49.242 1.00 78.56 364 ILE A CA 1
ATOM 2935 C C . ILE A 1 364 ? -2.261 -17.964 50.059 1.00 78.56 364 ILE A C 1
ATOM 2937 O O . ILE A 1 364 ? -3.027 -18.922 50.157 1.00 78.56 364 ILE A O 1
ATOM 2941 N N . ALA A 1 365 ? -1.049 -17.964 50.621 1.00 76.69 365 ALA A N 1
ATOM 2942 C CA . ALA A 1 365 ? -0.433 -19.151 51.205 1.00 76.69 365 ALA A CA 1
ATOM 2943 C C . ALA A 1 365 ? -1.149 -19.663 52.466 1.00 76.69 365 ALA A C 1
ATOM 2945 O O . ALA A 1 365 ? -1.181 -20.871 52.699 1.00 76.69 365 ALA A O 1
ATOM 2946 N N . ASP A 1 366 ? -1.721 -18.768 53.273 1.00 72.06 366 ASP A N 1
ATOM 2947 C CA . ASP A 1 366 ? -2.397 -19.101 54.532 1.00 72.06 366 ASP A CA 1
ATOM 2948 C C . ASP A 1 366 ? -3.938 -19.120 54.416 1.00 72.06 366 ASP A C 1
ATOM 2950 O O . ASP A 1 366 ? -4.640 -19.327 55.412 1.00 72.06 366 ASP A O 1
ATOM 2954 N N . GLY A 1 367 ? -4.469 -18.941 53.197 1.00 67.19 367 GLY A N 1
ATOM 2955 C CA . GLY A 1 367 ? -5.907 -18.889 52.922 1.00 67.19 367 GLY A CA 1
ATOM 2956 C C . GLY A 1 367 ? -6.606 -17.644 53.480 1.00 67.19 367 GLY A C 1
ATOM 2957 O O . GLY A 1 367 ? -7.837 -17.615 53.555 1.00 67.19 367 GLY A O 1
ATOM 2958 N N . LYS A 1 368 ? -5.845 -16.630 53.899 1.00 70.88 368 LYS A N 1
ATOM 2959 C CA . LYS A 1 368 ? -6.322 -15.343 54.403 1.00 70.88 368 LYS A CA 1
ATOM 2960 C C . LYS A 1 368 ? -5.558 -14.227 53.706 1.00 70.88 368 LYS A C 1
ATOM 2962 O O . LYS A 1 368 ? -4.591 -14.459 53.002 1.00 70.88 368 LYS A O 1
ATOM 2967 N N . THR A 1 369 ? -6.029 -13.002 53.873 1.00 67.00 369 THR A N 1
ATOM 2968 C CA . THR A 1 369 ? -5.369 -11.830 53.289 1.00 67.00 369 THR A CA 1
ATOM 2969 C C . THR A 1 369 ? -5.407 -10.671 54.256 1.00 67.00 369 THR A C 1
ATOM 2971 O O . THR A 1 369 ? -6.484 -10.247 54.687 1.00 67.00 369 THR A O 1
ATOM 2974 N N . THR A 1 370 ? -4.235 -10.134 54.565 1.00 73.81 370 THR A N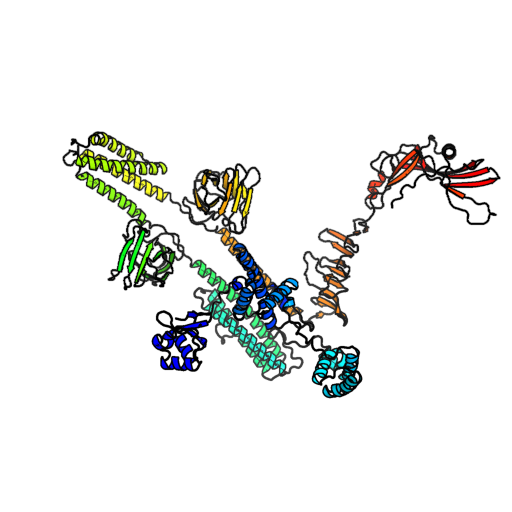 1
ATOM 2975 C CA . THR A 1 370 ? -4.057 -8.949 55.403 1.00 73.81 370 THR A CA 1
ATOM 2976 C C . THR A 1 370 ? -4.011 -7.666 54.566 1.00 73.81 370 THR A C 1
ATOM 2978 O O . THR A 1 370 ? -3.719 -7.682 53.369 1.00 73.81 370 THR A O 1
ATOM 2981 N N . GLU A 1 371 ? -4.263 -6.512 55.194 1.00 69.81 371 GLU A N 1
ATOM 2982 C CA . GLU A 1 371 ? -4.137 -5.204 54.525 1.00 69.81 371 GLU A CA 1
ATOM 2983 C C . GLU A 1 371 ? -2.717 -4.956 53.988 1.00 69.81 371 GLU A C 1
ATOM 2985 O O . GLU A 1 371 ? -2.544 -4.321 52.948 1.00 69.81 371 GLU A O 1
ATOM 2990 N N . THR A 1 372 ? -1.697 -5.494 54.664 1.00 72.56 372 THR A N 1
ATOM 2991 C CA . THR A 1 372 ? -0.291 -5.382 54.256 1.00 72.56 372 THR A CA 1
ATOM 2992 C C . THR A 1 372 ? 0.013 -6.193 52.997 1.00 72.56 372 THR A C 1
ATOM 2994 O O . THR A 1 372 ? 0.675 -5.687 52.093 1.00 72.56 372 THR A O 1
ATOM 2997 N N . GLU A 1 373 ? -0.496 -7.422 52.900 1.00 77.00 373 GLU A N 1
ATOM 2998 C CA . GLU A 1 373 ? -0.330 -8.277 51.716 1.00 77.00 373 GLU A CA 1
ATOM 2999 C C . GLU A 1 373 ? -1.057 -7.710 50.498 1.00 77.00 373 GLU A C 1
ATOM 3001 O O . GLU A 1 373 ? -0.512 -7.696 49.392 1.00 77.00 373 GLU A O 1
ATOM 3006 N N . LYS A 1 374 ? -2.256 -7.158 50.716 1.00 71.50 374 LYS A N 1
ATOM 3007 C CA . LYS A 1 374 ? -3.014 -6.469 49.672 1.00 71.50 374 LYS A CA 1
ATOM 3008 C C . LYS A 1 374 ? -2.240 -5.281 49.098 1.00 71.50 374 LYS A C 1
ATOM 3010 O O . LYS A 1 374 ? -2.103 -5.161 47.881 1.00 71.50 374 LYS A O 1
ATOM 3015 N N . LEU A 1 375 ? -1.692 -4.438 49.973 1.00 73.81 375 LEU A N 1
ATOM 3016 C CA . LEU A 1 375 ? -0.916 -3.269 49.568 1.00 73.81 375 LEU A CA 1
ATOM 3017 C C . LEU A 1 375 ? 0.371 -3.647 48.808 1.00 73.81 375 LEU A C 1
ATOM 3019 O O . LEU A 1 375 ? 0.752 -2.942 47.867 1.00 73.81 375 LEU A O 1
ATOM 3023 N N . ASP A 1 376 ? 1.043 -4.745 49.177 1.00 78.62 376 ASP A N 1
ATOM 3024 C CA . ASP A 1 376 ? 2.245 -5.200 48.463 1.00 78.62 376 ASP A CA 1
ATOM 3025 C C . ASP A 1 376 ? 1.918 -5.671 47.038 1.00 78.62 376 ASP A C 1
ATOM 3027 O O . ASP A 1 376 ? 2.583 -5.229 46.097 1.00 78.62 376 ASP A O 1
ATOM 3031 N N . VAL A 1 377 ? 0.864 -6.473 46.843 1.00 78.00 377 VAL A N 1
ATOM 3032 C CA . VAL A 1 377 ? 0.450 -6.913 45.497 1.00 78.00 377 VAL A CA 1
ATOM 3033 C C . VAL A 1 377 ? 0.033 -5.732 44.629 1.00 78.00 377 VAL A C 1
ATOM 3035 O O . VAL A 1 377 ? 0.486 -5.653 43.487 1.00 78.00 377 VAL A O 1
ATOM 3038 N N . ASP A 1 378 ? -0.748 -4.781 45.154 1.00 74.38 378 ASP A N 1
ATOM 3039 C CA . ASP A 1 378 ? -1.150 -3.573 44.416 1.00 74.38 378 ASP A CA 1
ATOM 3040 C C . ASP A 1 378 ? 0.081 -2.762 43.965 1.00 74.38 378 ASP A C 1
ATOM 3042 O O . ASP A 1 378 ? 0.180 -2.301 42.818 1.00 74.38 378 ASP A O 1
ATOM 3046 N N . THR A 1 379 ? 1.081 -2.661 44.844 1.00 80.31 379 THR A N 1
ATOM 3047 C CA . THR A 1 379 ? 2.358 -2.001 44.549 1.00 80.31 379 THR A CA 1
ATOM 3048 C C . THR A 1 379 ? 3.135 -2.745 43.457 1.00 80.31 379 THR A C 1
ATOM 3050 O O . THR A 1 379 ? 3.611 -2.126 42.500 1.00 80.31 379 THR A O 1
ATOM 3053 N N . LYS A 1 380 ? 3.263 -4.079 43.548 1.00 85.25 380 LYS A N 1
ATOM 3054 C CA . LYS A 1 380 ? 3.971 -4.874 42.525 1.00 85.25 380 LYS A CA 1
ATOM 3055 C C . LYS A 1 380 ? 3.232 -4.882 41.192 1.00 85.25 380 LYS A C 1
ATOM 3057 O O . LYS A 1 380 ? 3.881 -4.881 40.148 1.00 85.25 380 LYS A O 1
ATOM 3062 N N . PHE A 1 381 ? 1.904 -4.852 41.210 1.00 81.06 381 PHE A N 1
ATOM 3063 C CA . PHE A 1 381 ? 1.080 -4.826 40.008 1.00 81.06 381 PHE A CA 1
ATOM 3064 C C . PHE A 1 381 ? 1.228 -3.503 39.258 1.00 81.06 381 PHE A C 1
ATOM 3066 O O . PHE A 1 381 ? 1.379 -3.490 38.035 1.00 81.06 381 PHE A O 1
ATOM 3073 N N . THR A 1 382 ? 1.281 -2.392 39.994 1.00 78.38 382 THR A N 1
ATOM 3074 C CA . THR A 1 382 ? 1.574 -1.069 39.427 1.00 78.38 382 THR A CA 1
ATOM 3075 C C . THR A 1 382 ? 2.945 -1.057 38.748 1.00 78.38 382 THR A C 1
ATOM 3077 O O . THR A 1 382 ? 3.059 -0.647 37.592 1.00 78.38 382 THR A O 1
ATOM 3080 N N . ASN A 1 383 ? 3.971 -1.600 39.412 1.00 83.81 383 ASN A N 1
ATOM 3081 C CA . ASN A 1 383 ? 5.311 -1.701 38.836 1.00 83.81 383 ASN A CA 1
ATOM 3082 C C . ASN A 1 383 ? 5.365 -2.620 37.599 1.00 83.81 383 ASN A C 1
ATOM 3084 O O . ASN A 1 383 ? 6.024 -2.286 36.618 1.00 83.81 383 ASN A O 1
ATOM 3088 N N . TYR A 1 384 ? 4.642 -3.744 37.605 1.00 86.25 384 TYR A N 1
ATOM 3089 C CA . TYR A 1 384 ? 4.512 -4.626 36.440 1.00 86.25 384 TYR A CA 1
ATOM 3090 C C . TYR A 1 384 ? 3.951 -3.888 35.216 1.00 86.25 384 TYR A C 1
ATOM 3092 O O . TYR A 1 384 ? 4.547 -3.956 34.138 1.00 86.25 384 TYR A O 1
ATOM 3100 N N . LYS A 1 385 ? 2.860 -3.125 35.379 1.00 83.62 385 LYS A N 1
ATOM 3101 C CA . LYS A 1 385 ? 2.263 -2.353 34.275 1.00 83.62 385 LYS A CA 1
ATOM 3102 C C . LYS A 1 385 ? 3.204 -1.282 33.732 1.00 83.62 385 LYS A C 1
ATOM 3104 O O . LYS A 1 385 ? 3.297 -1.104 32.519 1.00 83.62 385 LYS A O 1
ATOM 3109 N N . GLU A 1 386 ? 3.913 -0.590 34.618 1.00 84.06 386 GLU A N 1
ATOM 3110 C CA . GLU A 1 386 ? 4.902 0.415 34.230 1.00 84.06 386 GLU A CA 1
ATOM 3111 C C . GLU A 1 386 ? 6.015 -0.203 33.369 1.00 84.06 386 GLU A C 1
ATOM 3113 O O . GLU A 1 386 ? 6.316 0.293 32.282 1.00 84.06 386 GLU A O 1
ATOM 3118 N N . GLN A 1 387 ? 6.574 -1.341 33.794 1.00 86.56 387 GLN A N 1
ATOM 3119 C CA . GLN A 1 387 ? 7.627 -2.024 33.038 1.00 86.56 387 GLN A CA 1
ATOM 3120 C C . GLN A 1 387 ? 7.124 -2.623 31.715 1.00 86.56 387 GLN A C 1
ATOM 3122 O O . GLN A 1 387 ? 7.858 -2.609 30.727 1.00 86.56 387 GLN A O 1
ATOM 3127 N N . LEU A 1 388 ? 5.875 -3.099 31.654 1.00 86.69 388 LEU A N 1
ATOM 3128 C CA . LEU A 1 388 ? 5.250 -3.560 30.408 1.00 86.69 388 LEU A CA 1
ATOM 3129 C C . LEU A 1 388 ? 5.102 -2.422 29.383 1.00 86.69 388 LEU A C 1
ATOM 3131 O O . LEU A 1 388 ? 5.372 -2.613 28.193 1.00 86.69 388 LEU A O 1
ATOM 3135 N N . SER A 1 389 ? 4.724 -1.226 29.842 1.00 82.06 389 SER A N 1
ATOM 3136 C CA . SER A 1 389 ? 4.649 -0.028 28.997 1.00 82.06 389 SER A CA 1
ATOM 3137 C C . SER A 1 389 ? 6.026 0.343 28.432 1.00 82.06 389 SER A C 1
ATOM 3139 O O . SER A 1 389 ? 6.186 0.511 27.220 1.00 82.06 389 SER A O 1
ATOM 3141 N N . ILE A 1 390 ? 7.056 0.357 29.289 1.00 82.81 390 ILE A N 1
ATOM 3142 C CA . ILE A 1 390 ? 8.444 0.626 28.882 1.00 82.81 390 ILE A CA 1
ATOM 3143 C C . ILE A 1 390 ? 8.925 -0.405 27.851 1.00 82.81 390 ILE A C 1
ATOM 3145 O O . ILE A 1 390 ? 9.474 -0.025 26.815 1.00 82.81 390 ILE A O 1
ATOM 3149 N N . LEU A 1 391 ? 8.695 -1.701 28.090 1.00 88.06 391 LEU A N 1
ATOM 3150 C CA . LEU A 1 391 ? 9.055 -2.771 27.154 1.00 88.06 391 LEU A CA 1
ATOM 3151 C C . LEU A 1 391 ? 8.381 -2.581 25.789 1.00 88.06 391 LEU A C 1
ATOM 3153 O O . LEU A 1 391 ? 9.033 -2.709 24.752 1.00 88.06 391 LEU A O 1
ATOM 3157 N N . THR A 1 392 ? 7.095 -2.230 25.781 1.00 82.44 392 THR A N 1
ATOM 3158 C CA . THR A 1 392 ? 6.328 -2.008 24.548 1.00 82.44 392 THR A CA 1
ATOM 3159 C C . THR A 1 392 ? 6.894 -0.844 23.734 1.00 82.44 392 THR A C 1
ATOM 3161 O O . THR A 1 392 ? 7.098 -0.983 22.526 1.00 82.44 392 THR A O 1
ATOM 3164 N N . ALA A 1 393 ? 7.248 0.266 24.388 1.00 75.25 393 ALA A N 1
ATOM 3165 C CA . ALA A 1 393 ? 7.913 1.390 23.733 1.00 75.25 393 ALA A CA 1
ATOM 3166 C C . ALA A 1 393 ? 9.279 0.992 23.143 1.00 75.25 393 ALA A C 1
ATOM 3168 O O . ALA A 1 393 ? 9.623 1.382 22.024 1.00 75.25 393 ALA A O 1
ATOM 3169 N N . LYS A 1 394 ? 10.058 0.162 23.851 1.00 87.94 394 LYS A N 1
ATOM 3170 C CA . LYS A 1 394 ? 11.354 -0.317 23.344 1.00 87.94 394 LYS A CA 1
ATOM 3171 C C . LYS A 1 394 ? 11.226 -1.310 22.190 1.00 87.94 394 LYS A C 1
ATOM 3173 O O . LYS A 1 394 ? 12.083 -1.282 21.308 1.00 87.94 394 LYS A O 1
ATOM 3178 N N . PHE A 1 395 ? 10.160 -2.114 22.121 1.00 84.69 395 PHE A N 1
ATOM 3179 C CA . PHE A 1 395 ? 9.871 -2.905 20.919 1.00 84.69 395 PHE A CA 1
ATOM 3180 C C . PHE A 1 395 ? 9.683 -2.019 19.690 1.00 84.69 395 PHE A C 1
ATOM 3182 O O . PHE A 1 395 ? 10.257 -2.313 18.644 1.00 84.69 395 PHE A O 1
ATOM 3189 N N . GLN A 1 396 ? 8.930 -0.925 19.820 1.00 77.56 396 GLN A N 1
ATOM 3190 C CA . GLN A 1 396 ? 8.699 -0.011 18.705 1.00 77.56 396 GLN A CA 1
ATOM 3191 C C . GLN A 1 396 ? 10.007 0.629 18.224 1.00 77.56 396 GLN A C 1
ATOM 3193 O O . GLN A 1 396 ? 10.302 0.607 17.032 1.00 77.56 396 GLN A O 1
ATOM 3198 N N . ASN A 1 397 ? 10.834 1.122 19.150 1.00 79.81 397 ASN A N 1
ATOM 3199 C CA . ASN A 1 397 ? 12.130 1.713 18.809 1.00 79.81 397 ASN A CA 1
ATOM 3200 C C . ASN A 1 397 ? 13.062 0.716 18.105 1.00 79.81 397 ASN A C 1
ATOM 3202 O O . ASN A 1 397 ? 13.731 1.078 17.139 1.00 79.81 397 ASN A O 1
ATOM 3206 N N . ALA A 1 398 ? 13.095 -0.538 18.568 1.00 79.00 398 ALA A N 1
ATOM 3207 C CA . ALA A 1 398 ? 13.892 -1.590 17.945 1.00 79.00 398 ALA A CA 1
ATOM 3208 C C . ALA A 1 398 ? 13.428 -1.888 16.509 1.00 79.00 398 ALA A C 1
ATOM 3210 O O . ALA A 1 398 ? 14.262 -1.989 15.614 1.00 79.00 398 ALA A O 1
ATOM 3211 N N . ILE A 1 399 ? 12.114 -1.958 16.267 1.00 75.19 399 ILE A N 1
ATOM 3212 C CA . ILE A 1 399 ? 11.548 -2.158 14.922 1.00 75.19 399 ILE A CA 1
ATOM 3213 C C . ILE A 1 399 ? 11.910 -0.990 13.992 1.00 75.19 399 ILE A C 1
ATOM 3215 O O . ILE A 1 399 ? 12.351 -1.221 12.866 1.00 75.19 399 ILE A O 1
ATOM 3219 N N . THR A 1 400 ? 11.789 0.254 14.462 1.00 71.81 400 THR A N 1
ATOM 3220 C CA . THR A 1 400 ? 12.169 1.443 13.680 1.00 71.81 400 THR A CA 1
ATOM 3221 C C . THR A 1 400 ? 13.663 1.450 13.349 1.00 71.81 400 THR A C 1
ATOM 3223 O O . THR A 1 400 ? 14.041 1.713 12.209 1.00 71.81 400 THR A O 1
ATOM 3226 N N . SER A 1 401 ? 14.525 1.111 14.314 1.00 73.12 401 SER A N 1
ATOM 3227 C CA . SER A 1 401 ? 15.974 1.015 14.096 1.00 73.12 401 SER A CA 1
ATOM 3228 C C . SER A 1 401 ? 16.332 -0.064 13.068 1.00 73.12 401 SER A C 1
ATOM 3230 O O . SER A 1 401 ? 17.096 0.224 12.149 1.00 73.12 401 SER A O 1
ATOM 3232 N N . ILE A 1 402 ? 15.717 -1.253 13.147 1.00 70.25 402 ILE A N 1
ATOM 3233 C CA . ILE A 1 402 ? 15.862 -2.315 12.135 1.00 70.25 402 ILE A CA 1
ATOM 3234 C C . ILE A 1 402 ? 15.479 -1.793 10.742 1.00 70.25 402 ILE A C 1
ATOM 3236 O O . ILE A 1 402 ? 16.173 -2.072 9.765 1.00 70.25 402 ILE A O 1
ATOM 3240 N N . GLY A 1 403 ? 14.386 -1.029 10.639 1.00 55.53 403 GLY A N 1
ATOM 3241 C CA . GLY A 1 403 ? 13.951 -0.408 9.386 1.00 55.53 403 GLY A CA 1
ATOM 3242 C C . GLY A 1 403 ? 14.987 0.559 8.806 1.00 55.53 403 GLY A C 1
ATOM 3243 O O . GLY A 1 403 ? 15.328 0.455 7.629 1.00 55.53 403 GLY A O 1
ATOM 3244 N N . ASN A 1 404 ? 15.538 1.447 9.634 1.00 65.94 404 ASN A N 1
ATOM 3245 C CA . ASN A 1 404 ? 16.535 2.434 9.209 1.00 65.94 404 ASN A CA 1
ATOM 3246 C C . ASN A 1 404 ? 17.855 1.789 8.767 1.00 65.94 404 ASN A C 1
ATOM 3248 O O . ASN A 1 404 ? 18.403 2.168 7.735 1.00 65.94 404 ASN A O 1
ATOM 3252 N N . GLU A 1 405 ? 18.340 0.782 9.495 1.00 70.25 405 GLU A N 1
ATOM 3253 C CA . GLU A 1 405 ? 19.546 0.036 9.112 1.00 70.25 405 GLU A CA 1
ATOM 3254 C C . GLU A 1 405 ? 19.367 -0.668 7.758 1.00 70.25 405 GLU A C 1
ATOM 3256 O O . GLU A 1 405 ? 20.248 -0.614 6.899 1.00 70.25 405 GLU A O 1
ATOM 3261 N N . ARG A 1 406 ? 18.184 -1.248 7.504 1.00 67.69 406 ARG A N 1
ATOM 3262 C CA . ARG A 1 406 ? 17.861 -1.867 6.206 1.00 67.69 406 ARG A CA 1
ATOM 3263 C C . ARG A 1 406 ? 17.842 -0.858 5.053 1.00 67.69 406 ARG A C 1
ATOM 3265 O O . ARG A 1 406 ? 18.221 -1.218 3.942 1.00 67.69 406 ARG A O 1
ATOM 3272 N N . ILE A 1 407 ? 17.418 0.382 5.299 1.00 56.78 407 ILE A N 1
ATOM 3273 C CA . ILE A 1 407 ? 17.409 1.458 4.294 1.00 56.78 407 ILE A CA 1
ATOM 3274 C C . ILE A 1 407 ? 18.832 1.965 4.028 1.00 56.78 407 ILE A C 1
ATOM 3276 O O . ILE A 1 407 ? 19.237 2.081 2.871 1.00 56.78 407 ILE A O 1
ATOM 3280 N N . ASN A 1 408 ? 19.614 2.204 5.083 1.00 62.31 408 ASN A N 1
ATOM 3281 C CA . ASN A 1 408 ? 20.994 2.691 4.984 1.00 62.31 408 ASN A CA 1
ATOM 3282 C C . ASN A 1 408 ? 21.939 1.688 4.302 1.00 62.31 408 ASN A C 1
ATOM 3284 O O . ASN A 1 408 ? 22.964 2.081 3.747 1.00 62.31 408 ASN A O 1
ATOM 3288 N N . ALA A 1 409 ? 21.594 0.398 4.303 1.00 57.56 409 ALA A N 1
ATOM 3289 C CA . ALA A 1 409 ? 22.354 -0.646 3.624 1.00 57.56 409 ALA A CA 1
ATOM 3290 C C . ALA A 1 409 ? 22.237 -0.620 2.082 1.00 57.56 409 ALA A C 1
ATOM 3292 O O . ALA A 1 409 ? 22.961 -1.360 1.412 1.00 57.56 409 ALA A O 1
ATOM 3293 N N . ILE A 1 410 ? 21.353 0.190 1.485 1.00 57.78 410 ILE A N 1
ATOM 3294 C CA . ILE A 1 410 ? 21.148 0.227 0.026 1.00 57.78 410 ILE A CA 1
ATOM 3295 C C . ILE A 1 410 ? 22.263 1.038 -0.663 1.00 57.78 410 ILE A C 1
ATOM 3297 O O . ILE A 1 410 ? 22.458 2.216 -0.383 1.00 57.78 410 ILE A O 1
ATOM 3301 N N . GLN A 1 411 ? 22.961 0.428 -1.627 1.00 58.31 411 GLN A N 1
ATOM 3302 C CA . GLN A 1 411 ? 24.013 1.049 -2.443 1.00 58.31 411 GLN A CA 1
ATOM 3303 C C . GLN A 1 411 ? 23.707 0.848 -3.933 1.00 58.31 411 GLN A C 1
ATOM 3305 O O . GLN A 1 411 ? 23.593 -0.286 -4.400 1.00 58.31 411 GLN A O 1
ATOM 3310 N N . VAL A 1 412 ? 23.577 1.939 -4.694 1.00 53.88 412 VAL A N 1
ATOM 3311 C CA . VAL A 1 412 ? 23.215 1.898 -6.124 1.00 53.88 412 VAL A CA 1
ATOM 3312 C C . VAL A 1 412 ? 24.448 2.163 -6.988 1.00 53.88 412 VAL A C 1
ATOM 3314 O O . VAL A 1 412 ? 25.060 3.225 -6.886 1.00 53.88 412 VAL A O 1
ATOM 3317 N N . GLY A 1 413 ? 24.807 1.194 -7.832 1.00 57.81 413 GLY A N 1
ATOM 3318 C CA . GLY A 1 413 ? 25.835 1.331 -8.866 1.00 57.81 413 GLY A CA 1
ATOM 3319 C C . GLY A 1 413 ? 25.263 1.861 -10.182 1.00 57.81 413 GLY A C 1
ATOM 3320 O O . GLY A 1 413 ? 24.059 2.043 -10.317 1.00 57.81 413 GLY A O 1
ATOM 3321 N N . GLY A 1 414 ? 26.127 2.132 -11.166 1.00 68.56 414 GLY A N 1
ATOM 3322 C CA . GLY A 1 414 ? 25.683 2.567 -12.503 1.00 68.56 414 GLY A CA 1
ATOM 3323 C C . GLY A 1 414 ? 26.562 2.095 -13.665 1.00 68.56 414 GLY A C 1
ATOM 3324 O O . GLY A 1 414 ? 26.055 1.825 -14.758 1.00 68.56 414 GLY A O 1
ATOM 3325 N N . ARG A 1 415 ? 27.874 1.936 -13.439 1.00 80.12 415 ARG A N 1
ATOM 3326 C CA . ARG A 1 415 ? 28.838 1.462 -14.445 1.00 80.12 415 ARG A CA 1
ATOM 3327 C C . ARG A 1 415 ? 28.803 -0.063 -14.581 1.00 80.12 415 ARG A C 1
ATOM 3329 O O . ARG A 1 415 ? 28.916 -0.759 -13.576 1.00 80.12 415 ARG A O 1
ATOM 3336 N N . ASN A 1 416 ? 28.721 -0.560 -15.818 1.00 90.88 416 ASN A N 1
ATOM 3337 C CA . ASN A 1 416 ? 28.969 -1.968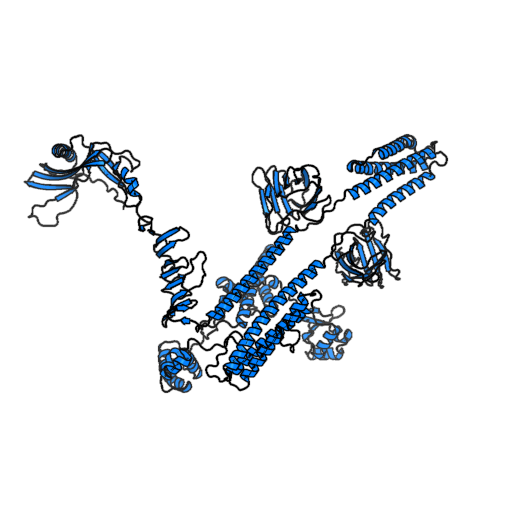 -16.131 1.00 90.88 416 ASN A CA 1
ATOM 3338 C C . ASN A 1 416 ? 30.481 -2.249 -16.124 1.00 90.88 416 ASN A C 1
ATOM 3340 O O . ASN A 1 416 ? 31.240 -1.545 -16.787 1.00 90.88 416 ASN A O 1
ATOM 3344 N N . LEU A 1 417 ? 30.904 -3.254 -15.362 1.00 90.88 417 LEU A N 1
ATOM 3345 C CA . LEU A 1 417 ? 32.302 -3.672 -15.217 1.00 90.88 417 LEU A CA 1
ATOM 3346 C C . LEU A 1 417 ? 32.699 -4.799 -16.182 1.00 90.88 417 LEU A C 1
ATOM 3348 O O . LEU A 1 417 ? 33.859 -5.203 -16.198 1.00 90.88 417 LEU A O 1
ATOM 3352 N N . LEU A 1 418 ? 31.746 -5.329 -16.953 1.00 93.81 418 LEU A N 1
ATOM 3353 C CA . LEU A 1 418 ? 31.965 -6.424 -17.892 1.00 93.81 418 LEU A CA 1
ATOM 3354 C C . LEU A 1 418 ? 31.882 -5.937 -19.340 1.00 93.81 418 LEU A C 1
ATOM 3356 O O . LEU A 1 418 ? 30.991 -5.163 -19.691 1.00 93.81 418 LEU A O 1
ATOM 3360 N N . ARG A 1 419 ? 32.774 -6.462 -20.178 1.00 92.81 419 ARG A N 1
ATOM 3361 C CA . ARG A 1 419 ? 32.938 -6.156 -21.604 1.00 92.81 419 ARG A CA 1
ATOM 3362 C C . ARG A 1 419 ? 32.166 -7.114 -22.504 1.00 92.81 419 ARG A C 1
ATOM 3364 O O . ARG A 1 419 ? 31.936 -8.270 -22.144 1.00 92.81 419 ARG A O 1
ATOM 3371 N N . ASN A 1 420 ? 31.795 -6.639 -23.686 1.00 91.81 420 ASN A N 1
ATOM 3372 C CA . ASN A 1 420 ? 31.089 -7.348 -24.747 1.00 91.81 420 ASN A CA 1
ATOM 3373 C C . ASN A 1 420 ? 29.929 -8.190 -24.201 1.00 91.81 420 ASN A C 1
ATOM 3375 O O . ASN A 1 420 ? 29.916 -9.417 -24.279 1.00 91.81 420 ASN A O 1
ATOM 3379 N N . THR A 1 421 ? 28.980 -7.520 -23.554 1.00 94.06 421 THR A N 1
ATOM 3380 C CA . THR A 1 421 ? 27.936 -8.184 -22.760 1.00 94.06 421 THR A CA 1
ATOM 3381 C C . THR A 1 421 ? 26.557 -8.220 -23.407 1.00 94.06 421 THR A C 1
ATOM 3383 O O . THR A 1 421 ? 25.657 -8.894 -22.897 1.00 94.06 421 THR A O 1
ATOM 3386 N N . ASN A 1 422 ? 26.385 -7.526 -24.534 1.00 90.94 422 ASN A N 1
ATOM 3387 C CA . ASN A 1 422 ? 25.221 -7.629 -25.419 1.00 90.94 422 ASN A CA 1
ATOM 3388 C C . ASN A 1 422 ? 25.481 -8.498 -26.662 1.00 90.94 422 ASN A C 1
ATOM 3390 O O . ASN A 1 422 ? 24.538 -8.764 -27.398 1.00 90.94 422 ASN A O 1
ATOM 3394 N N . PHE A 1 423 ? 26.725 -8.943 -26.885 1.00 93.56 423 PHE A N 1
ATOM 3395 C CA . PHE A 1 423 ? 27.112 -9.916 -27.914 1.00 93.56 423 PHE A CA 1
ATOM 3396 C C . PHE A 1 423 ? 26.669 -9.560 -29.347 1.00 93.56 423 PHE A C 1
ATOM 3398 O O . PHE A 1 423 ? 26.277 -10.433 -30.125 1.00 93.56 423 PHE A O 1
ATOM 3405 N N . GLU A 1 424 ? 26.751 -8.276 -29.714 1.00 85.56 424 GLU A N 1
ATOM 3406 C CA . GLU A 1 424 ? 26.296 -7.756 -31.017 1.00 85.56 424 GLU A CA 1
ATOM 3407 C C . GLU A 1 424 ? 27.023 -8.371 -32.223 1.00 85.56 424 GLU A C 1
ATOM 3409 O O . GLU A 1 424 ? 26.412 -8.559 -33.275 1.00 85.56 424 GLU A O 1
ATOM 3414 N N . LYS A 1 425 ? 28.319 -8.685 -32.084 1.00 83.62 425 LYS A N 1
ATOM 3415 C CA . LYS A 1 425 ? 29.172 -9.146 -33.199 1.00 83.62 425 LYS A CA 1
ATOM 3416 C C . LYS A 1 425 ? 29.891 -10.474 -32.947 1.00 83.62 425 LYS A C 1
ATOM 3418 O O . LYS A 1 425 ? 30.222 -11.163 -33.904 1.00 83.62 425 LYS A O 1
ATOM 3423 N N . ASN A 1 426 ? 30.220 -10.794 -31.695 1.00 89.62 426 ASN A N 1
ATOM 3424 C CA . ASN A 1 426 ? 31.010 -11.968 -31.309 1.00 89.62 426 ASN A CA 1
ATOM 3425 C C . ASN A 1 426 ? 30.925 -12.196 -29.784 1.00 89.62 426 ASN A C 1
ATOM 3427 O O . ASN A 1 426 ? 30.221 -11.474 -29.079 1.00 89.62 426 ASN A O 1
ATOM 3431 N N . ILE A 1 427 ? 31.674 -13.178 -29.274 1.00 92.62 427 ILE A N 1
ATOM 3432 C CA . ILE A 1 427 ? 31.822 -13.479 -27.836 1.00 92.62 427 ILE A CA 1
ATOM 3433 C C . ILE A 1 427 ? 33.244 -13.204 -27.316 1.00 92.62 427 ILE A C 1
ATOM 3435 O O . ILE A 1 427 ? 33.669 -13.793 -26.325 1.00 92.62 427 ILE A O 1
ATOM 3439 N N . ASN A 1 428 ? 34.004 -12.323 -27.974 1.00 89.19 428 ASN A N 1
ATOM 3440 C CA . ASN A 1 428 ? 35.335 -11.927 -27.511 1.00 89.19 428 ASN A CA 1
ATOM 3441 C C . ASN A 1 428 ? 35.249 -11.401 -26.069 1.00 89.19 428 ASN A C 1
ATOM 3443 O O . ASN A 1 428 ? 34.215 -10.868 -25.666 1.00 89.19 428 ASN A O 1
ATOM 3447 N N . HIS A 1 429 ? 36.329 -11.557 -25.299 1.00 90.50 429 HIS A N 1
ATOM 3448 C CA . HIS A 1 429 ? 36.395 -11.332 -23.842 1.00 90.50 429 HIS A CA 1
ATOM 3449 C C . HIS A 1 429 ? 35.698 -12.384 -22.971 1.00 90.50 429 HIS A C 1
ATOM 3451 O O . HIS A 1 429 ? 35.792 -12.301 -21.747 1.00 90.50 429 HIS A O 1
ATOM 3457 N N . TRP A 1 430 ? 35.058 -13.391 -23.567 1.00 94.31 430 TRP A N 1
ATOM 3458 C CA . TRP A 1 430 ? 34.464 -14.507 -22.841 1.00 94.31 430 TRP A CA 1
ATOM 3459 C C . TRP A 1 430 ? 35.140 -15.820 -23.217 1.00 94.31 430 TRP A C 1
ATOM 3461 O O . TRP A 1 430 ? 35.363 -16.113 -24.390 1.00 94.31 430 TRP A O 1
ATOM 3471 N N . VAL A 1 431 ? 35.469 -16.622 -22.208 1.00 92.56 431 VAL A N 1
ATOM 3472 C CA . VAL A 1 431 ? 36.128 -17.922 -22.376 1.00 92.56 431 VAL A CA 1
ATOM 3473 C C . VAL A 1 431 ? 35.357 -19.010 -21.646 1.00 92.56 431 VAL A C 1
ATOM 3475 O O . VAL A 1 431 ? 34.699 -18.752 -20.639 1.00 92.56 431 VAL A O 1
ATOM 3478 N N . SER A 1 432 ? 35.432 -20.245 -22.140 1.00 90.12 432 SER A N 1
ATOM 3479 C CA . SER A 1 432 ? 34.957 -21.403 -21.381 1.00 90.12 432 SER A CA 1
ATOM 3480 C C . SER A 1 432 ? 35.926 -21.700 -20.240 1.00 90.12 432 SER A C 1
ATOM 3482 O O . SER A 1 432 ? 37.135 -21.573 -20.423 1.00 90.12 432 SER A O 1
ATOM 3484 N N . ASN A 1 433 ? 35.434 -22.221 -19.120 1.00 85.12 433 ASN A N 1
ATOM 3485 C CA . ASN A 1 433 ? 36.268 -22.691 -18.007 1.00 85.12 433 ASN A CA 1
ATOM 3486 C C . ASN A 1 433 ? 37.083 -23.972 -18.301 1.00 85.12 433 ASN A C 1
ATOM 3488 O O . ASN A 1 433 ? 37.643 -24.560 -17.380 1.00 85.12 433 ASN A O 1
ATOM 3492 N N . GLY A 1 434 ? 37.138 -24.424 -19.559 1.00 79.38 434 GLY A N 1
ATOM 3493 C CA . GLY A 1 434 ? 38.003 -25.521 -20.005 1.00 79.38 434 GLY A CA 1
ATOM 3494 C C . GLY A 1 434 ? 37.536 -26.922 -19.605 1.00 79.38 434 GLY A C 1
ATOM 3495 O O . GLY A 1 434 ? 38.293 -27.878 -19.751 1.00 79.38 434 GLY A O 1
ATOM 3496 N N . VAL A 1 435 ? 36.306 -27.070 -19.104 1.00 82.88 435 VAL A N 1
ATOM 3497 C CA . VAL A 1 435 ? 35.743 -28.378 -18.746 1.00 82.88 435 VAL A CA 1
ATOM 3498 C C . VAL A 1 435 ? 35.425 -29.181 -20.012 1.00 82.88 435 VAL A C 1
ATOM 3500 O O . VAL A 1 435 ? 34.719 -28.712 -20.904 1.00 82.88 435 VAL A O 1
ATOM 3503 N N . ALA A 1 436 ? 35.924 -30.417 -20.087 1.00 79.44 436 ALA A N 1
ATOM 3504 C CA . ALA A 1 436 ? 35.669 -31.307 -21.216 1.00 79.44 436 ALA A CA 1
ATOM 3505 C C . ALA A 1 436 ? 34.158 -31.575 -21.391 1.00 79.44 436 ALA A C 1
ATOM 3507 O O . ALA A 1 436 ? 33.474 -31.982 -20.449 1.00 79.44 436 ALA A O 1
ATOM 3508 N N . GLY A 1 437 ? 33.640 -31.345 -22.604 1.00 75.88 437 GLY A N 1
ATOM 3509 C CA . GLY A 1 437 ? 32.213 -31.494 -22.937 1.00 75.88 437 GLY A CA 1
ATOM 3510 C C . GLY A 1 437 ? 31.373 -30.215 -22.813 1.00 75.88 437 GLY A C 1
ATOM 3511 O O . GLY A 1 437 ? 30.172 -30.257 -23.075 1.00 75.88 437 GLY A O 1
ATOM 3512 N N . VAL A 1 438 ? 31.994 -29.088 -22.452 1.00 82.31 438 VAL A N 1
ATOM 3513 C CA . VAL A 1 438 ? 31.360 -27.766 -22.372 1.00 82.31 438 VAL A CA 1
ATOM 3514 C C . VAL A 1 438 ? 31.802 -26.926 -23.559 1.00 82.31 438 VAL A C 1
ATOM 3516 O O . VAL A 1 438 ? 32.997 -26.725 -23.770 1.00 82.31 438 VAL A O 1
ATOM 3519 N N . THR A 1 439 ? 30.846 -26.398 -24.321 1.00 87.00 439 THR A N 1
ATOM 3520 C CA . THR A 1 439 ? 31.144 -25.506 -25.450 1.00 87.00 439 THR A CA 1
ATOM 3521 C C . THR A 1 439 ? 30.410 -24.186 -25.319 1.00 87.00 439 THR A C 1
ATOM 3523 O O . THR A 1 439 ? 29.222 -24.167 -24.994 1.00 87.00 439 THR A O 1
ATOM 3526 N N . ILE A 1 440 ? 31.110 -23.092 -25.628 1.00 92.19 440 ILE A N 1
ATOM 3527 C CA . ILE A 1 440 ? 30.516 -21.765 -25.793 1.00 92.19 440 ILE A CA 1
ATOM 3528 C C . ILE A 1 440 ? 30.577 -21.363 -27.263 1.00 92.19 440 ILE A C 1
ATOM 3530 O O . ILE A 1 440 ? 31.548 -21.662 -27.956 1.00 92.19 440 ILE A O 1
ATOM 3534 N N . SER A 1 441 ? 29.541 -20.696 -27.755 1.00 93.75 441 SER A N 1
ATOM 3535 C CA . SER A 1 441 ? 29.508 -20.194 -29.129 1.00 93.75 441 SER A CA 1
ATOM 3536 C C . SER A 1 441 ? 28.681 -18.920 -29.232 1.00 93.75 441 SER A C 1
ATOM 3538 O O . SER A 1 441 ? 27.846 -18.623 -28.376 1.00 93.75 441 SER A O 1
ATOM 3540 N N . TRP A 1 442 ? 28.938 -18.140 -30.279 1.00 96.12 442 TRP A N 1
ATOM 3541 C CA . TRP A 1 442 ? 28.154 -16.951 -30.580 1.00 96.12 442 TRP A CA 1
ATOM 3542 C C . TRP A 1 442 ? 26.900 -17.328 -31.369 1.00 96.12 442 TRP A C 1
ATOM 3544 O O . TRP A 1 442 ? 26.987 -17.963 -32.421 1.00 96.12 442 TRP A O 1
ATOM 3554 N N . ASN A 1 443 ? 25.732 -16.911 -30.884 1.00 93.38 443 ASN A N 1
ATOM 3555 C CA . ASN A 1 443 ? 24.484 -17.018 -31.623 1.00 93.38 443 ASN A CA 1
ATOM 3556 C C . ASN A 1 443 ? 24.195 -15.689 -32.338 1.00 93.38 443 ASN A C 1
ATOM 3558 O O . ASN A 1 443 ? 23.749 -14.726 -31.713 1.00 93.38 443 ASN A O 1
ATOM 3562 N N . ALA A 1 444 ? 24.431 -15.652 -33.652 1.00 89.81 444 ALA A N 1
ATOM 3563 C CA . ALA A 1 444 ? 24.267 -14.450 -34.471 1.00 89.81 444 ALA A CA 1
ATOM 3564 C C . ALA A 1 444 ? 22.806 -13.979 -34.604 1.00 89.81 444 ALA A C 1
ATOM 3566 O O . ALA A 1 444 ? 22.556 -12.784 -34.731 1.00 89.81 444 ALA A O 1
ATOM 3567 N N . GLN A 1 445 ? 21.837 -14.902 -34.568 1.00 88.50 445 GLN A N 1
ATOM 3568 C CA . GLN A 1 445 ? 20.412 -14.572 -34.708 1.00 88.50 445 GLN A CA 1
ATOM 3569 C C . GLN A 1 445 ? 19.880 -13.858 -33.463 1.00 88.50 445 GLN A C 1
ATOM 3571 O O . GLN A 1 445 ? 19.159 -12.870 -33.560 1.00 88.50 445 GLN A O 1
ATOM 3576 N N . GLU A 1 446 ? 20.251 -14.358 -32.287 1.00 89.69 446 GLU A N 1
ATOM 3577 C CA . GLU A 1 446 ? 19.769 -13.853 -31.000 1.00 89.69 446 GLU A CA 1
ATOM 3578 C C . GLU A 1 446 ? 20.686 -12.790 -30.385 1.00 89.69 446 GLU A C 1
ATOM 3580 O O . GLU A 1 446 ? 20.302 -12.186 -29.377 1.00 89.69 446 GLU A O 1
ATOM 3585 N N . LYS A 1 447 ? 21.874 -12.577 -30.977 1.00 93.00 447 LYS A N 1
ATOM 3586 C CA . LYS A 1 447 ? 22.958 -11.728 -30.457 1.00 93.00 447 LYS A CA 1
ATOM 3587 C C . LYS A 1 447 ? 23.246 -12.063 -28.995 1.00 93.00 447 LYS A C 1
ATOM 3589 O O . LYS A 1 447 ? 23.012 -11.278 -28.081 1.00 93.00 447 LYS A O 1
ATOM 3594 N N . ALA A 1 448 ? 23.639 -13.310 -28.770 1.00 95.25 448 ALA A N 1
ATOM 3595 C CA . ALA A 1 448 ? 23.771 -13.876 -27.434 1.00 95.25 448 ALA A CA 1
ATOM 3596 C C . ALA A 1 448 ? 24.917 -14.884 -27.375 1.00 95.25 448 ALA A C 1
ATOM 3598 O O . ALA A 1 448 ? 25.243 -15.533 -28.374 1.00 95.25 448 ALA A O 1
ATOM 3599 N N . ILE A 1 449 ? 25.495 -15.056 -26.186 1.00 95.06 449 ILE A N 1
ATOM 3600 C CA . ILE A 1 449 ? 26.384 -16.185 -25.921 1.00 95.06 449 ILE A CA 1
ATOM 3601 C C . ILE A 1 449 ? 25.540 -17.429 -25.651 1.00 95.06 449 ILE A C 1
ATOM 3603 O O . ILE A 1 449 ? 24.617 -17.407 -24.835 1.00 95.06 449 ILE A O 1
ATOM 3607 N N . PHE A 1 450 ? 25.844 -18.507 -26.365 1.00 93.44 450 PHE A N 1
ATOM 3608 C CA . PHE A 1 450 ? 25.251 -19.820 -26.172 1.00 93.44 450 PHE A CA 1
ATOM 3609 C C . PHE A 1 450 ? 26.236 -20.716 -25.433 1.00 93.44 450 PHE A C 1
ATOM 3611 O O . PHE A 1 450 ? 27.391 -20.824 -25.844 1.00 93.44 450 PHE A O 1
ATOM 3618 N N . ILE A 1 451 ? 25.773 -21.379 -24.378 1.00 90.94 451 ILE A N 1
ATOM 3619 C CA . ILE A 1 451 ? 26.524 -22.414 -23.667 1.00 90.94 451 ILE A CA 1
ATOM 3620 C C . ILE A 1 451 ? 25.774 -23.743 -23.748 1.00 90.94 451 ILE A C 1
ATOM 3622 O O . ILE A 1 451 ? 24.578 -23.808 -23.453 1.00 90.94 451 ILE A O 1
ATOM 3626 N N . ASP A 1 452 ? 26.495 -24.790 -24.148 1.00 88.12 452 ASP A N 1
ATOM 3627 C CA . ASP A 1 452 ? 26.021 -26.172 -24.200 1.00 88.12 452 ASP A CA 1
ATOM 3628 C C . ASP A 1 452 ? 26.810 -27.024 -23.201 1.00 88.12 452 ASP A C 1
ATOM 3630 O O . ASP A 1 452 ? 27.967 -27.381 -23.440 1.00 88.12 452 ASP A O 1
ATOM 3634 N N . ASN A 1 453 ? 26.175 -27.327 -22.068 1.00 82.56 453 ASN A N 1
ATOM 3635 C CA . ASN A 1 453 ? 26.720 -28.186 -21.025 1.00 82.56 453 ASN A CA 1
ATOM 3636 C C . ASN A 1 453 ? 26.208 -29.619 -21.224 1.00 82.56 453 ASN A C 1
ATOM 3638 O O . ASN A 1 453 ? 25.290 -30.046 -20.526 1.00 82.56 453 ASN A O 1
ATOM 3642 N N . ASN A 1 454 ? 26.770 -30.389 -22.160 1.00 73.81 454 ASN A N 1
ATOM 3643 C CA . ASN A 1 454 ? 26.359 -31.784 -22.367 1.00 73.81 454 ASN A CA 1
ATOM 3644 C C . ASN A 1 454 ? 26.855 -32.670 -21.203 1.00 73.81 454 ASN A C 1
ATOM 3646 O O . ASN A 1 454 ? 28.005 -33.092 -21.190 1.00 73.81 454 ASN A O 1
ATOM 3650 N N . ASN A 1 455 ? 25.982 -32.967 -20.232 1.00 69.94 455 ASN A N 1
ATOM 3651 C CA . ASN A 1 455 ? 26.217 -33.855 -19.076 1.00 69.94 455 ASN A CA 1
ATOM 3652 C C . ASN A 1 455 ? 27.318 -33.441 -18.071 1.00 69.94 455 ASN A C 1
ATOM 3654 O O . ASN A 1 455 ? 27.561 -34.180 -17.116 1.00 69.94 455 ASN A O 1
ATOM 3658 N N . THR A 1 456 ? 27.925 -32.258 -18.208 1.00 76.06 456 THR A N 1
ATOM 3659 C CA . THR A 1 456 ? 28.991 -31.769 -17.308 1.00 76.06 456 THR A CA 1
ATOM 3660 C C . THR A 1 456 ? 28.716 -30.333 -16.850 1.00 76.06 456 THR A C 1
ATOM 3662 O O . THR A 1 456 ? 28.175 -29.537 -17.614 1.00 76.06 456 THR A O 1
ATOM 3665 N N . ASN A 1 457 ? 29.078 -29.976 -15.611 1.00 78.00 457 ASN A N 1
ATOM 3666 C CA . ASN A 1 457 ? 28.974 -28.595 -15.120 1.00 78.00 457 ASN A CA 1
ATOM 3667 C C . ASN A 1 457 ? 30.026 -27.715 -15.811 1.00 78.00 457 ASN A C 1
ATOM 3669 O O . ASN A 1 457 ? 31.225 -27.901 -15.607 1.00 78.00 457 ASN A O 1
ATOM 3673 N N . GLY A 1 458 ? 29.570 -26.755 -16.607 1.00 83.88 458 GLY A N 1
ATOM 3674 C CA . GLY A 1 458 ? 30.413 -25.855 -17.382 1.00 83.88 458 GLY A CA 1
ATOM 3675 C C . GLY A 1 458 ? 30.126 -24.397 -17.109 1.00 83.88 458 GLY A C 1
ATOM 3676 O O . GLY A 1 458 ? 29.022 -24.043 -16.699 1.00 83.88 458 GLY A O 1
ATOM 3677 N N . ALA A 1 459 ? 31.123 -23.556 -17.358 1.00 89.69 459 ALA A N 1
ATOM 3678 C CA . ALA A 1 459 ? 31.004 -22.124 -17.170 1.00 89.69 459 ALA A CA 1
ATOM 3679 C C . ALA A 1 459 ? 31.569 -21.360 -18.354 1.00 89.69 459 ALA A C 1
ATOM 3681 O O . ALA A 1 459 ? 32.546 -21.780 -18.980 1.00 89.69 459 ALA A O 1
ATOM 3682 N N . PHE A 1 460 ? 30.998 -20.188 -18.585 1.00 93.19 460 PHE A N 1
ATOM 3683 C CA . PHE A 1 460 ? 31.649 -19.145 -19.355 1.00 93.19 460 PHE A CA 1
ATOM 3684 C C . PHE A 1 460 ? 32.048 -18.018 -18.404 1.00 93.19 460 PHE A C 1
ATOM 3686 O O . PHE A 1 460 ? 31.363 -17.748 -17.415 1.00 93.19 460 PHE A O 1
ATOM 3693 N N . MET A 1 461 ? 33.199 -17.410 -18.653 1.00 93.81 461 MET A N 1
ATOM 3694 C CA . MET A 1 461 ? 33.816 -16.472 -17.724 1.00 93.81 461 MET A CA 1
ATOM 3695 C C . MET A 1 461 ? 34.516 -15.330 -18.445 1.00 93.81 461 MET A C 1
ATOM 3697 O O . MET A 1 461 ? 34.948 -15.474 -19.589 1.00 93.81 461 MET A O 1
ATOM 3701 N N . GLN A 1 462 ? 34.644 -14.210 -17.744 1.00 94.50 462 GLN A N 1
ATOM 3702 C CA . GLN A 1 462 ? 35.411 -13.050 -18.171 1.00 94.50 462 GLN A CA 1
ATOM 3703 C C . GLN A 1 462 ? 36.403 -12.663 -17.076 1.00 94.50 462 GLN A C 1
ATOM 3705 O O . GLN A 1 462 ? 36.061 -12.634 -15.892 1.00 94.50 462 GLN A O 1
ATOM 3710 N N . PHE A 1 463 ? 37.638 -12.367 -17.475 1.00 91.69 463 PHE A N 1
ATOM 3711 C CA . PHE A 1 463 ? 38.655 -11.843 -16.569 1.00 91.69 463 PHE A CA 1
ATOM 3712 C C . PHE A 1 463 ? 38.384 -10.364 -16.293 1.00 91.69 463 PHE A C 1
ATOM 3714 O O . PHE A 1 463 ? 38.313 -9.558 -17.217 1.00 91.69 463 PHE A O 1
ATOM 3721 N N . VAL A 1 464 ? 38.221 -10.023 -15.017 1.00 91.38 464 VAL A N 1
ATOM 3722 C CA . VAL A 1 464 ? 37.898 -8.675 -14.542 1.00 91.38 464 VAL A CA 1
ATOM 3723 C C . VAL A 1 464 ? 38.462 -8.502 -13.135 1.00 91.38 464 VAL A C 1
ATOM 3725 O O . VAL A 1 464 ? 38.318 -9.390 -12.298 1.00 91.38 464 VAL A O 1
ATOM 3728 N N . GLN A 1 465 ? 39.128 -7.377 -12.878 1.00 91.19 465 GLN A N 1
ATOM 3729 C CA . GLN A 1 465 ? 39.655 -7.054 -11.551 1.00 91.19 465 GLN A CA 1
ATOM 3730 C C . GLN A 1 465 ? 38.549 -6.427 -10.703 1.00 91.19 465 GLN A C 1
ATOM 3732 O O . GLN A 1 465 ? 38.027 -5.367 -11.043 1.00 91.19 465 GLN A O 1
ATOM 3737 N N . LEU A 1 466 ? 38.191 -7.087 -9.605 1.00 90.56 466 LEU A N 1
ATOM 3738 C CA . LEU A 1 466 ? 37.149 -6.658 -8.680 1.00 90.56 466 LEU A CA 1
ATOM 3739 C C . LEU A 1 466 ? 37.742 -6.526 -7.280 1.00 90.56 466 LEU A C 1
ATOM 3741 O O . LEU A 1 466 ? 38.348 -7.458 -6.752 1.00 90.56 466 LEU A O 1
ATOM 3745 N N . GLU A 1 467 ? 37.551 -5.369 -6.660 1.00 89.69 467 GLU A N 1
ATOM 3746 C CA . GLU A 1 467 ? 37.938 -5.145 -5.268 1.00 89.69 467 GLU A CA 1
ATOM 3747 C C . GLU A 1 467 ? 36.943 -5.797 -4.305 1.00 89.69 467 GLU A C 1
ATOM 3749 O O . GLU A 1 467 ? 35.787 -6.040 -4.661 1.00 89.69 467 GLU A O 1
ATOM 3754 N N . LYS A 1 468 ? 37.366 -5.995 -3.050 1.00 90.38 468 LYS A N 1
ATOM 3755 C CA . LYS A 1 468 ? 36.478 -6.409 -1.956 1.00 90.38 468 LYS A CA 1
ATOM 3756 C C . LYS A 1 468 ? 35.250 -5.491 -1.893 1.00 90.38 468 LYS A C 1
ATOM 3758 O O . LYS A 1 468 ? 35.382 -4.268 -1.838 1.00 90.38 468 LYS A O 1
ATOM 3763 N N . GLY A 1 469 ? 34.060 -6.080 -1.844 1.00 86.62 469 GLY A N 1
ATOM 3764 C CA . GLY A 1 469 ? 32.811 -5.330 -1.798 1.00 86.62 469 GLY A CA 1
ATOM 3765 C C . GLY A 1 469 ? 31.616 -6.126 -2.303 1.00 86.62 469 GLY A C 1
ATOM 3766 O O . GLY A 1 469 ? 31.734 -7.287 -2.690 1.00 86.62 469 GLY A O 1
ATOM 3767 N N . GLN A 1 470 ? 30.458 -5.479 -2.286 1.00 89.12 470 GLN A N 1
ATOM 3768 C CA . GLN A 1 470 ? 29.214 -6.034 -2.799 1.00 89.12 470 GLN A CA 1
ATOM 3769 C C . GLN A 1 470 ? 28.999 -5.577 -4.242 1.00 89.12 470 GLN A C 1
ATOM 3771 O O . GLN A 1 470 ? 29.210 -4.408 -4.572 1.00 89.12 470 GLN A O 1
ATOM 3776 N N . TYR A 1 471 ? 28.585 -6.508 -5.090 1.00 91.31 471 TYR A N 1
ATOM 3777 C CA . TYR A 1 471 ? 28.277 -6.279 -6.492 1.00 91.31 471 TYR A CA 1
ATOM 3778 C C . TYR A 1 471 ? 26.925 -6.893 -6.818 1.00 91.31 471 TYR A C 1
ATOM 3780 O O . TYR A 1 471 ? 26.477 -7.838 -6.170 1.00 91.31 471 TYR A O 1
ATOM 3788 N N . ILE A 1 472 ? 26.295 -6.391 -7.867 1.00 91.38 472 ILE A N 1
ATOM 3789 C CA . ILE A 1 472 ? 25.072 -6.952 -8.407 1.00 91.38 472 ILE A CA 1
ATOM 3790 C C . ILE A 1 472 ? 25.276 -7.275 -9.879 1.00 91.38 472 ILE A C 1
ATOM 3792 O O . ILE A 1 472 ? 25.779 -6.469 -10.660 1.00 91.38 472 ILE A O 1
ATOM 3796 N N . LEU A 1 473 ? 24.925 -8.504 -10.232 1.00 93.81 473 LEU A N 1
ATOM 3797 C CA . LEU A 1 473 ? 24.958 -9.025 -11.582 1.00 93.81 473 LEU A CA 1
ATOM 3798 C C . LEU A 1 473 ? 23.521 -9.136 -12.085 1.00 93.81 473 LEU A C 1
ATOM 3800 O O . LEU A 1 473 ? 22.699 -9.827 -11.484 1.00 93.81 473 LEU A O 1
ATOM 3804 N N . SER A 1 474 ? 23.224 -8.493 -13.205 1.00 93.69 474 SER A N 1
ATOM 3805 C CA . SER A 1 474 ? 21.976 -8.685 -13.936 1.00 93.69 474 SER A CA 1
ATOM 3806 C C . SER A 1 474 ? 22.247 -9.266 -15.316 1.00 93.69 474 SER A C 1
ATOM 3808 O O . SER A 1 474 ? 23.286 -9.006 -15.917 1.00 93.69 474 SER A O 1
ATOM 3810 N N . PHE A 1 475 ? 21.341 -10.103 -15.811 1.00 94.44 475 PHE A N 1
ATOM 3811 C CA . PHE A 1 475 ? 21.454 -10.692 -17.144 1.00 94.44 475 PHE A CA 1
ATOM 3812 C C . PHE A 1 475 ? 20.097 -11.152 -17.663 1.00 94.44 475 PHE A C 1
ATOM 3814 O O . PHE A 1 475 ? 19.185 -11.467 -16.896 1.00 94.44 475 PHE A O 1
ATOM 3821 N N . MET A 1 476 ? 19.975 -11.217 -18.985 1.00 93.81 476 MET A N 1
ATOM 3822 C CA . MET A 1 476 ? 18.862 -11.862 -19.670 1.00 93.81 476 MET A CA 1
ATOM 3823 C C . MET A 1 476 ? 19.257 -13.296 -20.003 1.00 93.81 476 MET A C 1
ATOM 3825 O O . MET A 1 476 ? 20.351 -13.521 -20.522 1.00 93.81 476 MET A O 1
ATOM 3829 N N . VAL A 1 477 ? 18.368 -14.256 -19.746 1.00 92.06 477 VAL A N 1
ATOM 3830 C CA . VAL A 1 477 ? 18.595 -15.673 -20.064 1.00 92.06 477 VAL A CA 1
ATOM 3831 C C . VAL A 1 477 ? 17.374 -16.306 -20.724 1.00 92.06 477 VAL A C 1
ATOM 3833 O O . VAL A 1 477 ? 16.233 -15.958 -20.406 1.00 92.06 477 VAL A O 1
ATOM 3836 N N . LYS A 1 478 ? 17.625 -17.234 -21.649 1.00 88.88 478 LYS A N 1
ATOM 3837 C CA . LYS A 1 478 ? 16.605 -18.024 -22.346 1.00 88.88 478 LYS A CA 1
ATOM 3838 C C . LYS A 1 478 ? 17.101 -19.462 -22.582 1.00 88.88 478 LYS A C 1
ATOM 3840 O O . LYS A 1 478 ? 18.204 -19.625 -23.106 1.00 88.88 478 LYS A O 1
ATOM 3845 N N . PRO A 1 479 ? 16.334 -20.511 -22.233 1.00 86.62 479 PRO A N 1
ATOM 3846 C CA . PRO A 1 479 ? 16.667 -21.889 -22.580 1.00 86.62 479 PRO A CA 1
ATOM 3847 C C . PRO A 1 479 ? 16.370 -22.177 -24.054 1.00 86.62 479 PRO A C 1
ATOM 3849 O O . PRO A 1 479 ? 15.412 -21.652 -24.610 1.00 86.62 479 PRO A O 1
ATOM 3852 N N . THR A 1 480 ? 17.174 -23.035 -24.680 1.00 80.12 480 THR A N 1
ATOM 3853 C CA . THR A 1 480 ? 17.047 -23.380 -26.114 1.00 80.12 480 THR A CA 1
ATOM 3854 C C . THR A 1 480 ? 16.193 -24.621 -26.398 1.00 80.12 480 THR A C 1
ATOM 3856 O O . THR A 1 480 ? 15.866 -24.879 -27.553 1.00 80.12 480 THR A O 1
ATOM 3859 N N . TYR A 1 481 ? 15.795 -25.381 -25.367 1.00 68.31 481 TYR A N 1
ATOM 3860 C CA . TYR A 1 481 ? 14.990 -26.601 -25.501 1.00 68.31 481 TYR A CA 1
ATOM 3861 C C . TYR A 1 481 ? 13.814 -26.632 -24.514 1.00 68.31 481 TYR A C 1
ATOM 3863 O O . TYR A 1 481 ? 13.951 -26.217 -23.366 1.00 68.31 481 TYR A O 1
ATOM 3871 N N . GLN A 1 482 ? 12.667 -27.147 -24.965 1.00 56.41 482 GLN A N 1
ATOM 3872 C CA . GLN A 1 482 ? 11.437 -27.317 -24.186 1.00 56.41 482 GLN A CA 1
ATOM 3873 C C . GLN A 1 482 ? 11.411 -28.714 -23.547 1.00 56.41 482 GLN A C 1
ATOM 3875 O O . GLN A 1 482 ? 10.908 -29.671 -24.128 1.00 56.41 482 GLN A O 1
ATOM 3880 N N . ALA A 1 483 ? 11.934 -28.844 -22.333 1.00 46.97 483 ALA A N 1
ATOM 3881 C CA . ALA A 1 483 ? 11.536 -29.926 -21.436 1.00 46.97 483 ALA A CA 1
ATOM 3882 C C . ALA A 1 483 ? 11.487 -29.357 -20.022 1.00 46.97 483 ALA A C 1
ATOM 3884 O O . ALA A 1 483 ? 12.449 -28.724 -19.604 1.00 46.97 483 ALA A O 1
ATOM 3885 N N . GLY A 1 484 ? 10.358 -29.534 -19.330 1.00 53.19 484 GLY A N 1
ATOM 3886 C CA . GLY A 1 484 ? 10.007 -28.900 -18.051 1.00 53.19 484 GLY A CA 1
ATOM 3887 C C . GLY A 1 484 ? 10.913 -29.226 -16.855 1.00 53.19 484 GLY A C 1
ATOM 3888 O O . GLY A 1 484 ? 10.437 -29.761 -15.858 1.00 53.19 484 GLY A O 1
ATOM 3889 N N . GLY A 1 485 ? 12.204 -28.909 -16.947 1.00 58.16 485 GLY A N 1
ATOM 3890 C CA . GLY A 1 485 ? 13.189 -28.993 -15.876 1.00 58.16 485 GLY A CA 1
ATOM 3891 C C . GLY A 1 485 ? 13.501 -27.623 -15.272 1.00 58.16 485 GLY A C 1
ATOM 3892 O O . GLY A 1 485 ? 13.428 -26.596 -15.944 1.00 58.16 485 GLY A O 1
ATOM 3893 N N . ASN A 1 486 ? 13.874 -27.615 -13.991 1.00 68.12 486 ASN A N 1
ATOM 3894 C CA . ASN A 1 486 ? 14.374 -26.423 -13.310 1.00 68.12 486 ASN A CA 1
ATOM 3895 C C . ASN A 1 486 ? 15.808 -26.141 -13.780 1.00 68.12 486 ASN A C 1
ATOM 3897 O O . ASN A 1 486 ? 16.703 -26.965 -13.568 1.00 68.12 486 ASN A O 1
ATOM 3901 N N . TYR A 1 487 ? 16.032 -24.983 -14.405 1.00 77.81 487 TYR A N 1
ATOM 3902 C CA . TYR A 1 487 ? 17.372 -24.525 -14.767 1.00 77.81 487 TYR A CA 1
ATOM 3903 C C . TYR A 1 487 ? 17.973 -23.762 -13.584 1.00 77.81 487 TYR A C 1
ATOM 3905 O O . TYR A 1 487 ? 17.258 -23.063 -12.879 1.00 77.81 487 TYR A O 1
ATOM 3913 N N . ASN A 1 488 ? 19.275 -23.869 -13.344 1.00 84.25 488 ASN A N 1
ATOM 3914 C CA . ASN A 1 488 ? 19.946 -23.176 -12.243 1.00 84.25 488 ASN A CA 1
ATOM 3915 C C . ASN A 1 488 ? 21.238 -22.594 -12.787 1.00 84.25 488 ASN A C 1
ATOM 3917 O O . ASN A 1 488 ? 21.991 -23.303 -13.454 1.00 84.25 488 ASN A O 1
ATOM 3921 N N . VAL A 1 489 ? 21.474 -21.323 -12.492 1.00 87.56 489 VAL A N 1
ATOM 3922 C CA . VAL A 1 489 ? 22.703 -20.624 -12.850 1.00 87.56 489 VAL A CA 1
ATOM 3923 C C . VAL A 1 489 ? 23.345 -20.123 -11.572 1.00 87.56 489 VAL A C 1
ATOM 3925 O O . VAL A 1 489 ? 22.759 -19.316 -10.851 1.00 87.56 489 VAL A O 1
ATOM 3928 N N . SER A 1 490 ? 24.546 -20.617 -11.303 1.00 88.75 490 SER A N 1
ATOM 3929 C CA . SER A 1 490 ? 25.400 -20.142 -10.221 1.00 88.75 490 SER A CA 1
ATOM 3930 C C . SER A 1 490 ? 26.387 -19.115 -10.755 1.00 88.75 490 SER A C 1
ATOM 3932 O O . SER A 1 490 ? 26.783 -19.164 -11.918 1.00 88.75 490 SER A O 1
ATOM 3934 N N . ILE A 1 491 ? 26.801 -18.188 -9.905 1.00 90.25 491 ILE A N 1
ATOM 3935 C CA . ILE A 1 491 ? 27.868 -17.233 -10.181 1.00 90.25 491 ILE A CA 1
ATOM 3936 C C . ILE A 1 491 ? 29.057 -17.643 -9.335 1.00 90.25 491 ILE A C 1
ATOM 3938 O O . ILE A 1 491 ? 28.887 -17.945 -8.160 1.00 90.25 491 ILE A O 1
ATOM 3942 N N . SER A 1 492 ? 30.249 -17.664 -9.916 1.00 87.94 492 SER A N 1
ATOM 3943 C CA . SER 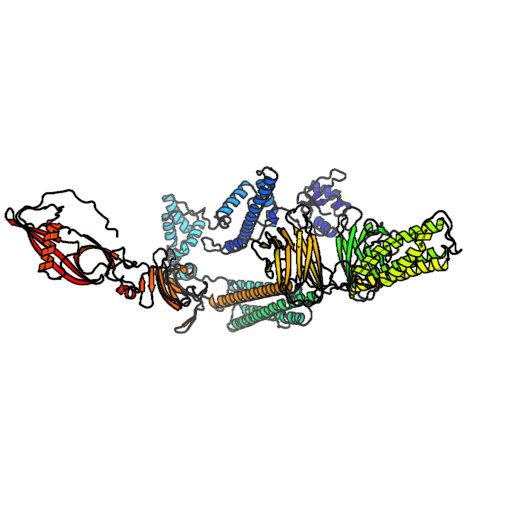A 1 492 ? 31.473 -17.960 -9.178 1.00 87.94 492 SER A CA 1
ATOM 3944 C C . SER A 1 492 ? 32.520 -16.913 -9.468 1.00 87.94 492 SER A C 1
ATOM 3946 O O . SER A 1 492 ? 32.756 -16.522 -10.610 1.00 87.94 492 SER A O 1
ATOM 3948 N N . SER A 1 493 ? 33.192 -16.496 -8.410 1.00 88.75 493 SER A N 1
ATOM 3949 C CA . SER A 1 493 ? 34.328 -15.592 -8.465 1.00 88.75 493 SER A CA 1
ATOM 3950 C C . SER A 1 493 ? 35.253 -15.895 -7.278 1.00 88.75 493 SER A C 1
ATOM 3952 O O . SER A 1 493 ? 34.760 -16.325 -6.228 1.00 88.75 493 SER A O 1
ATOM 3954 N N . PRO A 1 494 ? 36.581 -15.739 -7.400 1.00 89.06 494 PRO A N 1
ATOM 3955 C CA . PRO A 1 494 ? 37.489 -15.880 -6.272 1.00 89.06 494 PRO A CA 1
ATOM 3956 C C . PRO A 1 494 ? 37.037 -15.047 -5.076 1.00 89.06 494 PRO A C 1
ATOM 3958 O O . PRO A 1 494 ? 36.622 -13.902 -5.228 1.00 89.06 494 PRO A O 1
ATOM 3961 N N . ASN A 1 495 ? 37.121 -15.630 -3.879 1.00 88.69 495 ASN A N 1
ATOM 3962 C CA . ASN A 1 495 ? 36.715 -14.976 -2.634 1.00 88.69 495 ASN A CA 1
ATOM 3963 C C . ASN A 1 495 ? 35.233 -14.544 -2.601 1.00 88.69 495 ASN A C 1
ATOM 3965 O O . ASN A 1 495 ? 34.901 -13.605 -1.878 1.00 88.69 495 ASN A O 1
ATOM 3969 N N . SER A 1 496 ? 34.346 -15.205 -3.353 1.00 87.94 496 SER A N 1
ATOM 3970 C CA . SER A 1 496 ? 32.908 -14.904 -3.360 1.00 87.94 496 SER A CA 1
ATOM 3971 C C . SER A 1 496 ? 32.048 -15.921 -2.609 1.00 87.94 496 SER A C 1
ATOM 3973 O O . SER A 1 496 ? 32.476 -17.040 -2.330 1.00 87.94 496 SER A O 1
ATOM 3975 N N . ASP A 1 497 ? 30.812 -15.523 -2.315 1.00 86.69 497 ASP A N 1
ATOM 3976 C CA . ASP A 1 497 ? 29.755 -16.340 -1.712 1.00 86.69 497 ASP A CA 1
ATOM 3977 C C . ASP A 1 497 ? 29.070 -17.320 -2.686 1.00 86.69 497 ASP A C 1
ATOM 3979 O O . ASP A 1 497 ? 28.190 -18.074 -2.277 1.00 86.69 497 ASP A O 1
ATOM 3983 N N . ASN A 1 498 ? 29.500 -17.349 -3.953 1.00 85.62 498 ASN A N 1
ATOM 3984 C CA . ASN A 1 498 ? 29.004 -18.222 -5.023 1.00 85.62 498 ASN A CA 1
ATOM 3985 C C . ASN A 1 498 ? 27.460 -18.331 -5.105 1.00 85.62 498 ASN A C 1
ATOM 3987 O O . ASN A 1 498 ? 26.901 -19.428 -4.987 1.00 85.62 498 ASN A O 1
ATOM 3991 N N . PRO A 1 499 ? 26.745 -17.208 -5.286 1.00 87.56 499 PRO A N 1
ATOM 3992 C CA . PRO A 1 499 ? 25.285 -17.174 -5.262 1.00 87.56 499 PRO A CA 1
ATOM 3993 C C . PRO A 1 499 ? 24.678 -17.896 -6.479 1.00 87.56 499 PRO A C 1
ATOM 3995 O O . PRO A 1 499 ? 25.294 -17.963 -7.544 1.00 87.56 499 PRO A O 1
ATOM 3998 N N . TYR A 1 500 ? 23.446 -18.405 -6.357 1.00 86.69 500 TYR A N 1
ATOM 3999 C CA . TYR A 1 500 ? 22.737 -19.087 -7.450 1.00 86.69 500 TYR A CA 1
ATOM 4000 C C . TYR A 1 500 ? 21.304 -18.583 -7.646 1.00 86.69 500 TYR A C 1
ATOM 4002 O O . TYR A 1 500 ? 20.674 -18.078 -6.717 1.00 86.69 500 TYR A O 1
ATOM 4010 N N . VAL A 1 501 ? 20.777 -18.750 -8.864 1.00 85.56 501 VAL A N 1
ATOM 4011 C CA . VAL A 1 501 ? 19.388 -18.435 -9.217 1.00 85.56 501 VAL A CA 1
ATOM 4012 C C . VAL A 1 501 ? 18.728 -19.576 -9.987 1.00 85.56 501 VAL A C 1
ATOM 4014 O O . VAL A 1 501 ? 19.312 -20.141 -10.914 1.00 85.56 501 VAL A O 1
ATOM 4017 N N . SER A 1 502 ? 17.485 -19.894 -9.621 1.00 84.12 502 SER A N 1
ATOM 4018 C CA . SER A 1 502 ? 16.652 -20.855 -10.347 1.00 84.12 502 SER A CA 1
ATOM 4019 C C . SER A 1 502 ? 15.856 -20.167 -11.455 1.00 84.12 502 SER A C 1
ATOM 4021 O O . SER A 1 502 ? 15.029 -19.283 -11.218 1.00 84.12 502 SER A O 1
ATOM 4023 N N . ILE A 1 503 ? 16.094 -20.600 -12.684 1.00 78.31 503 ILE A N 1
ATOM 4024 C CA . ILE A 1 503 ? 15.522 -20.064 -13.910 1.00 78.31 503 ILE A CA 1
ATOM 4025 C C . ILE A 1 503 ? 14.293 -20.892 -14.303 1.00 78.31 503 ILE A C 1
ATOM 4027 O O . ILE A 1 503 ? 14.362 -22.110 -14.466 1.00 78.31 503 ILE A O 1
ATOM 4031 N N . HIS A 1 504 ? 13.174 -20.194 -14.501 1.00 72.25 504 HIS A N 1
ATOM 4032 C CA . HIS A 1 504 ? 11.873 -20.756 -14.870 1.00 72.25 504 HIS A CA 1
ATOM 4033 C C . HIS A 1 504 ? 11.309 -19.969 -16.062 1.00 72.25 504 HIS A C 1
ATOM 4035 O O . HIS A 1 504 ? 10.586 -18.971 -15.905 1.00 72.25 504 HIS A O 1
ATOM 4041 N N . THR A 1 505 ? 11.685 -20.367 -17.278 1.00 64.75 505 THR A N 1
ATOM 4042 C CA . THR A 1 505 ? 11.211 -19.714 -18.508 1.00 64.75 505 THR A CA 1
ATOM 4043 C C . THR A 1 505 ? 10.901 -20.741 -19.596 1.00 64.75 505 THR A C 1
ATOM 4045 O O . THR A 1 505 ? 11.580 -21.757 -19.718 1.00 64.75 505 THR A O 1
ATOM 4048 N N . ASN A 1 506 ? 9.861 -20.469 -20.389 1.00 67.69 506 ASN A N 1
ATOM 4049 C CA . ASN A 1 506 ? 9.386 -21.345 -21.460 1.00 67.69 506 ASN A CA 1
ATOM 4050 C C . ASN A 1 506 ? 9.934 -20.868 -22.811 1.00 67.69 506 ASN A C 1
ATOM 4052 O O . ASN A 1 506 ? 9.166 -20.458 -23.674 1.00 67.69 506 ASN A O 1
ATOM 4056 N N . ASN A 1 507 ? 11.261 -20.900 -22.988 1.00 77.50 507 ASN A N 1
ATOM 4057 C CA . ASN A 1 507 ? 11.933 -20.351 -24.180 1.00 77.50 507 ASN A CA 1
ATOM 4058 C C . ASN A 1 507 ? 11.621 -18.854 -24.403 1.00 77.50 507 ASN A C 1
ATOM 4060 O O . ASN A 1 507 ? 11.504 -18.375 -25.528 1.00 77.50 507 ASN A O 1
ATOM 4064 N N . GLU A 1 508 ? 11.504 -18.103 -23.308 1.00 82.50 508 GLU A N 1
ATOM 4065 C CA . GLU A 1 508 ? 11.357 -16.649 -23.319 1.00 82.50 508 GLU A CA 1
ATOM 4066 C C . GLU A 1 508 ? 12.537 -16.004 -22.600 1.00 82.50 508 GLU A C 1
ATOM 4068 O O . GLU A 1 508 ? 13.060 -16.545 -21.617 1.00 82.50 508 GLU A O 1
ATOM 4073 N N . TRP A 1 509 ? 12.940 -14.835 -23.088 1.00 90.12 509 TRP A N 1
ATOM 4074 C CA . TRP A 1 509 ? 13.946 -14.008 -22.443 1.00 90.12 509 TRP A CA 1
ATOM 4075 C C . TRP A 1 509 ? 13.405 -13.464 -21.120 1.00 90.12 509 TRP A C 1
ATOM 4077 O O . TRP A 1 509 ? 12.430 -12.715 -21.114 1.00 90.12 509 TRP A O 1
ATOM 4087 N N . LYS A 1 510 ? 14.061 -13.792 -20.003 1.00 89.62 510 LYS A N 1
ATOM 4088 C CA . LYS A 1 510 ? 13.762 -13.178 -18.701 1.00 89.62 510 LYS A CA 1
ATOM 4089 C C . LYS A 1 510 ? 15.011 -12.597 -18.057 1.00 89.62 510 LYS A C 1
ATOM 4091 O O . LYS A 1 510 ? 16.100 -13.160 -18.186 1.00 89.62 510 LYS A O 1
ATOM 4096 N N . LYS A 1 511 ? 14.822 -11.476 -17.358 1.00 91.31 511 LYS A N 1
ATOM 4097 C CA . LYS A 1 511 ? 15.855 -10.797 -16.571 1.00 91.31 511 LYS A CA 1
ATOM 4098 C C . LYS A 1 511 ? 15.991 -11.486 -15.218 1.00 91.31 511 LYS A C 1
ATOM 4100 O O . LYS A 1 511 ? 14.989 -11.717 -14.543 1.00 91.31 511 LYS A O 1
ATOM 4105 N N . TYR A 1 512 ? 17.223 -11.764 -14.821 1.00 91.56 512 TYR A N 1
ATOM 4106 C CA . TYR A 1 512 ? 17.574 -12.237 -13.488 1.00 91.56 512 TYR A CA 1
ATOM 4107 C C . TYR A 1 512 ? 18.599 -11.297 -12.864 1.00 91.56 512 TYR A C 1
ATOM 4109 O O . TYR A 1 512 ? 19.364 -10.639 -13.571 1.00 91.56 512 TYR A O 1
ATOM 4117 N N . ILE A 1 513 ? 18.561 -11.209 -11.536 1.00 91.81 513 ILE A N 1
ATOM 4118 C CA . ILE A 1 513 ? 19.403 -10.327 -10.730 1.00 91.81 513 ILE A CA 1
ATOM 4119 C C . ILE A 1 513 ? 19.969 -11.157 -9.582 1.00 91.81 513 ILE A C 1
ATOM 4121 O O . ILE A 1 513 ? 19.225 -11.877 -8.917 1.00 91.81 513 ILE A O 1
ATOM 4125 N N . ILE A 1 514 ? 21.278 -11.061 -9.366 1.00 91.00 514 ILE A N 1
ATOM 4126 C CA . ILE A 1 514 ? 22.010 -11.808 -8.345 1.00 91.00 514 ILE A CA 1
ATOM 4127 C C . ILE A 1 514 ? 22.967 -10.855 -7.632 1.00 91.00 514 ILE A C 1
ATOM 4129 O O . ILE A 1 514 ? 23.707 -10.123 -8.284 1.00 91.00 514 ILE A O 1
ATOM 4133 N N . ILE A 1 515 ? 22.969 -10.879 -6.299 1.00 90.50 515 ILE A N 1
ATOM 4134 C CA . ILE A 1 515 ? 23.947 -10.151 -5.483 1.00 90.50 515 ILE A CA 1
ATOM 4135 C C . ILE A 1 515 ? 25.151 -11.062 -5.253 1.00 90.50 515 ILE A C 1
ATOM 4137 O O . ILE A 1 515 ? 24.978 -12.202 -4.834 1.00 90.50 515 ILE A O 1
ATOM 4141 N N . LEU A 1 516 ? 26.344 -10.543 -5.524 1.00 91.44 516 LEU A N 1
ATOM 4142 C CA . LEU A 1 516 ? 27.638 -11.189 -5.346 1.00 91.44 516 LEU A CA 1
ATOM 4143 C C . LEU A 1 516 ? 28.417 -10.456 -4.251 1.00 91.44 516 LEU A C 1
ATOM 4145 O O . LEU A 1 516 ? 28.697 -9.262 -4.378 1.00 91.44 516 LEU A O 1
ATOM 4149 N N . ASN A 1 517 ? 28.811 -11.165 -3.198 1.00 90.81 517 ASN A N 1
ATOM 4150 C CA . ASN A 1 517 ? 29.609 -10.599 -2.115 1.00 90.81 517 ASN A CA 1
ATOM 4151 C C . ASN A 1 517 ? 31.060 -11.072 -2.228 1.00 90.81 517 ASN A C 1
ATOM 4153 O O . ASN A 1 517 ? 31.351 -12.253 -2.048 1.00 90.81 517 ASN A O 1
ATOM 4157 N N . LEU A 1 518 ? 31.986 -10.144 -2.488 1.00 89.88 518 LEU A N 1
ATOM 4158 C CA . LEU A 1 518 ? 33.419 -10.429 -2.529 1.00 89.88 518 LEU A CA 1
ATOM 4159 C C . LEU A 1 518 ? 34.074 -10.136 -1.179 1.00 89.88 518 LEU A C 1
ATOM 4161 O O . LEU A 1 518 ? 34.105 -8.998 -0.706 1.00 89.88 518 LEU A O 1
ATOM 4165 N N . THR A 1 519 ? 34.652 -11.172 -0.578 1.00 90.75 519 THR A N 1
ATOM 4166 C CA . THR A 1 519 ? 35.408 -11.110 0.685 1.00 90.75 519 THR A CA 1
ATOM 4167 C C . THR A 1 519 ? 36.862 -10.666 0.500 1.00 90.75 519 THR A C 1
ATOM 4169 O O . THR A 1 519 ? 37.495 -10.224 1.460 1.00 90.75 519 THR A O 1
ATOM 4172 N N . GLY A 1 520 ? 37.366 -10.691 -0.735 1.00 88.31 520 GLY A N 1
ATOM 4173 C CA . GLY A 1 520 ? 38.709 -10.270 -1.129 1.00 88.31 520 GLY A CA 1
ATOM 4174 C C . GLY A 1 520 ? 38.750 -9.837 -2.595 1.00 88.31 520 GLY A C 1
ATOM 4175 O O . GLY A 1 520 ? 37.711 -9.750 -3.243 1.00 88.31 520 GLY A O 1
ATOM 4176 N N . VAL A 1 521 ? 39.948 -9.557 -3.113 1.00 88.12 521 VAL A N 1
ATOM 4177 C CA . VAL A 1 521 ? 40.132 -9.216 -4.534 1.00 88.12 521 VAL A CA 1
ATOM 4178 C C . VAL A 1 521 ? 39.825 -10.435 -5.400 1.00 88.12 521 VAL A C 1
ATOM 4180 O O . VAL A 1 521 ? 40.157 -11.565 -5.033 1.00 88.12 521 VAL A O 1
ATOM 4183 N N . SER A 1 522 ? 39.210 -10.200 -6.550 1.00 90.75 522 SER A N 1
ATOM 4184 C CA . SER A 1 522 ? 38.923 -11.216 -7.552 1.00 90.75 522 SER A CA 1
ATOM 4185 C C . SER A 1 522 ? 39.414 -10.785 -8.932 1.00 90.75 522 SER A C 1
ATOM 4187 O O . SER A 1 522 ? 39.426 -9.599 -9.243 1.00 90.75 522 SER A O 1
ATOM 4189 N N . ASN A 1 523 ? 39.828 -11.748 -9.755 1.00 92.31 523 ASN A N 1
ATOM 4190 C CA . ASN A 1 523 ? 40.366 -11.526 -11.098 1.00 92.31 523 ASN A CA 1
ATOM 4191 C C . ASN A 1 523 ? 39.474 -12.077 -12.226 1.00 92.31 523 ASN A C 1
ATOM 4193 O O . ASN A 1 523 ? 39.842 -11.962 -13.398 1.00 92.31 523 ASN A O 1
ATOM 4197 N N . TYR A 1 524 ? 38.328 -12.685 -11.910 1.00 92.38 524 TYR A N 1
ATOM 4198 C CA . TYR A 1 524 ? 37.355 -13.118 -12.913 1.00 92.38 524 TYR A CA 1
ATOM 4199 C C . TYR A 1 524 ? 35.943 -13.246 -12.352 1.00 92.38 524 TYR A C 1
ATOM 4201 O O . TYR A 1 524 ? 35.744 -13.449 -11.156 1.00 92.38 524 TYR A O 1
ATOM 4209 N N . LEU A 1 525 ? 34.960 -13.238 -13.247 1.00 93.94 525 LEU A N 1
ATOM 4210 C CA . LEU A 1 525 ? 33.583 -13.625 -12.969 1.00 93.94 525 LEU A CA 1
ATOM 4211 C C . LEU A 1 525 ? 33.191 -14.779 -13.897 1.00 93.94 525 LEU A C 1
ATOM 4213 O O . LEU A 1 525 ? 33.355 -14.677 -15.111 1.00 93.94 525 LEU A O 1
ATOM 4217 N N . ALA A 1 526 ? 32.665 -15.861 -13.331 1.00 93.50 526 ALA A N 1
ATOM 4218 C CA . ALA A 1 526 ? 32.163 -17.019 -14.058 1.00 93.50 526 ALA A CA 1
ATOM 4219 C C . ALA A 1 526 ? 30.654 -17.184 -13.847 1.00 93.50 526 ALA A C 1
ATOM 4221 O O . ALA A 1 526 ? 30.150 -17.022 -12.735 1.00 93.50 526 ALA A O 1
ATOM 4222 N N . ILE A 1 527 ? 29.949 -17.542 -14.919 1.00 93.44 527 ILE A N 1
ATOM 4223 C CA . ILE A 1 527 ? 28.522 -17.870 -14.926 1.00 93.44 527 ILE A CA 1
ATOM 4224 C C . ILE A 1 527 ? 28.403 -19.361 -15.246 1.00 93.44 527 ILE A C 1
ATOM 4226 O O . ILE A 1 527 ? 28.879 -19.821 -16.285 1.00 93.44 527 ILE A O 1
ATOM 4230 N N . LEU A 1 528 ? 27.793 -20.113 -14.330 1.00 90.56 528 LEU A N 1
ATOM 4231 C CA . LEU A 1 528 ? 27.813 -21.573 -14.275 1.00 90.56 528 LEU A CA 1
ATOM 4232 C C . LEU A 1 528 ? 26.386 -22.130 -14.327 1.00 90.56 528 LEU A C 1
ATOM 4234 O O . LEU A 1 528 ? 25.758 -22.324 -13.284 1.00 90.56 528 LEU A O 1
ATOM 4238 N N . PRO A 1 529 ? 25.841 -22.396 -15.521 1.00 86.94 529 PRO A N 1
ATOM 4239 C CA . PRO A 1 529 ? 24.675 -23.258 -15.653 1.00 86.94 529 PRO A CA 1
ATOM 4240 C C . PRO A 1 529 ? 24.982 -24.676 -15.148 1.00 86.94 529 PRO A C 1
ATOM 4242 O O . PRO A 1 529 ? 26.085 -25.186 -15.357 1.00 86.94 529 PRO A O 1
ATOM 4245 N N . ASN A 1 530 ? 24.012 -25.358 -14.537 1.00 79.50 530 ASN A N 1
ATOM 4246 C CA . ASN A 1 530 ? 24.205 -26.761 -14.145 1.00 79.50 530 ASN A CA 1
ATOM 4247 C C . ASN A 1 530 ? 24.369 -27.686 -15.372 1.00 79.50 530 ASN A C 1
ATOM 4249 O O . ASN A 1 530 ? 24.067 -27.324 -16.512 1.00 79.50 530 ASN A O 1
ATOM 4253 N N . ALA A 1 531 ? 24.828 -28.914 -15.127 1.00 74.69 531 ALA A N 1
ATOM 4254 C CA . ALA A 1 531 ? 24.971 -29.961 -16.132 1.00 74.69 531 ALA A CA 1
ATOM 4255 C C . ALA A 1 531 ? 23.670 -30.206 -16.919 1.00 74.69 531 ALA A C 1
ATOM 4257 O O . ALA A 1 531 ? 22.568 -30.157 -16.369 1.00 74.69 531 ALA A O 1
ATOM 4258 N N . SER A 1 532 ? 23.816 -30.537 -18.202 1.00 75.75 532 SER A N 1
ATOM 4259 C CA . SER A 1 532 ? 22.724 -30.825 -19.150 1.00 75.75 532 SER A CA 1
ATOM 4260 C C . SER A 1 532 ? 21.854 -29.617 -19.527 1.00 75.75 532 SER A C 1
ATOM 4262 O O . SER A 1 532 ? 20.732 -29.789 -20.004 1.00 75.75 532 SER A O 1
ATOM 4264 N N . GLN A 1 533 ? 22.350 -28.388 -19.330 1.00 81.31 533 GLN A N 1
ATOM 4265 C CA . GLN A 1 533 ? 21.634 -27.148 -19.655 1.00 81.31 533 GLN A CA 1
ATOM 4266 C C . GLN A 1 533 ? 22.191 -26.474 -20.913 1.00 81.31 533 GLN A C 1
ATOM 4268 O O . GLN A 1 533 ? 23.402 -26.351 -21.085 1.00 81.31 533 GLN A O 1
ATOM 4273 N N . LYS A 1 534 ? 21.281 -26.000 -21.772 1.00 86.81 534 LYS A N 1
ATOM 4274 C CA . LYS A 1 534 ? 21.593 -25.285 -23.017 1.00 86.81 534 LYS A CA 1
ATOM 4275 C C . LYS A 1 534 ? 20.941 -23.908 -23.007 1.00 86.81 534 LYS A C 1
ATOM 4277 O O . LYS A 1 534 ? 19.742 -23.786 -23.286 1.00 86.81 534 LYS A O 1
ATOM 4282 N N . LEU A 1 535 ? 21.710 -22.886 -22.647 1.00 89.88 535 LEU A N 1
ATOM 4283 C CA . LEU A 1 535 ? 21.197 -21.553 -22.323 1.00 89.88 535 LEU A CA 1
ATOM 4284 C C . LEU A 1 535 ? 21.826 -20.471 -23.205 1.00 89.88 535 LEU A C 1
ATOM 4286 O O . LEU A 1 535 ? 22.998 -20.548 -23.571 1.00 89.88 535 LEU A O 1
ATOM 4290 N N . LEU A 1 536 ? 21.031 -19.449 -23.511 1.00 92.62 536 LEU A N 1
ATOM 4291 C CA . LEU A 1 536 ? 21.459 -18.211 -24.154 1.00 92.62 536 LEU A CA 1
ATOM 4292 C C . LEU A 1 536 ? 21.488 -17.085 -23.126 1.00 92.62 536 LEU A C 1
ATOM 4294 O O . LEU A 1 536 ? 20.520 -16.932 -22.379 1.00 92.62 536 LEU A O 1
ATOM 4298 N N . PHE A 1 537 ? 22.544 -16.273 -23.139 1.00 94.62 537 PHE A N 1
ATOM 4299 C CA . PHE A 1 537 ? 22.678 -15.094 -22.282 1.00 94.62 537 PHE A CA 1
ATOM 4300 C C . PHE A 1 537 ? 22.943 -13.832 -23.101 1.00 94.62 537 PHE A C 1
ATOM 4302 O O . PHE A 1 537 ? 23.679 -13.863 -24.087 1.00 94.62 537 PHE A O 1
ATOM 4309 N N . LYS A 1 538 ? 22.364 -12.709 -22.669 1.00 94.94 538 LYS A N 1
ATOM 4310 C CA . LYS A 1 538 ? 22.677 -11.368 -23.186 1.00 94.94 538 LYS A CA 1
ATOM 4311 C C . LYS A 1 538 ? 22.411 -10.293 -22.141 1.00 94.94 538 LYS A C 1
ATOM 4313 O O . LYS A 1 538 ? 21.812 -10.567 -21.101 1.00 94.94 538 LYS A O 1
ATOM 4318 N N . ASN A 1 539 ? 22.830 -9.069 -22.439 1.00 94.38 539 ASN A N 1
ATOM 4319 C CA . ASN A 1 539 ? 22.687 -7.901 -21.575 1.00 94.38 539 ASN A CA 1
ATOM 4320 C C . ASN A 1 539 ? 23.213 -8.171 -20.158 1.00 94.38 539 ASN A C 1
ATOM 4322 O O . ASN A 1 539 ? 22.533 -7.900 -19.168 1.00 94.38 539 ASN A O 1
ATOM 4326 N N . ILE A 1 540 ? 24.411 -8.752 -20.072 1.00 96.00 540 ILE A N 1
ATOM 4327 C CA . ILE A 1 540 ? 25.060 -9.052 -18.795 1.00 96.00 540 ILE A CA 1
ATOM 4328 C C . ILE A 1 540 ? 25.629 -7.746 -18.222 1.00 96.00 540 ILE A C 1
ATOM 4330 O O . ILE A 1 540 ? 26.372 -7.034 -18.891 1.00 96.00 540 ILE A O 1
ATOM 4334 N N . LYS A 1 541 ? 25.279 -7.395 -16.989 1.00 94.31 541 LYS A N 1
ATOM 4335 C CA . LYS A 1 541 ? 25.788 -6.196 -16.324 1.00 94.31 541 LYS A CA 1
ATOM 4336 C C . LYS A 1 541 ? 26.211 -6.511 -14.906 1.00 94.31 541 LYS A C 1
ATOM 4338 O O . LYS A 1 541 ? 25.381 -6.945 -14.114 1.00 94.31 541 LYS A O 1
ATOM 4343 N N . LEU A 1 542 ? 27.483 -6.269 -14.602 1.00 93.94 542 LEU A N 1
ATOM 4344 C CA . LEU A 1 542 ? 28.016 -6.292 -13.242 1.00 93.94 542 LEU A CA 1
ATOM 4345 C C . LEU A 1 542 ? 28.258 -4.856 -12.790 1.00 93.94 542 LEU A C 1
ATOM 4347 O O . LEU A 1 542 ? 28.967 -4.114 -13.465 1.00 93.94 542 LEU A O 1
ATOM 4351 N N . GLU A 1 543 ? 27.711 -4.477 -11.647 1.00 91.38 543 GLU A N 1
ATOM 4352 C CA . GLU A 1 543 ? 27.866 -3.141 -11.071 1.00 91.38 543 GLU A CA 1
ATOM 4353 C C . GLU A 1 543 ? 28.114 -3.235 -9.557 1.00 91.38 543 GLU A C 1
ATOM 4355 O O . GLU A 1 543 ? 27.675 -4.180 -8.904 1.00 91.38 543 GLU A O 1
ATOM 4360 N N . LYS A 1 544 ? 28.866 -2.288 -8.986 1.00 85.94 544 LYS A N 1
ATOM 4361 C CA . LYS A 1 544 ? 29.147 -2.245 -7.538 1.00 85.94 544 LYS A CA 1
ATOM 4362 C C . LYS A 1 544 ? 27.901 -1.762 -6.786 1.00 85.94 544 LYS A C 1
ATOM 4364 O O . LYS A 1 544 ? 27.340 -0.739 -7.162 1.00 85.94 544 LYS A O 1
ATOM 4369 N N . GLY A 1 545 ? 27.493 -2.461 -5.730 1.00 83.75 545 GLY A N 1
ATOM 4370 C CA . GLY A 1 545 ? 26.280 -2.179 -4.956 1.00 83.75 545 GLY A CA 1
ATOM 4371 C C . GLY A 1 545 ? 25.294 -3.351 -4.930 1.00 83.75 545 GLY A C 1
ATOM 4372 O O . GLY A 1 545 ? 25.636 -4.474 -5.293 1.00 83.75 545 GLY A O 1
ATOM 4373 N N . ASN A 1 546 ? 24.065 -3.090 -4.484 1.00 79.00 546 ASN A N 1
ATOM 4374 C CA . ASN A 1 546 ? 23.013 -4.095 -4.275 1.00 79.00 546 ASN A CA 1
ATOM 4375 C C . ASN A 1 546 ? 21.666 -3.757 -4.920 1.00 79.00 546 ASN A C 1
ATOM 4377 O O . ASN A 1 546 ? 20.668 -4.430 -4.658 1.00 79.00 546 ASN A O 1
ATOM 4381 N N . LYS A 1 547 ? 21.641 -2.770 -5.819 1.00 79.62 547 LYS A N 1
ATOM 4382 C CA . LYS A 1 547 ? 20.473 -2.436 -6.637 1.00 79.62 547 LYS A CA 1
ATOM 4383 C C . LYS A 1 547 ? 20.859 -2.404 -8.111 1.00 79.62 547 LYS A C 1
ATOM 4385 O O . LYS A 1 547 ? 21.736 -1.638 -8.489 1.00 79.62 547 LYS A O 1
ATOM 4390 N N . ALA A 1 548 ? 20.207 -3.236 -8.921 1.00 81.25 548 ALA A N 1
ATOM 4391 C CA . ALA A 1 548 ? 20.486 -3.327 -10.350 1.00 81.25 548 ALA A CA 1
ATOM 4392 C C . ALA A 1 548 ? 19.927 -2.109 -11.082 1.00 81.25 548 ALA A C 1
ATOM 4394 O O . ALA A 1 548 ? 18.796 -1.687 -10.824 1.00 81.25 548 ALA A O 1
ATOM 4395 N N . THR A 1 549 ? 20.690 -1.611 -12.045 1.00 79.69 549 THR A N 1
ATOM 4396 C CA . THR A 1 549 ? 20.241 -0.616 -13.017 1.00 79.69 549 THR A CA 1
ATOM 4397 C C . THR A 1 549 ? 20.037 -1.270 -14.387 1.00 79.69 549 THR A C 1
ATOM 4399 O O . THR A 1 549 ? 20.272 -2.471 -14.571 1.00 79.69 549 THR A O 1
ATOM 4402 N N . ASP A 1 550 ? 19.523 -0.525 -15.365 1.00 82.75 550 ASP A N 1
ATOM 4403 C CA . ASP A 1 550 ? 19.376 -1.068 -16.715 1.00 82.75 550 ASP A CA 1
ATOM 4404 C C . ASP A 1 550 ? 20.712 -1.285 -17.404 1.00 82.75 550 ASP A C 1
ATOM 4406 O O . ASP A 1 550 ? 21.738 -0.682 -17.068 1.00 82.75 550 ASP A O 1
ATOM 4410 N N . TRP A 1 551 ? 20.698 -2.205 -18.366 1.00 90.25 551 TRP A N 1
ATOM 4411 C CA . TRP A 1 551 ? 21.911 -2.592 -19.058 1.00 90.25 551 TRP A CA 1
ATOM 4412 C C . TRP A 1 551 ? 22.527 -1.394 -19.790 1.00 90.25 551 TRP A C 1
ATOM 4414 O O . TRP A 1 551 ? 21.853 -0.674 -20.527 1.00 90.25 551 TRP A O 1
ATOM 4424 N N . THR A 1 552 ? 23.830 -1.218 -19.599 1.00 82.38 552 THR A N 1
ATOM 4425 C CA . THR A 1 552 ? 24.676 -0.275 -20.331 1.00 82.38 552 THR A CA 1
ATOM 4426 C C . THR A 1 552 ? 25.951 -1.005 -20.764 1.00 82.38 552 THR A C 1
ATOM 4428 O O . THR A 1 552 ? 26.386 -1.919 -20.052 1.00 82.38 552 THR A O 1
ATOM 4431 N N . PRO A 1 553 ? 26.559 -0.649 -21.911 1.00 82.12 553 PRO A N 1
ATOM 4432 C CA . PRO A 1 553 ? 27.864 -1.192 -22.287 1.00 82.12 553 PRO A CA 1
ATOM 4433 C C . PRO A 1 553 ? 28.940 -0.759 -21.280 1.00 82.12 553 PRO A C 1
ATOM 4435 O O . PRO A 1 553 ? 28.788 0.274 -20.616 1.00 82.12 553 PRO A O 1
ATOM 4438 N N . ALA A 1 554 ? 30.027 -1.527 -21.167 1.00 84.69 554 ALA A N 1
ATOM 4439 C CA . ALA A 1 554 ? 31.207 -1.041 -20.457 1.00 84.69 554 ALA A CA 1
ATOM 4440 C C . ALA A 1 554 ? 31.835 0.125 -21.232 1.00 84.69 554 ALA A C 1
ATOM 4442 O O . ALA A 1 554 ? 31.710 0.217 -22.453 1.00 84.69 554 ALA A O 1
ATOM 4443 N N . VAL A 1 555 ? 32.526 1.021 -20.526 1.00 74.75 555 VAL A N 1
ATOM 4444 C CA . VAL A 1 555 ? 33.243 2.139 -21.168 1.00 74.75 555 VAL A CA 1
ATOM 4445 C C . VAL A 1 555 ? 34.315 1.593 -22.113 1.00 74.75 555 VAL A C 1
ATOM 4447 O O . VAL A 1 555 ? 34.474 2.074 -23.228 1.00 74.75 555 VAL A O 1
ATOM 4450 N N . GLU A 1 556 ? 34.955 0.506 -21.701 1.00 81.44 556 GLU A N 1
ATOM 4451 C CA . GLU A 1 556 ? 35.955 -0.231 -22.457 1.00 81.44 556 GLU A CA 1
ATOM 4452 C C . GLU A 1 556 ? 35.411 -0.794 -23.782 1.00 81.44 556 GLU A C 1
ATOM 4454 O O . GLU A 1 556 ? 36.135 -0.819 -24.769 1.00 81.44 556 GLU A O 1
ATOM 4459 N N . ASP A 1 557 ? 34.128 -1.178 -23.855 1.00 77.94 557 ASP A N 1
ATOM 4460 C CA . ASP A 1 557 ? 33.516 -1.636 -25.116 1.00 77.94 557 ASP A CA 1
ATOM 4461 C C . ASP A 1 557 ? 33.405 -0.495 -26.134 1.00 77.94 557 ASP A C 1
ATOM 4463 O O . ASP A 1 557 ? 33.446 -0.700 -27.349 1.00 77.94 557 ASP A O 1
ATOM 4467 N N . ILE A 1 558 ? 33.233 0.732 -25.648 1.00 67.00 558 ILE A N 1
ATOM 4468 C CA . ILE A 1 558 ? 33.169 1.925 -26.490 1.00 67.00 558 ILE A CA 1
ATOM 4469 C C . ILE A 1 558 ? 34.579 2.266 -26.990 1.00 67.00 558 ILE A C 1
ATOM 4471 O O . ILE A 1 558 ? 34.748 2.566 -28.171 1.00 67.00 558 ILE A O 1
ATOM 4475 N N . GLU A 1 559 ? 35.589 2.156 -26.126 1.00 71.50 559 GLU A N 1
ATOM 4476 C CA . GLU A 1 559 ? 37.003 2.336 -26.483 1.00 71.50 559 GLU A CA 1
ATOM 4477 C C . GLU A 1 559 ? 37.480 1.298 -27.511 1.00 71.50 559 GLU A C 1
ATOM 4479 O O . GLU A 1 559 ? 38.136 1.661 -28.490 1.00 71.50 559 GLU A O 1
ATOM 4484 N N . ASP A 1 560 ? 37.091 0.029 -27.358 1.00 73.12 560 ASP A N 1
ATOM 4485 C CA . ASP A 1 560 ? 37.397 -1.027 -28.328 1.00 73.12 560 ASP A CA 1
ATOM 4486 C C . ASP A 1 560 ? 36.791 -0.738 -29.698 1.00 73.12 560 ASP A C 1
ATOM 4488 O O . ASP A 1 560 ? 37.468 -0.892 -30.708 1.00 73.12 560 ASP A O 1
ATOM 4492 N N . ASN A 1 561 ? 35.543 -0.263 -29.758 1.00 68.31 561 ASN A N 1
ATOM 4493 C CA . ASN A 1 561 ? 34.918 0.094 -31.033 1.00 68.31 561 ASN A CA 1
ATOM 4494 C C . ASN A 1 561 ? 35.679 1.224 -31.756 1.00 68.31 561 ASN A C 1
ATOM 4496 O O . ASN A 1 561 ? 35.739 1.233 -32.987 1.00 68.31 561 ASN A O 1
ATOM 4500 N N . ILE A 1 562 ? 36.281 2.159 -31.011 1.00 63.44 562 ILE A N 1
ATOM 4501 C CA . ILE A 1 562 ? 37.146 3.212 -31.568 1.00 63.44 562 ILE A CA 1
ATOM 4502 C C . ILE A 1 562 ? 38.461 2.604 -32.084 1.00 63.44 562 ILE A C 1
ATOM 4504 O O . ILE A 1 562 ? 38.911 2.941 -33.180 1.00 63.44 562 ILE A O 1
ATOM 4508 N N . SER A 1 563 ? 39.056 1.678 -31.330 1.00 70.56 563 SER A N 1
ATOM 4509 C CA . SER A 1 563 ? 40.280 0.963 -31.718 1.00 70.56 563 SER A CA 1
ATOM 4510 C C . SER A 1 563 ? 40.075 0.052 -32.940 1.00 70.56 563 SER A C 1
ATOM 4512 O O . SER A 1 563 ? 40.896 0.031 -33.853 1.00 70.56 563 SER A O 1
ATOM 4514 N N . ASP A 1 564 ? 38.945 -0.648 -33.035 1.00 69.56 564 ASP A N 1
ATOM 4515 C CA . ASP A 1 564 ? 38.582 -1.479 -34.188 1.00 69.56 564 ASP A CA 1
ATOM 4516 C C . ASP A 1 564 ? 38.381 -0.639 -35.455 1.00 69.56 564 ASP A C 1
ATOM 4518 O O . ASP A 1 564 ? 38.798 -1.039 -36.548 1.00 69.56 564 ASP A O 1
ATOM 4522 N N . ALA A 1 565 ? 37.791 0.554 -35.323 1.00 61.34 565 ALA A N 1
ATOM 4523 C CA . ALA A 1 565 ? 37.699 1.511 -36.422 1.00 61.34 565 ALA A CA 1
ATOM 4524 C C . ALA A 1 565 ? 39.096 1.976 -36.877 1.00 61.34 565 ALA A C 1
ATOM 4526 O O . ALA A 1 565 ? 39.370 2.014 -38.079 1.00 61.34 565 ALA A O 1
ATOM 4527 N N . GLN A 1 566 ? 40.007 2.236 -35.931 1.00 64.31 566 GLN A N 1
ATOM 4528 C CA . GLN A 1 566 ? 41.409 2.559 -36.213 1.00 64.31 566 GLN A CA 1
ATOM 4529 C C . GLN A 1 566 ? 42.132 1.411 -36.934 1.00 64.31 566 GLN A C 1
ATOM 4531 O O . GLN A 1 566 ? 42.829 1.642 -37.920 1.00 64.31 566 GLN A O 1
ATOM 4536 N N . ASN A 1 567 ? 41.952 0.169 -36.483 1.00 69.75 567 ASN A N 1
ATOM 4537 C CA . ASN A 1 567 ? 42.570 -1.009 -37.092 1.00 69.75 567 ASN A CA 1
ATOM 4538 C C . ASN A 1 567 ? 42.013 -1.291 -38.490 1.00 69.75 567 ASN A C 1
ATOM 4540 O O . ASN A 1 567 ? 42.770 -1.635 -39.392 1.00 69.75 567 ASN A O 1
ATOM 4544 N N . THR A 1 568 ? 40.711 -1.087 -38.703 1.00 66.81 568 THR A N 1
ATOM 4545 C CA . THR A 1 568 ? 40.088 -1.186 -40.032 1.00 66.81 568 THR A CA 1
ATOM 4546 C C . THR A 1 568 ? 40.689 -0.162 -40.996 1.00 66.81 568 THR A C 1
ATOM 4548 O O . THR A 1 568 ? 41.024 -0.509 -42.128 1.00 66.81 568 THR A O 1
ATOM 4551 N N . ALA A 1 569 ? 40.902 1.076 -40.539 1.00 58.94 569 ALA A N 1
ATOM 4552 C CA . ALA A 1 569 ? 41.583 2.104 -41.321 1.00 58.94 569 ALA A CA 1
ATOM 4553 C C . ALA A 1 569 ? 43.058 1.750 -41.588 1.00 58.94 569 ALA A C 1
ATOM 4555 O O . ALA A 1 569 ? 43.516 1.869 -42.721 1.00 58.94 569 ALA A O 1
ATOM 4556 N N . ASN A 1 570 ? 43.788 1.237 -40.592 1.00 65.12 570 ASN A N 1
ATOM 4557 C CA . ASN A 1 570 ? 45.173 0.784 -40.761 1.00 65.12 570 ASN A CA 1
ATOM 4558 C C . ASN A 1 570 ? 45.281 -0.387 -41.756 1.00 65.12 570 ASN A C 1
ATOM 4560 O O . ASN A 1 570 ? 46.186 -0.407 -42.585 1.00 65.12 570 ASN A O 1
ATOM 4564 N N . ASN A 1 571 ? 44.337 -1.331 -41.724 1.00 68.88 571 ASN A N 1
ATOM 4565 C CA . ASN A 1 571 ? 44.266 -2.440 -42.676 1.00 68.88 571 ASN A CA 1
ATOM 4566 C C . ASN A 1 571 ? 43.962 -1.942 -44.097 1.00 68.88 571 ASN A C 1
ATOM 4568 O O . ASN A 1 571 ? 44.590 -2.403 -45.046 1.00 68.88 571 ASN A O 1
ATOM 4572 N N . ALA A 1 572 ? 43.064 -0.964 -44.255 1.00 62.69 572 ALA A N 1
ATOM 4573 C CA . ALA A 1 572 ? 42.821 -0.311 -45.542 1.00 62.69 572 ALA A CA 1
ATOM 4574 C C . ALA A 1 572 ? 44.077 0.412 -46.069 1.00 62.69 572 ALA A C 1
ATOM 4576 O O . ALA A 1 572 ? 44.424 0.269 -47.239 1.00 62.69 572 ALA A O 1
ATOM 4577 N N . ILE A 1 573 ? 44.818 1.112 -45.199 1.00 65.94 573 ILE A N 1
ATOM 4578 C CA . ILE A 1 573 ? 46.115 1.732 -45.530 1.00 65.94 573 ILE A CA 1
ATOM 4579 C C . ILE A 1 573 ? 47.146 0.666 -45.941 1.00 65.94 573 ILE A C 1
ATOM 4581 O O . ILE A 1 573 ? 47.883 0.877 -46.901 1.00 65.94 573 ILE A O 1
ATOM 4585 N N . SER A 1 574 ? 47.159 -0.494 -45.278 1.00 67.50 574 SER A N 1
ATOM 4586 C CA . SER A 1 574 ? 48.045 -1.615 -45.611 1.00 67.50 574 SER A CA 1
ATOM 4587 C C . SER A 1 574 ? 47.729 -2.244 -46.975 1.00 67.50 574 SER A C 1
ATOM 4589 O O . SER A 1 574 ? 48.651 -2.646 -47.682 1.00 67.50 574 SER A O 1
ATOM 4591 N N . ILE A 1 575 ? 46.455 -2.312 -47.374 1.00 65.88 575 ILE A N 1
ATOM 4592 C CA . ILE A 1 575 ? 46.037 -2.789 -48.707 1.00 65.88 575 ILE A CA 1
ATOM 4593 C C . ILE A 1 575 ? 46.485 -1.810 -49.809 1.00 65.88 575 ILE A C 1
ATOM 4595 O O . ILE A 1 575 ? 46.763 -2.218 -50.934 1.00 65.88 575 ILE A O 1
ATOM 4599 N N . LEU A 1 576 ? 46.611 -0.519 -49.488 1.00 64.88 576 LEU A N 1
ATOM 4600 C CA . LEU A 1 576 ? 47.070 0.518 -50.417 1.00 64.88 576 LEU A CA 1
ATOM 4601 C C . LEU A 1 576 ? 48.598 0.564 -50.585 1.00 64.88 576 LEU A C 1
ATOM 4603 O O . LEU A 1 576 ? 49.075 1.226 -51.505 1.00 64.88 576 LEU A O 1
ATOM 4607 N N . THR A 1 577 ? 49.375 -0.114 -49.732 1.00 65.44 577 THR A N 1
ATOM 4608 C CA . THR A 1 577 ? 50.848 -0.126 -49.826 1.00 65.44 577 THR A CA 1
ATOM 4609 C C . THR A 1 577 ? 51.359 -0.830 -51.086 1.00 65.44 577 THR A C 1
ATOM 4611 O O . THR A 1 577 ? 52.366 -0.393 -51.642 1.00 65.44 577 THR A O 1
ATOM 4614 N N . ASP A 1 578 ? 50.633 -1.845 -51.567 1.00 66.69 578 ASP A N 1
ATOM 4615 C CA . ASP A 1 578 ? 50.989 -2.622 -52.765 1.00 66.69 578 ASP A CA 1
ATOM 4616 C C . ASP A 1 578 ? 50.410 -2.021 -54.058 1.00 66.69 578 ASP A C 1
ATOM 4618 O O . ASP A 1 578 ? 50.979 -2.195 -55.132 1.00 66.69 578 ASP A O 1
ATOM 4622 N N . ILE A 1 579 ? 49.308 -1.265 -53.968 1.00 71.94 579 ILE A N 1
ATOM 4623 C CA . ILE A 1 579 ? 48.668 -0.646 -55.136 1.00 71.94 579 ILE A CA 1
ATOM 4624 C C . ILE A 1 579 ? 49.522 0.516 -55.647 1.00 71.94 579 ILE A C 1
ATOM 4626 O O . ILE A 1 579 ? 49.842 1.459 -54.913 1.00 71.94 579 ILE A O 1
ATOM 4630 N N . GLY A 1 580 ? 49.881 0.471 -56.931 1.00 71.88 580 GLY A N 1
ATOM 4631 C CA . GLY A 1 580 ? 50.700 1.512 -57.547 1.00 71.88 580 GLY A CA 1
ATOM 4632 C C . GLY A 1 580 ? 52.132 1.583 -57.031 1.00 71.88 580 GLY A C 1
ATOM 4633 O O . GLY A 1 580 ? 52.783 2.624 -57.163 1.00 71.88 580 GLY A O 1
ATOM 4634 N N . SER A 1 581 ? 52.650 0.503 -56.434 1.00 78.19 581 SER A N 1
ATOM 4635 C CA . SER A 1 581 ? 54.053 0.401 -56.013 1.00 78.19 581 SER A CA 1
ATOM 4636 C C . SER A 1 581 ? 55.030 0.522 -57.189 1.00 78.19 581 SER A C 1
ATOM 4638 O O . SER A 1 581 ? 56.142 1.014 -57.018 1.00 78.19 581 SER A O 1
ATOM 4640 N N . ASP A 1 582 ? 54.608 0.125 -58.391 1.00 83.19 582 ASP A N 1
ATOM 4641 C CA . ASP A 1 582 ? 55.364 0.223 -59.644 1.00 83.19 582 ASP A CA 1
ATOM 4642 C C . ASP A 1 582 ? 55.090 1.529 -60.422 1.00 83.19 582 ASP A C 1
ATOM 4644 O O . ASP A 1 582 ? 55.471 1.651 -61.590 1.00 83.19 582 ASP A O 1
ATOM 4648 N N . ASN A 1 583 ? 54.443 2.515 -59.782 1.00 87.62 583 ASN A N 1
ATOM 4649 C CA . ASN A 1 583 ? 53.984 3.766 -60.395 1.00 87.62 583 ASN A CA 1
ATOM 4650 C C . ASN A 1 583 ? 52.978 3.564 -61.546 1.00 87.62 583 ASN A C 1
ATOM 4652 O O . ASN A 1 583 ? 52.822 4.426 -62.418 1.00 87.62 583 ASN A O 1
ATOM 4656 N N . LYS A 1 584 ? 52.256 2.440 -61.554 1.00 87.75 584 LYS A N 1
ATOM 4657 C CA . LYS A 1 584 ? 51.176 2.169 -62.501 1.00 87.75 584 LYS A CA 1
ATOM 4658 C C . LYS A 1 584 ? 49.915 1.755 -61.762 1.00 87.75 584 LYS A C 1
ATOM 4660 O O . LYS A 1 584 ? 49.960 1.197 -60.684 1.00 87.75 584 LYS A O 1
ATOM 4665 N N . LEU A 1 585 ? 48.766 2.059 -62.347 1.00 88.75 585 LEU A N 1
ATOM 4666 C CA . LEU A 1 585 ? 47.468 1.634 -61.847 1.00 88.75 585 LEU A CA 1
ATOM 4667 C C . LEU A 1 585 ? 46.819 0.763 -62.918 1.00 88.75 585 LEU A C 1
ATOM 4669 O O . LEU A 1 585 ? 46.273 1.272 -63.904 1.00 88.75 585 LEU A O 1
ATOM 4673 N N . THR A 1 586 ? 46.958 -0.549 -62.764 1.00 89.06 586 THR A N 1
ATOM 4674 C CA . THR A 1 586 ? 46.443 -1.558 -63.697 1.00 89.06 586 THR A CA 1
ATOM 4675 C C . THR A 1 586 ? 44.918 -1.660 -63.639 1.00 89.06 586 THR A C 1
ATOM 4677 O O . THR A 1 586 ? 44.286 -1.231 -62.676 1.00 89.06 586 THR A O 1
ATOM 4680 N N . ALA A 1 587 ? 44.302 -2.277 -64.652 1.00 87.00 587 ALA A N 1
ATOM 4681 C CA . ALA A 1 587 ? 42.851 -2.497 -64.691 1.00 87.00 587 ALA A CA 1
ATOM 4682 C C . ALA A 1 587 ? 42.310 -3.214 -63.432 1.00 87.00 587 ALA A C 1
ATOM 4684 O O . ALA A 1 587 ? 41.260 -2.851 -62.902 1.00 87.00 587 ALA A O 1
ATOM 4685 N N . SER A 1 588 ? 43.060 -4.187 -62.898 1.00 82.69 588 SER A N 1
ATOM 4686 C CA . SER A 1 588 ? 42.681 -4.900 -61.669 1.00 82.69 588 SER A CA 1
ATOM 4687 C C . SER A 1 588 ? 42.762 -4.000 -60.432 1.00 82.69 588 SER A C 1
ATOM 4689 O O . SER A 1 588 ? 41.858 -4.008 -59.598 1.00 82.69 588 SER A O 1
ATOM 4691 N N . GLU A 1 589 ? 43.815 -3.189 -60.311 1.00 89.31 589 GLU A N 1
ATOM 4692 C CA . GLU A 1 589 ? 43.974 -2.250 -59.194 1.00 89.31 589 GLU A CA 1
ATOM 4693 C C . GLU A 1 589 ? 42.955 -1.110 -59.250 1.00 89.31 589 GLU A C 1
ATOM 4695 O O . GLU A 1 589 ? 42.482 -0.662 -58.206 1.00 89.31 589 GLU A O 1
ATOM 4700 N N . LYS A 1 590 ? 42.549 -0.674 -60.450 1.00 89.50 590 LYS A N 1
ATOM 4701 C CA . LYS A 1 590 ? 41.460 0.296 -60.635 1.00 89.50 590 LYS A CA 1
ATOM 4702 C C . LYS A 1 590 ? 40.137 -0.223 -60.089 1.00 89.50 590 LYS A C 1
ATOM 4704 O O . LYS A 1 590 ? 39.419 0.540 -59.449 1.00 89.50 590 LYS A O 1
ATOM 4709 N N . GLN A 1 591 ? 39.830 -1.508 -60.275 1.00 86.38 591 GLN A N 1
ATOM 4710 C CA . GLN A 1 591 ? 38.609 -2.103 -59.727 1.00 86.38 591 GLN A CA 1
ATOM 4711 C C . GLN A 1 591 ? 38.624 -2.125 -58.191 1.00 86.38 591 GLN A C 1
ATOM 4713 O O . GLN A 1 591 ? 37.636 -1.748 -57.558 1.00 86.38 591 GLN A O 1
ATOM 4718 N N . THR A 1 592 ? 39.751 -2.504 -57.585 1.00 84.19 592 THR A N 1
ATOM 4719 C CA . THR A 1 592 ? 39.938 -2.458 -56.125 1.00 84.19 592 THR A CA 1
ATOM 4720 C C . THR A 1 592 ? 39.856 -1.023 -55.596 1.00 84.19 592 THR A C 1
ATOM 4722 O O . THR A 1 592 ? 39.149 -0.759 -54.624 1.00 84.19 592 THR A O 1
ATOM 4725 N N . THR A 1 593 ? 40.499 -0.076 -56.286 1.00 87.50 593 THR A N 1
ATOM 4726 C CA . THR A 1 593 ? 40.484 1.357 -55.950 1.00 87.50 593 THR A CA 1
ATOM 4727 C C . THR A 1 593 ? 39.075 1.948 -56.051 1.00 87.50 593 THR A C 1
ATOM 4729 O O . THR A 1 593 ? 38.681 2.740 -55.199 1.00 87.50 593 THR A O 1
ATOM 4732 N N . LEU A 1 594 ? 38.283 1.545 -57.050 1.00 89.50 594 LEU A N 1
ATOM 4733 C CA . LEU A 1 594 ? 36.897 1.987 -57.219 1.00 89.50 594 LEU A CA 1
ATOM 4734 C C . LEU A 1 594 ? 35.986 1.474 -56.098 1.00 89.50 594 LEU A C 1
ATOM 4736 O O . LEU A 1 594 ? 35.158 2.228 -55.586 1.00 89.50 594 LEU A O 1
ATOM 4740 N N . ASN A 1 595 ? 36.138 0.210 -55.699 1.00 86.25 595 ASN A N 1
ATOM 4741 C CA . ASN A 1 595 ? 35.372 -0.356 -54.587 1.00 86.25 595 ASN A CA 1
ATOM 4742 C C . ASN A 1 595 ? 35.660 0.398 -53.284 1.00 86.25 595 ASN A C 1
ATOM 4744 O O . ASN A 1 595 ? 34.731 0.757 -52.556 1.00 86.25 595 ASN A O 1
ATOM 4748 N N . GLU A 1 596 ? 36.933 0.704 -53.034 1.00 85.38 596 GLU A N 1
ATOM 4749 C CA . GLU A 1 596 ? 37.336 1.470 -51.861 1.00 85.38 596 GLU A CA 1
ATOM 4750 C C . GLU A 1 596 ? 36.852 2.924 -51.924 1.00 85.38 596 GLU A C 1
ATOM 4752 O O . GLU A 1 596 ? 36.326 3.454 -50.946 1.00 85.38 596 GLU A O 1
ATOM 4757 N N . TRP A 1 597 ? 36.918 3.556 -53.096 1.00 90.69 597 TRP A N 1
ATOM 4758 C CA . TRP A 1 597 ? 36.385 4.900 -53.308 1.00 90.69 597 TRP A CA 1
ATOM 4759 C C . TRP A 1 597 ? 34.873 4.990 -53.044 1.00 90.69 597 TRP A C 1
ATOM 4761 O O . TRP A 1 597 ? 34.402 5.927 -52.394 1.00 90.69 597 TRP A O 1
ATOM 4771 N N . ASN A 1 598 ? 34.099 3.996 -53.486 1.00 89.62 598 ASN A N 1
ATOM 4772 C CA . ASN A 1 598 ? 32.660 3.939 -53.223 1.00 89.62 598 ASN A CA 1
ATOM 4773 C C . ASN A 1 598 ? 32.355 3.791 -51.723 1.00 89.62 598 ASN A C 1
ATOM 4775 O O . ASN A 1 598 ? 31.440 4.448 -51.218 1.00 89.62 598 ASN A O 1
ATOM 4779 N N . ARG A 1 599 ? 33.147 2.987 -50.997 1.00 85.50 599 ARG A N 1
ATOM 4780 C CA . ARG A 1 599 ? 33.059 2.865 -49.533 1.00 85.50 599 ARG A CA 1
ATOM 4781 C C . ARG A 1 599 ? 33.335 4.207 -48.853 1.00 85.50 599 ARG A C 1
ATOM 4783 O O . ARG A 1 599 ? 32.521 4.658 -48.046 1.00 85.50 599 ARG A O 1
ATOM 4790 N N . ILE A 1 600 ? 34.426 4.869 -49.241 1.00 90.06 600 ILE A N 1
ATOM 4791 C CA . ILE A 1 600 ? 34.828 6.190 -48.740 1.00 90.06 600 ILE A CA 1
ATOM 4792 C C . ILE A 1 600 ? 33.726 7.231 -48.962 1.00 90.06 600 ILE A C 1
ATOM 4794 O O . ILE A 1 600 ? 33.393 7.966 -48.040 1.00 90.06 600 ILE A O 1
ATOM 4798 N N . LYS A 1 601 ? 33.106 7.285 -50.147 1.00 90.56 601 LYS A N 1
ATOM 4799 C CA . LYS A 1 601 ? 32.033 8.251 -50.446 1.00 90.56 601 LYS A CA 1
ATOM 4800 C C . LYS A 1 601 ? 30.829 8.107 -49.503 1.00 90.56 601 LYS A C 1
ATOM 4802 O O . LYS A 1 601 ? 30.280 9.112 -49.038 1.00 90.56 601 LYS A O 1
ATOM 4807 N N . SER A 1 602 ? 30.430 6.872 -49.196 1.00 82.00 602 SER A N 1
ATOM 4808 C CA . SER A 1 602 ? 29.323 6.596 -48.270 1.00 82.00 602 SER A CA 1
ATOM 4809 C C . SER A 1 602 ? 29.678 6.954 -46.822 1.00 82.00 602 SER A C 1
ATOM 4811 O O . SER A 1 602 ? 28.872 7.553 -46.103 1.00 82.00 602 SER A O 1
ATOM 4813 N N . GLU A 1 603 ? 30.890 6.599 -46.396 1.00 87.81 603 GLU A N 1
ATOM 4814 C CA . GLU A 1 603 ? 31.416 6.887 -45.060 1.00 87.81 603 GLU A CA 1
ATOM 4815 C C . GLU A 1 603 ? 31.565 8.398 -44.834 1.00 87.81 603 GLU A C 1
ATOM 4817 O O . GLU A 1 603 ? 31.064 8.923 -43.840 1.00 87.81 603 GLU A O 1
ATOM 4822 N N . TYR A 1 604 ? 32.145 9.106 -45.810 1.00 92.44 604 TYR A N 1
ATOM 4823 C CA . TYR A 1 604 ? 32.313 10.556 -45.796 1.00 92.44 604 TYR A CA 1
ATOM 4824 C C . TYR A 1 604 ? 31.001 11.289 -45.578 1.00 92.44 604 TYR A C 1
ATOM 4826 O O . TYR A 1 604 ? 30.901 12.115 -44.675 1.00 92.44 604 TYR A O 1
ATOM 4834 N N . THR A 1 605 ? 29.979 10.951 -46.365 1.00 91.69 605 THR A N 1
ATOM 4835 C CA . THR A 1 605 ? 28.653 11.566 -46.240 1.00 91.69 605 THR A CA 1
ATOM 4836 C C . THR A 1 605 ? 28.113 11.412 -44.817 1.00 91.69 605 THR A C 1
ATOM 4838 O O . THR A 1 605 ? 27.675 12.385 -44.208 1.00 91.69 605 THR A O 1
ATOM 4841 N N . SER A 1 606 ? 28.211 10.205 -44.257 1.00 86.62 606 SER A N 1
ATOM 4842 C CA . SER A 1 606 ? 27.698 9.897 -42.919 1.00 86.62 606 SER A CA 1
ATOM 4843 C C . SER A 1 606 ? 28.451 10.661 -41.823 1.00 86.62 606 SER A C 1
ATOM 4845 O O . SER A 1 606 ? 27.836 11.342 -40.999 1.00 86.62 606 SER A O 1
ATOM 4847 N N . ASN A 1 607 ? 29.785 10.602 -41.840 1.00 85.44 607 ASN A N 1
ATOM 4848 C CA . ASN A 1 607 ? 30.635 11.237 -40.831 1.00 85.44 607 ASN A CA 1
ATOM 4849 C C . ASN A 1 607 ? 30.592 12.766 -40.923 1.00 85.44 607 ASN A C 1
ATOM 4851 O O . ASN A 1 607 ? 30.567 13.440 -39.894 1.00 85.44 607 ASN A O 1
ATOM 4855 N N . TYR A 1 608 ? 30.534 13.326 -42.135 1.00 89.62 608 TYR A N 1
ATOM 4856 C CA . TYR A 1 608 ? 30.435 14.767 -42.356 1.00 89.62 608 TYR A CA 1
ATOM 4857 C C . TYR A 1 608 ? 29.121 15.330 -41.806 1.00 89.62 608 TYR A C 1
ATOM 4859 O O . TYR A 1 608 ? 29.140 16.304 -41.052 1.00 89.62 608 TYR A O 1
ATOM 4867 N N . THR A 1 609 ? 27.983 14.706 -42.132 1.00 87.31 609 THR A N 1
ATOM 4868 C CA . THR A 1 609 ? 26.673 15.132 -41.618 1.00 87.31 609 THR A CA 1
ATOM 4869 C C . THR A 1 609 ? 26.631 15.063 -40.094 1.00 87.31 609 THR A C 1
ATOM 4871 O O . THR A 1 609 ? 26.157 15.999 -39.447 1.00 87.31 609 THR A O 1
ATOM 4874 N N . LEU A 1 610 ? 27.175 13.993 -39.508 1.00 78.88 610 LEU A N 1
ATOM 4875 C CA . LEU A 1 610 ? 27.214 13.826 -38.060 1.00 78.88 610 LEU A CA 1
ATOM 4876 C C . LEU A 1 610 ? 28.123 14.864 -37.382 1.00 78.88 610 LEU A C 1
ATOM 4878 O O . LEU A 1 610 ? 27.691 15.517 -36.434 1.00 78.88 610 LEU A O 1
ATOM 4882 N N . ALA A 1 611 ? 29.338 15.085 -37.887 1.00 79.44 611 ALA A N 1
ATOM 4883 C CA . ALA A 1 611 ? 30.255 16.098 -37.362 1.00 79.44 611 ALA A CA 1
ATOM 4884 C C . ALA A 1 611 ? 29.678 17.518 -37.444 1.00 79.44 611 ALA A C 1
ATOM 4886 O O . ALA A 1 611 ? 29.751 18.266 -36.468 1.00 79.44 611 ALA A O 1
ATOM 4887 N N . ALA A 1 612 ? 29.060 17.873 -38.575 1.00 81.94 612 ALA A N 1
ATOM 4888 C CA . ALA A 1 612 ? 28.422 19.172 -38.762 1.00 81.94 612 ALA A CA 1
ATOM 4889 C C . ALA A 1 612 ? 27.256 19.381 -37.782 1.00 81.94 612 ALA A C 1
ATOM 4891 O O . ALA A 1 612 ? 27.111 20.467 -37.223 1.00 81.94 612 ALA A O 1
ATOM 4892 N N . SER A 1 613 ? 26.466 18.332 -37.510 1.00 77.38 613 SER A N 1
ATOM 4893 C CA . SER A 1 613 ? 25.381 18.390 -36.518 1.00 77.38 613 SER A CA 1
ATOM 4894 C C . SER A 1 613 ? 25.878 18.613 -35.084 1.00 77.38 613 SER A C 1
ATOM 4896 O O . SER A 1 613 ? 25.175 19.210 -34.274 1.00 77.38 613 SER A O 1
ATOM 4898 N N . LEU A 1 614 ? 27.105 18.176 -34.785 1.00 76.31 614 LEU A N 1
ATOM 4899 C CA . LEU A 1 614 ? 27.778 18.358 -33.497 1.00 76.31 614 LEU A CA 1
ATOM 4900 C C . LEU A 1 614 ? 28.604 19.654 -33.434 1.00 76.31 614 LEU A C 1
ATOM 4902 O O . LEU A 1 614 ? 29.359 19.840 -32.482 1.00 76.31 614 LEU A O 1
ATOM 4906 N N . LEU A 1 615 ? 28.483 20.531 -34.441 1.00 81.94 615 LEU A N 1
ATOM 4907 C CA . LEU A 1 615 ? 29.225 21.792 -34.565 1.00 81.94 615 LEU A CA 1
ATOM 4908 C C . LEU A 1 615 ? 30.755 21.611 -34.539 1.00 81.94 615 LEU A C 1
ATOM 4910 O O . LEU A 1 615 ? 31.497 22.501 -34.124 1.00 81.94 615 LEU A O 1
ATOM 4914 N N . LEU A 1 616 ? 31.240 20.454 -34.991 1.00 80.56 616 LEU A N 1
ATOM 4915 C CA . LEU A 1 616 ? 32.667 20.170 -35.095 1.00 80.56 616 LEU A CA 1
ATOM 4916 C C . LEU A 1 616 ? 33.242 20.775 -36.377 1.00 80.56 616 LEU A C 1
ATOM 4918 O O . LEU A 1 616 ? 32.585 20.820 -37.416 1.00 80.56 616 LEU A O 1
ATOM 4922 N N . SER A 1 617 ? 34.500 21.213 -36.320 1.00 88.56 617 SER A N 1
ATOM 4923 C CA . SER A 1 617 ? 35.204 21.694 -37.511 1.00 88.56 617 SER A CA 1
ATOM 4924 C C . SER A 1 617 ? 35.412 20.547 -38.506 1.00 88.56 617 SER A C 1
ATOM 4926 O O . SER A 1 617 ? 36.144 19.599 -38.226 1.00 88.56 617 SER A O 1
ATOM 4928 N N . VAL A 1 618 ? 34.779 20.646 -39.679 1.00 90.94 618 VAL A N 1
ATOM 4929 C CA . VAL A 1 618 ? 34.859 19.650 -40.767 1.00 90.94 618 VAL A CA 1
ATOM 4930 C C . VAL A 1 618 ? 35.859 20.026 -41.864 1.00 90.94 618 VAL A C 1
ATOM 4932 O O . VAL A 1 618 ? 36.054 19.263 -42.808 1.00 90.94 618 VAL A O 1
ATOM 4935 N N . THR A 1 619 ? 36.519 21.180 -41.750 1.00 91.12 619 THR A N 1
ATOM 4936 C CA . THR A 1 619 ? 37.323 21.788 -42.823 1.00 91.12 619 THR A CA 1
ATOM 4937 C C . THR A 1 619 ? 38.449 20.880 -43.317 1.00 91.12 619 THR A C 1
ATOM 4939 O O . THR A 1 619 ? 38.577 20.656 -44.523 1.00 91.12 619 THR A O 1
ATOM 4942 N N . SER A 1 620 ? 39.251 20.318 -42.409 1.00 89.94 620 SER A N 1
ATOM 4943 C CA . SER A 1 620 ? 40.376 19.442 -42.771 1.00 89.94 620 SER A CA 1
ATOM 4944 C C . SER A 1 620 ? 39.901 18.116 -43.370 1.00 89.94 620 SER A C 1
ATOM 4946 O O . SER A 1 620 ? 40.479 17.636 -44.345 1.00 89.94 620 SER A O 1
ATOM 4948 N N . TYR A 1 621 ? 38.795 17.570 -42.853 1.00 92.44 621 TYR A N 1
ATOM 4949 C CA . TYR A 1 621 ? 38.183 16.341 -43.356 1.00 92.44 621 TYR A CA 1
ATOM 4950 C C . TYR A 1 621 ? 37.602 16.516 -44.765 1.00 92.44 621 TYR A C 1
ATOM 4952 O O . TYR A 1 621 ? 37.894 15.734 -45.670 1.00 92.44 621 TYR A O 1
ATOM 4960 N N . GLN A 1 622 ? 36.855 17.600 -44.986 1.00 95.25 622 GLN A N 1
ATOM 4961 C CA . GLN A 1 622 ? 36.329 17.976 -46.298 1.00 95.25 622 GLN A CA 1
ATOM 4962 C C . GLN A 1 622 ? 37.448 18.247 -47.308 1.00 95.25 622 GLN A C 1
ATOM 4964 O O . GLN A 1 622 ? 37.366 17.808 -48.454 1.00 95.25 622 GLN A O 1
ATOM 4969 N N . SER A 1 623 ? 38.515 18.929 -46.887 1.00 94.62 623 SER A N 1
ATOM 4970 C CA . SER A 1 623 ? 39.666 19.213 -47.750 1.00 94.62 623 SER A CA 1
ATOM 4971 C C . SER A 1 623 ? 40.383 17.933 -48.189 1.00 94.62 623 SER A C 1
ATOM 4973 O O . SER A 1 623 ? 40.745 17.803 -49.361 1.00 94.62 623 SER A O 1
ATOM 4975 N N . ALA A 1 624 ? 40.545 16.961 -47.285 1.00 92.50 624 ALA A N 1
ATOM 4976 C CA . ALA A 1 624 ? 41.157 15.673 -47.602 1.00 92.50 624 ALA A CA 1
ATOM 4977 C C . ALA A 1 624 ? 40.281 14.817 -48.536 1.00 92.50 624 ALA A C 1
ATOM 4979 O O . ALA A 1 624 ? 40.797 14.263 -49.507 1.00 92.50 624 ALA A O 1
ATOM 4980 N N . TYR A 1 625 ? 38.960 14.778 -48.317 1.00 95.69 625 TYR A N 1
ATOM 4981 C CA . TYR A 1 625 ? 38.017 14.109 -49.223 1.00 95.69 625 TYR A CA 1
ATOM 4982 C C . TYR A 1 625 ? 38.016 14.731 -50.626 1.00 95.69 625 TYR A C 1
ATOM 4984 O O . TYR A 1 625 ? 38.125 14.014 -51.619 1.00 95.69 625 TYR A O 1
ATOM 4992 N N . ASN A 1 626 ? 37.958 16.064 -50.729 1.00 95.31 626 ASN A N 1
ATOM 4993 C CA . ASN A 1 626 ? 37.982 16.760 -52.019 1.00 95.31 626 ASN A CA 1
ATOM 4994 C C . ASN A 1 626 ? 39.291 16.506 -52.779 1.00 95.31 626 ASN A C 1
ATOM 4996 O O . ASN A 1 626 ? 39.270 16.282 -53.989 1.00 95.31 626 ASN A O 1
ATOM 5000 N N . SER A 1 627 ? 40.422 16.493 -52.068 1.00 94.25 627 SER A N 1
ATOM 5001 C CA . SER A 1 627 ? 41.733 16.177 -52.646 1.00 94.25 627 SER A CA 1
ATOM 5002 C C . SER A 1 627 ? 41.775 14.753 -53.211 1.00 94.25 627 SER A C 1
ATOM 5004 O O . SER A 1 627 ? 42.241 14.555 -54.332 1.00 94.25 627 SER A O 1
ATOM 5006 N N . LEU A 1 628 ? 41.225 13.775 -52.480 1.00 94.25 628 LEU A N 1
ATOM 5007 C CA . LEU A 1 628 ? 41.108 12.389 -52.938 1.00 94.25 628 LEU A CA 1
ATOM 5008 C C . LEU A 1 628 ? 40.166 12.253 -54.145 1.00 94.25 628 LEU A C 1
ATOM 5010 O O . LEU A 1 628 ? 40.540 11.651 -55.151 1.00 94.25 628 LEU A O 1
ATOM 5014 N N . ASN A 1 629 ? 38.981 12.867 -54.087 1.00 94.56 629 ASN A N 1
ATOM 5015 C CA . ASN A 1 629 ? 38.007 12.866 -55.181 1.00 94.56 629 ASN A CA 1
ATOM 5016 C C . ASN A 1 629 ? 38.607 13.420 -56.481 1.00 94.56 629 ASN A C 1
ATOM 5018 O O . ASN A 1 629 ? 38.455 12.817 -57.544 1.00 94.56 629 ASN A O 1
ATOM 5022 N N . ASN A 1 630 ? 39.300 14.557 -56.398 1.00 94.38 630 ASN A N 1
ATOM 5023 C CA . ASN A 1 630 ? 39.887 15.221 -57.560 1.00 94.38 630 ASN A CA 1
ATOM 5024 C C . ASN A 1 630 ? 41.011 14.390 -58.190 1.00 94.38 630 ASN A C 1
ATOM 5026 O O . ASN A 1 630 ? 41.137 14.366 -59.411 1.00 94.38 630 ASN A O 1
ATOM 5030 N N . TYR A 1 631 ? 41.797 13.688 -57.370 1.00 93.00 631 TYR A N 1
ATOM 5031 C CA . TYR A 1 631 ? 42.872 12.821 -57.847 1.00 93.00 631 TYR A CA 1
ATOM 5032 C C . TYR A 1 631 ? 42.344 11.537 -58.510 1.00 93.00 631 TYR A C 1
ATOM 5034 O O . TYR A 1 631 ? 42.837 11.137 -59.562 1.00 93.00 631 TYR A O 1
ATOM 5042 N N . LEU A 1 632 ? 41.312 10.907 -57.935 1.00 92.12 632 LEU A N 1
ATOM 5043 C CA . LEU A 1 632 ? 40.779 9.632 -58.430 1.00 92.12 632 LEU A CA 1
ATOM 5044 C C . LEU A 1 632 ? 39.836 9.762 -59.628 1.00 92.12 632 LEU A C 1
ATOM 5046 O O . LEU A 1 632 ? 39.827 8.878 -60.483 1.00 92.12 632 LEU A O 1
ATOM 5050 N N . SER A 1 633 ? 39.052 10.841 -59.709 1.00 91.06 633 SER A N 1
ATOM 5051 C CA . SER A 1 633 ? 38.037 11.028 -60.760 1.00 91.06 633 SER A CA 1
ATOM 5052 C C . SER A 1 633 ? 38.558 10.776 -62.189 1.00 91.06 633 SER A C 1
ATOM 5054 O O . SER A 1 633 ? 37.949 9.967 -62.895 1.00 91.06 633 SER A O 1
ATOM 5056 N N . PRO A 1 634 ? 39.689 11.365 -62.636 1.00 91.62 634 PRO A N 1
ATOM 5057 C CA . PRO A 1 634 ? 40.215 11.092 -63.977 1.00 91.62 634 PRO A CA 1
ATOM 5058 C C . PRO A 1 634 ? 40.790 9.672 -64.130 1.00 91.62 634 PRO A C 1
ATOM 5060 O O . PRO A 1 634 ? 40.720 9.098 -65.214 1.00 91.62 634 PRO A O 1
ATOM 5063 N N . LEU A 1 635 ? 41.330 9.075 -63.061 1.00 88.88 635 LEU A N 1
ATOM 5064 C CA . LEU A 1 635 ? 41.985 7.759 -63.095 1.00 88.88 635 LEU A CA 1
ATOM 5065 C C . LEU A 1 635 ? 40.993 6.588 -63.155 1.00 88.88 635 LEU A C 1
ATOM 5067 O O . LEU A 1 635 ? 41.333 5.523 -63.671 1.00 88.88 635 LEU A O 1
ATOM 5071 N N . LEU A 1 636 ? 39.776 6.789 -62.642 1.00 89.31 636 LEU A N 1
ATOM 5072 C CA . LEU A 1 636 ? 38.714 5.779 -62.582 1.00 89.31 636 LEU A CA 1
ATOM 5073 C C . LEU A 1 636 ? 37.677 5.909 -63.711 1.00 89.31 636 LEU A C 1
ATOM 5075 O O . LEU A 1 636 ? 36.701 5.163 -63.726 1.00 89.31 636 LEU A O 1
ATOM 5079 N N . THR A 1 637 ? 37.874 6.835 -64.657 1.00 87.94 637 THR A N 1
ATOM 5080 C CA . THR A 1 637 ? 36.962 7.017 -65.803 1.00 87.94 637 THR A CA 1
ATOM 5081 C C . THR A 1 637 ? 37.079 5.868 -66.816 1.00 87.94 637 THR A C 1
ATOM 5083 O O . THR A 1 637 ? 36.071 5.422 -67.356 1.00 87.94 637 THR A O 1
ATOM 5086 N N . ASP A 1 638 ? 38.293 5.353 -67.041 1.00 87.06 638 ASP A N 1
ATOM 5087 C CA . ASP A 1 638 ? 38.549 4.145 -67.836 1.00 87.06 638 ASP A CA 1
ATOM 5088 C C . ASP A 1 638 ? 39.142 3.054 -66.936 1.00 87.06 638 ASP A C 1
ATOM 5090 O O . ASP A 1 638 ? 40.265 3.185 -66.445 1.00 87.06 638 ASP A O 1
ATOM 5094 N N . LEU A 1 639 ? 38.381 1.978 -66.727 1.00 89.31 639 LEU A N 1
ATOM 5095 C CA . LEU A 1 639 ? 38.749 0.846 -65.869 1.00 89.31 639 LEU A CA 1
ATOM 5096 C C . LEU A 1 639 ? 39.528 -0.252 -66.609 1.00 89.31 639 LEU A C 1
ATOM 5098 O O . LEU A 1 639 ? 39.979 -1.203 -65.979 1.00 89.31 639 LEU A O 1
ATOM 5102 N N . THR A 1 640 ? 39.672 -0.149 -67.931 1.00 85.50 640 THR A N 1
ATOM 5103 C CA . THR A 1 640 ? 40.186 -1.240 -68.774 1.00 85.50 640 THR A CA 1
ATOM 5104 C C . THR A 1 640 ? 41.661 -1.086 -69.138 1.00 85.50 640 THR A C 1
ATOM 5106 O O . THR A 1 640 ? 42.343 -2.086 -69.359 1.00 85.50 640 THR A O 1
ATOM 5109 N N . SER A 1 641 ? 42.182 0.144 -69.157 1.00 87.25 641 SER A N 1
ATOM 5110 C CA . SER A 1 641 ? 43.582 0.441 -69.477 1.00 87.25 641 SER A CA 1
ATOM 5111 C C . SER A 1 641 ? 44.431 0.727 -68.231 1.00 87.25 641 SER A C 1
ATOM 5113 O O . SER A 1 641 ? 43.934 1.217 -67.214 1.00 87.25 641 SER A O 1
ATOM 5115 N N . THR A 1 642 ? 45.736 0.449 -68.303 1.00 89.19 642 THR A N 1
ATOM 5116 C CA . THR A 1 642 ? 46.697 0.814 -67.248 1.00 89.19 642 THR A CA 1
ATOM 5117 C C . THR A 1 642 ? 47.037 2.302 -67.325 1.00 89.19 642 THR A C 1
ATOM 5119 O O . THR A 1 642 ? 47.432 2.793 -68.381 1.00 89.19 642 THR A O 1
ATOM 5122 N N . SER A 1 643 ? 46.942 3.015 -66.201 1.00 90.69 643 SER A N 1
ATOM 5123 C CA . SER A 1 643 ? 47.337 4.428 -66.094 1.00 90.69 643 SER A CA 1
ATOM 5124 C C . SER A 1 643 ? 48.700 4.574 -65.419 1.00 90.69 643 SER A C 1
ATOM 5126 O O . SER A 1 643 ? 48.965 3.904 -64.428 1.00 90.69 643 SER A O 1
ATOM 5128 N N . ASN A 1 644 ? 49.550 5.479 -65.908 1.00 89.75 644 ASN A N 1
ATOM 5129 C CA . ASN A 1 644 ? 50.762 5.873 -65.184 1.00 89.75 644 ASN A CA 1
ATOM 5130 C C . ASN A 1 644 ? 50.378 6.835 -64.052 1.00 89.75 644 ASN A C 1
ATOM 5132 O O . ASN A 1 644 ? 49.646 7.797 -64.288 1.00 89.75 644 ASN A O 1
ATOM 5136 N N . ILE A 1 645 ? 50.875 6.587 -62.844 1.00 89.50 645 ILE A N 1
ATOM 5137 C CA . ILE A 1 645 ? 50.615 7.406 -61.655 1.00 89.50 645 ILE A CA 1
ATOM 5138 C C . ILE A 1 645 ? 51.919 7.657 -60.893 1.00 89.50 645 ILE A C 1
ATOM 5140 O O . ILE A 1 645 ? 52.945 7.053 -61.180 1.00 89.50 645 ILE A O 1
ATOM 5144 N N . ASN A 1 646 ? 51.889 8.532 -59.893 1.00 89.69 646 ASN A N 1
ATOM 5145 C CA . ASN A 1 646 ? 52.925 8.550 -58.867 1.00 89.69 646 ASN A CA 1
ATOM 5146 C C . ASN A 1 646 ? 52.389 7.779 -57.654 1.00 89.69 646 ASN A C 1
ATOM 5148 O O . ASN A 1 646 ? 51.427 8.217 -57.017 1.00 89.69 646 ASN A O 1
ATOM 5152 N N . GLY A 1 647 ? 52.982 6.620 -57.370 1.00 82.69 647 GLY A N 1
ATOM 5153 C CA . GLY A 1 647 ? 52.545 5.720 -56.305 1.00 82.69 647 GLY A CA 1
ATOM 5154 C C . GLY A 1 647 ? 52.614 6.352 -54.917 1.00 82.69 647 GLY A C 1
ATOM 5155 O O . GLY A 1 647 ? 51.716 6.150 -54.103 1.00 82.69 647 GLY A O 1
ATOM 5156 N N . ASP A 1 648 ? 53.629 7.179 -54.655 1.00 83.69 648 ASP A N 1
ATOM 5157 C CA . ASP A 1 648 ? 53.770 7.884 -53.376 1.00 83.69 648 ASP A CA 1
ATOM 5158 C C . ASP A 1 648 ? 52.680 8.940 -53.198 1.00 83.69 648 ASP A C 1
ATOM 5160 O O . ASP A 1 648 ? 52.093 9.050 -52.123 1.00 83.69 648 ASP A O 1
ATOM 5164 N N . ILE A 1 649 ? 52.360 9.691 -54.255 1.00 87.94 649 ILE A N 1
ATOM 5165 C CA . ILE A 1 649 ? 51.256 10.659 -54.237 1.00 87.94 649 ILE A CA 1
ATOM 5166 C C . ILE A 1 649 ? 49.920 9.931 -54.046 1.00 87.94 649 ILE A C 1
ATOM 5168 O O . ILE A 1 649 ? 49.121 10.349 -53.210 1.00 87.94 649 ILE A O 1
ATOM 5172 N N . PHE A 1 650 ? 49.697 8.820 -54.755 1.00 88.19 650 PHE A N 1
ATOM 5173 C CA . PHE A 1 650 ? 48.495 7.995 -54.611 1.00 88.19 650 PHE A CA 1
ATOM 5174 C C . PHE A 1 650 ? 48.304 7.532 -53.160 1.00 88.19 650 PHE A C 1
ATOM 5176 O O . PHE A 1 650 ? 47.269 7.820 -52.554 1.00 88.19 650 PHE A O 1
ATOM 5183 N N . ARG A 1 651 ? 49.323 6.898 -52.566 1.00 84.81 651 ARG A N 1
ATOM 5184 C CA . ARG A 1 651 ? 49.271 6.405 -51.181 1.00 84.81 651 ARG A CA 1
ATOM 5185 C C . ARG A 1 651 ? 49.099 7.534 -50.168 1.00 84.81 651 ARG A C 1
ATOM 5187 O O . ARG A 1 651 ? 48.281 7.413 -49.258 1.00 84.81 651 ARG A O 1
ATOM 5194 N N . ASN A 1 652 ? 49.815 8.647 -50.334 1.00 85.38 652 ASN A N 1
ATOM 5195 C CA . ASN A 1 652 ? 49.737 9.779 -49.410 1.00 85.38 652 ASN A CA 1
ATOM 5196 C C . ASN A 1 652 ? 48.374 10.482 -49.440 1.00 85.38 652 ASN A C 1
ATOM 5198 O O . ASN A 1 652 ? 47.892 10.898 -48.387 1.00 85.38 652 ASN A O 1
ATOM 5202 N N . ILE A 1 653 ? 47.722 10.592 -50.604 1.00 88.94 653 ILE A N 1
ATOM 5203 C CA . ILE A 1 653 ? 46.386 11.200 -50.707 1.00 88.94 653 ILE A CA 1
ATOM 5204 C C . ILE A 1 653 ? 45.335 10.337 -49.988 1.00 88.94 653 ILE A C 1
ATOM 5206 O O . ILE A 1 653 ? 44.526 10.878 -49.230 1.00 88.94 653 ILE A O 1
ATOM 5210 N N . PHE A 1 654 ? 45.374 9.009 -50.149 1.00 88.12 654 PHE A N 1
ATOM 5211 C CA . PHE A 1 654 ? 44.509 8.106 -49.379 1.00 88.12 654 PHE A CA 1
ATOM 5212 C C . PHE A 1 654 ? 44.815 8.144 -47.881 1.00 88.12 654 PHE A C 1
ATOM 5214 O O . PHE A 1 654 ? 43.894 8.245 -47.070 1.00 88.12 654 PHE A O 1
ATOM 5221 N N . LYS A 1 655 ? 46.099 8.098 -47.504 1.00 85.19 655 LYS A N 1
ATOM 5222 C CA . LYS A 1 655 ? 46.521 8.176 -46.102 1.00 85.19 655 LYS A CA 1
ATOM 5223 C C . LYS A 1 655 ? 46.009 9.458 -45.446 1.00 85.19 655 LYS A C 1
ATOM 5225 O O . LYS A 1 655 ? 45.441 9.394 -44.363 1.00 85.19 655 LYS A O 1
ATOM 5230 N N . ASN A 1 656 ? 46.145 10.601 -46.117 1.00 87.88 656 ASN A N 1
ATOM 5231 C CA . ASN A 1 656 ? 45.658 11.877 -45.606 1.00 87.88 656 ASN A CA 1
ATOM 5232 C C . ASN A 1 656 ? 44.134 11.868 -45.393 1.00 87.88 656 ASN A C 1
ATOM 5234 O O . ASN A 1 656 ? 43.666 12.345 -44.363 1.00 87.88 656 ASN A O 1
ATOM 5238 N N . TYR A 1 657 ? 43.351 11.290 -46.315 1.00 91.31 657 TYR A N 1
ATOM 5239 C CA . TYR A 1 657 ? 41.913 11.105 -46.088 1.00 91.31 657 TYR A CA 1
ATOM 5240 C C . TYR A 1 657 ? 41.643 10.256 -44.838 1.00 91.31 657 TYR A C 1
ATOM 5242 O O . TYR A 1 657 ? 40.869 10.679 -43.979 1.00 91.31 657 TYR A O 1
ATOM 5250 N N . TYR A 1 658 ? 42.299 9.101 -44.701 1.00 85.06 658 TYR A N 1
ATOM 5251 C CA . TYR A 1 658 ? 42.091 8.216 -43.555 1.00 85.06 658 TYR A CA 1
ATOM 5252 C C . TYR A 1 658 ? 42.507 8.843 -42.224 1.00 85.06 658 TYR A C 1
ATOM 5254 O O . TYR A 1 658 ? 41.752 8.742 -41.259 1.00 85.06 658 TYR A O 1
ATOM 5262 N N . ASP A 1 659 ? 43.638 9.550 -42.179 1.00 83.06 659 ASP A N 1
ATOM 5263 C CA . ASP A 1 659 ? 44.095 10.276 -40.991 1.00 83.06 659 ASP A CA 1
ATOM 5264 C C . ASP A 1 659 ? 43.042 11.311 -40.545 1.00 83.06 659 ASP A C 1
ATOM 5266 O O . ASP A 1 659 ? 42.693 11.387 -39.364 1.00 83.06 659 ASP A O 1
ATOM 5270 N N . GLN A 1 660 ? 42.480 12.079 -41.489 1.00 88.94 660 GLN A N 1
ATOM 5271 C CA . GLN A 1 660 ? 41.435 13.062 -41.178 1.00 88.94 660 GLN A CA 1
ATOM 5272 C C . GLN A 1 660 ? 40.093 12.409 -40.819 1.00 88.94 660 GLN A C 1
ATOM 5274 O O . GLN A 1 660 ? 39.374 12.924 -39.963 1.00 88.94 660 GLN A O 1
ATOM 5279 N N . ASN A 1 661 ? 39.759 11.272 -41.433 1.00 86.38 661 ASN A N 1
ATOM 5280 C CA . ASN A 1 661 ? 38.567 10.489 -41.109 1.00 86.38 661 ASN A CA 1
ATOM 5281 C C . ASN A 1 661 ? 38.613 9.952 -39.671 1.00 86.38 661 ASN A C 1
ATOM 5283 O O . ASN A 1 661 ? 37.657 10.082 -38.915 1.00 86.38 661 ASN A O 1
ATOM 5287 N N . ILE A 1 662 ? 39.755 9.404 -39.262 1.00 80.25 662 ILE A N 1
ATOM 5288 C CA . ILE A 1 662 ? 39.996 8.970 -37.884 1.00 80.25 662 ILE A CA 1
ATOM 5289 C C . ILE A 1 662 ? 39.872 10.153 -36.924 1.00 80.25 662 ILE A C 1
ATOM 5291 O O . ILE A 1 662 ? 39.164 10.066 -35.920 1.00 80.25 662 ILE A O 1
ATOM 5295 N N . ALA A 1 663 ? 40.540 11.269 -37.234 1.00 81.38 663 ALA A N 1
ATOM 5296 C CA . ALA A 1 663 ? 40.528 12.448 -36.380 1.00 81.38 663 ALA A CA 1
ATOM 5297 C C . ALA A 1 663 ? 39.100 12.967 -36.155 1.00 81.38 663 ALA A C 1
ATOM 5299 O O . ALA A 1 663 ? 38.727 13.250 -35.013 1.00 81.38 663 ALA A O 1
ATOM 5300 N N . ILE A 1 664 ? 38.280 13.034 -37.212 1.00 84.06 664 ILE A N 1
ATOM 5301 C CA . ILE A 1 664 ? 36.892 13.484 -37.086 1.00 84.06 664 ILE A CA 1
ATOM 5302 C C . ILE A 1 664 ? 36.019 12.461 -36.350 1.00 84.06 664 ILE A C 1
ATOM 5304 O O . ILE A 1 664 ? 35.233 12.866 -35.502 1.00 84.06 664 ILE A O 1
ATOM 5308 N N . VAL A 1 665 ? 36.188 11.151 -36.574 1.00 78.06 665 VAL A N 1
ATOM 5309 C CA . VAL A 1 665 ? 35.436 10.096 -35.862 1.00 78.06 665 VAL A CA 1
ATOM 5310 C C . VAL A 1 665 ? 35.757 10.087 -34.364 1.00 78.06 665 VAL A C 1
ATOM 5312 O O . VAL A 1 665 ? 34.846 9.989 -33.541 1.00 78.06 665 VAL A O 1
ATOM 5315 N N . ILE A 1 666 ? 37.025 10.270 -33.985 1.00 71.19 666 ILE A N 1
ATOM 5316 C CA . ILE A 1 666 ? 37.430 10.405 -32.578 1.00 71.19 666 ILE A CA 1
ATOM 5317 C C . ILE A 1 666 ? 36.823 11.666 -31.957 1.00 71.19 666 ILE A C 1
ATOM 5319 O O . ILE A 1 666 ? 36.347 11.616 -30.824 1.00 71.19 666 ILE A O 1
ATOM 5323 N N . LEU A 1 667 ? 36.832 12.797 -32.669 1.00 76.44 667 LEU A N 1
ATOM 5324 C CA . LEU A 1 667 ? 36.222 14.040 -32.188 1.00 76.44 667 LEU A CA 1
ATOM 5325 C C . LEU A 1 667 ? 34.703 13.907 -32.041 1.00 76.44 667 LEU A C 1
ATOM 5327 O O . LEU A 1 667 ? 34.172 14.323 -31.016 1.00 76.44 667 LEU A O 1
ATOM 5331 N N . ILE A 1 668 ? 34.019 13.280 -33.003 1.00 75.56 668 ILE A N 1
ATOM 5332 C CA . ILE A 1 668 ? 32.594 12.932 -32.911 1.00 75.56 668 ILE A CA 1
ATOM 5333 C C . ILE A 1 668 ? 32.351 12.118 -31.637 1.00 75.56 668 ILE A C 1
ATOM 5335 O O . ILE A 1 668 ? 31.528 12.518 -30.816 1.00 75.56 668 ILE A O 1
ATOM 5339 N N . GLY A 1 669 ? 33.101 11.029 -31.432 1.00 62.06 669 GLY A N 1
ATOM 5340 C CA . GLY A 1 669 ? 32.953 10.159 -30.265 1.00 62.06 669 GLY A CA 1
ATOM 5341 C C . GLY A 1 669 ? 33.211 10.884 -28.941 1.00 62.06 669 GLY A C 1
ATOM 5342 O O . GLY A 1 669 ? 32.384 10.830 -28.035 1.00 62.06 669 GLY A O 1
ATOM 5343 N N . LYS A 1 670 ? 34.314 11.637 -28.836 1.00 67.94 670 LYS A N 1
ATOM 5344 C CA . LYS A 1 670 ? 34.651 12.426 -27.637 1.00 67.94 670 LYS A CA 1
ATOM 5345 C C . LYS A 1 670 ? 33.609 13.498 -27.336 1.00 67.94 670 LYS A C 1
ATOM 5347 O O . LYS A 1 670 ? 33.247 13.673 -26.180 1.00 67.94 670 LYS A O 1
ATOM 5352 N N . THR A 1 671 ? 33.108 14.196 -28.349 1.00 69.44 671 THR A N 1
ATOM 5353 C CA . THR A 1 671 ? 32.089 15.237 -28.168 1.00 69.44 671 THR A CA 1
ATOM 5354 C C . THR A 1 671 ? 30.738 14.639 -27.796 1.00 69.44 671 THR A C 1
ATOM 5356 O O . THR A 1 671 ? 30.077 15.155 -26.902 1.00 69.44 671 THR A O 1
ATOM 5359 N N . GLN A 1 672 ? 30.346 13.512 -28.395 1.00 67.50 672 GLN A N 1
ATOM 5360 C CA . GLN A 1 672 ? 29.146 12.779 -27.984 1.00 67.50 672 GLN A CA 1
ATOM 5361 C C . GLN A 1 672 ? 29.233 12.295 -26.527 1.00 67.50 672 GLN A C 1
ATOM 5363 O O . GLN A 1 672 ? 28.228 12.339 -25.823 1.00 67.50 672 GLN A O 1
ATOM 5368 N N . ILE A 1 673 ? 30.422 11.887 -26.063 1.00 58.38 673 ILE A N 1
ATOM 5369 C CA . ILE A 1 673 ? 30.677 11.496 -24.666 1.00 58.38 673 ILE A CA 1
ATOM 5370 C C . ILE A 1 673 ? 30.652 12.708 -23.731 1.00 58.38 673 ILE A C 1
ATOM 5372 O O . ILE A 1 673 ? 29.943 12.687 -22.731 1.00 58.38 673 ILE A O 1
ATOM 5376 N N . ASN A 1 674 ? 31.393 13.770 -24.050 1.00 59.00 674 ASN A N 1
ATOM 5377 C CA . ASN A 1 674 ? 31.487 14.968 -23.209 1.00 59.00 674 ASN A CA 1
ATOM 5378 C C . ASN A 1 674 ? 30.143 15.688 -23.076 1.00 59.00 674 ASN A C 1
ATOM 5380 O O . ASN A 1 674 ? 29.861 16.288 -22.042 1.00 59.00 674 ASN A O 1
ATOM 5384 N N . ASN A 1 675 ? 29.305 15.604 -24.107 1.00 62.50 675 ASN A N 1
ATOM 5385 C CA . ASN A 1 675 ? 27.970 16.174 -24.074 1.00 62.50 675 ASN A CA 1
ATOM 5386 C C . ASN A 1 675 ? 26.970 15.268 -23.346 1.00 62.50 675 ASN A C 1
ATOM 5388 O O . ASN A 1 675 ? 25.858 15.717 -23.097 1.00 62.50 675 ASN A O 1
ATOM 5392 N N . LEU A 1 676 ? 27.301 14.014 -23.011 1.00 57.41 676 LEU A N 1
ATOM 5393 C CA . LEU A 1 676 ? 26.375 13.097 -22.349 1.00 57.41 676 LEU A CA 1
ATOM 5394 C C . LEU A 1 676 ? 26.180 13.493 -20.878 1.00 57.41 676 LEU A C 1
ATOM 5396 O O . LEU A 1 676 ? 27.049 13.294 -20.034 1.00 57.41 676 LEU A O 1
ATOM 5400 N N . GLN A 1 677 ? 24.998 14.008 -20.563 1.00 62.00 677 GLN A N 1
ATOM 5401 C CA . GLN A 1 677 ? 24.565 14.346 -19.213 1.00 62.00 677 GLN A CA 1
ATOM 5402 C C . GLN A 1 677 ? 23.380 13.443 -18.870 1.00 62.00 677 GLN A C 1
ATOM 5404 O O . GLN A 1 677 ? 22.308 13.572 -19.458 1.00 62.00 677 GLN A O 1
ATOM 5409 N N . ILE A 1 678 ? 23.570 12.493 -17.953 1.00 59.66 678 ILE A N 1
ATOM 5410 C CA . ILE A 1 678 ? 22.515 11.562 -17.533 1.00 59.66 678 ILE A CA 1
ATOM 5411 C C . ILE A 1 678 ? 21.952 12.046 -16.199 1.00 59.66 678 ILE A C 1
ATOM 5413 O O . ILE A 1 678 ? 22.631 11.979 -15.175 1.00 59.66 678 ILE A O 1
ATOM 5417 N N . GLY A 1 679 ? 20.712 12.526 -16.209 1.00 59.62 679 GLY A N 1
ATOM 5418 C CA . GLY A 1 679 ? 19.932 12.711 -14.990 1.00 59.62 679 GLY A CA 1
ATOM 5419 C C . GLY A 1 679 ? 19.286 11.412 -14.534 1.00 59.62 679 GLY A C 1
ATOM 5420 O O . GLY A 1 679 ? 19.233 10.426 -15.262 1.00 59.62 679 GLY A O 1
ATOM 5421 N N . GLY A 1 680 ? 18.792 11.417 -13.299 1.00 71.06 680 GLY A N 1
ATOM 5422 C CA . GLY A 1 680 ? 17.986 10.311 -12.770 1.00 71.06 680 GLY A CA 1
ATOM 5423 C C . GLY A 1 680 ? 16.801 10.756 -11.917 1.00 71.06 680 GLY A C 1
ATOM 5424 O O . GLY A 1 680 ? 15.835 10.007 -11.771 1.00 71.06 680 GLY A O 1
ATOM 5425 N N . ARG A 1 681 ? 16.845 11.979 -11.375 1.00 79.81 681 ARG A N 1
ATOM 5426 C CA . ARG A 1 681 ? 15.768 12.548 -10.563 1.00 79.81 681 ARG A CA 1
ATOM 5427 C C . ARG A 1 681 ? 14.641 13.047 -11.462 1.00 79.81 681 ARG A C 1
ATOM 5429 O O . ARG A 1 681 ? 14.876 13.919 -12.294 1.00 79.81 681 ARG A O 1
ATOM 5436 N N . ASN A 1 682 ? 13.430 12.545 -11.229 1.00 89.69 682 ASN A N 1
ATOM 5437 C CA . ASN A 1 682 ? 12.223 13.151 -11.775 1.00 89.69 682 ASN A CA 1
ATOM 5438 C C . ASN A 1 682 ? 11.920 14.454 -11.023 1.00 89.69 682 ASN A C 1
ATOM 5440 O O . ASN A 1 682 ? 11.871 14.456 -9.794 1.00 89.69 682 ASN A O 1
ATOM 5444 N N . LEU A 1 683 ? 11.749 15.545 -11.762 1.00 88.06 683 LEU A N 1
ATOM 5445 C CA . LEU A 1 683 ? 11.397 16.860 -11.231 1.00 88.06 683 LEU A CA 1
ATOM 5446 C C . LEU A 1 683 ? 9.879 17.079 -11.156 1.00 88.06 683 LEU A C 1
ATOM 5448 O O . LEU A 1 683 ? 9.445 18.026 -10.509 1.00 88.06 683 LEU A O 1
ATOM 5452 N N . LEU A 1 684 ? 9.083 16.224 -11.812 1.00 90.44 684 LEU A N 1
ATOM 5453 C CA . LEU A 1 684 ? 7.629 16.364 -11.877 1.00 90.44 684 LEU A CA 1
ATOM 5454 C C . LEU A 1 684 ? 6.939 15.602 -10.749 1.00 90.44 684 LEU A C 1
ATOM 5456 O O . LEU A 1 684 ? 6.987 14.367 -10.709 1.00 90.44 684 LEU A O 1
ATOM 5460 N N . LYS A 1 685 ? 6.239 16.345 -9.892 1.00 90.50 685 LYS A N 1
ATOM 5461 C CA . LYS A 1 685 ? 5.413 15.800 -8.807 1.00 90.50 685 LYS A CA 1
ATOM 5462 C C . LYS A 1 685 ? 4.103 15.233 -9.339 1.00 90.50 685 LYS A C 1
ATOM 5464 O O . LYS A 1 685 ? 3.590 15.726 -10.347 1.00 90.50 685 LYS A O 1
ATOM 5469 N N . ASN A 1 686 ? 3.562 14.225 -8.657 1.00 87.62 686 ASN A N 1
ATOM 5470 C CA . ASN A 1 686 ? 2.328 13.516 -9.019 1.00 87.62 686 ASN A CA 1
ATOM 5471 C C . ASN A 1 686 ? 2.271 13.147 -10.517 1.00 87.62 686 ASN A C 1
ATOM 5473 O O . ASN A 1 686 ? 1.250 13.282 -11.191 1.00 87.62 686 ASN A O 1
ATOM 5477 N N . SER A 1 687 ? 3.403 12.725 -11.080 1.00 89.12 687 SER A N 1
ATOM 5478 C CA . SER A 1 687 ? 3.516 12.408 -12.509 1.00 89.12 687 SER A CA 1
ATOM 5479 C C . SER A 1 687 ? 3.076 10.979 -12.871 1.00 89.12 687 SER A C 1
ATOM 5481 O O . SER A 1 687 ? 3.078 10.614 -14.051 1.00 89.12 687 SER A O 1
ATOM 5483 N N . ASP A 1 688 ? 2.661 10.190 -11.869 1.00 84.31 688 ASP A N 1
ATOM 5484 C CA . ASP A 1 688 ? 1.905 8.937 -12.018 1.00 84.31 688 ASP A CA 1
ATOM 5485 C C . ASP A 1 688 ? 0.384 9.122 -11.907 1.00 84.31 688 ASP A C 1
ATOM 5487 O O . ASP A 1 688 ? -0.357 8.151 -12.061 1.00 84.31 688 ASP A O 1
ATOM 5491 N N . PHE A 1 689 ? -0.086 10.349 -11.652 1.00 85.50 689 PHE A N 1
ATOM 5492 C CA . PHE A 1 689 ? -1.502 10.728 -11.603 1.00 85.50 689 PHE A CA 1
ATOM 5493 C C . PHE A 1 689 ? -2.356 9.906 -10.623 1.00 85.50 689 PHE A C 1
ATOM 5495 O O . PHE A 1 689 ? -3.575 9.784 -10.804 1.00 85.50 689 PHE A O 1
ATOM 5502 N N . LYS A 1 690 ? -1.742 9.323 -9.582 1.00 81.38 690 LYS A N 1
ATOM 5503 C CA . LYS A 1 690 ? -2.477 8.588 -8.538 1.00 81.38 690 LYS A CA 1
ATOM 5504 C C . LYS A 1 690 ? -3.281 9.513 -7.634 1.00 81.38 690 LYS A C 1
ATOM 5506 O O . LYS A 1 690 ? -4.328 9.103 -7.144 1.00 81.38 690 LYS A O 1
ATOM 5511 N N . ASN A 1 691 ? -2.825 10.751 -7.453 1.00 78.56 691 ASN A N 1
ATOM 5512 C CA . ASN A 1 691 ? -3.526 11.779 -6.683 1.00 78.56 691 ASN A CA 1
ATOM 5513 C C . ASN A 1 691 ? -4.323 12.715 -7.604 1.00 78.56 691 ASN A C 1
ATOM 5515 O O . ASN A 1 691 ? -4.302 13.935 -7.437 1.00 78.56 691 ASN A O 1
ATOM 5519 N N . ASP A 1 692 ? -4.988 12.138 -8.608 1.00 81.56 692 ASP A N 1
ATOM 5520 C CA . ASP A 1 692 ? -5.692 12.868 -9.664 1.00 81.56 692 ASP A CA 1
ATOM 5521 C C . ASP A 1 692 ? -4.780 13.916 -10.343 1.00 81.56 692 ASP A C 1
ATOM 5523 O O . ASP A 1 692 ? -3.603 13.639 -10.592 1.00 81.56 692 ASP A O 1
ATOM 5527 N N . ILE A 1 693 ? -5.285 15.118 -10.627 1.00 82.69 693 ILE A N 1
ATOM 5528 C CA . ILE A 1 693 ? -4.546 16.232 -11.242 1.00 82.69 693 ILE A CA 1
ATOM 5529 C C . ILE A 1 693 ? -3.849 17.151 -10.217 1.00 82.69 693 ILE A C 1
ATOM 5531 O O . ILE A 1 693 ? -3.484 18.278 -10.550 1.00 82.69 693 ILE A O 1
ATOM 5535 N N . LYS A 1 694 ? -3.643 16.708 -8.965 1.00 83.44 694 LYS A N 1
ATOM 5536 C CA . LYS A 1 694 ? -2.895 17.480 -7.947 1.00 83.44 694 LYS A CA 1
ATOM 5537 C C . LYS A 1 694 ? -1.500 17.849 -8.484 1.00 83.44 694 LYS A C 1
ATOM 5539 O O . LYS A 1 694 ? -0.867 17.023 -9.131 1.00 83.44 694 LYS A O 1
ATOM 5544 N N . GLU A 1 695 ? -1.022 19.068 -8.227 1.00 87.25 695 GLU A N 1
ATOM 5545 C CA . GLU A 1 695 ? 0.232 19.636 -8.776 1.00 87.25 695 GLU A CA 1
ATOM 5546 C C . GLU A 1 695 ? 0.239 19.916 -10.296 1.00 87.25 695 GLU A C 1
ATOM 5548 O O . GLU A 1 695 ? 1.253 20.379 -10.823 1.00 87.25 695 GLU A O 1
ATOM 5553 N N . TRP A 1 696 ? -0.860 19.669 -11.017 1.00 87.88 696 TRP A N 1
ATOM 5554 C CA . TRP A 1 696 ? -0.986 19.950 -12.450 1.00 87.88 696 TRP A CA 1
ATOM 5555 C C . TRP A 1 696 ? -2.044 21.026 -12.721 1.00 87.88 696 TRP A C 1
ATOM 5557 O O . TRP A 1 696 ? -3.062 21.129 -12.039 1.00 87.88 696 TRP A O 1
ATOM 5567 N N . HIS A 1 697 ? -1.812 21.834 -13.752 1.00 86.88 697 HIS A N 1
ATOM 5568 C CA . HIS A 1 697 ? -2.658 22.965 -14.133 1.00 86.88 697 HIS A CA 1
ATOM 5569 C C . HIS A 1 697 ? -3.033 22.901 -15.619 1.00 86.88 697 HIS A C 1
ATOM 5571 O O . HIS A 1 697 ? -2.221 22.485 -16.443 1.00 86.88 697 HIS A O 1
ATOM 5577 N N . ALA A 1 698 ? -4.246 23.321 -15.980 1.00 82.19 698 ALA A N 1
ATOM 5578 C CA . ALA A 1 698 ? -4.711 23.326 -17.368 1.00 82.19 698 ALA A CA 1
ATOM 5579 C C . ALA A 1 698 ? -4.142 24.509 -18.155 1.00 82.19 698 ALA A C 1
ATOM 5581 O O . ALA A 1 698 ? -3.959 25.599 -17.619 1.00 82.19 698 ALA A O 1
ATOM 5582 N N . LEU A 1 699 ? -3.927 24.316 -19.455 1.00 79.12 699 LEU A N 1
ATOM 5583 C CA . LEU A 1 699 ? -3.410 25.328 -20.371 1.00 79.12 699 LEU A CA 1
ATOM 5584 C C . LEU A 1 699 ? -4.316 25.447 -21.608 1.00 79.12 699 LEU A C 1
ATOM 5586 O O . LEU A 1 699 ? -4.462 24.473 -22.339 1.00 79.12 699 LEU A O 1
ATOM 5590 N N . GLY A 1 700 ? -4.894 26.626 -21.881 1.00 68.94 700 GLY A N 1
ATOM 5591 C CA . GLY A 1 700 ? -5.719 26.877 -23.080 1.00 68.94 700 GLY A CA 1
ATOM 5592 C C . GLY A 1 700 ? -6.434 28.241 -23.083 1.00 68.94 700 GLY A C 1
ATOM 5593 O O . GLY A 1 700 ? -6.676 28.807 -22.023 1.00 68.94 700 GLY A O 1
ATOM 5594 N N . LEU A 1 701 ? -6.752 28.775 -24.276 1.00 55.22 701 LEU A N 1
ATOM 5595 C CA . LEU A 1 701 ? -7.401 30.091 -24.497 1.00 55.22 701 LEU A CA 1
ATOM 5596 C C . LEU A 1 701 ? -8.918 30.014 -24.824 1.00 55.22 701 LEU A C 1
ATOM 5598 O O . LEU A 1 701 ? -9.514 31.029 -25.171 1.00 55.22 701 LEU A O 1
ATOM 5602 N N . GLY A 1 702 ? -9.558 28.843 -24.721 1.00 50.81 702 GLY A N 1
ATOM 5603 C CA . GLY A 1 702 ? -11.002 28.670 -24.951 1.00 50.81 702 GLY A CA 1
ATOM 5604 C C . GLY A 1 702 ? -11.457 27.227 -24.697 1.00 50.81 702 GLY A C 1
ATOM 5605 O O . GLY A 1 702 ? -10.874 26.298 -25.249 1.00 50.81 702 GLY A O 1
ATOM 5606 N N . GLU A 1 703 ? -12.443 27.061 -23.814 1.00 53.50 703 GLU A N 1
ATOM 5607 C CA . GLU A 1 703 ? -13.000 25.806 -23.264 1.00 53.50 703 GLU A CA 1
ATOM 5608 C C . GLU A 1 703 ? -13.596 24.909 -24.374 1.00 53.50 703 GLU A C 1
ATOM 5610 O O . GLU A 1 703 ? -14.244 25.414 -25.283 1.00 53.50 703 GLU A O 1
ATOM 5615 N N . ILE A 1 704 ? -13.407 23.583 -24.441 1.00 53.84 704 ILE A N 1
ATOM 5616 C CA . ILE A 1 704 ? -13.494 22.528 -23.416 1.00 53.84 704 ILE A CA 1
ATOM 5617 C C . ILE A 1 704 ? -12.245 21.627 -23.480 1.00 53.84 704 ILE A C 1
ATOM 5619 O O . ILE A 1 704 ? -11.971 21.021 -24.518 1.00 53.84 704 ILE A O 1
ATOM 5623 N N . ILE A 1 705 ? -11.538 21.496 -22.351 1.00 58.81 705 ILE A N 1
ATOM 5624 C CA . ILE A 1 705 ? -10.492 20.489 -22.120 1.00 58.81 705 ILE A CA 1
ATOM 5625 C C . ILE A 1 705 ? -11.007 19.555 -21.023 1.00 58.81 705 ILE A C 1
ATOM 5627 O O . ILE A 1 705 ? -11.119 19.968 -19.870 1.00 58.81 705 ILE A O 1
ATOM 5631 N N . GLU A 1 706 ? -11.340 18.307 -21.359 1.00 64.25 706 GLU A N 1
ATOM 5632 C CA . GLU A 1 706 ? -11.601 17.297 -20.326 1.00 64.25 706 GLU A CA 1
ATOM 5633 C C . GLU A 1 706 ? -10.274 16.636 -19.949 1.00 64.25 706 GLU A C 1
ATOM 5635 O O . GLU A 1 706 ? -9.625 16.001 -20.784 1.00 64.25 706 GLU A O 1
ATOM 5640 N N . TRP A 1 707 ? -9.875 16.834 -18.693 1.00 66.69 707 TRP A N 1
ATOM 5641 C CA . TRP A 1 707 ? -8.617 16.377 -18.124 1.00 66.69 707 TRP A CA 1
ATOM 5642 C C . TRP A 1 707 ? -8.869 15.766 -16.753 1.00 66.69 707 TRP A C 1
ATOM 5644 O O . TRP A 1 707 ? -9.179 16.448 -15.782 1.00 66.69 707 TRP A O 1
ATOM 5654 N N . LYS A 1 708 ? -8.837 14.439 -16.713 1.00 68.44 708 LYS A N 1
ATOM 5655 C CA . LYS A 1 708 ? -9.199 13.652 -15.536 1.00 68.44 708 LYS A CA 1
ATOM 5656 C C . LYS A 1 708 ? -8.264 12.468 -15.415 1.00 68.44 708 LYS A C 1
ATOM 5658 O O . LYS A 1 708 ? -7.883 11.889 -16.437 1.00 68.44 708 LYS A O 1
ATOM 5663 N N . SER A 1 709 ? -7.910 12.112 -14.184 1.00 67.56 709 SER A N 1
ATOM 5664 C CA . SER A 1 709 ? -7.298 10.817 -13.918 1.00 67.56 709 SER A CA 1
ATOM 5665 C C . SER A 1 709 ? -8.350 9.714 -14.020 1.00 67.56 709 SER A C 1
ATOM 5667 O O . SER A 1 709 ? -9.494 9.861 -13.590 1.00 67.56 709 SER A O 1
ATOM 5669 N N . ASN A 1 710 ? -7.980 8.584 -14.617 1.00 60.59 710 ASN A N 1
ATOM 5670 C CA . ASN A 1 710 ? -8.917 7.504 -14.935 1.00 60.59 710 ASN A CA 1
ATOM 5671 C C . ASN A 1 710 ? -8.995 6.429 -13.826 1.00 60.59 710 ASN A C 1
ATOM 5673 O O . ASN A 1 710 ? -9.381 5.301 -14.124 1.00 60.59 710 ASN A O 1
ATOM 5677 N N . ASN A 1 711 ? -8.544 6.698 -12.592 1.00 55.72 711 ASN A N 1
ATOM 5678 C CA . ASN A 1 711 ? -8.241 5.690 -11.548 1.00 55.72 711 ASN A CA 1
ATOM 5679 C C . ASN A 1 711 ? -7.194 4.620 -11.947 1.00 55.72 711 ASN A C 1
ATOM 5681 O O . ASN A 1 711 ? -6.912 3.712 -11.169 1.00 55.72 711 ASN A O 1
ATOM 5685 N N . ASN A 1 712 ? -6.571 4.747 -13.125 1.00 61.25 712 ASN A N 1
ATOM 5686 C CA . ASN A 1 712 ? -5.570 3.820 -13.668 1.00 61.25 712 ASN A CA 1
ATOM 5687 C C . ASN A 1 712 ? -4.155 4.435 -13.764 1.00 61.25 712 ASN A C 1
ATOM 5689 O O . ASN A 1 712 ? -3.297 3.875 -14.444 1.00 61.25 712 ASN A O 1
ATOM 5693 N N . GLY A 1 713 ? -3.899 5.581 -13.118 1.00 71.62 713 GLY A N 1
ATOM 5694 C CA . GLY A 1 713 ? -2.576 6.226 -13.124 1.00 71.62 713 GLY A CA 1
ATOM 5695 C C . GLY A 1 713 ? -2.178 6.834 -14.477 1.00 71.62 713 GLY A C 1
ATOM 5696 O O . GLY A 1 713 ? -1.028 6.747 -14.904 1.00 71.62 713 GLY A O 1
ATOM 5697 N N . CYS A 1 714 ? -3.149 7.400 -15.194 1.00 82.88 714 CYS A N 1
ATOM 5698 C CA . CYS A 1 714 ? -2.946 8.122 -16.447 1.00 82.88 714 CYS A CA 1
ATOM 5699 C C . CYS A 1 714 ? -3.846 9.355 -16.492 1.00 82.88 714 CYS A C 1
ATOM 5701 O O . CYS A 1 714 ? -4.934 9.334 -15.916 1.00 82.88 714 CYS A O 1
ATOM 5703 N N . ILE A 1 715 ? -3.418 10.385 -17.218 1.00 85.88 715 ILE A N 1
ATOM 5704 C CA . ILE A 1 715 ? -4.213 11.584 -17.488 1.00 85.88 715 ILE A CA 1
ATOM 5705 C C . ILE A 1 715 ? -4.802 11.510 -18.895 1.00 85.88 715 ILE A C 1
ATOM 5707 O O . ILE A 1 715 ? -4.096 11.248 -19.872 1.00 85.88 715 ILE A O 1
ATOM 5711 N N . PHE A 1 716 ? -6.107 11.734 -18.998 1.00 86.38 716 PHE A N 1
ATOM 5712 C CA . PHE A 1 716 ? -6.787 11.938 -20.272 1.00 86.38 716 PHE A CA 1
ATOM 5713 C C . PHE A 1 716 ? -6.699 13.404 -20.684 1.00 86.38 716 PHE A C 1
ATOM 5715 O O . PHE A 1 716 ? -6.951 14.271 -19.866 1.00 86.38 716 PHE A O 1
ATOM 5722 N N . LEU A 1 717 ? -6.343 13.686 -21.932 1.00 84.88 717 LEU A N 1
ATOM 5723 C CA . LEU A 1 717 ? -6.395 15.012 -22.534 1.00 84.88 717 LEU A CA 1
ATOM 5724 C C . LEU A 1 717 ? -7.347 14.954 -23.725 1.00 84.88 717 LEU A C 1
ATOM 5726 O O . LEU A 1 717 ? -7.017 14.356 -24.749 1.00 84.88 717 LEU A O 1
ATOM 5730 N N . ASN A 1 718 ? -8.505 15.595 -23.595 1.00 84.12 718 ASN A N 1
ATOM 5731 C CA . ASN A 1 718 ? -9.447 15.809 -24.689 1.00 84.12 718 ASN A CA 1
ATOM 5732 C C . ASN A 1 718 ? -9.393 17.273 -25.125 1.00 84.12 718 ASN A C 1
ATOM 5734 O O . ASN A 1 718 ? -10.025 18.120 -24.499 1.00 84.12 718 ASN A O 1
ATOM 5738 N N . ASN A 1 719 ? -8.607 17.580 -26.156 1.00 81.25 719 ASN A N 1
ATOM 5739 C CA . ASN A 1 719 ? -8.519 18.925 -26.706 1.00 81.25 719 ASN A CA 1
ATOM 5740 C C . ASN A 1 719 ? -9.489 19.068 -27.883 1.00 81.25 719 ASN A C 1
ATOM 5742 O O . ASN A 1 719 ? -9.281 18.429 -28.908 1.00 81.25 719 ASN A O 1
ATOM 5746 N N . ASN A 1 720 ? -10.490 19.941 -27.756 1.00 74.56 720 ASN A N 1
ATOM 5747 C CA . ASN A 1 720 ? -11.406 20.316 -28.845 1.00 74.56 720 ASN A CA 1
ATOM 5748 C C . ASN A 1 720 ? -11.113 21.725 -29.402 1.00 74.56 720 ASN A C 1
ATOM 5750 O O . ASN A 1 720 ? -11.931 22.303 -30.110 1.00 74.56 720 ASN A O 1
ATOM 5754 N N . ALA A 1 721 ? -9.968 22.314 -29.042 1.00 68.06 721 ALA A N 1
ATOM 5755 C CA . ALA A 1 721 ? -9.580 23.671 -29.415 1.00 68.06 721 ALA A CA 1
ATOM 5756 C C . ALA A 1 721 ? -8.274 23.694 -30.228 1.00 68.06 721 ALA A C 1
ATOM 5758 O O . ALA A 1 721 ? -7.526 22.718 -30.294 1.00 68.06 721 ALA A O 1
ATOM 5759 N N . ASN A 1 722 ? -7.940 24.855 -30.804 1.00 72.56 722 ASN A N 1
ATOM 5760 C CA . ASN A 1 722 ? -6.701 25.038 -31.574 1.00 72.56 722 ASN A CA 1
ATOM 5761 C C . ASN A 1 722 ? -5.425 24.720 -30.769 1.00 72.56 722 ASN A C 1
ATOM 5763 O O . ASN A 1 722 ? -4.429 24.289 -31.352 1.00 72.56 722 ASN A O 1
ATOM 5767 N N . ARG A 1 723 ? -5.427 24.936 -29.446 1.00 75.25 723 ARG A N 1
ATOM 5768 C CA . ARG A 1 723 ? -4.270 24.678 -28.578 1.00 75.25 723 ARG A CA 1
ATOM 5769 C C . ARG A 1 723 ? -4.712 24.464 -27.126 1.00 75.25 723 ARG A C 1
ATOM 5771 O O . ARG A 1 723 ? -5.225 25.400 -26.514 1.00 75.25 723 ARG A O 1
ATOM 5778 N N . GLY A 1 724 ? -4.488 23.265 -26.587 1.00 81.12 724 GLY A N 1
ATOM 5779 C CA . GLY A 1 724 ? -4.890 22.886 -25.226 1.00 81.12 724 GLY A CA 1
ATOM 5780 C C . GLY A 1 724 ? -3.922 21.888 -24.590 1.00 81.12 724 GLY A C 1
ATOM 5781 O O . GLY A 1 724 ? -3.296 21.103 -25.294 1.00 81.12 724 GLY A O 1
ATOM 5782 N N . GLY A 1 725 ? -3.745 21.923 -23.272 1.00 85.81 725 GLY A N 1
ATOM 5783 C CA . GLY A 1 725 ? -2.726 21.125 -22.598 1.00 85.81 725 GLY A CA 1
ATOM 5784 C C . GLY A 1 725 ? -2.749 21.214 -21.079 1.00 85.81 725 GLY A C 1
ATOM 5785 O O . GLY A 1 725 ? -3.709 21.698 -20.485 1.00 85.81 725 GLY A O 1
ATOM 5786 N N . PHE A 1 726 ? -1.662 20.769 -20.460 1.00 87.06 726 PHE A N 1
ATOM 5787 C CA . PHE A 1 726 ? -1.454 20.831 -19.016 1.00 87.06 726 PHE A CA 1
ATOM 5788 C C . PHE A 1 726 ? 0.003 21.172 -18.686 1.00 87.06 726 PHE A C 1
ATOM 5790 O O . PHE A 1 726 ? 0.905 20.971 -19.504 1.00 87.06 726 PHE A O 1
ATOM 5797 N N . TYR A 1 727 ? 0.234 21.730 -17.501 1.00 88.44 727 TYR A N 1
ATOM 5798 C CA . TYR A 1 727 ? 1.539 22.215 -17.070 1.00 88.44 727 TYR A CA 1
ATOM 5799 C C . TYR A 1 727 ? 1.766 22.049 -15.565 1.00 88.44 727 TYR A C 1
ATOM 5801 O O . TYR A 1 727 ? 0.818 21.933 -14.792 1.00 88.44 727 TYR A O 1
ATOM 5809 N N . GLN A 1 728 ? 3.034 22.074 -15.160 1.00 89.69 728 GLN A N 1
ATOM 5810 C CA . GLN A 1 728 ? 3.468 22.182 -13.768 1.00 89.69 728 GLN A CA 1
ATOM 5811 C C . GLN A 1 728 ? 4.497 23.311 -13.656 1.00 89.69 728 GLN A C 1
ATOM 5813 O O . GLN A 1 728 ? 5.334 23.491 -14.545 1.00 89.69 728 GLN A O 1
ATOM 5818 N N . SER A 1 729 ? 4.410 24.093 -12.580 1.00 85.00 729 SER A N 1
ATOM 5819 C CA . SER A 1 729 ? 5.291 25.239 -12.334 1.00 85.00 729 SER A CA 1
ATOM 5820 C C . SER A 1 729 ? 6.399 24.877 -11.354 1.00 85.00 729 SER A C 1
ATOM 5822 O O . SER A 1 729 ? 6.119 24.312 -10.300 1.00 85.00 729 SER A O 1
ATOM 5824 N N . PHE A 1 730 ? 7.641 25.240 -11.659 1.00 78.94 730 PHE A N 1
ATOM 5825 C CA . PHE A 1 730 ? 8.773 25.122 -10.738 1.00 78.94 730 PHE A CA 1
ATOM 5826 C C . PHE A 1 730 ? 9.924 26.032 -11.170 1.00 78.94 730 PHE A C 1
ATOM 5828 O O . PHE A 1 730 ? 9.932 26.598 -12.264 1.00 78.94 730 PHE A O 1
ATOM 5835 N N . GLU A 1 731 ? 10.885 26.225 -10.270 1.00 74.62 731 GLU A N 1
ATOM 5836 C CA . GLU A 1 731 ? 12.066 27.031 -10.557 1.00 74.62 731 GLU A CA 1
ATOM 5837 C C . GLU A 1 731 ? 13.067 26.219 -11.373 1.00 74.62 731 GLU A C 1
ATOM 5839 O O . GLU A 1 731 ? 13.617 25.220 -10.907 1.00 74.62 731 GLU A O 1
ATOM 5844 N N . PHE A 1 732 ? 13.280 26.655 -12.611 1.00 69.81 732 PHE A N 1
ATOM 5845 C CA . PHE A 1 732 ? 14.297 26.101 -13.487 1.00 69.81 732 PHE A CA 1
ATOM 5846 C C . PHE A 1 732 ? 15.614 26.831 -13.270 1.00 69.81 732 PHE A C 1
ATOM 5848 O O . PHE A 1 732 ? 15.656 28.054 -13.133 1.00 69.81 732 PHE A O 1
ATOM 5855 N N . VAL A 1 733 ? 16.696 26.063 -13.278 1.00 68.25 733 VAL A N 1
ATOM 5856 C CA . VAL A 1 733 ? 18.040 26.596 -13.499 1.00 68.25 733 VAL A CA 1
ATOM 5857 C C . VAL A 1 733 ? 18.360 26.399 -14.974 1.00 68.25 733 VAL A C 1
ATOM 5859 O O . VAL A 1 733 ? 18.023 25.349 -15.522 1.00 68.25 733 VAL A O 1
ATOM 5862 N N . SER A 1 734 ? 18.998 27.394 -15.585 1.00 69.50 734 SER A N 1
ATOM 5863 C CA . SER A 1 734 ? 19.479 27.358 -16.967 1.00 69.50 734 SER A CA 1
ATOM 5864 C C . SER A 1 734 ? 20.410 26.155 -17.182 1.00 69.50 734 SER A C 1
ATOM 5866 O O . SER A 1 734 ? 21.577 26.177 -16.794 1.00 69.50 734 SER A O 1
ATOM 5868 N N . GLU A 1 735 ? 19.856 25.075 -17.734 1.00 73.94 735 GLU A N 1
ATOM 5869 C CA . GLU A 1 735 ? 20.494 23.767 -17.926 1.00 73.94 735 GLU A CA 1
ATOM 5870 C C . GLU A 1 735 ? 19.810 23.005 -19.082 1.00 73.94 735 GLU A C 1
ATOM 5872 O O . GLU A 1 735 ? 18.789 23.433 -19.625 1.00 73.94 735 GLU A O 1
ATOM 5877 N N . ILE A 1 736 ? 20.360 21.848 -19.461 1.00 80.38 736 ILE A N 1
ATOM 5878 C CA . ILE A 1 736 ? 19.721 20.933 -20.413 1.00 80.38 736 ILE A CA 1
ATOM 5879 C C . ILE A 1 736 ? 18.718 20.054 -19.662 1.00 80.38 736 ILE A C 1
ATOM 5881 O O . ILE A 1 736 ? 19.061 19.453 -18.644 1.00 80.38 736 ILE A O 1
ATOM 5885 N N . TYR A 1 737 ? 17.502 19.926 -20.190 1.00 85.88 737 TYR A N 1
ATOM 5886 C CA . TYR A 1 737 ? 16.461 19.056 -19.650 1.00 85.88 737 TYR A CA 1
ATOM 5887 C C . TYR A 1 737 ? 15.984 18.050 -20.691 1.00 85.88 737 TYR A C 1
ATOM 5889 O O . TYR A 1 737 ? 15.812 18.369 -21.869 1.00 85.88 737 TYR A O 1
ATOM 5897 N N . THR A 1 738 ? 15.690 16.836 -20.241 1.00 88.69 738 THR A N 1
ATOM 5898 C CA . THR A 1 738 ? 15.026 15.815 -21.044 1.00 88.69 738 THR A CA 1
ATOM 5899 C C . THR A 1 738 ? 13.687 15.471 -20.423 1.00 88.69 738 THR A C 1
ATOM 5901 O O . THR A 1 738 ? 13.597 15.137 -19.243 1.00 88.69 738 THR A O 1
ATOM 5904 N N . VAL A 1 739 ? 12.638 15.540 -21.237 1.00 91.00 739 VAL A N 1
ATOM 5905 C CA . VAL A 1 739 ? 11.332 14.993 -20.890 1.00 91.00 739 VAL A CA 1
ATOM 5906 C C . VAL A 1 739 ? 11.164 13.634 -21.555 1.00 91.00 739 VAL A C 1
ATOM 5908 O O . VAL A 1 739 ? 11.533 13.449 -22.717 1.00 91.00 739 VAL A O 1
ATOM 5911 N N . SER A 1 740 ? 10.573 12.689 -20.839 1.00 92.44 740 SER A N 1
ATOM 5912 C CA . SER A 1 740 ? 10.043 11.455 -21.405 1.00 92.44 740 SER A CA 1
ATOM 5913 C C . SER A 1 740 ? 8.634 11.188 -20.901 1.00 92.44 740 SER A C 1
ATOM 5915 O O . SER A 1 740 ? 8.254 11.642 -19.827 1.00 92.44 740 SER A O 1
ATOM 5917 N N . PHE A 1 741 ? 7.829 10.516 -21.714 1.00 92.62 741 PHE A N 1
ATOM 5918 C CA . PHE A 1 741 ? 6.446 10.188 -21.385 1.00 92.62 741 PHE A CA 1
ATOM 5919 C C . PHE A 1 741 ? 5.957 9.035 -22.253 1.00 92.62 741 PHE A C 1
ATOM 5921 O O . PHE A 1 741 ? 6.469 8.801 -23.350 1.00 92.62 741 PHE A O 1
ATOM 5928 N N . GLU A 1 742 ? 4.937 8.333 -21.778 1.00 92.31 742 GLU A N 1
ATOM 5929 C CA . GLU A 1 742 ? 4.174 7.392 -22.587 1.00 92.31 742 GLU A CA 1
ATOM 5930 C C . GLU A 1 742 ? 2.847 8.024 -22.986 1.00 92.31 742 GLU A C 1
ATOM 5932 O O . GLU A 1 742 ? 2.152 8.606 -22.152 1.00 92.31 742 GLU A O 1
ATOM 5937 N N . VAL A 1 743 ? 2.494 7.893 -24.263 1.00 90.88 743 VAL A N 1
ATOM 5938 C CA . VAL A 1 743 ? 1.258 8.443 -24.822 1.00 90.88 743 VAL A CA 1
ATOM 5939 C C . VAL A 1 743 ? 0.524 7.401 -25.656 1.00 90.88 743 VAL A C 1
ATOM 5941 O O . VAL A 1 743 ? 1.144 6.591 -26.351 1.00 90.88 743 VAL A O 1
ATOM 5944 N N . MET A 1 744 ? -0.803 7.430 -25.585 1.00 89.06 744 MET A N 1
ATOM 5945 C CA . MET A 1 744 ? -1.688 6.603 -26.400 1.00 89.06 744 MET A CA 1
ATOM 5946 C C . MET A 1 744 ? -2.811 7.471 -26.986 1.00 89.06 744 MET A C 1
ATOM 5948 O O . MET A 1 744 ? -3.659 7.955 -26.230 1.00 89.06 744 MET A O 1
ATOM 5952 N N . PRO A 1 745 ? -2.827 7.701 -28.311 1.00 88.62 745 PRO A N 1
ATOM 5953 C CA . PRO A 1 745 ? -3.954 8.348 -28.977 1.00 88.62 745 PRO A CA 1
ATOM 5954 C C . PRO A 1 745 ? -5.188 7.439 -28.990 1.00 88.62 745 PRO A C 1
ATOM 5956 O O . PRO A 1 745 ? -5.066 6.240 -29.229 1.00 88.62 745 PRO A O 1
ATOM 5959 N N . LEU A 1 746 ? -6.378 7.994 -28.748 1.00 85.62 746 LEU A N 1
ATOM 5960 C CA . LEU A 1 746 ? -7.600 7.189 -28.572 1.00 85.62 746 LEU A CA 1
ATOM 5961 C C . LEU A 1 746 ? -8.406 6.926 -29.847 1.00 85.62 746 LEU A C 1
ATOM 5963 O O . LEU A 1 746 ? -9.245 6.029 -29.872 1.00 85.62 746 LEU A O 1
ATOM 5967 N N . PHE A 1 747 ? -8.158 7.680 -30.909 1.00 80.38 747 PHE A N 1
ATOM 5968 C CA . PHE A 1 747 ? -8.790 7.482 -32.211 1.00 80.38 747 PHE A CA 1
ATOM 5969 C C . PHE A 1 747 ? -7.740 7.601 -33.307 1.00 80.38 747 PHE A C 1
ATOM 5971 O O . PHE A 1 747 ? -6.626 8.027 -33.034 1.00 80.38 747 PHE A O 1
ATOM 5978 N N . GLN A 1 748 ? -8.068 7.203 -34.534 1.00 76.00 748 GLN A N 1
ATOM 5979 C CA . GLN A 1 748 ? -7.176 7.356 -35.680 1.00 76.00 748 GLN A CA 1
ATOM 5980 C C . GLN A 1 748 ? -7.521 8.642 -36.438 1.00 76.00 748 GLN A C 1
ATOM 5982 O O . GLN A 1 748 ? -8.603 8.749 -37.008 1.00 76.00 748 GLN A O 1
ATOM 5987 N N . ASN A 1 749 ? -6.600 9.606 -36.487 1.00 68.12 749 ASN A N 1
ATOM 5988 C CA . ASN A 1 749 ? -6.756 10.847 -37.257 1.00 68.12 749 ASN A CA 1
ATOM 5989 C C . ASN A 1 749 ? -6.202 10.713 -38.691 1.00 68.12 749 ASN A C 1
ATOM 5991 O O . ASN A 1 749 ? -5.268 11.408 -39.095 1.00 68.12 749 ASN A O 1
ATOM 5995 N N . GLY A 1 750 ? -6.721 9.748 -39.458 1.00 69.75 750 GLY A N 1
ATOM 5996 C CA . GLY A 1 750 ? -6.202 9.442 -40.799 1.00 69.75 750 GLY A CA 1
ATOM 5997 C C . GLY A 1 750 ? -4.690 9.147 -40.805 1.00 69.75 750 GLY A C 1
ATOM 5998 O O . GLY A 1 750 ? -4.179 8.494 -39.895 1.00 69.75 750 GLY A O 1
ATOM 5999 N N . SER A 1 751 ? -3.973 9.627 -41.831 1.00 68.94 751 SER A N 1
ATOM 6000 C CA . SER A 1 751 ? -2.498 9.551 -41.935 1.00 68.94 751 SER A CA 1
ATOM 6001 C C . SER A 1 751 ? -1.776 10.761 -41.318 1.00 68.94 751 SER A C 1
ATOM 6003 O O . SER A 1 751 ? -0.577 10.931 -41.535 1.00 68.94 751 SER A O 1
ATOM 6005 N N . ILE A 1 752 ? -2.494 11.636 -40.606 1.00 74.88 752 ILE A N 1
ATOM 6006 C CA . ILE A 1 752 ? -1.947 12.879 -40.056 1.00 74.88 752 ILE A CA 1
ATOM 6007 C C . ILE A 1 752 ? -1.442 12.602 -38.631 1.00 74.88 752 ILE A C 1
ATOM 6009 O O . ILE A 1 752 ? -2.188 12.048 -37.819 1.00 74.88 752 ILE A O 1
ATOM 6013 N N . PRO A 1 753 ? -0.188 12.953 -38.293 1.00 80.38 753 PRO A N 1
ATOM 6014 C CA . PRO A 1 753 ? 0.323 12.772 -36.942 1.00 80.38 753 PRO A CA 1
ATOM 6015 C C . PRO A 1 753 ? -0.333 13.743 -35.948 1.00 80.38 753 PRO A C 1
ATOM 6017 O O . PRO A 1 753 ? -0.660 14.883 -36.278 1.00 80.38 753 PRO A O 1
ATOM 6020 N N . TYR A 1 754 ? -0.463 13.299 -34.701 1.00 84.19 754 TYR A N 1
ATOM 6021 C CA . TYR A 1 754 ? -0.832 14.129 -33.558 1.00 84.19 754 TYR A CA 1
ATOM 6022 C C . TYR A 1 754 ? 0.351 15.015 -33.187 1.00 84.19 754 TYR A C 1
ATOM 6024 O O . TYR A 1 754 ? 1.411 14.524 -32.807 1.00 84.19 754 TYR A O 1
ATOM 6032 N N . SER A 1 755 ? 0.188 16.326 -33.290 1.00 86.56 755 SER A N 1
ATOM 6033 C CA . SER A 1 755 ? 1.247 17.270 -32.952 1.00 86.56 755 SER A CA 1
ATOM 6034 C C . SER A 1 755 ? 1.137 17.729 -31.502 1.00 86.56 755 SER A C 1
ATOM 6036 O O . SER A 1 755 ? 0.127 18.325 -31.120 1.00 86.56 755 SER A O 1
ATOM 6038 N N . LEU A 1 756 ? 2.204 17.513 -30.732 1.00 88.69 756 LEU A N 1
ATOM 6039 C CA . LEU A 1 756 ? 2.383 18.073 -29.397 1.00 88.69 756 LEU A CA 1
ATOM 6040 C C . LEU A 1 756 ? 3.459 19.154 -29.392 1.00 88.69 756 LEU A C 1
ATOM 6042 O O . LEU A 1 756 ? 4.448 19.079 -30.119 1.00 88.69 756 LEU A O 1
ATOM 6046 N N . VAL A 1 757 ? 3.294 20.134 -28.515 1.00 88.81 757 VAL A N 1
ATOM 6047 C CA . VAL A 1 757 ? 4.300 21.129 -28.162 1.00 88.81 757 VAL A CA 1
ATOM 6048 C C . VAL A 1 757 ? 4.679 20.925 -26.708 1.00 88.81 757 VAL A C 1
ATOM 6050 O O . VAL A 1 757 ? 3.828 20.934 -25.822 1.00 88.81 757 VAL A O 1
ATOM 6053 N N . ILE A 1 758 ? 5.973 20.751 -26.484 1.00 88.88 758 ILE A N 1
ATOM 6054 C CA . ILE A 1 758 ? 6.574 20.674 -25.163 1.00 88.88 758 ILE A CA 1
ATOM 6055 C C . ILE A 1 758 ? 7.251 22.006 -24.906 1.00 88.88 758 ILE A C 1
ATOM 6057 O O . ILE A 1 758 ? 8.111 22.416 -25.690 1.00 88.88 758 ILE A O 1
ATOM 6061 N N . SER A 1 759 ? 6.869 22.669 -23.823 1.00 85.75 759 SER A N 1
ATOM 6062 C CA . SER A 1 759 ? 7.461 23.936 -23.412 1.00 85.75 759 SER A CA 1
ATOM 6063 C C . SER A 1 759 ? 8.194 23.759 -22.090 1.00 85.75 759 SER A C 1
ATOM 6065 O O . SER A 1 759 ? 7.603 23.288 -21.122 1.00 85.75 759 SER A O 1
ATOM 6067 N N . ILE A 1 760 ? 9.466 24.143 -22.049 1.00 82.19 760 ILE A N 1
ATOM 6068 C CA . ILE A 1 760 ? 10.293 24.201 -20.839 1.00 82.19 760 ILE A CA 1
ATOM 6069 C C . ILE A 1 760 ? 10.923 25.586 -20.811 1.00 82.19 760 ILE A C 1
ATOM 6071 O O . ILE A 1 760 ? 11.516 26.000 -21.803 1.00 82.19 760 ILE A O 1
ATOM 6075 N N . ALA A 1 761 ? 10.737 26.315 -19.712 1.00 71.56 761 ALA A N 1
ATOM 6076 C CA . ALA A 1 761 ? 11.371 27.613 -19.479 1.00 71.56 761 ALA A CA 1
ATOM 6077 C C . ALA A 1 761 ? 11.191 28.671 -20.597 1.00 71.56 761 ALA A C 1
ATOM 6079 O O . ALA A 1 761 ? 11.947 29.624 -20.743 1.00 71.56 761 ALA A O 1
ATOM 6080 N N . GLY A 1 762 ? 10.111 28.550 -21.378 1.00 72.06 762 GLY A N 1
ATOM 6081 C CA . GLY A 1 762 ? 9.788 29.462 -22.482 1.00 72.06 762 GLY A CA 1
ATOM 6082 C C . GLY A 1 762 ? 10.299 29.000 -23.846 1.00 72.06 762 GLY A C 1
ATOM 6083 O O . GLY A 1 762 ? 9.833 29.507 -24.866 1.00 72.06 762 GLY A O 1
ATOM 6084 N N . ILE A 1 763 ? 11.147 27.974 -23.893 1.00 80.69 763 ILE A N 1
ATOM 6085 C CA . ILE A 1 763 ? 11.529 27.292 -25.128 1.00 80.69 763 ILE A CA 1
ATOM 6086 C C . ILE A 1 763 ? 10.485 26.226 -25.435 1.00 80.69 763 ILE A C 1
ATOM 6088 O O . ILE A 1 763 ? 10.135 25.410 -24.587 1.00 80.69 763 ILE A O 1
ATOM 6092 N N . SER A 1 764 ? 9.975 26.234 -26.665 1.00 85.62 764 SER A N 1
ATOM 6093 C CA . SER A 1 764 ? 8.965 25.282 -27.122 1.00 85.62 764 SER A CA 1
ATOM 6094 C C . SER A 1 764 ? 9.493 24.452 -28.281 1.00 85.62 764 SER A C 1
ATOM 6096 O O . SER A 1 764 ? 10.014 24.995 -29.253 1.00 85.62 764 SER A O 1
ATOM 6098 N N . LYS A 1 765 ? 9.321 23.135 -28.202 1.00 87.81 765 LYS A N 1
ATOM 6099 C CA . LYS A 1 765 ? 9.668 22.197 -29.271 1.00 87.81 765 LYS A CA 1
ATOM 6100 C C . LYS A 1 765 ? 8.470 21.322 -29.608 1.00 87.81 765 LYS A C 1
ATOM 6102 O O . LYS A 1 765 ? 7.729 20.888 -28.728 1.00 87.81 765 LYS A O 1
ATOM 6107 N N . LYS A 1 766 ? 8.290 21.073 -30.902 1.00 89.31 766 LYS A N 1
ATOM 6108 C CA . LYS A 1 766 ? 7.205 20.251 -31.436 1.00 89.31 766 LYS A CA 1
ATOM 6109 C C . LYS A 1 766 ? 7.646 18.789 -31.541 1.00 89.31 766 LYS A C 1
ATOM 6111 O O . LYS A 1 766 ? 8.774 18.525 -31.951 1.00 89.31 766 LYS A O 1
ATOM 6116 N N . ILE A 1 767 ? 6.752 17.858 -31.221 1.00 89.56 767 ILE A N 1
ATOM 6117 C CA . ILE A 1 767 ? 6.914 16.423 -31.465 1.00 89.56 767 ILE A CA 1
ATOM 6118 C C . ILE A 1 767 ? 5.658 15.864 -32.140 1.00 89.56 767 ILE A C 1
ATOM 6120 O O . ILE A 1 767 ? 4.538 16.178 -31.740 1.00 89.56 767 ILE A O 1
ATOM 6124 N N . ASP A 1 768 ? 5.854 15.057 -33.181 1.00 89.38 768 ASP A N 1
ATOM 6125 C CA . ASP A 1 768 ? 4.774 14.433 -33.945 1.00 89.38 768 ASP A CA 1
ATOM 6126 C C . ASP A 1 768 ? 4.607 12.961 -33.520 1.00 89.38 768 ASP A C 1
ATOM 6128 O O . ASP A 1 768 ? 5.537 12.151 -33.582 1.00 89.38 768 ASP A O 1
ATOM 6132 N N . ILE A 1 769 ? 3.405 12.618 -33.062 1.00 86.06 769 ILE A N 1
ATOM 6133 C CA . ILE A 1 769 ? 3.015 11.305 -32.546 1.00 86.06 769 ILE A CA 1
ATOM 6134 C C . ILE A 1 769 ? 2.162 10.598 -33.591 1.00 86.06 769 ILE A C 1
ATOM 6136 O O . ILE A 1 769 ? 1.200 11.147 -34.122 1.00 86.06 769 ILE A O 1
ATOM 6140 N N . HIS A 1 770 ? 2.492 9.342 -33.864 1.00 83.00 770 HIS A N 1
ATOM 6141 C CA . HIS A 1 770 ? 1.754 8.528 -34.821 1.00 83.00 770 HIS A CA 1
ATOM 6142 C C . HIS A 1 770 ? 0.740 7.655 -34.088 1.00 83.00 770 HIS A C 1
ATOM 6144 O O . HIS A 1 770 ? 1.024 7.159 -32.995 1.00 83.00 770 HIS A O 1
ATOM 6150 N N . TYR A 1 771 ? -0.422 7.443 -34.709 1.00 83.25 771 TYR A N 1
ATOM 6151 C CA . TYR A 1 771 ? -1.467 6.588 -34.155 1.00 83.25 771 TYR A CA 1
ATOM 6152 C C . TYR A 1 771 ? -0.940 5.184 -33.807 1.00 83.25 771 TYR A C 1
ATOM 6154 O O . TYR A 1 771 ? -0.119 4.604 -34.524 1.00 83.25 771 TYR A O 1
ATOM 6162 N N . SER A 1 772 ? -1.398 4.658 -32.672 1.00 79.88 772 SER A N 1
ATOM 6163 C CA . SER A 1 772 ? -1.014 3.362 -32.119 1.00 79.88 772 SER A CA 1
ATOM 6164 C C . SER A 1 772 ? -2.098 2.892 -31.154 1.00 79.88 772 SER A C 1
ATOM 6166 O O . SER A 1 772 ? -2.544 3.681 -30.327 1.00 79.88 772 SER A O 1
ATOM 6168 N N . ASN A 1 773 ? -2.466 1.611 -31.223 1.00 80.25 773 ASN A N 1
ATOM 6169 C CA . ASN A 1 773 ? -3.350 0.977 -30.233 1.00 80.25 773 ASN A CA 1
ATOM 6170 C C . ASN A 1 773 ? -2.617 0.582 -28.939 1.00 80.25 773 ASN A C 1
ATOM 6172 O O . ASN A 1 773 ? -3.250 0.113 -28.000 1.00 80.25 773 ASN A O 1
ATOM 6176 N N . ASP A 1 774 ? -1.298 0.780 -28.902 1.00 85.12 774 ASP A N 1
ATOM 6177 C CA . ASP A 1 774 ? -0.438 0.536 -27.749 1.00 85.12 774 ASP A CA 1
ATOM 6178 C C . ASP A 1 774 ? 0.223 1.830 -27.268 1.00 85.12 774 ASP A C 1
ATOM 6180 O O . ASP A 1 774 ? 0.503 2.736 -28.065 1.00 85.12 774 ASP A O 1
ATOM 6184 N N . TRP A 1 775 ? 0.547 1.870 -25.974 1.00 89.62 775 TRP A N 1
ATOM 6185 C CA . TRP A 1 775 ? 1.369 2.912 -25.362 1.00 89.62 775 TRP A CA 1
ATOM 6186 C C . TRP A 1 775 ? 2.730 3.006 -26.050 1.00 89.62 775 TRP A C 1
ATOM 6188 O O . TRP A 1 775 ? 3.450 2.013 -26.170 1.00 89.62 775 TRP A O 1
ATOM 6198 N N . LYS A 1 776 ? 3.112 4.216 -26.463 1.00 91.31 776 LYS A N 1
ATOM 6199 C CA . LYS A 1 776 ? 4.438 4.484 -27.025 1.00 91.31 776 LYS A CA 1
ATOM 6200 C C . LYS A 1 776 ? 5.185 5.500 -26.179 1.00 91.31 776 LYS A C 1
ATOM 6202 O O . LYS A 1 776 ? 4.634 6.536 -25.813 1.00 91.31 776 LYS A O 1
ATOM 6207 N N . LYS A 1 777 ? 6.451 5.192 -25.893 1.00 89.69 777 LYS A N 1
ATOM 6208 C CA . LYS A 1 777 ? 7.369 6.083 -25.180 1.00 89.69 777 LYS A CA 1
ATOM 6209 C C . LYS A 1 777 ? 7.945 7.103 -26.158 1.00 89.69 777 LYS A C 1
ATOM 6211 O O . LYS A 1 777 ? 8.460 6.735 -27.213 1.00 89.69 777 LYS A O 1
ATOM 6216 N N . TYR A 1 778 ? 7.881 8.370 -25.780 1.00 91.06 778 TYR A N 1
ATOM 6217 C CA . TYR A 1 778 ? 8.510 9.482 -26.478 1.00 91.06 778 TYR A CA 1
ATOM 6218 C C . TYR A 1 778 ? 9.465 10.197 -25.528 1.00 91.06 778 TYR A C 1
ATOM 6220 O O . TYR A 1 778 ? 9.268 10.204 -24.312 1.00 91.06 778 TYR A O 1
ATOM 6228 N N . SER A 1 779 ? 10.511 10.800 -26.087 1.00 90.19 779 SER A N 1
ATOM 6229 C CA . SER A 1 779 ? 11.450 11.624 -25.335 1.00 90.19 779 SER A CA 1
ATOM 6230 C C . SER A 1 779 ? 11.931 12.798 -26.165 1.00 90.19 779 SER A C 1
ATOM 6232 O O . SER A 1 779 ? 12.107 12.673 -27.378 1.00 90.19 779 SER A O 1
ATOM 6234 N N . LEU A 1 780 ? 12.193 13.915 -25.502 1.00 89.44 780 LEU A N 1
ATOM 6235 C CA . LEU A 1 780 ? 12.671 15.131 -26.132 1.00 89.44 780 LEU A CA 1
ATOM 6236 C C . LEU A 1 780 ? 13.623 15.866 -25.191 1.00 89.44 780 LEU A C 1
ATOM 6238 O O . LEU A 1 780 ? 13.319 16.048 -24.015 1.00 89.44 780 LEU A O 1
ATOM 6242 N N . THR A 1 781 ? 14.732 16.349 -25.742 1.00 86.31 781 THR A N 1
ATOM 6243 C CA . THR A 1 781 ? 15.691 17.188 -25.019 1.00 86.31 781 THR A CA 1
ATOM 6244 C C . THR A 1 781 ? 15.537 18.653 -25.423 1.00 86.31 781 THR A C 1
ATOM 6246 O O . THR A 1 781 ? 15.513 18.997 -26.616 1.00 86.31 781 THR A O 1
ATOM 6249 N N . ILE A 1 782 ? 15.440 19.521 -24.420 1.00 83.50 782 ILE A N 1
ATOM 6250 C CA . ILE A 1 782 ? 15.395 20.975 -24.546 1.00 83.50 782 ILE A CA 1
ATOM 6251 C C . ILE A 1 782 ? 16.613 21.538 -23.814 1.00 83.50 782 ILE A C 1
ATOM 6253 O O . ILE A 1 782 ? 16.848 21.223 -22.653 1.00 83.50 782 ILE A O 1
ATOM 6257 N N . ASP A 1 783 ? 17.402 22.335 -24.526 1.00 79.19 783 ASP A N 1
ATOM 6258 C CA . ASP A 1 783 ? 18.518 23.082 -23.957 1.00 79.19 783 ASP A CA 1
ATOM 6259 C C . ASP A 1 783 ? 18.010 24.481 -23.598 1.00 79.19 783 ASP A C 1
ATOM 6261 O O . ASP A 1 783 ? 17.597 25.219 -24.493 1.00 79.19 783 ASP A O 1
ATOM 6265 N N . ASP A 1 784 ? 17.981 24.793 -22.303 1.00 68.94 784 ASP A N 1
ATOM 6266 C CA . ASP A 1 784 ? 17.512 26.063 -21.744 1.00 68.94 784 ASP A CA 1
ATOM 6267 C C . ASP A 1 784 ? 18.671 26.967 -21.275 1.00 68.94 784 ASP A C 1
ATOM 6269 O O . ASP A 1 784 ? 18.548 27.810 -20.384 1.00 68.94 784 ASP A O 1
ATOM 6273 N N . SER A 1 785 ? 19.852 26.815 -21.875 1.00 61.69 785 SER A N 1
ATOM 6274 C CA . SER A 1 785 ? 21.064 27.564 -21.512 1.00 61.69 785 SER A CA 1
ATOM 6275 C C . SER A 1 785 ? 21.023 29.095 -21.761 1.00 61.69 785 SER A C 1
ATOM 6277 O O . SER A 1 785 ? 22.076 29.725 -21.846 1.00 61.69 785 SER A O 1
ATOM 6279 N N . GLY A 1 786 ? 19.849 29.750 -21.846 1.00 53.97 786 GLY A N 1
ATOM 6280 C CA . GLY A 1 786 ? 19.801 31.190 -22.136 1.00 53.97 786 GLY A CA 1
ATOM 6281 C C . GLY A 1 786 ? 18.539 32.021 -21.863 1.00 53.97 786 GLY A C 1
ATOM 6282 O O . GLY A 1 786 ? 18.571 33.196 -22.230 1.00 53.97 786 GLY A O 1
ATOM 6283 N N . LEU A 1 787 ? 17.441 31.528 -21.264 1.00 55.06 787 LEU A N 1
ATOM 6284 C CA . LEU A 1 787 ? 16.202 32.330 -21.153 1.00 55.06 787 LEU A CA 1
ATOM 6285 C C . LEU A 1 787 ? 15.482 32.217 -19.791 1.00 55.06 787 LEU A C 1
ATOM 6287 O O . LEU A 1 787 ? 14.655 31.348 -19.560 1.00 55.06 787 LEU A O 1
ATOM 6291 N N . ASN A 1 788 ? 15.695 33.200 -18.907 1.00 53.81 788 ASN A N 1
ATOM 6292 C CA . ASN A 1 788 ? 15.013 33.324 -17.604 1.00 53.81 788 ASN A CA 1
ATOM 6293 C C . ASN A 1 788 ? 13.609 33.959 -17.705 1.00 53.81 788 ASN A C 1
ATOM 6295 O O . ASN A 1 788 ? 13.343 34.960 -17.038 1.00 53.81 788 ASN A O 1
ATOM 6299 N N . VAL A 1 789 ? 12.711 33.451 -18.554 1.00 55.41 789 VAL A N 1
ATOM 6300 C CA . VAL A 1 789 ? 11.418 34.137 -18.790 1.00 55.41 789 VAL A CA 1
ATOM 6301 C C . VAL A 1 789 ? 10.158 33.347 -18.452 1.00 55.41 789 VAL A C 1
ATOM 6303 O O . VAL A 1 789 ? 9.131 33.983 -18.245 1.00 55.41 789 VAL A O 1
ATOM 6306 N N . ASN A 1 790 ? 10.190 32.018 -18.294 1.00 58.00 790 ASN A N 1
ATOM 6307 C CA . ASN A 1 790 ? 9.001 31.254 -17.880 1.00 58.00 790 ASN A CA 1
ATOM 6308 C C . ASN A 1 790 ? 9.328 30.157 -16.856 1.00 58.00 790 ASN A C 1
ATOM 6310 O O . ASN A 1 790 ? 10.323 29.461 -16.984 1.00 58.00 790 ASN A O 1
ATOM 6314 N N . LYS A 1 791 ? 8.469 29.975 -15.845 1.00 69.62 791 LYS A N 1
ATOM 6315 C CA . LYS A 1 791 ? 8.662 29.012 -14.737 1.00 69.62 791 LYS A CA 1
ATOM 6316 C C . LYS A 1 791 ? 7.846 27.716 -14.890 1.00 69.62 791 LYS A C 1
ATOM 6318 O O . LYS A 1 791 ? 7.443 27.133 -13.888 1.00 69.62 791 LYS A O 1
ATOM 6323 N N . ILE A 1 792 ? 7.520 27.288 -16.115 1.00 80.31 792 ILE A N 1
ATOM 6324 C CA . ILE A 1 792 ? 6.616 26.142 -16.334 1.00 80.31 792 ILE A CA 1
ATOM 6325 C C . ILE A 1 792 ? 7.198 25.083 -17.276 1.00 80.31 792 ILE A C 1
ATOM 6327 O O . ILE A 1 792 ? 7.845 25.408 -18.273 1.00 80.31 792 ILE A O 1
ATOM 6331 N N . PHE A 1 793 ? 6.903 23.821 -16.970 1.00 89.12 793 PHE A N 1
ATOM 6332 C CA . PHE A 1 793 ? 6.904 22.710 -17.919 1.00 89.12 793 PHE A CA 1
ATOM 6333 C C . PHE A 1 793 ? 5.477 22.511 -18.423 1.00 89.12 793 PHE A C 1
ATOM 6335 O O . PHE A 1 793 ? 4.575 22.356 -17.604 1.00 89.12 793 PHE A O 1
ATOM 6342 N N . ALA A 1 794 ? 5.261 22.479 -19.738 1.00 88.44 794 ALA A N 1
ATOM 6343 C CA . ALA A 1 794 ? 3.943 22.265 -20.326 1.00 88.44 794 ALA A CA 1
ATOM 6344 C C . ALA A 1 794 ? 3.960 21.251 -21.473 1.00 88.44 794 ALA A C 1
ATOM 6346 O O . ALA A 1 794 ? 4.888 21.222 -22.283 1.00 88.44 794 ALA A O 1
ATOM 6347 N N . LEU A 1 795 ? 2.873 20.487 -21.577 1.00 89.12 795 LEU A N 1
ATOM 6348 C CA . LEU A 1 795 ? 2.540 19.625 -22.708 1.00 89.12 795 LEU A CA 1
ATOM 6349 C C . LEU A 1 795 ? 1.244 20.121 -23.340 1.00 89.12 795 LEU A C 1
ATOM 6351 O O . LEU A 1 795 ? 0.222 20.223 -22.665 1.00 89.12 795 LEU A O 1
ATOM 6355 N N . GLN A 1 796 ? 1.285 20.444 -24.630 1.00 87.44 796 GLN A N 1
ATOM 6356 C CA . GLN A 1 796 ? 0.174 21.063 -25.351 1.00 87.44 796 GLN A CA 1
ATOM 6357 C C . GLN A 1 796 ? -0.124 20.295 -26.632 1.00 87.44 796 GLN A C 1
ATOM 6359 O O . GLN A 1 796 ? 0.764 20.101 -27.454 1.00 87.44 796 GLN A O 1
ATOM 6364 N N . ALA A 1 797 ? -1.372 19.902 -26.837 1.00 85.81 797 ALA A N 1
ATOM 6365 C CA . ALA A 1 797 ? -1.866 19.393 -28.105 1.00 85.81 797 ALA A CA 1
ATOM 6366 C C . ALA A 1 797 ? -2.234 20.544 -29.052 1.00 85.81 797 ALA A C 1
ATOM 6368 O O . ALA A 1 797 ? -2.799 21.558 -28.632 1.00 85.81 797 ALA A O 1
ATOM 6369 N N . LEU A 1 798 ? -1.897 20.389 -30.337 1.00 83.00 798 LEU A N 1
ATOM 6370 C CA . LEU A 1 798 ? -2.278 21.317 -31.406 1.00 83.00 798 LEU A CA 1
ATOM 6371 C C . LEU A 1 798 ? -3.481 20.774 -32.187 1.00 83.00 798 LEU A C 1
ATOM 6373 O O . LEU A 1 798 ? -3.395 19.706 -32.791 1.00 83.00 798 LEU A O 1
ATOM 6377 N N . GLY A 1 799 ? -4.572 21.534 -32.232 1.00 77.38 799 GLY A N 1
ATOM 6378 C CA . GLY A 1 799 ? -5.825 21.112 -32.865 1.00 77.38 799 GLY A CA 1
ATOM 6379 C C . GLY A 1 799 ? -6.560 20.007 -32.098 1.00 77.38 799 GLY A C 1
ATOM 6380 O O . GLY A 1 799 ? -6.159 19.617 -31.001 1.00 77.38 799 GLY A O 1
ATOM 6381 N N . GLU A 1 800 ? -7.646 19.505 -32.683 1.00 78.69 800 GLU A N 1
ATOM 6382 C CA . GLU A 1 800 ? -8.540 18.543 -32.031 1.00 78.69 800 GLU A CA 1
ATOM 6383 C C . GLU A 1 800 ? -7.872 17.167 -31.840 1.00 78.69 800 GLU A C 1
ATOM 6385 O O . GLU A 1 800 ? -7.538 16.481 -32.809 1.00 78.69 800 GLU A O 1
ATOM 6390 N N . GLN A 1 801 ? -7.631 16.762 -30.587 1.00 81.19 801 GLN A N 1
ATOM 6391 C CA . GLN A 1 801 ? -6.876 15.551 -30.241 1.00 81.19 801 GLN A CA 1
ATOM 6392 C C . GLN A 1 801 ? -7.365 14.925 -28.924 1.00 81.19 801 GLN A C 1
ATOM 6394 O O . GLN A 1 801 ? -7.577 15.631 -27.941 1.00 81.19 801 GLN A O 1
ATOM 6399 N N . GLN A 1 802 ? -7.451 13.589 -28.871 1.00 85.94 802 GLN A N 1
ATOM 6400 C CA . GLN A 1 802 ? -7.675 12.826 -27.633 1.00 85.94 802 GLN A CA 1
ATOM 6401 C C . GLN A 1 802 ? -6.497 11.905 -27.343 1.00 85.94 802 GLN A C 1
ATOM 6403 O O . GLN A 1 802 ? -6.232 10.961 -28.094 1.00 85.94 802 GLN A O 1
ATOM 6408 N N . LEU A 1 803 ? -5.808 12.173 -26.238 1.00 86.88 803 LEU A N 1
ATOM 6409 C CA . LEU A 1 803 ? -4.565 11.511 -25.860 1.00 86.88 803 LEU A CA 1
ATOM 6410 C C . LEU A 1 803 ? -4.624 11.068 -24.399 1.00 86.88 803 LEU A C 1
ATOM 6412 O O . LEU A 1 803 ? -5.127 11.792 -23.545 1.00 86.88 803 LEU A O 1
ATOM 6416 N N . LEU A 1 804 ? -4.072 9.898 -24.096 1.00 88.62 804 LEU A N 1
ATOM 6417 C CA . LEU A 1 804 ? -3.765 9.491 -22.727 1.00 88.62 804 LEU A CA 1
ATOM 6418 C C . LEU A 1 804 ? -2.268 9.617 -22.482 1.00 88.62 804 LEU A C 1
ATOM 6420 O O . LEU A 1 804 ? -1.489 9.169 -23.319 1.00 88.62 804 LEU A O 1
ATOM 6424 N N . PHE A 1 805 ? -1.877 10.153 -21.328 1.00 89.88 805 PHE A N 1
ATOM 6425 C CA . PHE A 1 805 ? -0.482 10.233 -20.898 1.00 89.88 805 PHE A CA 1
ATOM 6426 C C . PHE A 1 805 ? -0.265 9.500 -19.579 1.00 89.88 805 PHE A C 1
ATOM 6428 O O . PHE A 1 805 ? -1.130 9.499 -18.704 1.00 89.88 805 PHE A O 1
ATOM 6435 N N . LYS A 1 806 ? 0.917 8.909 -19.416 1.00 89.69 806 LYS A N 1
ATOM 6436 C CA . LYS A 1 806 ? 1.406 8.380 -18.137 1.00 89.69 806 LYS A CA 1
ATOM 6437 C C . LYS A 1 806 ? 2.931 8.401 -18.108 1.00 89.69 806 LYS A C 1
ATOM 6439 O O . LYS A 1 806 ? 3.569 8.621 -19.141 1.00 89.69 806 LYS A O 1
ATOM 6444 N N . ASN A 1 807 ? 3.503 8.124 -16.937 1.00 89.56 807 ASN A N 1
ATOM 6445 C CA . ASN A 1 807 ? 4.948 7.993 -16.754 1.00 89.56 807 ASN A CA 1
ATOM 6446 C C . ASN A 1 807 ? 5.711 9.226 -17.271 1.00 89.56 807 ASN A C 1
ATOM 6448 O O . ASN A 1 807 ? 6.731 9.097 -17.950 1.00 89.56 807 ASN A O 1
ATOM 6452 N N . ILE A 1 808 ? 5.202 10.429 -16.978 1.00 92.38 808 ILE A N 1
ATOM 6453 C CA . ILE A 1 808 ? 5.845 11.670 -17.418 1.00 92.38 808 ILE A CA 1
ATOM 6454 C C . ILE A 1 808 ? 7.034 11.942 -16.500 1.00 92.38 808 ILE A C 1
ATOM 6456 O O . ILE A 1 808 ? 6.881 12.101 -15.292 1.00 92.38 808 ILE A O 1
ATOM 6460 N N . LYS A 1 809 ? 8.237 11.973 -17.059 1.00 92.12 809 LYS A N 1
ATOM 6461 C CA . LYS A 1 809 ? 9.467 12.262 -16.331 1.00 92.12 809 LYS A CA 1
ATOM 6462 C C . LYS A 1 809 ? 10.134 13.475 -16.940 1.00 92.12 809 LYS A C 1
ATOM 6464 O O . LYS A 1 809 ? 10.404 13.479 -18.138 1.00 92.12 809 LYS A O 1
ATOM 6469 N N . LEU A 1 810 ? 10.447 14.462 -16.112 1.00 90.56 810 LEU A N 1
ATOM 6470 C CA . LEU A 1 810 ? 11.392 15.511 -16.469 1.00 90.56 810 LEU A CA 1
ATOM 6471 C C . LEU A 1 810 ? 12.658 15.317 -15.655 1.00 90.56 810 LEU A C 1
ATOM 6473 O O . LEU A 1 810 ? 12.593 15.214 -14.433 1.00 90.56 810 LEU A O 1
ATOM 6477 N N . GLU A 1 811 ? 13.803 15.313 -16.314 1.00 88.44 811 GLU A N 1
ATOM 6478 C CA . GLU A 1 811 ? 15.092 15.170 -15.653 1.00 88.44 811 GLU A CA 1
ATOM 6479 C C . GLU A 1 811 ? 16.148 16.069 -16.289 1.00 88.44 811 GLU A C 1
ATOM 6481 O O . GLU A 1 811 ? 16.052 16.456 -17.455 1.00 88.44 811 GLU A O 1
ATOM 6486 N N . LYS A 1 812 ? 17.158 16.423 -15.494 1.00 84.56 812 LYS A N 1
ATOM 6487 C CA . LYS A 1 812 ? 18.327 17.169 -15.968 1.00 84.56 812 LYS A CA 1
ATOM 6488 C C . LYS A 1 812 ? 19.170 16.297 -16.894 1.00 84.56 812 LYS A C 1
ATOM 6490 O O . LYS A 1 812 ? 19.273 15.093 -16.693 1.00 84.56 812 LYS A O 1
ATOM 6495 N N . GLY A 1 813 ? 19.820 16.908 -17.869 1.00 80.12 813 GLY A N 1
ATOM 6496 C CA . GLY A 1 813 ? 20.657 16.229 -18.844 1.00 80.12 813 GLY A CA 1
ATOM 6497 C C . GLY A 1 813 ? 19.932 15.884 -20.143 1.00 80.12 813 GLY A C 1
ATOM 6498 O O . GLY A 1 813 ? 18.767 16.221 -20.359 1.00 80.12 813 GLY A O 1
ATOM 6499 N N . ASN A 1 814 ? 20.652 15.239 -21.052 1.00 79.94 814 ASN A N 1
ATOM 6500 C CA . ASN A 1 814 ? 20.273 15.081 -22.455 1.00 79.94 814 ASN A CA 1
ATOM 6501 C C . ASN A 1 814 ? 19.864 13.653 -22.847 1.00 79.94 814 ASN A C 1
ATOM 6503 O O . ASN A 1 814 ? 19.774 13.346 -24.037 1.00 79.94 814 ASN A O 1
ATOM 6507 N N . LYS A 1 815 ? 19.627 12.772 -21.867 1.00 79.12 815 LYS A N 1
ATOM 6508 C CA . LYS A 1 815 ? 19.176 11.401 -22.110 1.00 79.12 815 LYS A CA 1
ATOM 6509 C C . LYS A 1 815 ? 18.052 11.002 -21.165 1.00 79.12 815 LYS A C 1
ATOM 6511 O O . LYS A 1 815 ? 18.187 11.140 -19.955 1.00 79.12 815 LYS A O 1
ATOM 6516 N N . ALA A 1 816 ? 16.978 10.466 -21.743 1.00 80.81 816 ALA A N 1
ATOM 6517 C CA . ALA A 1 816 ? 15.839 9.960 -20.994 1.00 80.81 816 ALA A CA 1
ATOM 6518 C C . ALA A 1 816 ? 16.184 8.640 -20.295 1.00 80.81 816 ALA A C 1
ATOM 6520 O O . ALA A 1 816 ? 16.748 7.733 -20.914 1.00 80.81 816 ALA A O 1
ATOM 6521 N N . THR A 1 817 ? 15.782 8.512 -19.040 1.00 81.50 817 THR A N 1
ATOM 6522 C CA . THR A 1 817 ? 15.813 7.277 -18.258 1.00 81.50 817 THR A CA 1
ATOM 6523 C C . THR A 1 817 ? 14.392 6.740 -18.053 1.00 81.50 817 THR A C 1
ATOM 6525 O O . THR A 1 817 ? 13.415 7.264 -18.601 1.00 81.50 817 THR A O 1
ATOM 6528 N N . ASP A 1 818 ? 14.249 5.620 -17.349 1.00 82.88 818 ASP A N 1
ATOM 6529 C CA . ASP A 1 818 ? 12.926 5.096 -17.015 1.00 82.88 818 ASP A CA 1
ATOM 6530 C C . ASP A 1 818 ? 12.237 5.930 -15.937 1.00 82.88 818 ASP A C 1
ATOM 6532 O O . ASP A 1 818 ? 12.870 6.615 -15.122 1.00 82.88 818 ASP A O 1
ATOM 6536 N N . TRP A 1 819 ? 10.905 5.910 -15.977 1.00 90.38 819 TRP A N 1
ATOM 6537 C CA . TRP A 1 819 ? 10.100 6.712 -15.074 1.00 90.38 819 TRP A CA 1
ATOM 6538 C C . TRP A 1 819 ? 10.316 6.280 -13.623 1.00 90.38 819 TRP A C 1
ATOM 6540 O O . TRP A 1 819 ? 10.297 5.098 -13.285 1.00 90.38 819 TRP A O 1
ATOM 6550 N N . THR A 1 820 ? 10.505 7.274 -12.764 1.00 85.69 820 THR A N 1
ATOM 6551 C CA . THR A 1 820 ? 10.553 7.131 -11.311 1.00 85.69 820 THR A CA 1
ATOM 6552 C C . THR A 1 820 ? 9.708 8.247 -10.702 1.00 85.69 820 THR A C 1
ATOM 6554 O O . THR A 1 820 ? 9.686 9.341 -11.277 1.00 85.69 820 THR A O 1
ATOM 6557 N N . PRO A 1 821 ? 9.056 8.033 -9.547 1.00 83.88 821 PRO A N 1
ATOM 6558 C CA . PRO A 1 821 ? 8.367 9.116 -8.847 1.00 83.88 821 PRO A CA 1
ATOM 6559 C C . PRO A 1 821 ? 9.354 10.227 -8.463 1.00 83.88 821 PRO A C 1
ATOM 6561 O O . PRO A 1 821 ? 10.561 9.973 -8.336 1.00 83.88 821 PRO A O 1
ATOM 6564 N N . ALA A 1 822 ? 8.862 11.457 -8.288 1.00 84.50 822 ALA A N 1
ATOM 6565 C CA . ALA A 1 822 ? 9.686 12.508 -7.704 1.00 84.50 822 ALA A CA 1
ATOM 6566 C C . ALA A 1 822 ? 10.016 12.138 -6.244 1.00 84.50 822 ALA A C 1
ATOM 6568 O O . ALA A 1 822 ? 9.157 11.575 -5.559 1.00 84.50 822 ALA A O 1
ATOM 6569 N N . PRO A 1 823 ? 11.231 12.426 -5.739 1.00 79.06 823 PRO A N 1
ATOM 6570 C CA . PRO A 1 823 ? 11.575 12.191 -4.334 1.00 79.06 823 PRO A CA 1
ATOM 6571 C C . PRO A 1 823 ? 10.553 12.795 -3.364 1.00 79.06 823 PRO A C 1
ATOM 6573 O O . PRO A 1 823 ? 10.175 12.157 -2.391 1.00 79.06 823 PRO A O 1
ATOM 6576 N N . GLU A 1 824 ? 10.027 13.970 -3.698 1.00 82.75 824 GLU A N 1
ATOM 6577 C CA . GLU A 1 824 ? 8.987 14.662 -2.943 1.00 82.75 824 GLU A CA 1
ATOM 6578 C C . GLU A 1 824 ? 7.677 13.869 -2.841 1.00 82.75 824 GLU A C 1
ATOM 6580 O O . GLU A 1 824 ? 7.041 13.897 -1.791 1.00 82.75 824 GLU A O 1
ATOM 6585 N N . ASP A 1 825 ? 7.285 13.135 -3.889 1.00 78.88 825 ASP A N 1
ATOM 6586 C CA . ASP A 1 825 ? 6.087 12.283 -3.856 1.00 78.88 825 ASP A CA 1
ATOM 6587 C C . ASP A 1 825 ? 6.293 11.091 -2.905 1.00 78.88 825 ASP A C 1
ATOM 6589 O O . ASP A 1 825 ? 5.361 10.639 -2.239 1.00 78.88 825 ASP A O 1
ATOM 6593 N N . VAL A 1 826 ? 7.525 10.575 -2.832 1.00 74.44 826 VAL A N 1
ATOM 6594 C CA . VAL A 1 826 ? 7.902 9.485 -1.920 1.00 74.44 826 VAL A CA 1
ATOM 6595 C C . VAL A 1 826 ? 7.952 9.992 -0.478 1.00 74.44 826 VAL A C 1
ATOM 6597 O O . VAL A 1 826 ? 7.416 9.338 0.415 1.00 74.44 826 VAL A O 1
ATOM 6600 N N . ASP A 1 827 ? 8.522 11.175 -0.251 1.00 73.25 827 ASP A N 1
ATOM 6601 C CA . ASP A 1 827 ? 8.564 11.816 1.064 1.00 73.25 827 ASP A CA 1
ATOM 6602 C C . ASP A 1 827 ? 7.157 12.167 1.568 1.00 73.25 827 ASP A C 1
ATOM 6604 O O . ASP A 1 827 ? 6.852 11.940 2.738 1.00 73.25 827 ASP A O 1
ATOM 6608 N N . GLU A 1 828 ? 6.263 12.671 0.707 1.00 72.38 828 GLU A N 1
ATOM 6609 C CA . GLU A 1 828 ? 4.867 12.944 1.073 1.00 72.38 828 GLU A CA 1
ATOM 6610 C C . GLU A 1 828 ? 4.131 11.648 1.451 1.00 72.38 828 GLU A C 1
ATOM 6612 O O . GLU A 1 828 ? 3.423 11.623 2.457 1.00 72.38 828 GLU A O 1
ATOM 6617 N N . GLN A 1 829 ? 4.359 10.543 0.728 1.00 71.38 829 GLN A N 1
ATOM 6618 C CA . GLN A 1 829 ? 3.808 9.227 1.084 1.00 71.38 829 GLN A CA 1
ATOM 6619 C C . GLN A 1 829 ? 4.331 8.719 2.433 1.00 71.38 829 GLN A C 1
ATOM 6621 O O . GLN A 1 829 ? 3.551 8.221 3.247 1.00 71.38 829 GLN A O 1
ATOM 6626 N N . ILE A 1 830 ? 5.632 8.869 2.699 1.00 67.06 830 ILE A N 1
ATOM 6627 C CA . ILE A 1 830 ? 6.246 8.497 3.980 1.00 67.06 830 ILE A CA 1
ATOM 6628 C C . ILE A 1 830 ? 5.681 9.360 5.112 1.00 67.06 830 ILE A C 1
ATOM 6630 O O . ILE A 1 830 ? 5.310 8.837 6.161 1.00 67.06 830 ILE A O 1
ATOM 6634 N N . ASN A 1 831 ? 5.563 10.671 4.904 1.00 70.88 831 ASN A N 1
ATOM 6635 C CA . ASN A 1 831 ? 5.025 11.598 5.895 1.00 70.88 831 ASN A CA 1
ATOM 6636 C C . ASN A 1 831 ? 3.541 11.342 6.173 1.00 70.88 831 ASN A C 1
ATOM 6638 O O . ASN A 1 831 ? 3.144 11.330 7.336 1.00 70.88 831 ASN A O 1
ATOM 6642 N N . ALA A 1 832 ? 2.736 11.059 5.147 1.00 65.94 832 ALA A N 1
ATOM 6643 C CA . ALA A 1 832 ? 1.336 10.678 5.303 1.00 65.94 832 ALA A CA 1
ATOM 6644 C C . ALA A 1 832 ? 1.194 9.353 6.067 1.00 65.94 832 ALA A C 1
ATOM 6646 O O . ALA A 1 832 ? 0.384 9.262 6.988 1.00 65.94 832 ALA A O 1
ATOM 6647 N N . ALA A 1 833 ? 2.024 8.350 5.761 1.00 56.56 833 ALA A N 1
ATOM 6648 C CA . ALA A 1 833 ? 2.054 7.086 6.495 1.00 56.56 833 ALA A CA 1
ATOM 6649 C C . ALA A 1 833 ? 2.498 7.278 7.958 1.00 56.56 833 ALA A C 1
ATOM 6651 O O . ALA A 1 833 ? 1.897 6.707 8.869 1.00 56.56 833 ALA A O 1
ATOM 6652 N N . ASN A 1 834 ? 3.497 8.130 8.206 1.00 64.31 834 ASN A N 1
ATOM 6653 C CA . ASN A 1 834 ? 3.947 8.494 9.550 1.00 64.31 834 ASN A CA 1
ATOM 6654 C C . ASN A 1 834 ? 2.865 9.251 10.327 1.00 64.31 834 ASN A C 1
ATOM 6656 O O . ASN A 1 834 ? 2.661 8.975 11.505 1.00 64.31 834 ASN A O 1
ATOM 6660 N N . GLN A 1 835 ? 2.138 10.165 9.681 1.00 66.75 835 GLN A N 1
ATOM 6661 C CA . GLN A 1 835 ? 1.030 10.899 10.287 1.00 66.75 835 GLN A CA 1
ATOM 6662 C C . GLN A 1 835 ? -0.165 9.983 10.559 1.00 66.75 835 GLN A C 1
ATOM 6664 O O . GLN A 1 835 ? -0.770 10.078 11.620 1.00 66.75 835 GLN A O 1
ATOM 6669 N N . GLN A 1 836 ? -0.487 9.058 9.653 1.00 63.66 836 GLN A N 1
ATOM 6670 C CA . GLN A 1 836 ? -1.534 8.061 9.864 1.00 63.66 836 GLN A CA 1
ATOM 6671 C C . GLN A 1 836 ? -1.166 7.107 11.007 1.00 63.66 836 GLN A C 1
ATOM 6673 O O . GLN A 1 836 ? -2.012 6.806 11.843 1.00 63.66 836 GLN A O 1
ATOM 6678 N N . SER A 1 837 ? 0.105 6.705 11.097 1.00 54.62 837 SER A N 1
ATOM 6679 C CA . SER A 1 837 ? 0.647 5.938 12.222 1.00 54.62 837 SER A CA 1
ATOM 6680 C C . SER A 1 837 ? 0.582 6.733 13.531 1.00 54.62 837 SER A C 1
ATOM 6682 O O . SER A 1 837 ? 0.075 6.230 14.529 1.00 54.62 837 SER A O 1
ATOM 6684 N N . ALA A 1 838 ? 0.985 8.006 13.532 1.00 53.00 838 ALA A N 1
ATOM 6685 C CA . ALA A 1 838 ? 0.893 8.887 14.696 1.00 53.00 838 ALA A CA 1
ATOM 6686 C C . ALA A 1 838 ? -0.561 9.130 15.132 1.00 53.00 838 ALA A C 1
ATOM 6688 O O . ALA A 1 838 ? -0.853 9.095 16.323 1.00 53.00 838 ALA A O 1
ATOM 6689 N N . ASN A 1 839 ? -1.485 9.306 14.184 1.00 58.19 839 ASN A N 1
ATOM 6690 C CA . ASN A 1 839 ? -2.917 9.434 14.442 1.00 58.19 839 ASN A CA 1
ATOM 6691 C C . ASN A 1 839 ? -3.496 8.131 14.998 1.00 58.19 839 ASN A C 1
ATOM 6693 O O . ASN A 1 839 ? -4.271 8.182 15.945 1.00 58.19 839 ASN A O 1
ATOM 6697 N N . ALA A 1 840 ? -3.095 6.973 14.471 1.00 50.06 840 ALA A N 1
ATOM 6698 C CA . ALA A 1 840 ? -3.502 5.672 14.993 1.00 50.06 840 ALA A CA 1
ATOM 6699 C C . ALA A 1 840 ? -2.951 5.431 16.409 1.00 50.06 840 ALA A C 1
ATOM 6701 O O . ALA A 1 840 ? -3.679 4.944 17.268 1.00 50.06 840 ALA A O 1
ATOM 6702 N N . ILE A 1 841 ? -1.707 5.836 16.690 1.00 59.28 841 ILE A N 1
ATOM 6703 C CA . ILE A 1 841 ? -1.112 5.800 18.034 1.00 59.28 841 ILE A CA 1
ATOM 6704 C C . ILE A 1 841 ? -1.848 6.759 18.972 1.00 59.28 841 ILE A C 1
ATOM 6706 O O . ILE A 1 841 ? -2.174 6.373 20.087 1.00 59.28 841 ILE A O 1
ATOM 6710 N N . ALA A 1 842 ? -2.159 7.982 18.538 1.00 54.28 842 ALA A N 1
ATOM 6711 C CA . ALA A 1 842 ? -2.908 8.952 19.332 1.00 54.28 842 ALA A CA 1
ATOM 6712 C C . ALA A 1 842 ? -4.350 8.490 19.585 1.00 54.28 842 ALA A C 1
ATOM 6714 O O . ALA A 1 842 ? -4.852 8.649 20.691 1.00 54.28 842 ALA A O 1
ATOM 6715 N N . GLN A 1 843 ? -5.007 7.869 18.604 1.00 54.66 843 GLN A N 1
ATOM 6716 C CA . GLN A 1 843 ? -6.333 7.266 18.752 1.00 54.66 843 GLN A CA 1
ATOM 6717 C C . GLN A 1 843 ? -6.298 6.046 19.670 1.00 54.66 843 GLN A C 1
ATOM 6719 O O . GLN A 1 843 ? -7.168 5.924 20.524 1.00 54.66 843 GLN A O 1
ATOM 6724 N N . ALA A 1 844 ? -5.283 5.187 19.565 1.00 46.53 844 ALA A N 1
ATOM 6725 C CA . ALA A 1 844 ? -5.082 4.066 20.476 1.00 46.53 844 ALA A CA 1
ATOM 6726 C C . ALA A 1 844 ? -4.757 4.549 21.894 1.00 46.53 844 ALA A C 1
ATOM 6728 O O . ALA A 1 844 ? -5.298 4.016 22.854 1.00 46.53 844 ALA A O 1
ATOM 6729 N N . GLN A 1 845 ? -3.940 5.593 22.048 1.00 49.00 845 GLN A N 1
ATOM 6730 C CA . GLN A 1 845 ? -3.635 6.209 23.336 1.00 49.00 845 GLN A CA 1
ATOM 6731 C C . GLN A 1 845 ? -4.863 6.906 23.920 1.00 49.00 845 GLN A C 1
ATOM 6733 O O . GLN A 1 845 ? -5.108 6.776 25.110 1.00 49.00 845 GLN A O 1
ATOM 6738 N N . ASN A 1 846 ? -5.671 7.582 23.105 1.00 50.81 846 ASN A N 1
ATOM 6739 C CA . ASN A 1 846 ? -6.948 8.146 23.526 1.00 50.81 846 ASN A CA 1
ATOM 6740 C C . ASN A 1 846 ? -7.929 7.043 23.907 1.00 50.81 846 ASN A C 1
ATOM 6742 O O . ASN A 1 846 ? -8.532 7.146 24.957 1.00 50.81 846 ASN A O 1
ATOM 6746 N N . ALA A 1 847 ? -8.030 5.951 23.151 1.00 44.69 847 ALA A N 1
ATOM 6747 C CA . ALA A 1 847 ? -8.856 4.804 23.509 1.00 44.69 847 ALA A CA 1
ATOM 6748 C C . ALA A 1 847 ? -8.356 4.118 24.788 1.00 44.69 847 ALA A C 1
ATOM 6750 O O . ALA A 1 847 ? -9.169 3.749 25.622 1.00 44.69 847 ALA A O 1
ATOM 6751 N N . MET A 1 848 ? -7.040 4.002 24.996 1.00 49.38 848 MET A N 1
ATOM 6752 C CA . MET A 1 848 ? -6.441 3.484 26.230 1.00 49.38 848 MET A CA 1
ATOM 6753 C C . MET A 1 848 ? -6.629 4.441 27.407 1.00 49.38 848 MET A C 1
ATOM 6755 O O . MET A 1 848 ? -6.901 3.980 28.505 1.00 49.38 848 MET A O 1
ATOM 6759 N N . ASN A 1 849 ? -6.534 5.755 27.201 1.00 50.69 849 ASN A N 1
ATOM 6760 C CA . ASN A 1 849 ? -6.771 6.774 28.223 1.00 50.69 849 ASN A CA 1
ATOM 6761 C C . ASN A 1 849 ? -8.260 6.859 28.560 1.00 50.69 849 ASN A C 1
ATOM 6763 O O . ASN A 1 849 ? -8.609 6.947 29.727 1.00 50.69 849 ASN A O 1
ATOM 6767 N N . THR A 1 850 ? -9.142 6.770 27.566 1.00 46.12 850 THR A N 1
ATOM 6768 C CA . THR A 1 850 ? -10.592 6.671 27.727 1.00 46.12 850 THR A CA 1
ATOM 6769 C C . THR A 1 850 ? -10.967 5.348 28.369 1.00 46.12 850 THR A C 1
ATOM 6771 O O . THR A 1 850 ? -11.842 5.356 29.212 1.00 46.12 850 THR A O 1
ATOM 6774 N N . ALA A 1 851 ? -10.299 4.235 28.061 1.00 43.16 851 ALA A N 1
ATOM 6775 C CA . ALA A 1 851 ? -10.506 2.950 28.724 1.00 43.16 851 ALA A CA 1
ATOM 6776 C C . ALA A 1 851 ? -9.915 2.928 30.141 1.00 43.16 851 ALA A C 1
ATOM 6778 O O . ALA A 1 851 ? -10.482 2.294 31.015 1.00 43.16 851 ALA A O 1
ATOM 6779 N N . ALA A 1 852 ? -8.811 3.628 30.409 1.00 45.62 852 ALA A N 1
ATOM 6780 C CA . ALA A 1 852 ? -8.220 3.773 31.741 1.00 45.62 852 ALA A CA 1
ATOM 6781 C C . ALA A 1 852 ? -9.046 4.721 32.621 1.00 45.62 852 ALA A C 1
ATOM 6783 O O . ALA A 1 852 ? -9.276 4.424 33.790 1.00 45.62 852 ALA A O 1
ATOM 6784 N N . LEU A 1 853 ? -9.548 5.814 32.046 1.00 44.16 853 LEU A N 1
ATOM 6785 C CA . LEU A 1 853 ? -10.480 6.743 32.675 1.00 44.16 853 LEU A CA 1
ATOM 6786 C C . LEU A 1 853 ? -11.849 6.087 32.851 1.00 44.16 853 LEU A C 1
ATOM 6788 O O . LEU A 1 853 ? -12.423 6.176 33.924 1.00 44.16 853 LEU A O 1
ATOM 6792 N N . ALA A 1 854 ? -12.342 5.346 31.858 1.00 38.38 854 ALA A N 1
ATOM 6793 C CA . ALA A 1 854 ? -13.521 4.504 32.002 1.00 38.38 854 ALA A CA 1
ATOM 6794 C C . ALA A 1 854 ? -13.271 3.471 33.095 1.00 38.38 854 ALA A C 1
ATOM 6796 O O . ALA A 1 854 ? -14.061 3.432 34.002 1.00 38.38 854 ALA A O 1
ATOM 6797 N N . ASN A 1 855 ? -12.147 2.761 33.156 1.00 43.72 855 ASN A N 1
ATOM 6798 C CA . ASN A 1 855 ? -11.850 1.841 34.262 1.00 43.72 855 ASN A CA 1
ATOM 6799 C C . ASN A 1 855 ? -11.725 2.538 35.637 1.00 43.72 855 ASN A C 1
ATOM 6801 O O . ASN A 1 855 ? -11.994 1.908 36.658 1.00 43.72 855 ASN A O 1
ATOM 6805 N N . GLN A 1 856 ? -11.374 3.830 35.691 1.00 42.25 856 GLN A N 1
ATOM 6806 C CA . GLN A 1 856 ? -11.471 4.650 36.910 1.00 42.25 856 GLN A CA 1
ATOM 6807 C C . GLN A 1 856 ? -12.918 5.085 37.238 1.00 42.25 856 GLN A C 1
ATOM 6809 O O . GLN A 1 856 ? -13.237 5.300 38.408 1.00 42.25 856 GLN A O 1
ATOM 6814 N N . VAL A 1 857 ? -13.796 5.200 36.234 1.00 40.59 857 VAL A N 1
ATOM 6815 C CA . VAL A 1 857 ? -15.137 5.826 36.307 1.00 40.59 857 VAL A CA 1
ATOM 6816 C C . VAL A 1 857 ? -16.300 4.818 36.126 1.00 40.59 857 VAL A C 1
ATOM 6818 O O . VAL A 1 857 ? -17.439 5.117 36.466 1.00 40.59 857 VAL A O 1
ATOM 6821 N N . THR A 1 858 ? -16.047 3.589 35.666 1.00 39.38 858 THR A N 1
ATOM 6822 C CA . THR A 1 858 ? -17.003 2.475 35.496 1.00 39.38 858 THR A CA 1
ATOM 6823 C C . THR A 1 858 ? -17.124 1.630 36.752 1.00 39.38 858 THR A C 1
ATOM 6825 O O . THR A 1 858 ? -17.869 0.652 36.779 1.00 39.38 858 THR A O 1
ATOM 6828 N N . SER A 1 859 ? -16.446 2.024 37.826 1.00 40.97 859 SER A N 1
ATOM 6829 C CA . SER A 1 859 ? -16.880 1.623 39.146 1.00 40.97 859 SER A CA 1
ATOM 6830 C C . SER A 1 859 ? -18.078 2.482 39.530 1.00 40.97 859 SER A C 1
ATOM 6832 O O . SER A 1 859 ? -17.941 3.635 39.927 1.00 40.97 859 SER A O 1
ATOM 6834 N N . PHE A 1 860 ? -19.272 1.898 39.508 1.00 43.31 860 PHE A N 1
ATOM 6835 C CA . PHE A 1 860 ? -20.459 2.471 40.159 1.00 43.31 860 PHE A CA 1
ATOM 6836 C C . PHE A 1 860 ? -20.256 2.679 41.683 1.00 43.31 860 PHE A C 1
ATOM 6838 O O . PHE A 1 860 ? -21.159 3.159 42.361 1.00 43.31 860 PHE A O 1
ATOM 6845 N N . LEU A 1 861 ? -19.076 2.339 42.228 1.00 45.03 861 LEU A N 1
ATOM 6846 C CA . LEU A 1 861 ? -18.649 2.616 43.600 1.00 45.03 861 LEU A CA 1
ATOM 6847 C C . LEU A 1 861 ? -17.873 3.939 43.768 1.00 45.03 861 LEU A C 1
ATOM 6849 O O . LEU A 1 861 ? -17.495 4.244 44.894 1.00 45.03 861 LEU A O 1
ATOM 6853 N N . SER A 1 862 ? -17.633 4.742 42.722 1.00 46.44 862 SER A N 1
ATOM 6854 C CA . SER A 1 862 ? -16.930 6.036 42.849 1.00 46.44 862 SER A CA 1
ATOM 6855 C C . SER A 1 862 ? -17.777 7.257 42.477 1.00 46.44 862 SER A C 1
ATOM 6857 O O . SER A 1 862 ? -17.249 8.258 42.002 1.00 46.44 862 SER A O 1
ATOM 6859 N N . THR A 1 863 ? -19.081 7.251 42.786 1.00 54.00 863 THR A N 1
ATOM 6860 C CA . THR A 1 863 ? -19.737 8.545 43.046 1.00 54.00 863 THR A CA 1
ATOM 6861 C C . THR A 1 863 ? -19.165 9.076 44.359 1.00 54.00 863 THR A C 1
ATOM 6863 O O . THR A 1 863 ? -19.627 8.696 45.434 1.00 54.00 863 THR A O 1
ATOM 6866 N N . SER A 1 864 ? -18.117 9.904 44.304 1.00 50.38 864 SER A N 1
ATOM 6867 C CA . SER A 1 864 ? -17.626 10.552 45.519 1.00 50.38 864 SER A CA 1
ATOM 6868 C C . SER A 1 864 ? -18.583 11.689 45.860 1.00 50.38 864 SER A C 1
ATOM 6870 O O . SER A 1 864 ? -18.624 12.697 45.150 1.00 50.38 864 SER A O 1
ATOM 6872 N N . VAL A 1 865 ? -19.359 11.517 46.928 1.00 55.34 865 VAL A N 1
ATOM 6873 C CA . VAL A 1 865 ? -20.105 12.606 47.560 1.00 55.34 865 VAL A CA 1
ATOM 6874 C C . VAL A 1 865 ? -19.202 13.190 48.641 1.00 55.34 865 VAL A C 1
ATOM 6876 O O . VAL A 1 865 ? -19.101 12.644 49.737 1.00 55.34 865 VAL A O 1
ATOM 6879 N N . ASN A 1 866 ? -18.479 14.261 48.318 1.00 41.78 866 ASN A N 1
ATOM 6880 C CA . ASN A 1 866 ? -17.673 14.994 49.290 1.00 41.78 866 ASN A CA 1
ATOM 6881 C C . ASN A 1 866 ? -18.451 16.240 49.728 1.00 41.78 866 ASN A C 1
ATOM 6883 O O . ASN A 1 866 ? -18.487 17.242 49.012 1.00 41.78 866 ASN A O 1
ATOM 6887 N N . GLN A 1 867 ? -19.117 16.154 50.882 1.00 63.81 867 GLN A N 1
ATOM 6888 C CA . GLN A 1 867 ? -20.075 17.156 51.366 1.00 63.81 867 GLN A CA 1
ATOM 6889 C C . GLN A 1 867 ? -21.181 17.428 50.327 1.00 63.81 867 GLN A C 1
ATOM 6891 O O . GLN A 1 867 ? -22.030 16.571 50.103 1.00 63.81 867 GLN A O 1
ATOM 6896 N N . ASN A 1 868 ? -21.146 18.591 49.670 1.00 47.81 868 ASN A N 1
ATOM 6897 C CA . ASN A 1 868 ? -22.130 19.031 48.678 1.00 47.81 868 ASN A CA 1
ATOM 6898 C C . ASN A 1 868 ? -21.676 18.798 47.222 1.00 47.81 868 ASN A C 1
ATOM 6900 O O . ASN A 1 868 ? -22.335 19.273 46.299 1.00 47.81 868 ASN A O 1
ATOM 6904 N N . VAL A 1 869 ? -20.547 18.114 46.995 1.00 38.91 869 VAL A N 1
ATOM 6905 C CA . VAL A 1 869 ? -19.993 17.870 45.654 1.00 38.91 869 VAL A CA 1
ATOM 6906 C C . VAL A 1 869 ? -20.144 16.401 45.282 1.00 38.91 869 VAL A C 1
ATOM 6908 O O . VAL A 1 869 ? -19.636 15.528 45.982 1.00 38.91 869 VAL A O 1
ATOM 6911 N N . VAL A 1 870 ? -20.813 16.142 44.157 1.00 58.72 870 VAL A N 1
ATOM 6912 C CA . VAL A 1 870 ? -20.993 14.809 43.569 1.00 58.72 870 VAL A CA 1
ATOM 6913 C C . VAL A 1 870 ? -20.135 14.718 42.307 1.00 58.72 870 VAL A C 1
ATOM 6915 O O . VAL A 1 870 ? -20.455 15.351 41.303 1.00 58.72 870 VAL A O 1
ATOM 6918 N N . ALA A 1 871 ? -19.046 13.947 42.347 1.00 55.19 871 ALA A N 1
ATOM 6919 C CA . ALA A 1 871 ? -18.210 13.685 41.171 1.00 55.19 871 ALA A CA 1
ATOM 6920 C C . ALA A 1 871 ? -18.607 12.342 40.542 1.00 55.19 871 ALA A C 1
ATOM 6922 O O . ALA A 1 871 ? -18.435 11.290 41.154 1.00 55.19 871 ALA A O 1
ATOM 6923 N N . THR A 1 872 ? -19.188 12.384 39.342 1.00 60.44 872 THR A N 1
ATOM 6924 C CA . THR A 1 872 ? -19.656 11.208 38.592 1.00 60.44 872 THR A CA 1
ATOM 6925 C C . THR A 1 872 ? -19.682 11.516 37.090 1.00 60.44 872 THR A C 1
ATOM 6927 O O . THR A 1 872 ? -19.819 12.676 36.706 1.00 60.44 872 THR A O 1
ATOM 6930 N N . GLY A 1 873 ? -19.520 10.508 36.225 1.00 63.47 873 GLY A N 1
ATOM 6931 C CA . GLY A 1 873 ? -19.442 10.711 34.769 1.00 63.47 873 GLY A CA 1
ATOM 6932 C C . GLY A 1 873 ? -20.797 10.996 34.109 1.00 63.47 873 GLY A C 1
ATOM 6933 O O . GLY A 1 873 ? -20.944 11.934 33.324 1.00 63.47 873 GLY A O 1
ATOM 6934 N N . THR A 1 874 ? -21.809 10.183 34.407 1.00 60.97 874 THR A N 1
ATOM 6935 C CA . THR A 1 874 ? -23.202 10.437 34.016 1.00 60.97 874 THR A CA 1
ATOM 6936 C C . THR A 1 874 ? -24.103 10.057 35.180 1.00 60.97 874 THR A C 1
ATOM 6938 O O . THR A 1 874 ? -24.106 8.909 35.616 1.00 60.97 874 THR A O 1
ATOM 6941 N N . LEU A 1 875 ? -24.863 11.022 35.688 1.00 75.44 875 LEU A N 1
ATOM 6942 C CA . LEU A 1 875 ? -25.888 10.794 36.694 1.00 75.44 875 LEU A CA 1
ATOM 6943 C C . LEU A 1 875 ? -27.184 10.422 35.979 1.00 75.44 875 LEU A C 1
ATOM 6945 O O . LEU A 1 875 ? -27.723 11.236 35.237 1.00 75.44 875 LEU A O 1
ATOM 6949 N N . LEU A 1 876 ? -27.689 9.212 36.200 1.00 72.38 876 LEU A N 1
ATOM 6950 C CA . LEU A 1 876 ? -29.006 8.787 35.728 1.00 72.38 876 LEU A CA 1
ATOM 6951 C C . LEU A 1 876 ? -30.005 8.893 36.883 1.00 72.38 876 LEU A C 1
ATOM 6953 O O . LEU A 1 876 ? -29.738 8.410 37.981 1.00 72.38 876 LEU A O 1
ATOM 6957 N N . VAL A 1 877 ? -31.148 9.526 36.639 1.00 73.00 877 VAL A N 1
ATOM 6958 C CA . VAL A 1 877 ? -32.216 9.747 37.619 1.00 73.00 877 VAL A CA 1
ATOM 6959 C C . VAL A 1 877 ? -33.467 9.017 37.130 1.00 73.00 877 VAL A C 1
ATOM 6961 O O . VAL A 1 877 ? -33.843 9.128 35.965 1.00 73.00 877 VAL A O 1
ATOM 6964 N N . GLY A 1 878 ? -34.092 8.224 37.997 1.00 67.88 878 GLY A N 1
ATOM 6965 C CA . GLY A 1 878 ? -35.298 7.461 37.678 1.00 67.88 878 GLY A CA 1
ATOM 6966 C C . GLY A 1 878 ? -35.724 6.551 38.822 1.00 67.88 878 GLY A C 1
ATOM 6967 O O . GLY A 1 878 ? -35.169 6.625 39.919 1.00 67.88 878 GLY A O 1
ATOM 6968 N N . ASP A 1 879 ? -36.722 5.709 38.573 1.00 59.44 879 ASP A N 1
ATOM 6969 C CA . ASP A 1 879 ? -37.292 4.797 39.564 1.00 59.44 879 ASP A CA 1
ATOM 6970 C C . ASP A 1 879 ? -37.033 3.324 39.196 1.00 59.44 879 ASP A C 1
ATOM 6972 O O . ASP A 1 879 ? -36.216 2.994 38.333 1.00 59.44 879 ASP A O 1
ATOM 6976 N N . VAL A 1 880 ? -37.738 2.411 39.866 1.00 39.06 880 VAL A N 1
ATOM 6977 C CA . VAL A 1 880 ? -37.650 0.962 39.623 1.00 39.06 880 VAL A CA 1
ATOM 6978 C C . VAL A 1 880 ? -38.024 0.539 38.194 1.00 39.06 880 VAL A C 1
ATOM 6980 O O . VAL A 1 880 ? -37.726 -0.592 37.816 1.00 39.06 880 VAL A O 1
ATOM 6983 N N . ASN A 1 881 ? -38.653 1.417 37.409 1.00 50.84 881 ASN A N 1
ATOM 6984 C CA . ASN A 1 881 ? -39.073 1.175 36.030 1.00 50.84 881 ASN A CA 1
ATOM 6985 C C . ASN A 1 881 ? -38.054 1.684 34.994 1.00 50.84 881 ASN A C 1
ATOM 6987 O O . ASN A 1 881 ? -38.228 1.424 33.804 1.00 50.84 881 ASN A O 1
ATOM 6991 N N . GLY A 1 882 ? -36.987 2.369 35.425 1.00 56.09 882 GLY A N 1
ATOM 6992 C CA . GLY A 1 882 ? -35.885 2.814 34.571 1.00 56.09 882 GLY A CA 1
ATOM 6993 C C . GLY A 1 882 ? -35.492 4.279 34.777 1.00 56.09 882 GLY A C 1
ATOM 6994 O O . GLY A 1 882 ? -36.229 5.077 35.355 1.00 56.09 882 GLY A O 1
ATOM 6995 N N . ALA A 1 883 ? -34.305 4.637 34.281 1.00 71.88 883 ALA A N 1
ATOM 6996 C CA . ALA A 1 883 ? -33.845 6.022 34.248 1.00 71.88 883 ALA A CA 1
ATOM 6997 C C . ALA A 1 883 ? -34.692 6.836 33.261 1.00 71.88 883 ALA A C 1
ATOM 6999 O O . ALA A 1 883 ? -34.807 6.466 32.093 1.00 71.88 883 ALA A O 1
ATOM 7000 N N . ASN A 1 884 ? -35.269 7.943 33.721 1.00 78.06 884 ASN A N 1
ATOM 7001 C CA . ASN A 1 884 ? -36.066 8.853 32.902 1.00 78.06 884 ASN A CA 1
ATOM 7002 C C . ASN A 1 884 ? -35.491 10.275 32.869 1.00 78.06 884 ASN A C 1
ATOM 7004 O O . ASN A 1 884 ? -36.091 11.141 32.246 1.00 78.06 884 ASN A O 1
ATOM 7008 N N . ALA A 1 885 ? -34.350 10.536 33.504 1.00 84.62 885 ALA A N 1
ATOM 7009 C CA . ALA A 1 885 ? -33.611 11.788 33.408 1.00 84.62 885 ALA A CA 1
ATOM 7010 C C . ALA A 1 885 ? -32.102 11.553 33.569 1.00 84.62 885 ALA A C 1
ATOM 7012 O O . ALA A 1 885 ? -31.667 10.500 34.044 1.00 84.62 885 ALA A O 1
ATOM 7013 N N . MET A 1 886 ? -31.289 12.522 33.147 1.00 86.69 886 MET A N 1
ATOM 7014 C CA . MET A 1 886 ? -29.834 12.390 33.138 1.00 86.69 886 MET A CA 1
ATOM 7015 C C . MET A 1 886 ? -29.077 13.720 33.236 1.00 86.69 886 MET A C 1
ATOM 7017 O O . MET A 1 886 ? -29.543 14.744 32.740 1.00 86.69 886 MET A O 1
ATOM 7021 N N . ILE A 1 887 ? -27.865 13.657 33.797 1.00 86.25 887 ILE A N 1
ATOM 7022 C CA . ILE A 1 887 ? -26.796 14.664 33.697 1.00 86.25 887 ILE A CA 1
ATOM 7023 C C . ILE A 1 887 ? -25.560 13.961 33.135 1.00 86.25 887 ILE A C 1
ATOM 7025 O O . ILE A 1 887 ? -25.130 12.968 33.712 1.00 86.25 887 ILE A O 1
ATOM 7029 N N . SER A 1 888 ? -24.983 14.425 32.028 1.00 79.62 888 SER A N 1
ATOM 7030 C CA . SER A 1 888 ? -23.886 13.738 31.338 1.00 79.62 888 SER A CA 1
ATOM 7031 C C . SER A 1 888 ? -22.789 14.689 30.878 1.00 79.62 888 SER A C 1
ATOM 7033 O O . SER A 1 888 ? -23.066 15.714 30.261 1.00 79.62 888 SER A O 1
ATOM 7035 N N . GLY A 1 889 ? -21.532 14.306 31.113 1.00 73.69 889 GLY A N 1
ATOM 7036 C CA . GLY A 1 889 ? -20.360 14.963 30.525 1.00 73.69 889 GLY A CA 1
ATOM 7037 C C . GLY A 1 889 ? -19.968 14.439 29.135 1.00 73.69 889 GLY A C 1
ATOM 7038 O O . GLY A 1 889 ? -18.910 14.801 28.634 1.00 73.69 889 GLY A O 1
ATOM 7039 N N . VAL A 1 890 ? -20.761 13.551 28.521 1.00 73.19 890 VAL A N 1
ATOM 7040 C CA . VAL A 1 890 ? -20.400 12.877 27.260 1.00 73.19 890 VAL A CA 1
ATOM 7041 C C . VAL A 1 890 ? -20.588 13.806 26.061 1.00 73.19 890 VAL A C 1
ATOM 7043 O O . VAL A 1 890 ? -21.704 14.237 25.781 1.00 73.19 890 VAL A O 1
ATOM 7046 N N . THR A 1 891 ? -19.512 14.111 25.336 1.00 79.69 891 THR A N 1
ATOM 7047 C CA . THR A 1 891 ? -19.557 14.855 24.065 1.00 79.69 891 THR A CA 1
ATOM 7048 C C . THR A 1 891 ? -19.665 13.879 22.898 1.00 79.69 891 THR A C 1
ATOM 7050 O O . THR A 1 891 ? -18.700 13.184 22.595 1.00 79.69 891 THR A O 1
ATOM 7053 N N . ASP A 1 892 ? -20.830 13.811 22.259 1.00 78.12 892 ASP A N 1
ATOM 7054 C CA . ASP A 1 892 ? -21.134 12.867 21.173 1.00 78.12 892 ASP A CA 1
ATOM 7055 C C . ASP A 1 892 ? -21.747 13.512 19.923 1.00 78.12 892 ASP A C 1
ATOM 7057 O O . ASP A 1 892 ? -21.989 12.835 18.928 1.00 78.12 892 ASP A O 1
ATOM 7061 N N . GLN A 1 893 ? -21.963 14.824 19.954 1.00 77.31 893 GLN A N 1
ATOM 7062 C CA . GLN A 1 893 ? -22.375 15.628 18.810 1.00 77.31 893 GLN A CA 1
ATOM 7063 C C . GLN A 1 893 ? -21.399 16.793 18.616 1.00 77.31 893 GLN A C 1
ATOM 7065 O O . GLN A 1 893 ? -20.982 17.412 19.607 1.00 77.31 893 GLN A O 1
ATOM 7070 N N . PRO A 1 894 ? -21.034 17.119 17.363 1.00 71.88 894 PRO A N 1
ATOM 7071 C CA . PRO A 1 894 ? -20.183 18.263 17.065 1.00 71.88 894 PRO A CA 1
ATOM 7072 C C . PRO A 1 894 ? -20.886 19.592 17.400 1.00 71.88 894 PRO A C 1
ATOM 7074 O O . PRO A 1 894 ? -22.082 19.643 17.680 1.00 71.88 894 PRO A O 1
ATOM 7077 N N . ASN A 1 895 ? -20.133 20.696 17.361 1.00 75.44 895 ASN A N 1
ATOM 7078 C CA . ASN A 1 895 ? -20.657 22.070 17.455 1.00 75.44 895 ASN A CA 1
ATOM 7079 C C . ASN A 1 895 ? -21.455 22.399 18.736 1.00 75.44 895 ASN A C 1
ATOM 7081 O O . ASN A 1 895 ? -22.308 23.287 18.735 1.00 75.44 895 ASN A O 1
ATOM 7085 N N . GLY A 1 896 ? -21.179 21.696 19.839 1.00 78.12 896 GLY A N 1
ATOM 7086 C CA . GLY A 1 896 ? -21.817 21.953 21.132 1.00 78.12 896 GLY A CA 1
ATOM 7087 C C . GLY A 1 896 ? -23.281 21.502 21.221 1.00 78.12 896 GLY A C 1
ATOM 7088 O O . GLY A 1 896 ? -23.995 21.945 22.118 1.00 78.12 896 GLY A O 1
ATOM 7089 N N . GLU A 1 897 ? -23.739 20.622 20.322 1.00 84.25 897 GLU A N 1
ATOM 7090 C CA . GLU A 1 897 ? -25.101 20.059 20.345 1.00 84.25 897 GLU A CA 1
ATOM 7091 C C . GLU A 1 897 ? -25.242 18.799 21.222 1.00 84.25 897 GLU A C 1
ATOM 7093 O O . GLU A 1 897 ? -26.294 18.160 21.245 1.00 84.25 897 GLU A O 1
ATOM 7098 N N . SER A 1 898 ? -24.196 18.428 21.965 1.00 88.06 898 SER A N 1
ATOM 7099 C CA . SER A 1 898 ? -24.241 17.284 22.884 1.00 88.06 898 SER A CA 1
ATOM 7100 C C . SER A 1 898 ? -25.166 17.577 24.070 1.00 88.06 898 SER A C 1
ATOM 7102 O O . SER A 1 898 ? -25.101 18.656 24.652 1.00 88.06 898 SER A O 1
ATOM 7104 N N . ILE A 1 899 ? -26.004 16.616 24.466 1.00 90.56 899 ILE A N 1
ATOM 7105 C CA . ILE A 1 899 ? -26.961 16.786 25.573 1.00 90.56 899 ILE A CA 1
ATOM 7106 C C . ILE A 1 899 ? -26.247 16.612 26.924 1.00 90.56 899 ILE A C 1
ATOM 7108 O O . ILE A 1 899 ? -25.723 15.538 27.226 1.00 90.56 899 ILE A O 1
ATOM 7112 N N . ARG A 1 900 ? -26.270 17.660 27.754 1.00 89.31 900 ARG A N 1
ATOM 7113 C CA . ARG A 1 900 ? -25.702 17.708 29.113 1.00 89.31 900 ARG A CA 1
ATOM 7114 C C . ARG A 1 900 ? -26.713 17.372 30.195 1.00 89.31 900 ARG A C 1
ATOM 7116 O O . ARG A 1 900 ? -26.368 16.687 31.149 1.00 89.31 900 ARG A O 1
ATOM 7123 N N . PHE A 1 901 ? -27.951 17.825 30.046 1.00 92.44 901 PHE A N 1
ATOM 7124 C CA . PHE A 1 901 ? -29.046 17.524 30.968 1.00 92.44 901 PHE A CA 1
ATOM 7125 C C . PHE A 1 901 ? -30.281 17.145 30.158 1.00 92.44 901 PHE A C 1
ATOM 7127 O O . PHE A 1 901 ? -30.590 17.822 29.182 1.00 92.44 901 PHE A O 1
ATOM 7134 N N . ALA A 1 902 ? -30.995 16.088 30.534 1.00 91.56 902 ALA A N 1
ATOM 7135 C CA . ALA A 1 902 ? -32.236 15.718 29.858 1.00 91.56 902 ALA A CA 1
ATOM 7136 C C . ALA A 1 902 ? -33.241 15.029 30.779 1.00 91.56 902 ALA A C 1
ATOM 7138 O O . ALA A 1 902 ? -32.856 14.400 31.762 1.00 91.56 902 ALA A O 1
ATOM 7139 N N . ALA A 1 903 ? -34.530 15.141 30.447 1.00 91.12 903 ALA A N 1
ATOM 7140 C CA . ALA A 1 903 ? -35.622 14.505 31.180 1.00 91.12 903 ALA A CA 1
ATOM 7141 C C . ALA A 1 903 ? -36.754 14.013 30.258 1.00 91.12 903 ALA A C 1
ATOM 7143 O O . ALA A 1 903 ? -37.122 14.669 29.284 1.00 91.12 903 ALA A O 1
ATOM 7144 N N . GLY A 1 904 ? -37.326 12.865 30.624 1.00 87.31 904 GLY A N 1
ATOM 7145 C CA . GLY A 1 904 ? -38.464 12.166 30.025 1.00 87.31 904 GLY A CA 1
ATOM 7146 C C . GLY A 1 904 ? -38.130 10.897 29.224 1.00 87.31 904 GLY A C 1
ATOM 7147 O O . GLY A 1 904 ? -39.063 10.201 28.823 1.00 87.31 904 GLY A O 1
ATOM 7148 N N . LYS A 1 905 ? -36.850 10.560 29.002 1.00 86.38 905 LYS A N 1
ATOM 7149 C CA . LYS A 1 905 ? -36.416 9.346 28.280 1.00 86.38 905 LYS A CA 1
ATOM 7150 C C . LYS A 1 905 ? -35.131 8.737 28.871 1.00 86.38 905 LYS A C 1
ATOM 7152 O O . LYS A 1 905 ? -34.363 9.459 29.507 1.00 86.38 905 LYS A O 1
ATOM 7157 N N . PRO A 1 906 ? -34.892 7.427 28.667 1.00 82.38 906 PRO A N 1
ATOM 7158 C CA . PRO A 1 906 ? -33.625 6.782 29.013 1.00 82.38 906 PRO A CA 1
ATOM 7159 C C . PRO A 1 906 ? -32.465 7.266 28.125 1.00 82.38 906 PRO A C 1
ATOM 7161 O O . PRO A 1 906 ? -32.674 7.881 27.080 1.00 82.38 906 PRO A O 1
ATOM 7164 N N . TYR A 1 907 ? -31.228 6.995 28.558 1.00 79.81 907 TYR A N 1
ATOM 7165 C CA . TYR A 1 907 ? -29.997 7.518 27.944 1.00 79.81 907 TYR A CA 1
ATOM 7166 C C . TYR A 1 907 ? -29.850 7.176 26.451 1.00 79.81 907 TYR A C 1
ATOM 7168 O O . TYR A 1 907 ? -29.418 8.012 25.660 1.00 79.81 907 TYR A O 1
ATOM 7176 N N . ASP A 1 908 ? -30.228 5.964 26.055 1.00 79.19 908 ASP A N 1
ATOM 7177 C CA . ASP A 1 908 ? -30.222 5.479 24.668 1.00 79.19 908 ASP A CA 1
ATOM 7178 C C . ASP A 1 908 ? -31.215 6.232 23.765 1.00 79.19 908 ASP A C 1
ATOM 7180 O O . ASP A 1 908 ? -31.021 6.315 22.555 1.00 79.19 908 ASP A O 1
ATOM 7184 N N . GLN A 1 909 ? -32.243 6.842 24.356 1.00 85.38 909 GLN A N 1
ATOM 7185 C CA . GLN A 1 909 ? -33.247 7.665 23.681 1.00 85.38 909 GLN A CA 1
ATOM 7186 C C . GLN A 1 909 ? -33.142 9.144 24.066 1.00 85.38 909 GLN A C 1
ATOM 7188 O O . GLN A 1 909 ? -34.113 9.892 23.932 1.00 85.38 909 GLN A O 1
ATOM 7193 N N . LYS A 1 910 ? -31.975 9.601 24.537 1.00 88.00 910 LYS A N 1
ATOM 7194 C CA . LYS A 1 910 ? -31.814 10.954 25.090 1.00 88.00 910 LYS A CA 1
ATOM 7195 C C . LYS A 1 910 ? -32.239 12.079 24.142 1.00 88.00 910 LYS A C 1
ATOM 7197 O O . LYS A 1 910 ? -32.782 13.071 24.617 1.00 88.00 910 LYS A O 1
ATOM 7202 N N . TYR A 1 911 ? -32.090 11.905 22.826 1.00 89.31 911 TYR A N 1
ATOM 7203 C CA . TYR A 1 911 ? -32.516 12.880 21.808 1.00 89.31 911 TYR A CA 1
ATOM 7204 C C . TYR A 1 911 ? -34.038 13.003 21.650 1.00 89.31 911 TYR A C 1
ATOM 7206 O O . TYR A 1 911 ? -34.514 13.979 21.079 1.00 89.31 911 TYR A O 1
ATOM 7214 N N . LEU A 1 912 ? -34.803 12.046 22.180 1.00 91.69 912 LEU A N 1
ATOM 7215 C CA . LEU A 1 912 ? -36.265 12.088 22.257 1.00 91.69 912 LEU A CA 1
ATOM 7216 C C . LEU A 1 912 ? -36.759 12.604 23.617 1.00 91.69 912 LEU A C 1
ATOM 7218 O O . LEU A 1 912 ? -37.965 12.620 23.860 1.00 91.69 912 LEU A O 1
ATOM 7222 N N . SER A 1 913 ? -35.856 12.980 24.530 1.00 92.44 913 SER A N 1
ATOM 7223 C CA . SER A 1 913 ? -36.233 13.544 25.830 1.00 92.44 913 SER A CA 1
ATOM 7224 C C . SER A 1 913 ? -36.952 14.872 25.613 1.00 92.44 913 SER A C 1
ATOM 7226 O O . SER A 1 913 ? -36.327 15.762 25.039 1.00 92.44 913 SER A O 1
ATOM 7228 N N . PRO A 1 914 ? -38.204 15.047 26.079 1.00 92.31 914 PRO A N 1
ATOM 7229 C CA . PRO A 1 914 ? -38.953 16.295 25.940 1.00 92.31 914 PRO A CA 1
ATOM 7230 C C . PRO A 1 914 ? -38.209 17.546 26.402 1.00 92.31 914 PRO A C 1
ATOM 7232 O O . PRO A 1 914 ? -38.460 18.619 25.868 1.00 92.31 914 PRO A O 1
ATOM 7235 N N . PHE A 1 915 ? -37.318 17.413 27.388 1.00 94.50 915 PHE A N 1
ATOM 7236 C CA . PHE A 1 915 ? -36.477 18.489 27.899 1.00 94.50 915 PHE A CA 1
ATOM 7237 C C . PHE A 1 915 ? -34.999 18.138 27.738 1.00 94.50 915 PHE A C 1
ATOM 7239 O O . PHE A 1 915 ? -34.581 17.051 28.145 1.00 94.50 915 PHE A O 1
ATOM 7246 N N . GLN A 1 916 ? -34.219 19.060 27.173 1.00 94.69 916 GLN A N 1
ATOM 7247 C CA . GLN A 1 916 ? -32.793 18.911 26.890 1.00 94.69 916 GLN A CA 1
ATOM 7248 C C . GLN A 1 916 ? -32.055 20.220 27.196 1.00 94.69 916 GLN A C 1
ATOM 7250 O O . GLN A 1 916 ? -32.550 21.309 26.916 1.00 94.69 916 GLN A O 1
ATOM 7255 N N . VAL A 1 917 ? -30.838 20.118 27.717 1.00 94.06 917 VAL A N 1
ATOM 7256 C CA . VAL A 1 917 ? -29.866 21.211 27.827 1.00 94.06 917 VAL A CA 1
ATOM 7257 C C . VAL A 1 917 ? -28.604 20.760 27.117 1.00 94.06 917 VAL A C 1
ATOM 7259 O O . VAL A 1 917 ? -28.092 19.677 27.405 1.00 94.06 917 VAL A O 1
ATOM 7262 N N . LEU A 1 918 ? -28.125 21.566 26.180 1.00 91.19 918 LEU A N 1
ATOM 7263 C CA . LEU A 1 918 ? -26.986 21.260 25.322 1.00 91.19 918 LEU A CA 1
ATOM 7264 C C . LEU A 1 918 ? -25.673 21.804 25.903 1.00 91.19 918 LEU A C 1
ATOM 7266 O O . LEU A 1 918 ? -25.671 22.657 26.789 1.00 91.19 918 LEU A O 1
ATOM 7270 N N . ASP A 1 919 ? -24.548 21.330 25.373 1.00 86.25 919 ASP A N 1
ATOM 7271 C CA . ASP A 1 919 ? -23.191 21.729 25.769 1.00 86.25 919 ASP A CA 1
ATOM 7272 C C . ASP A 1 919 ? -22.902 23.216 25.545 1.00 86.25 919 ASP A C 1
ATOM 7274 O O . ASP A 1 919 ? -22.241 23.863 26.350 1.00 86.25 919 ASP A O 1
ATOM 7278 N N . ASN A 1 920 ? -23.471 23.792 24.486 1.00 85.06 920 ASN A N 1
ATOM 7279 C CA . ASN A 1 920 ? -23.394 25.230 24.227 1.00 85.06 920 ASN A CA 1
ATOM 7280 C C . ASN A 1 920 ? -24.267 26.085 25.173 1.00 85.06 920 ASN A C 1
ATOM 7282 O O . ASN A 1 920 ? -24.287 27.310 25.037 1.00 85.06 920 ASN A O 1
ATOM 7286 N N . GLY A 1 921 ? -24.979 25.457 26.117 1.00 86.31 921 GLY A N 1
ATOM 7287 C CA . GLY A 1 921 ? -25.850 26.106 27.096 1.00 86.31 921 GLY A CA 1
ATOM 7288 C C . GLY A 1 921 ? -27.287 26.343 26.621 1.00 86.31 921 GLY A C 1
ATOM 7289 O O . GLY A 1 921 ? -28.070 26.950 27.349 1.00 86.31 921 GLY A O 1
ATOM 7290 N N . MET A 1 922 ? -27.657 25.886 25.421 1.00 90.56 922 MET A N 1
ATOM 7291 C CA . MET A 1 922 ? -29.011 26.043 24.886 1.00 90.56 922 MET A CA 1
ATOM 7292 C C . MET A 1 922 ? -29.974 25.027 25.504 1.00 90.56 922 MET A C 1
ATOM 7294 O O . MET A 1 922 ? -29.695 23.831 25.552 1.00 90.56 922 MET A O 1
ATOM 7298 N N . ILE A 1 923 ? -31.132 25.498 25.949 1.00 94.56 923 ILE A N 1
ATOM 7299 C CA . ILE A 1 923 ? -32.253 24.670 26.384 1.00 94.56 923 ILE A CA 1
ATOM 7300 C C . ILE A 1 923 ? -33.111 24.366 25.160 1.00 94.56 923 ILE A C 1
ATOM 7302 O O . ILE A 1 923 ? -33.492 25.273 24.424 1.00 94.56 923 ILE A O 1
ATOM 7306 N N . ARG A 1 924 ? -33.433 23.094 24.947 1.00 94.00 924 ARG A N 1
ATOM 7307 C CA . ARG A 1 924 ? -34.223 22.608 23.819 1.00 94.00 924 ARG A CA 1
ATOM 7308 C C . ARG A 1 924 ? -35.339 21.707 24.328 1.00 94.00 924 ARG A C 1
ATOM 7310 O O . ARG A 1 924 ? -35.111 20.821 25.147 1.00 94.00 924 ARG A O 1
ATOM 7317 N N . PHE A 1 925 ? -36.536 21.911 23.800 1.00 94.62 925 PHE A N 1
ATOM 7318 C CA . PHE A 1 925 ? -37.649 20.990 23.954 1.00 94.62 925 PHE A CA 1
ATOM 7319 C C . PHE A 1 925 ? -37.960 20.351 22.611 1.00 94.62 925 PHE A C 1
ATOM 7321 O O . PHE A 1 925 ? -37.864 20.992 21.557 1.00 94.62 925 PHE A O 1
ATOM 7328 N N . VAL A 1 926 ? -38.326 19.076 22.658 1.00 93.88 926 VAL A N 1
ATOM 7329 C CA . VAL A 1 926 ? -38.668 18.293 21.471 1.00 93.88 926 VAL A CA 1
ATOM 7330 C C . VAL A 1 926 ? -39.949 17.504 21.699 1.00 93.88 926 VAL A C 1
ATOM 7332 O O . VAL A 1 926 ? -40.310 17.172 22.829 1.00 93.88 926 VAL A O 1
ATOM 7335 N N . ASN A 1 927 ? -40.633 17.164 20.614 1.00 90.94 927 ASN A N 1
ATOM 7336 C CA . ASN A 1 927 ? -41.732 16.215 20.647 1.00 90.94 927 ASN A CA 1
ATOM 7337 C C . ASN A 1 927 ? -41.165 14.795 20.885 1.00 90.94 927 ASN A C 1
ATOM 7339 O O . ASN A 1 927 ? -40.383 14.313 20.065 1.00 90.94 927 ASN A O 1
ATOM 7343 N N . PRO A 1 928 ? -41.549 14.086 21.964 1.00 87.38 928 PRO A N 1
ATOM 7344 C CA . PRO A 1 928 ? -40.963 12.789 22.320 1.00 87.38 928 PRO A CA 1
ATOM 7345 C C . PRO A 1 928 ? -41.317 11.628 21.384 1.00 87.38 928 PRO A C 1
ATOM 7347 O O . PRO A 1 928 ? -40.759 10.539 21.543 1.00 87.38 928 PRO A O 1
ATOM 7350 N N . LEU A 1 929 ? -42.270 11.822 20.467 1.00 86.94 929 LEU A N 1
ATOM 7351 C CA . LEU A 1 929 ? -42.658 10.826 19.467 1.00 86.94 929 LEU A CA 1
ATOM 7352 C C . LEU A 1 929 ? -41.877 10.996 18.161 1.00 86.94 929 LEU A C 1
ATOM 7354 O O . LEU A 1 929 ? -41.516 10.003 17.539 1.00 86.94 929 LEU A O 1
ATOM 7358 N N . THR A 1 930 ? -41.620 12.241 17.750 1.00 85.69 930 THR A N 1
ATOM 7359 C CA . THR A 1 930 ? -41.011 12.559 16.446 1.00 85.69 930 THR A CA 1
ATOM 7360 C C . THR A 1 930 ? -39.569 13.058 16.547 1.00 85.69 930 THR A C 1
ATOM 7362 O O . THR A 1 930 ? -38.869 13.088 15.540 1.00 85.69 930 THR A O 1
ATOM 7365 N N . GLY A 1 931 ? -39.116 13.481 17.733 1.00 85.94 931 GLY A N 1
ATOM 7366 C CA . GLY A 1 931 ? -37.810 14.112 17.958 1.00 85.94 931 GLY A CA 1
ATOM 7367 C C . GLY A 1 931 ? -37.698 15.540 17.413 1.00 85.94 931 GLY A C 1
ATOM 7368 O O . GLY A 1 931 ? -36.643 16.162 17.529 1.00 85.94 931 GLY A O 1
ATOM 7369 N N . GLN A 1 932 ? -38.766 16.079 16.818 1.00 90.38 932 GLN A N 1
ATOM 7370 C CA . GLN A 1 932 ? -38.754 17.421 16.244 1.00 90.38 932 GLN A CA 1
ATOM 7371 C C . GLN A 1 932 ? -38.727 18.491 17.334 1.00 90.38 932 GLN A C 1
ATOM 7373 O O . GLN A 1 932 ? -39.377 18.354 18.371 1.00 90.38 932 GLN A O 1
ATOM 7378 N N . LYS A 1 933 ? -37.986 19.573 17.080 1.00 91.81 933 LYS A N 1
ATOM 7379 C CA . LYS A 1 933 ? -37.896 20.725 17.982 1.00 91.81 933 LYS A CA 1
ATOM 7380 C C . LYS A 1 933 ? -39.263 21.379 18.130 1.00 91.81 933 LYS A C 1
ATOM 7382 O O . LYS A 1 933 ? -39.956 21.570 17.138 1.00 91.81 933 LYS A O 1
ATOM 7387 N N . THR A 1 934 ? -39.608 21.750 19.356 1.00 91.44 934 THR A N 1
ATOM 7388 C CA . THR A 1 934 ? -40.823 22.511 19.684 1.00 91.44 934 THR A CA 1
ATOM 7389 C C . THR A 1 934 ? -40.479 23.869 20.289 1.00 91.44 934 THR A C 1
ATOM 7391 O O . THR A 1 934 ? -41.180 24.850 20.046 1.00 91.44 934 THR A O 1
ATOM 7394 N N . PHE A 1 935 ? -39.363 23.956 21.019 1.00 92.69 935 PHE A N 1
ATOM 7395 C CA . PHE A 1 935 ? -38.888 25.192 21.635 1.00 92.69 935 PHE A CA 1
ATOM 7396 C C . PHE A 1 935 ? -37.364 25.195 21.811 1.00 92.69 935 PHE A C 1
ATOM 7398 O O . PHE A 1 935 ? -36.789 24.171 22.177 1.00 92.69 935 PHE A O 1
ATOM 7405 N N . GLU A 1 936 ? -36.705 26.335 21.611 1.00 93.31 936 GLU A N 1
ATOM 7406 C CA . GLU A 1 936 ? -35.293 26.550 21.958 1.00 93.31 936 GLU A CA 1
ATOM 7407 C C . GLU A 1 936 ? -35.103 27.883 22.692 1.00 93.31 936 GLU A C 1
ATOM 7409 O O . GLU A 1 936 ? -35.667 28.902 22.304 1.00 93.31 936 GLU A O 1
ATOM 7414 N N . LEU A 1 937 ? -34.279 27.887 23.740 1.00 91.25 937 LEU A N 1
ATOM 7415 C CA . LEU A 1 937 ? -33.970 29.055 24.561 1.00 91.25 937 LEU A CA 1
ATOM 7416 C C . LEU A 1 937 ? -32.493 29.064 24.955 1.00 91.25 937 LEU A C 1
ATOM 7418 O O . LEU A 1 937 ? -31.998 28.094 25.519 1.00 91.25 937 LEU A O 1
ATOM 7422 N N . GLY A 1 938 ? -31.786 30.166 24.726 1.00 89.69 938 GLY A N 1
ATOM 7423 C CA . GLY A 1 938 ? -30.401 30.324 25.183 1.00 89.69 938 GLY A CA 1
ATOM 7424 C C . GLY A 1 938 ? -29.590 31.277 24.316 1.00 89.69 938 GLY A C 1
ATOM 7425 O O . GLY A 1 938 ? -30.118 31.877 23.390 1.00 89.69 938 GLY A O 1
ATOM 7426 N N . PHE A 1 939 ? -28.299 31.439 24.597 1.00 83.50 939 PHE A N 1
ATOM 7427 C CA . PHE A 1 939 ? -27.422 32.251 23.750 1.00 83.50 939 PHE A CA 1
ATOM 7428 C C . PHE A 1 939 ? -26.819 31.388 22.642 1.00 83.50 939 PHE A C 1
ATOM 7430 O O . PHE A 1 939 ? -26.060 30.458 22.909 1.00 83.50 939 PHE A O 1
ATOM 7437 N N . ASN A 1 940 ? -27.145 31.691 21.388 1.00 78.25 940 ASN A N 1
ATOM 7438 C CA . ASN A 1 940 ? -26.550 30.998 20.260 1.00 78.25 940 ASN A CA 1
ATOM 7439 C C . ASN A 1 940 ? -25.178 31.615 19.962 1.00 78.25 940 ASN A C 1
ATOM 7441 O O . ASN A 1 940 ? -25.076 32.690 19.368 1.00 78.25 940 ASN A O 1
ATOM 7445 N N . GLN A 1 941 ? -24.123 30.911 20.372 1.00 71.69 941 GLN A N 1
ATOM 7446 C CA . GLN A 1 941 ? -22.735 31.351 20.213 1.00 71.69 941 GLN A CA 1
ATOM 7447 C C . GLN A 1 941 ? -22.327 31.518 18.740 1.00 71.69 941 GLN A C 1
ATOM 7449 O O . GLN A 1 941 ? -21.488 32.360 18.437 1.00 71.69 941 GLN A O 1
ATOM 7454 N N . ASN A 1 942 ? -22.959 30.782 17.818 1.00 69.44 942 ASN A N 1
ATOM 7455 C CA . ASN A 1 942 ? -22.654 30.853 16.387 1.00 69.44 942 ASN A CA 1
ATOM 7456 C C . ASN A 1 942 ? -23.260 32.096 15.722 1.00 69.44 942 ASN A C 1
ATOM 7458 O O . ASN A 1 942 ? -22.690 32.627 14.774 1.00 69.44 942 ASN A O 1
ATOM 7462 N N . THR A 1 943 ? -24.417 32.568 16.200 1.00 70.62 943 THR A N 1
ATOM 7463 C CA . THR A 1 943 ? -25.092 33.756 15.643 1.00 70.62 943 THR A CA 1
ATOM 7464 C C . THR A 1 943 ? -24.910 35.010 16.496 1.00 70.62 943 THR A C 1
ATOM 7466 O O . THR A 1 943 ? -25.353 36.083 16.089 1.00 70.62 943 THR A O 1
ATOM 7469 N N . GLY A 1 944 ? -24.321 34.886 17.691 1.00 75.19 944 GLY A N 1
ATOM 7470 C CA . GLY A 1 944 ? -24.128 35.979 18.648 1.00 75.19 944 GLY A CA 1
ATOM 7471 C C . GLY A 1 944 ? -25.430 36.576 19.196 1.00 75.19 944 GLY A C 1
ATOM 7472 O O . GLY A 1 944 ? -25.436 37.713 19.661 1.00 75.19 944 GLY A O 1
ATOM 7473 N N . LYS A 1 945 ? -26.548 35.845 19.107 1.00 76.88 945 LYS A N 1
ATOM 7474 C CA . LYS A 1 945 ? -27.890 36.323 19.475 1.00 76.88 945 LYS A CA 1
ATOM 7475 C C . LYS A 1 945 ? -28.537 35.391 20.491 1.00 76.88 945 LYS A C 1
ATOM 7477 O O . LYS A 1 945 ? -28.284 34.186 20.491 1.00 76.88 945 LYS A O 1
ATOM 7482 N N . VAL A 1 946 ? -29.404 35.951 21.330 1.00 80.88 946 VAL A N 1
ATOM 7483 C CA . VAL A 1 946 ? -30.309 35.160 22.169 1.00 80.88 946 VAL A CA 1
ATOM 7484 C C . VAL A 1 946 ? -31.333 34.478 21.260 1.00 80.88 946 VAL A C 1
ATOM 7486 O O . VAL A 1 946 ? -31.897 35.113 20.375 1.00 80.88 946 VAL A O 1
ATOM 7489 N N . ALA A 1 947 ? -31.548 33.188 21.473 1.00 84.44 947 ALA A N 1
ATOM 7490 C CA . ALA A 1 947 ? -32.596 32.387 20.871 1.00 84.44 947 ALA A CA 1
ATOM 7491 C C . ALA A 1 947 ? -33.747 32.240 21.875 1.00 84.44 947 ALA A C 1
ATOM 7493 O O . ALA A 1 947 ? -33.522 31.945 23.049 1.00 84.44 947 ALA A O 1
ATOM 7494 N N . PHE A 1 948 ? -34.966 32.454 21.393 1.00 88.75 948 PHE A N 1
ATOM 7495 C CA . PHE A 1 948 ? -36.240 32.099 22.020 1.00 88.75 948 PHE A CA 1
ATOM 7496 C C . PHE A 1 948 ? -37.119 31.700 20.841 1.00 88.75 948 PHE A C 1
ATOM 7498 O O . PHE A 1 948 ? -37.838 32.523 20.280 1.00 88.75 948 PHE A O 1
ATOM 7505 N N . ASP A 1 949 ? -36.931 30.479 20.367 1.00 89.50 949 ASP A N 1
ATOM 7506 C CA . ASP A 1 949 ? -37.517 30.002 19.126 1.00 89.50 949 ASP A CA 1
ATOM 7507 C C . ASP A 1 949 ? -38.642 29.020 19.438 1.00 89.50 949 ASP A C 1
ATOM 7509 O O . ASP A 1 949 ? -38.442 28.064 20.182 1.00 89.50 949 ASP A O 1
ATOM 7513 N N . ILE A 1 950 ? -39.823 29.247 18.867 1.00 90.06 950 ILE A N 1
ATOM 7514 C CA . ILE A 1 950 ? -40.973 28.337 18.957 1.00 90.06 950 ILE A CA 1
ATOM 7515 C C . ILE A 1 950 ? -41.155 27.683 17.593 1.00 90.06 950 ILE A C 1
ATOM 7517 O O . ILE A 1 950 ? -41.083 28.363 16.568 1.00 90.06 950 ILE A O 1
ATOM 7521 N N . TYR A 1 951 ? -41.424 26.383 17.576 1.00 89.12 951 TYR A N 1
ATOM 7522 C CA . TYR A 1 951 ? -41.608 25.586 16.367 1.00 89.12 951 TYR A CA 1
ATOM 7523 C C . TYR A 1 951 ? -42.997 24.926 16.359 1.00 89.12 951 TYR A C 1
ATOM 7525 O O . TYR A 1 951 ? -43.556 24.648 17.418 1.00 89.12 951 TYR A O 1
ATOM 7533 N N . ASN A 1 952 ? -43.571 24.689 15.175 1.00 83.81 952 ASN A N 1
ATOM 7534 C CA . ASN A 1 952 ? -44.818 23.926 15.023 1.00 83.81 952 ASN A CA 1
ATOM 7535 C C . ASN A 1 952 ? -44.568 22.403 14.969 1.00 83.81 952 ASN A C 1
ATOM 7537 O O . ASN A 1 952 ? -43.423 21.957 14.943 1.00 83.81 952 ASN A O 1
ATOM 7541 N N . ASP A 1 953 ? -45.641 21.609 14.882 1.00 81.00 953 ASP A N 1
ATOM 7542 C CA . ASP A 1 953 ? -45.597 20.132 14.854 1.00 81.00 953 ASP A CA 1
ATOM 7543 C C . ASP A 1 953 ? -44.841 19.517 13.662 1.00 81.00 953 ASP A C 1
ATOM 7545 O O . ASP A 1 953 ? -44.624 18.309 13.649 1.00 81.00 953 ASP A O 1
ATOM 7549 N N . ASN A 1 954 ? -44.449 20.331 12.674 1.00 80.81 954 ASN A N 1
ATOM 7550 C CA . ASN A 1 954 ? -43.633 19.929 11.525 1.00 80.81 954 ASN A CA 1
ATOM 7551 C C . ASN A 1 954 ? -42.165 20.391 11.650 1.00 80.81 954 ASN A C 1
ATOM 7553 O O . ASN A 1 954 ? -41.400 20.275 10.691 1.00 80.81 954 ASN A O 1
ATOM 7557 N N . GLY A 1 955 ? -41.769 20.964 12.793 1.00 77.75 955 GLY A N 1
ATOM 7558 C CA . GLY A 1 955 ? -40.419 21.472 13.044 1.00 77.75 955 GLY A CA 1
ATOM 7559 C C . GLY A 1 955 ? -40.109 22.812 12.367 1.00 77.75 955 GLY A C 1
ATOM 7560 O O . GLY A 1 955 ? -38.944 23.202 12.286 1.00 77.75 955 GLY A O 1
ATOM 7561 N N . ILE A 1 956 ? -41.123 23.534 11.877 1.00 80.81 956 ILE A N 1
ATOM 7562 C CA . ILE A 1 956 ? -40.960 24.858 11.258 1.00 80.81 956 ILE A CA 1
ATOM 7563 C C . ILE A 1 956 ? -41.001 25.928 12.349 1.00 80.81 956 ILE A C 1
ATOM 7565 O O . ILE A 1 956 ? -41.905 25.928 13.182 1.00 80.81 956 ILE A O 1
ATOM 7569 N N . LYS A 1 957 ? -40.045 26.865 12.330 1.00 84.50 957 LYS A N 1
ATOM 7570 C CA . LYS A 1 957 ? -39.991 27.989 13.277 1.00 84.50 957 LYS A CA 1
ATOM 7571 C C . LYS A 1 957 ? -41.173 28.940 13.049 1.00 84.50 957 LYS A C 1
ATOM 7573 O O . LYS A 1 957 ? -41.331 29.466 11.948 1.00 84.50 957 LYS A O 1
ATOM 7578 N N . ILE A 1 958 ? -41.973 29.174 14.087 1.00 81.25 958 ILE A N 1
ATOM 7579 C CA . ILE A 1 958 ? -43.166 30.041 14.097 1.00 81.25 958 ILE A CA 1
ATOM 7580 C C . ILE A 1 958 ? -43.048 31.245 15.041 1.00 81.25 958 ILE A C 1
ATOM 7582 O O . ILE A 1 958 ? -43.891 32.136 14.981 1.00 81.25 958 ILE A O 1
ATOM 7586 N N . ALA A 1 959 ? -42.024 31.304 15.896 1.00 81.75 959 ALA A N 1
ATOM 7587 C CA . ALA A 1 959 ? -41.648 32.522 16.610 1.00 81.75 959 ALA A CA 1
ATOM 7588 C C . ALA A 1 959 ? -40.149 32.548 16.939 1.00 81.75 959 ALA A C 1
ATOM 7590 O O . ALA A 1 959 ? -39.535 31.490 17.040 1.00 81.75 959 ALA A O 1
ATOM 7591 N N . SER A 1 960 ? -39.575 33.741 17.102 1.00 84.75 960 SER A N 1
ATOM 7592 C CA . SER A 1 960 ? -38.176 33.985 17.481 1.00 84.75 960 SER A CA 1
ATOM 7593 C C . SER A 1 960 ? -38.037 35.307 18.247 1.00 84.75 960 SER A C 1
ATOM 7595 O O . SER A 1 960 ? -38.787 36.243 17.974 1.00 84.75 960 SER A O 1
ATOM 7597 N N . ILE A 1 961 ? -37.087 35.445 19.176 1.00 81.00 961 ILE A N 1
ATOM 7598 C CA . ILE A 1 961 ? -36.795 36.738 19.828 1.00 81.00 961 ILE A CA 1
ATOM 7599 C C . ILE A 1 961 ? -35.928 37.635 18.937 1.00 81.00 961 ILE A C 1
ATOM 7601 O O . ILE A 1 961 ? -34.830 37.274 18.520 1.00 81.00 961 ILE A O 1
ATOM 7605 N N . GLY A 1 962 ? -36.439 38.828 18.643 1.00 68.62 962 GLY A N 1
ATOM 7606 C CA . GLY A 1 962 ? -35.713 39.917 18.000 1.00 68.62 962 GLY A CA 1
ATOM 7607 C C . GLY A 1 962 ? -35.160 40.914 19.019 1.00 68.62 962 GLY A C 1
ATOM 7608 O O . GLY A 1 962 ? -35.317 40.756 20.228 1.00 68.62 962 GLY A O 1
ATOM 7609 N N . SER A 1 963 ? -34.556 41.998 18.529 1.00 62.94 963 SER A N 1
ATOM 7610 C CA . SER A 1 963 ? -34.008 43.087 19.357 1.00 62.94 963 SER A CA 1
ATOM 7611 C C . SER A 1 963 ? -35.032 43.744 20.293 1.00 62.94 963 SER A C 1
ATOM 7613 O O . SER A 1 963 ? -34.639 44.485 21.189 1.00 62.94 963 SER A O 1
ATOM 7615 N N . GLN A 1 964 ? -36.330 43.511 20.069 1.00 58.56 964 GLN A N 1
ATOM 7616 C CA . GLN A 1 964 ? -37.444 44.241 20.684 1.00 58.56 964 GLN A CA 1
ATOM 7617 C C . GLN A 1 964 ? -38.524 43.309 21.268 1.00 58.56 964 GLN A C 1
ATOM 7619 O O . GLN A 1 964 ? -39.621 43.754 21.590 1.00 58.56 964 GLN A O 1
ATOM 7624 N N . GLY A 1 965 ? -38.223 42.012 21.422 1.00 73.50 965 GLY A N 1
ATOM 7625 C CA . GLY A 1 965 ? -39.128 41.012 22.010 1.00 73.50 965 GLY A CA 1
ATOM 7626 C C . GLY A 1 965 ? -39.402 39.809 21.102 1.00 73.50 965 GLY A C 1
ATOM 7627 O O . GLY A 1 965 ? -38.712 39.597 20.107 1.00 73.50 965 GLY A O 1
ATOM 7628 N N . ILE A 1 966 ? -40.392 38.985 21.463 1.00 75.25 966 ILE A N 1
ATOM 7629 C CA . ILE A 1 966 ? -40.770 37.770 20.717 1.00 75.25 966 ILE A CA 1
ATOM 7630 C C . ILE A 1 966 ? -41.560 38.159 19.458 1.00 75.25 966 ILE A C 1
ATOM 7632 O O . ILE A 1 966 ? -42.590 38.822 19.545 1.00 75.25 966 ILE A O 1
ATOM 7636 N N . MET A 1 967 ? -41.096 37.715 18.291 1.00 67.94 967 MET A N 1
ATOM 7637 C CA . MET A 1 967 ? -41.719 37.910 16.981 1.00 67.94 967 MET A CA 1
ATOM 7638 C C . MET A 1 967 ? -42.286 36.582 16.477 1.00 67.94 967 MET A C 1
ATOM 7640 O O . MET A 1 967 ? -41.555 35.599 16.420 1.00 67.94 967 MET A O 1
ATOM 7644 N N . PHE A 1 968 ? -43.554 36.528 16.069 1.00 70.12 968 PHE A N 1
ATOM 7645 C CA . PHE A 1 968 ? -44.131 35.331 15.446 1.00 70.12 968 PHE A CA 1
ATOM 7646 C C . PHE A 1 968 ? -43.769 35.288 13.951 1.00 70.12 968 PHE A C 1
ATOM 7648 O O . PHE A 1 968 ? -44.168 36.162 13.186 1.00 70.12 968 PHE A O 1
ATOM 7655 N N . THR A 1 969 ? -43.033 34.268 13.507 1.00 60.31 969 THR A N 1
ATOM 7656 C CA . THR A 1 969 ? -42.567 34.068 12.120 1.00 60.31 969 THR A CA 1
ATOM 7657 C C . THR A 1 969 ? -43.655 33.517 11.180 1.00 60.31 969 THR A C 1
ATOM 7659 O O . THR A 1 969 ? -43.360 32.845 10.198 1.00 60.31 969 THR A O 1
ATOM 7662 N N . GLY A 1 970 ? -44.920 33.847 11.461 1.00 55.00 970 GLY A N 1
ATOM 7663 C CA . GLY A 1 970 ? -46.103 33.577 10.632 1.00 55.00 970 GLY A CA 1
ATOM 7664 C C . GLY A 1 970 ? -47.127 34.723 10.654 1.00 55.00 970 GLY A C 1
ATOM 7665 O O . GLY A 1 970 ? -48.317 34.485 10.480 1.00 55.00 970 GLY A O 1
ATOM 7666 N N . TYR A 1 971 ? -46.677 35.954 10.932 1.00 47.12 971 TYR A N 1
ATOM 7667 C CA . TYR A 1 971 ? -47.516 37.152 11.066 1.00 47.12 971 TYR A CA 1
ATOM 7668 C C . TYR A 1 971 ? -47.716 37.872 9.714 1.00 47.12 971 TYR A C 1
ATOM 7670 O O . TYR A 1 971 ? -46.776 38.014 8.933 1.00 47.12 971 TYR A O 1
ATOM 7678 N N . ILE A 1 972 ? -48.959 38.291 9.453 1.00 49.56 972 ILE A N 1
ATOM 7679 C CA . ILE A 1 972 ? -49.538 38.702 8.158 1.00 49.56 972 ILE A CA 1
ATOM 7680 C C . ILE A 1 972 ? -48.792 39.905 7.523 1.00 49.56 972 ILE A C 1
ATOM 7682 O O . ILE A 1 972 ? -48.536 40.890 8.222 1.00 49.56 972 ILE A O 1
ATOM 7686 N N . PRO A 1 973 ? -48.470 39.866 6.212 1.00 51.53 973 PRO A N 1
ATOM 7687 C CA . PRO A 1 973 ? -47.951 41.012 5.461 1.00 51.53 973 PRO A CA 1
ATOM 7688 C C . PRO A 1 973 ? -48.890 42.232 5.489 1.00 51.53 973 PRO A C 1
ATOM 7690 O O . PRO A 1 973 ? -50.097 42.110 5.669 1.00 51.53 973 PRO A O 1
ATOM 7693 N N . GLU A 1 974 ? -48.321 43.415 5.267 1.00 63.06 974 GLU A N 1
ATOM 7694 C CA . GLU A 1 974 ? -48.989 44.709 5.043 1.00 63.06 974 GLU A CA 1
ATOM 7695 C C . GLU A 1 974 ? -50.424 44.594 4.477 1.00 63.06 974 GLU A C 1
ATOM 7697 O O . GLU A 1 974 ? -50.632 44.103 3.367 1.00 63.06 974 GLU A O 1
ATOM 7702 N N . SER A 1 975 ? -51.430 45.034 5.238 1.00 63.91 975 SER A N 1
ATOM 7703 C CA . SER A 1 975 ? -52.842 44.821 4.893 1.00 63.91 975 SER A CA 1
ATOM 7704 C C . SER A 1 975 ? -53.465 46.078 4.282 1.00 63.91 975 SER A C 1
ATOM 7706 O O . SER A 1 975 ? -53.432 47.156 4.875 1.00 63.91 975 SER A O 1
ATOM 7708 N N . TYR A 1 976 ? -54.072 45.937 3.103 1.00 72.38 976 TYR A N 1
ATOM 7709 C CA . TYR A 1 976 ? -54.902 46.968 2.480 1.00 72.38 976 TYR A CA 1
ATOM 7710 C C . TYR A 1 976 ? -56.344 46.474 2.378 1.00 72.38 976 TYR A C 1
ATOM 7712 O O . TYR A 1 976 ? -56.593 45.292 2.155 1.00 72.38 976 TYR A O 1
ATOM 7720 N N . THR A 1 977 ? -57.311 47.375 2.532 1.00 80.00 977 THR A N 1
ATOM 7721 C CA . THR A 1 977 ? -58.737 47.058 2.372 1.00 80.00 977 THR A CA 1
ATOM 7722 C C . THR A 1 977 ? -59.326 47.900 1.252 1.00 80.00 977 THR A C 1
ATOM 7724 O O . THR A 1 977 ? -59.117 49.111 1.192 1.00 80.00 977 THR A O 1
ATOM 7727 N N . LYS A 1 978 ? -60.090 47.274 0.355 1.00 82.50 978 LYS A N 1
ATOM 7728 C CA . LYS A 1 978 ? -60.877 48.008 -0.640 1.00 82.50 978 LYS A CA 1
ATOM 7729 C C . LYS A 1 978 ? -62.038 48.722 0.053 1.00 82.50 978 LYS A C 1
ATOM 7731 O O . LYS A 1 978 ? -62.799 48.109 0.800 1.00 82.50 978 LYS A O 1
ATOM 7736 N N . ARG A 1 979 ? -62.196 50.014 -0.206 1.00 83.19 979 ARG A N 1
ATOM 7737 C CA . ARG A 1 979 ? -63.307 50.844 0.261 1.00 83.19 979 ARG A CA 1
ATOM 7738 C C . ARG A 1 979 ? -63.973 51.492 -0.935 1.00 83.19 979 ARG A C 1
ATOM 7740 O O . ARG A 1 979 ? -63.305 51.887 -1.878 1.00 83.19 979 ARG A O 1
ATOM 7747 N N . ASN A 1 980 ? -65.288 51.645 -0.891 1.00 82.31 980 ASN A N 1
ATOM 7748 C CA . ASN A 1 980 ? -65.984 52.462 -1.874 1.00 82.31 980 ASN A CA 1
ATOM 7749 C C . ASN A 1 980 ? -66.405 53.782 -1.233 1.00 82.31 980 ASN A C 1
ATOM 7751 O O . ASN A 1 980 ? -67.025 53.805 -0.163 1.00 82.31 980 ASN A O 1
ATOM 7755 N N . PHE A 1 981 ? -66.087 54.874 -1.919 1.00 84.06 981 PHE A N 1
ATOM 7756 C CA . PHE A 1 981 ? -66.482 56.221 -1.554 1.00 84.06 981 PHE A CA 1
ATOM 7757 C C . PHE A 1 981 ? -67.344 56.865 -2.635 1.00 84.06 981 PHE A C 1
ATOM 7759 O O . PHE A 1 981 ? -67.259 56.556 -3.827 1.00 84.06 981 PHE A O 1
ATOM 7766 N N . ARG A 1 982 ? -68.163 57.822 -2.200 1.00 83.88 982 ARG A N 1
ATOM 7767 C CA . ARG A 1 982 ? -68.773 58.825 -3.069 1.00 83.88 982 ARG A CA 1
ATOM 7768 C C . ARG A 1 982 ? -68.137 60.177 -2.786 1.00 83.88 982 ARG A C 1
ATOM 7770 O O . ARG A 1 982 ? -68.248 60.662 -1.664 1.00 83.88 982 ARG A O 1
ATOM 7777 N N . LYS A 1 983 ? -67.509 60.798 -3.786 1.00 87.31 983 LYS A N 1
ATOM 7778 C CA . LYS A 1 983 ? -67.051 62.191 -3.668 1.00 87.31 983 LYS A CA 1
ATOM 7779 C C . LYS A 1 983 ? -68.245 63.144 -3.728 1.00 87.31 983 LYS A C 1
ATOM 7781 O O . LYS A 1 983 ? -69.079 63.008 -4.622 1.00 87.31 983 LYS A O 1
ATOM 7786 N N . LEU A 1 984 ? -68.308 64.088 -2.799 1.00 85.12 984 LEU A N 1
ATOM 7787 C CA . LEU A 1 984 ? -69.269 65.185 -2.795 1.00 85.12 984 LEU A CA 1
ATOM 7788 C C . LEU A 1 984 ? -68.718 66.392 -3.559 1.00 85.12 984 LEU A C 1
ATOM 7790 O O . LEU A 1 984 ? -67.505 66.602 -3.626 1.00 85.12 984 LEU A O 1
ATOM 7794 N N . ASN A 1 985 ? -69.621 67.172 -4.144 1.00 85.06 985 ASN A N 1
ATOM 7795 C CA . ASN A 1 985 ? -69.288 68.405 -4.848 1.00 85.06 985 ASN A CA 1
ATOM 7796 C C . ASN A 1 985 ? -69.129 69.586 -3.886 1.00 85.06 985 ASN A C 1
ATOM 7798 O O . ASN A 1 985 ? -68.404 70.527 -4.212 1.00 85.06 985 ASN A O 1
ATOM 7802 N N . THR A 1 986 ? -69.778 69.552 -2.714 1.00 82.69 986 THR A N 1
ATOM 7803 C CA . THR A 1 986 ? -69.533 70.571 -1.684 1.00 82.69 986 THR A CA 1
ATOM 7804 C C . THR A 1 986 ? -68.074 70.547 -1.210 1.00 82.69 986 THR A C 1
ATOM 7806 O O . THR A 1 986 ? -67.436 69.498 -1.094 1.00 82.69 986 THR A O 1
ATOM 7809 N N . THR A 1 987 ? -67.540 71.735 -0.929 1.00 83.38 987 THR A N 1
ATOM 7810 C CA . THR A 1 987 ? -66.221 71.947 -0.318 1.00 83.38 987 THR A CA 1
ATOM 7811 C C . THR A 1 987 ? -66.315 72.318 1.166 1.00 83.38 987 THR A C 1
ATOM 7813 O O . THR A 1 987 ? -65.291 72.388 1.845 1.00 83.38 987 THR A O 1
ATOM 7816 N N . SER A 1 988 ? -67.528 72.528 1.686 1.00 85.19 988 SER A N 1
ATOM 7817 C CA . SER A 1 988 ? -67.810 72.938 3.063 1.00 85.19 988 SER A CA 1
ATOM 7818 C C . SER A 1 988 ? -68.131 71.713 3.916 1.00 85.19 988 SER A C 1
ATOM 7820 O O . SER A 1 988 ? -69.142 71.034 3.722 1.00 85.19 988 SER A O 1
ATOM 7822 N N . PHE A 1 989 ? -67.264 71.405 4.883 1.00 89.12 989 PHE A N 1
ATOM 7823 C CA . PHE A 1 989 ? -67.425 70.233 5.748 1.00 89.12 989 PHE A CA 1
ATOM 7824 C C . PHE A 1 989 ? -68.374 70.524 6.922 1.00 89.12 989 PHE A C 1
ATOM 7826 O O . PHE A 1 989 ? -67.978 70.518 8.087 1.00 89.12 989 PHE A O 1
ATOM 7833 N N . THR A 1 990 ? -69.634 70.830 6.602 1.00 86.38 990 THR A N 1
ATOM 7834 C CA . THR A 1 990 ? -70.696 71.092 7.582 1.00 86.38 990 THR A CA 1
ATOM 7835 C C . THR A 1 990 ? -71.845 70.100 7.431 1.00 86.38 990 THR A C 1
ATOM 7837 O O . THR A 1 990 ? -72.214 69.715 6.321 1.00 86.38 990 THR A O 1
ATOM 7840 N N . GLN A 1 991 ? -72.462 69.724 8.558 1.00 83.44 991 GLN A N 1
ATOM 7841 C CA . GLN A 1 991 ? -73.581 68.775 8.598 1.00 83.44 991 GLN A CA 1
ATOM 7842 C C . GLN A 1 991 ? -74.693 69.139 7.604 1.00 83.44 991 GLN A C 1
ATOM 7844 O O . GLN A 1 991 ? -75.245 68.258 6.949 1.00 83.44 991 GLN A O 1
ATOM 7849 N N . SER A 1 992 ? -75.035 70.428 7.504 1.00 81.38 992 SER A N 1
ATOM 7850 C CA . SER A 1 992 ? -76.148 70.915 6.682 1.00 81.38 992 SER A CA 1
ATOM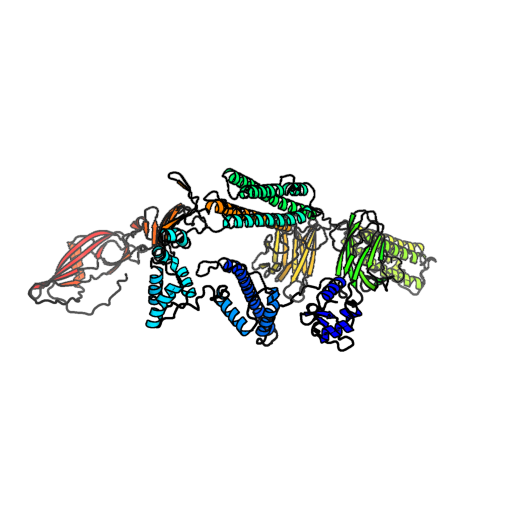 7851 C C . SER A 1 992 ? -75.911 70.671 5.190 1.00 81.38 992 SER A C 1
ATOM 7853 O O . SER A 1 992 ? -76.765 70.087 4.521 1.00 81.38 992 SER A O 1
ATOM 7855 N N . GLU A 1 993 ? -74.735 71.052 4.680 1.00 83.75 993 GLU A N 1
ATOM 7856 C CA . GLU A 1 993 ? -74.396 70.908 3.260 1.00 83.75 993 GLU A CA 1
ATOM 7857 C C . GLU A 1 993 ? -74.193 69.446 2.860 1.00 83.75 993 GLU A C 1
ATOM 7859 O O . GLU A 1 993 ? -74.738 68.999 1.850 1.00 83.75 993 GLU A O 1
ATOM 7864 N N . ILE A 1 994 ? -73.493 68.673 3.695 1.00 86.38 994 ILE A N 1
ATOM 7865 C CA . ILE A 1 994 ? -73.276 67.241 3.463 1.00 86.38 994 ILE A CA 1
ATOM 7866 C C . ILE A 1 994 ? -74.617 66.496 3.454 1.00 86.38 994 ILE A C 1
ATOM 7868 O O . ILE A 1 994 ? -74.874 65.685 2.563 1.00 86.38 994 ILE A O 1
ATOM 7872 N N . SER A 1 995 ? -75.506 66.801 4.407 1.00 79.75 995 SER A N 1
ATOM 7873 C CA . SER A 1 995 ? -76.837 66.186 4.476 1.00 79.75 995 SER A CA 1
ATOM 7874 C C . SER A 1 995 ? -77.691 66.505 3.248 1.00 79.75 995 SER A C 1
ATOM 7876 O O . SER A 1 995 ? -78.468 65.656 2.817 1.00 79.75 995 SER A O 1
ATOM 7878 N N . ALA A 1 996 ? -77.579 67.712 2.685 1.00 77.00 996 ALA A N 1
ATOM 7879 C CA . ALA A 1 996 ? -78.339 68.099 1.499 1.00 77.00 996 ALA A CA 1
ATOM 7880 C C . ALA A 1 996 ? -77.914 67.291 0.259 1.00 77.00 996 ALA A C 1
ATOM 7882 O O . ALA A 1 996 ? -78.770 66.775 -0.463 1.00 77.00 996 ALA A O 1
ATOM 7883 N N . GLU A 1 997 ? -76.607 67.121 0.036 1.00 78.19 997 GLU A N 1
ATOM 7884 C CA . GLU A 1 997 ? -76.093 66.344 -1.099 1.00 78.19 997 GLU A CA 1
ATOM 7885 C C . GLU A 1 997 ? -76.304 64.827 -0.915 1.00 78.19 997 GLU A C 1
ATOM 7887 O O . GLU A 1 997 ? -76.598 64.115 -1.881 1.00 78.19 997 GLU A O 1
ATOM 7892 N N . LEU A 1 998 ? -76.255 64.338 0.332 1.00 75.75 998 LEU A N 1
ATOM 7893 C CA . LEU A 1 998 ? -76.608 62.962 0.698 1.00 75.75 998 LEU A CA 1
ATOM 7894 C C . LEU A 1 998 ? -78.046 62.616 0.281 1.00 75.75 998 LEU A C 1
ATOM 7896 O O . LEU A 1 998 ? -78.268 61.610 -0.396 1.00 75.75 998 LEU A O 1
ATOM 7900 N N . VAL A 1 999 ? -79.016 63.466 0.642 1.00 69.12 999 VAL A N 1
ATOM 7901 C CA . VAL A 1 999 ? -80.441 63.283 0.304 1.00 69.12 999 VAL A CA 1
ATOM 7902 C C . VAL A 1 999 ? -80.630 63.146 -1.210 1.00 69.12 999 VAL A C 1
ATOM 7904 O O . VAL A 1 999 ? -81.344 62.252 -1.668 1.00 69.12 999 VAL A O 1
ATOM 7907 N N . ALA A 1 1000 ? -79.947 63.982 -1.997 1.00 65.31 1000 ALA A N 1
ATOM 7908 C CA . ALA A 1 1000 ? -80.011 63.929 -3.456 1.00 65.31 1000 ALA A CA 1
ATOM 7909 C C . ALA A 1 1000 ? -79.426 62.624 -4.030 1.00 65.31 1000 ALA A C 1
ATOM 7911 O O . ALA A 1 1000 ? -79.975 62.065 -4.980 1.00 65.31 1000 ALA A O 1
ATOM 7912 N N . GLY A 1 1001 ? -78.330 62.118 -3.451 1.00 62.41 1001 GLY A N 1
ATOM 7913 C CA . GLY A 1 1001 ? -77.685 60.876 -3.884 1.00 62.41 1001 GLY A CA 1
ATOM 7914 C C . GLY A 1 1001 ? -78.503 59.611 -3.607 1.00 62.41 1001 GLY A C 1
ATOM 7915 O O . GLY A 1 1001 ? -78.444 58.674 -4.403 1.00 62.41 1001 GLY A O 1
ATOM 7916 N N . ILE A 1 1002 ? -79.277 59.594 -2.518 1.00 63.19 1002 ILE A N 1
ATOM 7917 C CA . ILE A 1 1002 ? -80.094 58.442 -2.105 1.00 63.19 1002 ILE A CA 1
ATOM 7918 C C . ILE A 1 1002 ? -81.365 58.307 -2.951 1.00 63.19 1002 ILE A C 1
ATOM 7920 O O . ILE A 1 1002 ? -81.696 57.207 -3.392 1.00 63.19 1002 ILE A O 1
ATOM 7924 N N . MET A 1 1003 ? -82.061 59.417 -3.225 1.00 57.50 1003 MET A N 1
ATOM 7925 C CA . MET A 1 1003 ? -83.352 59.405 -3.934 1.00 57.50 1003 MET A CA 1
ATOM 7926 C C . MET A 1 1003 ? -83.292 58.782 -5.342 1.00 57.50 1003 MET A C 1
ATOM 7928 O O . MET A 1 1003 ? -84.335 58.493 -5.924 1.00 57.50 1003 MET A O 1
ATOM 7932 N N . GLN A 1 1004 ? -82.099 58.551 -5.901 1.00 55.56 1004 GLN A N 1
ATOM 7933 C CA . GLN A 1 1004 ? -81.929 57.975 -7.234 1.00 55.56 1004 GLN A CA 1
ATOM 7934 C C . GLN A 1 1004 ? -81.990 56.432 -7.314 1.00 55.56 1004 GLN A C 1
ATOM 7936 O O . GLN A 1 1004 ? -82.256 55.951 -8.414 1.00 55.56 1004 GLN A O 1
ATOM 7941 N N . LYS A 1 1005 ? -81.776 55.633 -6.245 1.00 54.03 1005 LYS A N 1
ATOM 7942 C CA . LYS A 1 1005 ? -81.831 54.144 -6.312 1.00 54.03 1005 LYS A CA 1
ATOM 7943 C C . LYS A 1 1005 ? -82.129 53.481 -4.947 1.00 54.03 1005 LYS A C 1
ATOM 7945 O O . LYS A 1 1005 ? -81.273 53.492 -4.074 1.00 54.03 1005 LYS A O 1
ATOM 7950 N N . PHE A 1 1006 ? -83.284 52.827 -4.785 1.00 52.69 1006 PHE A N 1
ATOM 7951 C CA . PHE A 1 1006 ? -83.623 51.991 -3.611 1.00 52.69 1006 PHE A CA 1
ATOM 7952 C C . PHE A 1 1006 ? -83.589 50.483 -3.964 1.00 52.69 1006 PHE A C 1
ATOM 7954 O O . PHE A 1 1006 ? -84.053 50.109 -5.040 1.00 52.69 1006 PHE A O 1
ATOM 7961 N N . HIS A 1 1007 ? -83.107 49.614 -3.059 1.00 47.03 1007 HIS A N 1
ATOM 7962 C CA . HIS A 1 1007 ? -83.182 48.135 -3.138 1.00 47.03 1007 HIS A CA 1
ATOM 7963 C C . HIS A 1 1007 ? -83.782 47.535 -1.844 1.00 47.03 1007 HIS A C 1
ATOM 7965 O O . HIS A 1 1007 ? -83.678 48.144 -0.784 1.00 47.03 1007 HIS A O 1
ATOM 7971 N N . THR A 1 1008 ? -84.416 46.351 -1.924 1.00 49.19 1008 THR A N 1
ATOM 7972 C CA . THR A 1 1008 ? -85.054 45.636 -0.791 1.00 49.19 1008 THR A CA 1
ATOM 7973 C C . THR A 1 1008 ? -84.714 44.133 -0.757 1.00 49.19 1008 THR A C 1
ATOM 7975 O O . THR A 1 1008 ? -84.750 43.460 -1.788 1.00 49.19 1008 THR A O 1
ATOM 7978 N N . GLY A 1 1009 ? -84.450 43.601 0.444 1.00 42.16 1009 GLY A N 1
ATOM 7979 C CA . GLY A 1 1009 ? -84.399 42.169 0.801 1.00 42.16 1009 GLY A CA 1
ATOM 7980 C C . GLY A 1 1009 ? -83.667 41.953 2.141 1.00 42.16 1009 GLY A C 1
ATOM 7981 O O . GLY A 1 1009 ? -82.773 42.726 2.449 1.00 42.16 1009 GLY A O 1
ATOM 7982 N N . ASN A 1 1010 ? -83.951 40.969 3.004 1.00 45.25 1010 ASN A N 1
ATOM 7983 C CA . ASN A 1 1010 ? -85.106 40.079 3.195 1.00 45.25 1010 ASN A CA 1
ATOM 7984 C C . ASN A 1 1010 ? -84.960 39.453 4.614 1.00 45.25 1010 ASN A C 1
ATOM 7986 O O . ASN A 1 1010 ? -84.200 38.504 4.775 1.00 45.25 1010 ASN A O 1
ATOM 7990 N N . TYR A 1 1011 ? -85.670 39.942 5.637 1.00 44.47 1011 TYR A N 1
ATOM 7991 C CA . TYR A 1 1011 ? -85.860 39.211 6.905 1.00 44.47 1011 TYR A CA 1
ATOM 7992 C C . TYR A 1 1011 ? -87.368 39.141 7.200 1.00 44.47 1011 TYR A C 1
ATOM 7994 O O . TYR A 1 1011 ? -87.994 40.189 7.366 1.00 44.47 1011 TYR A O 1
ATOM 8002 N N . PRO A 1 1012 ? -87.998 37.952 7.196 1.00 44.47 1012 PRO A N 1
ATOM 8003 C CA . PRO A 1 1012 ? -89.433 37.835 7.437 1.00 44.47 1012 PRO A CA 1
ATOM 8004 C C . PRO A 1 1012 ? -89.775 38.084 8.921 1.00 44.47 1012 PRO A C 1
ATOM 8006 O O . PRO A 1 1012 ? -89.062 37.588 9.794 1.00 44.47 1012 PRO A O 1
ATOM 8009 N N . PRO A 1 1013 ? -90.872 38.799 9.240 1.00 46.72 1013 PRO A N 1
ATOM 8010 C CA . PRO A 1 1013 ? -91.327 38.973 10.615 1.00 46.72 1013 PRO A CA 1
ATOM 8011 C C . PRO A 1 1013 ? -92.034 37.701 11.107 1.00 46.72 1013 PRO A C 1
ATOM 8013 O O . PRO A 1 1013 ? -93.116 37.356 10.633 1.00 46.72 1013 PRO A O 1
ATOM 8016 N N . THR A 1 1014 ? -91.453 36.996 12.077 1.00 41.28 1014 THR A N 1
ATOM 8017 C CA . THR A 1 1014 ? -92.138 35.926 12.821 1.00 41.28 1014 THR A CA 1
ATOM 8018 C C . THR A 1 1014 ? -92.676 36.481 14.137 1.00 41.28 1014 THR A C 1
ATOM 8020 O O . THR A 1 1014 ? -92.008 36.408 15.165 1.00 41.28 1014 THR A O 1
ATOM 8023 N N . GLY A 1 1015 ? -93.876 37.059 14.121 1.00 45.31 1015 GLY A N 1
ATOM 8024 C CA . GLY A 1 1015 ? -94.575 37.461 15.345 1.00 45.31 1015 GLY A CA 1
ATOM 8025 C C . GLY A 1 1015 ? -95.867 38.240 15.065 1.00 45.31 1015 GLY A C 1
ATOM 8026 O O . GLY A 1 1015 ? -95.886 39.013 14.109 1.00 45.31 1015 GLY A O 1
ATOM 8027 N N . PRO A 1 1016 ? -96.956 38.044 15.838 1.00 38.41 1016 PRO A N 1
ATOM 8028 C CA . PRO A 1 1016 ? -98.236 38.709 15.597 1.00 38.41 1016 PRO A CA 1
ATOM 8029 C C . PRO A 1 1016 ? -98.146 40.234 15.724 1.00 38.41 1016 PRO A C 1
ATOM 8031 O O . PRO A 1 1016 ? -97.479 40.771 16.605 1.00 38.41 1016 PRO A O 1
ATOM 8034 N N . ALA A 1 1017 ? -98.867 40.914 14.837 1.00 53.97 1017 ALA A N 1
ATOM 8035 C CA . ALA A 1 1017 ? -98.921 42.358 14.698 1.00 53.97 1017 ALA A CA 1
ATOM 8036 C C . ALA A 1 1017 ? -99.722 43.034 15.823 1.00 53.97 1017 ALA A C 1
ATOM 8038 O O . ALA A 1 1017 ? -100.945 43.080 15.735 1.00 53.97 1017 ALA A O 1
ATOM 8039 N N . THR A 1 1018 ? -99.041 43.617 16.813 1.00 49.72 1018 THR A N 1
ATOM 8040 C CA . THR A 1 1018 ? -99.572 44.744 17.615 1.00 49.72 1018 THR A CA 1
ATOM 8041 C C . THR A 1 1018 ? -98.508 45.712 18.153 1.00 49.72 1018 THR A C 1
ATOM 8043 O O . THR A 1 1018 ? -98.874 46.625 18.881 1.00 49.72 1018 THR A O 1
ATOM 8046 N N . ASP A 1 1019 ? -97.232 45.605 17.769 1.00 44.62 1019 ASP A N 1
ATOM 8047 C CA . ASP A 1 1019 ? -96.212 46.594 18.154 1.00 44.62 1019 ASP A CA 1
ATOM 8048 C C . ASP A 1 1019 ? -95.482 47.151 16.930 1.00 44.62 1019 ASP A C 1
ATOM 8050 O O . ASP A 1 1019 ? -95.198 46.438 15.969 1.00 44.62 1019 ASP A O 1
ATOM 8054 N N . THR A 1 1020 ? -95.222 48.456 16.946 1.00 49.00 1020 THR A N 1
ATOM 8055 C CA . THR A 1 1020 ? -94.635 49.254 15.862 1.00 49.00 1020 THR A CA 1
ATOM 8056 C C . THR A 1 1020 ? -93.262 48.723 15.426 1.00 49.00 1020 THR A C 1
ATOM 8058 O O . THR A 1 1020 ? -92.239 49.043 16.028 1.00 49.00 1020 THR A O 1
ATOM 8061 N N . THR A 1 1021 ? -93.223 47.913 14.366 1.00 50.47 1021 THR A N 1
ATOM 8062 C CA . THR A 1 1021 ? -92.005 47.274 13.843 1.00 50.47 1021 THR A CA 1
ATOM 8063 C C . THR A 1 1021 ? -91.140 48.250 13.032 1.00 50.47 1021 THR A C 1
ATOM 8065 O O . THR A 1 1021 ? -91.519 48.641 11.927 1.00 50.47 1021 THR A O 1
ATOM 8068 N N . GLN A 1 1022 ? -89.965 48.619 13.559 1.00 52.94 1022 GLN A N 1
ATOM 8069 C CA . GLN A 1 1022 ? -88.847 49.179 12.783 1.00 52.94 1022 GLN A CA 1
ATOM 8070 C C . GLN A 1 1022 ? -88.194 48.060 11.959 1.00 52.94 1022 GLN A C 1
ATOM 8072 O O . GLN A 1 1022 ? -87.816 47.031 12.516 1.00 52.94 1022 GLN A O 1
ATOM 8077 N N . PHE A 1 1023 ? -88.019 48.262 10.651 1.00 54.03 1023 PHE A N 1
ATOM 8078 C CA . PHE A 1 1023 ? -87.265 47.342 9.794 1.00 54.03 1023 PHE A CA 1
ATOM 8079 C C . PHE A 1 1023 ? -85.995 48.026 9.286 1.00 54.03 1023 PHE A C 1
ATOM 8081 O O . PHE A 1 1023 ? -86.063 49.121 8.725 1.00 54.03 1023 PHE A O 1
ATOM 8088 N N . MET A 1 1024 ? -84.843 47.383 9.483 1.00 52.25 1024 MET A N 1
ATOM 8089 C CA . MET A 1 1024 ? -83.543 47.839 8.984 1.00 52.25 1024 MET A CA 1
ATOM 8090 C C . MET A 1 1024 ? -83.242 47.189 7.631 1.00 52.25 1024 MET A C 1
ATOM 8092 O O . MET A 1 1024 ? -83.351 45.970 7.504 1.00 52.25 1024 MET A O 1
ATOM 8096 N N . TYR A 1 1025 ? -82.850 47.989 6.639 1.00 52.47 1025 TYR A N 1
ATOM 8097 C CA . TYR A 1 1025 ? -82.365 47.516 5.342 1.00 52.47 1025 TYR A CA 1
ATOM 8098 C C . TYR A 1 1025 ? -81.072 48.254 4.959 1.00 52.47 1025 TYR A C 1
ATOM 8100 O O . TYR A 1 1025 ? -80.882 49.420 5.309 1.00 52.47 1025 TYR A O 1
ATOM 8108 N N . ASP A 1 1026 ? -80.193 47.592 4.206 1.00 53.38 1026 ASP A N 1
ATOM 8109 C CA . ASP A 1 1026 ? -79.022 48.248 3.622 1.00 53.38 1026 ASP A CA 1
ATOM 8110 C C . ASP A 1 1026 ? -79.459 49.095 2.423 1.00 53.38 1026 ASP A C 1
ATOM 8112 O O . ASP A 1 1026 ? -79.871 48.577 1.382 1.00 53.38 1026 ASP A O 1
ATOM 8116 N N . ILE A 1 1027 ? -79.386 50.419 2.566 1.00 56.91 1027 ILE A N 1
ATOM 8117 C CA . ILE A 1 1027 ? -79.657 51.350 1.471 1.00 56.91 1027 ILE A CA 1
ATOM 8118 C C . ILE A 1 1027 ? -78.302 51.753 0.889 1.00 56.91 1027 ILE A C 1
ATOM 8120 O O . ILE A 1 1027 ? -77.562 52.524 1.487 1.00 56.91 1027 ILE A O 1
ATOM 8124 N N . GLY A 1 1028 ? -77.942 51.206 -0.272 1.00 58.38 1028 GLY A N 1
ATOM 8125 C CA . GLY A 1 1028 ? -76.649 51.497 -0.895 1.00 58.38 1028 GLY A CA 1
ATOM 8126 C C . GLY A 1 1028 ? -76.546 52.937 -1.412 1.00 58.38 1028 GLY A C 1
ATOM 8127 O O . GLY A 1 1028 ? -77.424 53.408 -2.135 1.00 58.38 1028 GLY A O 1
ATOM 8128 N N . LEU A 1 1029 ? -75.440 53.628 -1.111 1.00 64.56 1029 LEU A N 1
ATOM 8129 C CA . LEU A 1 1029 ? -75.078 54.873 -1.799 1.00 64.56 1029 LEU A CA 1
ATOM 8130 C C . LEU A 1 1029 ? -74.607 54.580 -3.225 1.00 64.56 1029 LEU A C 1
ATOM 8132 O O . LEU A 1 1029 ? -73.894 53.608 -3.470 1.00 64.56 1029 LEU A O 1
ATOM 8136 N N . ASN A 1 1030 ? -74.918 55.475 -4.165 1.00 66.19 1030 ASN A N 1
ATOM 8137 C CA . ASN A 1 1030 ? -74.278 55.468 -5.480 1.00 66.19 1030 ASN A CA 1
ATOM 8138 C C . ASN A 1 1030 ? -72.819 55.943 -5.331 1.00 66.19 1030 ASN A C 1
ATOM 8140 O O . ASN A 1 1030 ? -72.528 57.142 -5.416 1.00 66.19 1030 ASN A O 1
ATOM 8144 N N . VAL A 1 1031 ? -71.945 54.987 -5.013 1.00 68.38 1031 VAL A N 1
ATOM 8145 C CA . VAL A 1 1031 ? -70.491 55.131 -4.934 1.00 68.38 1031 VAL A CA 1
ATOM 8146 C C . VAL A 1 1031 ? -69.905 55.266 -6.334 1.00 68.38 1031 VAL A C 1
ATOM 8148 O O . VAL A 1 1031 ? -70.295 54.553 -7.253 1.00 68.38 1031 VAL A O 1
ATOM 8151 N N . ASN A 1 1032 ? -68.973 56.197 -6.503 1.00 73.00 1032 ASN A N 1
ATOM 8152 C CA . ASN A 1 1032 ? -68.337 56.481 -7.791 1.00 73.00 1032 ASN A CA 1
ATOM 8153 C C . ASN A 1 1032 ? -66.813 56.326 -7.754 1.00 73.00 1032 ASN A C 1
ATOM 8155 O O . ASN A 1 1032 ? -66.158 56.577 -8.763 1.00 73.00 1032 ASN A O 1
ATOM 8159 N N . MET A 1 1033 ? -66.245 55.918 -6.614 1.00 78.50 1033 MET A N 1
ATOM 8160 C CA . MET A 1 1033 ? -64.804 55.773 -6.451 1.00 78.50 1033 MET A CA 1
ATOM 8161 C C . MET A 1 1033 ? -64.462 54.554 -5.586 1.00 78.50 1033 MET A C 1
ATOM 8163 O O . MET A 1 1033 ? -64.754 54.537 -4.391 1.00 78.50 1033 MET A O 1
ATOM 8167 N N . LEU A 1 1034 ? -63.819 53.553 -6.192 1.00 83.19 1034 LEU A N 1
ATOM 8168 C CA . LEU A 1 1034 ? -63.153 52.464 -5.475 1.00 83.19 1034 LEU A CA 1
ATOM 8169 C C . LEU A 1 1034 ? -61.787 52.965 -4.998 1.00 83.19 1034 LEU A C 1
ATOM 8171 O O . LEU A 1 1034 ? -61.015 53.518 -5.780 1.00 83.19 1034 LEU A O 1
ATOM 8175 N N . THR A 1 1035 ? -61.492 52.770 -3.723 1.00 87.06 1035 THR A N 1
ATOM 8176 C CA . THR A 1 1035 ? -60.261 53.203 -3.071 1.00 87.06 1035 THR A CA 1
ATOM 8177 C C . THR A 1 1035 ? -59.634 52.054 -2.300 1.00 87.06 1035 THR A C 1
ATOM 8179 O O . THR A 1 1035 ? -60.298 51.093 -1.915 1.00 87.06 1035 THR A O 1
ATOM 8182 N N . TYR A 1 1036 ? -58.329 52.136 -2.096 1.00 85.62 1036 TYR A N 1
ATOM 8183 C CA . TYR A 1 1036 ? -57.552 51.173 -1.333 1.00 85.62 1036 TYR A CA 1
ATOM 8184 C C . TYR A 1 1036 ? -57.047 51.883 -0.091 1.00 85.62 1036 TYR A C 1
ATOM 8186 O O . TYR A 1 1036 ? -56.241 52.806 -0.178 1.00 85.62 1036 TYR A O 1
ATOM 8194 N N . GLU A 1 1037 ? -57.571 51.486 1.057 1.00 87.12 1037 GLU A N 1
ATOM 8195 C CA . GLU A 1 1037 ? -57.144 51.990 2.349 1.00 87.12 1037 GLU A CA 1
ATOM 8196 C C . GLU A 1 1037 ? -55.967 51.151 2.827 1.00 87.12 1037 GLU A C 1
ATOM 8198 O O . GLU A 1 1037 ? -56.094 49.941 3.032 1.00 87.12 1037 GLU A O 1
ATOM 8203 N N . TYR A 1 1038 ? -54.812 51.791 2.941 1.00 82.50 1038 TYR A N 1
ATOM 8204 C CA . TYR A 1 1038 ? -53.617 51.204 3.513 1.00 82.50 1038 TYR A CA 1
ATOM 8205 C C . TYR A 1 1038 ? -53.549 51.548 4.997 1.00 82.50 1038 TYR A C 1
ATOM 8207 O O . TYR A 1 1038 ? -53.656 52.719 5.373 1.00 82.50 1038 TYR A O 1
ATOM 8215 N N . TYR A 1 1039 ? -53.302 50.529 5.815 1.00 72.81 1039 TYR A N 1
ATOM 8216 C CA . TYR A 1 1039 ? -53.045 50.681 7.238 1.00 72.81 1039 TYR A CA 1
ATOM 8217 C C . TYR A 1 1039 ? -51.655 50.151 7.573 1.00 72.81 1039 TYR A C 1
ATOM 8219 O O . TYR A 1 1039 ? -51.199 49.157 7.006 1.00 72.81 1039 TYR A O 1
ATOM 8227 N N . GLU A 1 1040 ? -50.989 50.795 8.528 1.00 64.94 1040 GLU A N 1
ATOM 8228 C CA . GLU A 1 1040 ? -49.761 50.254 9.101 1.00 64.94 1040 GLU A CA 1
ATOM 8229 C C . GLU A 1 1040 ? -50.049 48.896 9.765 1.00 64.94 1040 GLU A C 1
ATOM 8231 O O . GLU A 1 1040 ? -50.982 48.747 10.558 1.00 64.94 1040 GLU A O 1
ATOM 8236 N N . GLY A 1 1041 ? -49.278 47.869 9.394 1.00 61.31 1041 GLY A N 1
ATOM 8237 C CA . GLY A 1 1041 ? -49.386 46.547 10.011 1.00 61.31 1041 GLY A CA 1
ATOM 8238 C C . GLY A 1 1041 ? -48.980 46.582 11.487 1.00 61.31 1041 GLY A C 1
ATOM 8239 O O . GLY A 1 1041 ? -48.367 47.534 11.959 1.00 61.31 1041 GLY A O 1
ATOM 8240 N N . ARG A 1 1042 ? -49.264 45.525 12.249 1.00 55.12 1042 ARG A N 1
ATOM 8241 C CA . ARG A 1 1042 ? -48.729 45.374 13.618 1.00 55.12 1042 ARG A CA 1
ATOM 8242 C C . ARG A 1 1042 ? -47.476 44.501 13.626 1.00 55.12 1042 ARG A C 1
ATOM 8244 O O . ARG A 1 1042 ? -47.445 43.471 14.287 1.00 55.12 1042 ARG A O 1
ATOM 8251 N N . ASN A 1 1043 ? -46.456 44.881 12.860 1.00 57.53 1043 ASN A N 1
ATOM 8252 C CA . ASN A 1 1043 ? -45.130 44.271 12.961 1.00 57.53 1043 ASN A CA 1
ATOM 8253 C C . ASN A 1 1043 ? -44.095 45.334 13.346 1.00 57.53 1043 ASN A C 1
ATOM 8255 O O . ASN A 1 1043 ? -44.361 46.529 13.265 1.00 57.53 1043 ASN A O 1
ATOM 8259 N N . PHE A 1 1044 ? -42.926 44.897 13.805 1.00 51.78 1044 PHE A N 1
ATOM 8260 C CA . PHE A 1 1044 ? -41.911 45.805 14.338 1.00 51.78 1044 PHE A CA 1
ATOM 8261 C C . PHE A 1 1044 ? -41.340 46.787 13.281 1.00 51.78 1044 PHE A C 1
ATOM 8263 O O . PHE A 1 1044 ? -40.828 47.835 13.656 1.00 51.78 1044 PHE A O 1
ATOM 8270 N N . GLU A 1 1045 ? -41.497 46.510 11.977 1.00 53.00 1045 GLU A N 1
ATOM 8271 C CA . GLU A 1 1045 ? -41.110 47.407 10.866 1.00 53.00 1045 GLU A CA 1
ATOM 8272 C C . GLU A 1 1045 ? -42.246 48.339 10.390 1.00 53.00 1045 GLU A C 1
ATOM 8274 O O . GLU A 1 1045 ? -42.079 49.117 9.449 1.00 53.00 1045 GLU A O 1
ATOM 8279 N N . SER A 1 1046 ? -43.432 48.288 11.006 1.00 57.44 1046 SER A N 1
ATOM 8280 C CA . SER A 1 1046 ? -44.569 49.093 10.547 1.00 57.44 1046 SER A CA 1
ATOM 8281 C C . SER A 1 1046 ? -44.445 50.579 10.871 1.00 57.44 1046 SER A C 1
ATOM 8283 O O . SER A 1 1046 ? -45.029 51.398 10.161 1.00 57.44 1046 SER A O 1
ATOM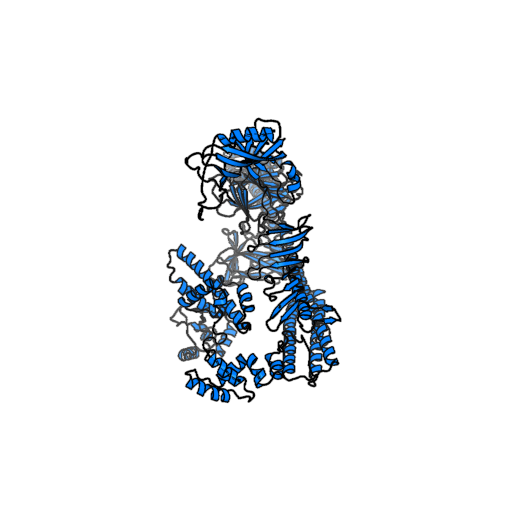 8285 N N . ALA A 1 1047 ? -43.644 50.935 11.880 1.00 57.56 1047 ALA A N 1
ATOM 8286 C CA . ALA A 1 1047 ? -43.404 52.323 12.269 1.00 57.56 1047 ALA A CA 1
ATOM 8287 C C . ALA A 1 1047 ? -42.820 53.149 11.107 1.00 57.56 1047 ALA A C 1
ATOM 8289 O O . ALA A 1 1047 ? -43.277 54.266 10.846 1.00 57.56 1047 ALA A O 1
ATOM 8290 N N . ASP A 1 1048 ? -41.906 52.546 10.342 1.00 61.84 1048 ASP A N 1
ATOM 8291 C CA . ASP A 1 1048 ? -41.275 53.134 9.156 1.00 61.84 1048 ASP A CA 1
ATOM 8292 C C . ASP A 1 1048 ? -42.192 53.137 7.922 1.00 61.84 1048 ASP A C 1
ATOM 8294 O O . ASP A 1 1048 ? -41.763 53.548 6.850 1.00 61.84 1048 ASP A O 1
ATOM 8298 N N . ASN A 1 1049 ? -43.438 52.662 8.036 1.00 62.25 1049 ASN A N 1
ATOM 8299 C CA . ASN A 1 1049 ? -44.442 52.657 6.968 1.00 62.25 1049 ASN A CA 1
ATOM 8300 C C . ASN A 1 1049 ? -45.692 53.489 7.306 1.00 62.25 1049 ASN A C 1
ATOM 8302 O O . ASN A 1 1049 ? -46.602 53.595 6.474 1.00 62.25 1049 ASN A O 1
ATOM 8306 N N . SER A 1 1050 ? -45.741 54.107 8.489 1.00 68.25 1050 SER A N 1
ATOM 8307 C CA . SER A 1 1050 ? -46.827 54.993 8.934 1.00 68.25 1050 SER A CA 1
ATOM 8308 C C . SER A 1 1050 ? -47.101 56.136 7.941 1.00 68.25 1050 SER A C 1
ATOM 8310 O O . SER A 1 1050 ? -48.248 56.545 7.723 1.00 68.25 1050 SER A O 1
ATOM 8312 N N . GLN A 1 1051 ? -46.068 56.605 7.231 1.00 69.31 1051 GLN A N 1
ATOM 8313 C CA . GLN A 1 1051 ? -46.179 57.631 6.195 1.00 69.31 1051 GLN A CA 1
ATOM 8314 C C . GLN A 1 1051 ? -47.040 57.214 4.994 1.00 69.31 1051 GLN A C 1
ATOM 8316 O O . GLN A 1 1051 ? -47.552 58.088 4.293 1.00 69.31 1051 GLN A O 1
ATOM 8321 N N . TYR A 1 1052 ? -47.241 55.916 4.771 1.00 74.81 1052 TYR A N 1
ATOM 8322 C CA . TYR A 1 1052 ? -48.085 55.397 3.695 1.00 74.81 1052 TYR A CA 1
ATOM 8323 C C . TYR A 1 1052 ? -49.528 55.114 4.143 1.00 74.81 1052 TYR A C 1
ATOM 8325 O O . TYR A 1 1052 ? -50.353 54.736 3.320 1.00 74.81 1052 TYR A O 1
ATOM 8333 N N . SER A 1 1053 ? -49.868 55.312 5.424 1.00 81.25 1053 SER A N 1
ATOM 8334 C CA . SER A 1 1053 ? -51.253 55.213 5.910 1.00 81.25 1053 SER A CA 1
ATOM 8335 C C . SER A 1 1053 ? -52.157 56.229 5.207 1.00 81.25 1053 SER A C 1
ATOM 8337 O O . SER A 1 1053 ? -51.863 57.435 5.208 1.00 81.25 1053 SER A O 1
ATOM 8339 N N . GLY A 1 1054 ? -53.238 55.741 4.588 1.00 87.12 1054 GLY A N 1
ATOM 8340 C CA . GLY A 1 1054 ? -54.172 56.554 3.809 1.00 87.12 1054 GLY A CA 1
ATOM 8341 C C . GLY A 1 1054 ? -54.898 55.802 2.689 1.00 87.12 1054 GLY A C 1
ATOM 8342 O O . GLY A 1 1054 ? -54.817 54.584 2.559 1.00 87.12 1054 GLY A O 1
ATOM 8343 N N . PHE A 1 1055 ? -55.624 56.555 1.869 1.00 89.19 1055 PHE A N 1
ATOM 8344 C CA . PHE A 1 1055 ? -56.479 56.082 0.788 1.00 89.19 1055 PHE A CA 1
ATOM 8345 C C . PHE A 1 1055 ? -55.868 56.374 -0.583 1.00 89.19 1055 PHE A C 1
ATOM 8347 O O . PHE A 1 1055 ? -55.510 57.514 -0.900 1.00 89.19 1055 PHE A O 1
ATOM 8354 N N . TYR A 1 1056 ? -55.851 55.347 -1.426 1.00 88.69 1056 TYR A N 1
ATOM 8355 C CA . TYR A 1 1056 ? -55.249 55.349 -2.756 1.00 88.69 1056 TYR A CA 1
ATOM 8356 C C . TYR A 1 1056 ? -56.277 54.993 -3.835 1.00 88.69 1056 TYR A C 1
ATOM 8358 O O . TYR A 1 1056 ? -57.222 54.246 -3.589 1.00 88.69 1056 TYR A O 1
ATOM 8366 N N . THR A 1 1057 ? -56.119 55.548 -5.036 1.00 87.31 1057 THR A N 1
ATOM 8367 C CA . THR A 1 1057 ? -56.987 55.288 -6.202 1.00 87.31 1057 THR A CA 1
ATOM 8368 C C . THR A 1 1057 ? -56.674 53.953 -6.885 1.00 87.31 1057 THR A C 1
ATOM 8370 O O . THR A 1 1057 ? -57.545 53.367 -7.525 1.00 87.31 1057 THR A O 1
ATOM 8373 N N . SER A 1 1058 ? -55.445 53.447 -6.739 1.00 74.75 1058 SER A N 1
ATOM 8374 C CA . SER A 1 1058 ? -54.985 52.167 -7.288 1.00 74.75 1058 SER A CA 1
ATOM 8375 C C . SER A 1 1058 ? -54.463 51.241 -6.178 1.00 74.75 1058 SER A C 1
ATOM 8377 O O . SER A 1 1058 ? -54.495 51.601 -5.007 1.00 74.75 1058 SER A O 1
ATOM 8379 N N . LYS A 1 1059 ? -54.072 50.010 -6.536 1.00 68.25 1059 LYS A N 1
ATOM 8380 C CA . LYS A 1 1059 ? -54.156 48.786 -5.709 1.00 68.25 1059 LYS A CA 1
ATOM 8381 C C . LYS A 1 1059 ? -53.577 48.796 -4.270 1.00 68.25 1059 LYS A C 1
ATOM 8383 O O . LYS A 1 1059 ? -53.845 47.811 -3.591 1.00 68.25 1059 LYS A O 1
ATOM 8388 N N . ASN A 1 1060 ? -52.813 49.799 -3.801 1.00 76.06 1060 ASN A N 1
ATOM 8389 C CA . ASN A 1 1060 ? -52.268 49.953 -2.425 1.00 76.06 1060 ASN A CA 1
ATOM 8390 C C . ASN A 1 1060 ? -51.316 51.184 -2.318 1.00 76.06 1060 ASN A C 1
ATOM 8392 O O . ASN A 1 1060 ? -51.420 52.114 -3.116 1.00 76.06 1060 ASN A O 1
ATOM 8396 N N . LYS A 1 1061 ? -50.354 51.161 -1.370 1.00 75.69 1061 LYS A N 1
ATOM 8397 C CA . LYS A 1 1061 ? -49.323 52.189 -1.103 1.00 75.69 1061 LYS A CA 1
ATOM 8398 C C . LYS A 1 1061 ? -48.469 52.621 -2.305 1.00 75.69 1061 LYS A C 1
ATOM 8400 O O . LYS A 1 1061 ? -47.798 53.644 -2.222 1.00 75.69 1061 LYS A O 1
ATOM 8405 N N . PHE A 1 1062 ? -48.478 51.861 -3.403 1.00 75.31 1062 PHE A N 1
ATOM 8406 C CA . PHE A 1 1062 ? -47.790 52.213 -4.652 1.00 75.31 1062 PHE A CA 1
ATOM 8407 C C . PHE A 1 1062 ? -48.659 53.031 -5.622 1.00 75.31 1062 PHE A C 1
ATOM 8409 O O . PHE A 1 1062 ? -48.236 53.299 -6.744 1.00 75.31 1062 PHE A O 1
ATOM 8416 N N . GLY A 1 1063 ? -49.885 53.381 -5.225 1.00 78.44 1063 GLY A N 1
ATOM 8417 C CA . GLY A 1 1063 ? -50.824 54.134 -6.044 1.00 78.44 1063 GLY A CA 1
ATOM 8418 C C . GLY A 1 1063 ? -50.800 55.644 -5.837 1.00 78.44 1063 GLY A C 1
ATOM 8419 O O . GLY A 1 1063 ? -50.180 56.163 -4.909 1.00 78.44 1063 GLY A O 1
ATOM 8420 N N . ASP A 1 1064 ? -51.569 56.345 -6.670 1.00 88.12 1064 ASP A N 1
ATOM 8421 C CA . ASP A 1 1064 ? -51.867 57.758 -6.457 1.00 88.12 1064 ASP A CA 1
ATOM 8422 C C . ASP A 1 1064 ? -52.881 57.899 -5.324 1.00 88.12 1064 ASP A C 1
ATOM 8424 O O . ASP A 1 1064 ? -53.916 57.221 -5.306 1.00 88.12 1064 ASP A O 1
ATOM 8428 N N . LYS A 1 1065 ? -52.608 58.801 -4.384 1.00 87.94 1065 LYS A N 1
ATOM 8429 C CA . LYS A 1 1065 ? -53.544 59.142 -3.310 1.00 87.94 1065 LYS A CA 1
ATOM 8430 C C . LYS A 1 1065 ? -54.851 59.684 -3.882 1.00 87.94 1065 LYS A C 1
ATOM 8432 O O . LYS A 1 1065 ? -54.868 60.331 -4.930 1.00 87.94 1065 LYS A O 1
ATOM 8437 N N . ILE A 1 1066 ? -55.958 59.435 -3.187 1.00 89.75 1066 ILE A N 1
ATOM 8438 C CA . ILE A 1 1066 ? -57.247 59.965 -3.639 1.00 89.75 1066 ILE A CA 1
ATOM 8439 C C . ILE A 1 1066 ? -57.260 61.500 -3.577 1.00 89.75 1066 ILE A C 1
ATOM 8441 O O . ILE A 1 1066 ? -56.649 62.078 -2.673 1.00 89.75 1066 ILE A O 1
ATOM 8445 N N . PRO A 1 1067 ? -57.955 62.180 -4.510 1.00 89.75 1067 PRO A N 1
ATOM 8446 C CA . PRO A 1 1067 ? -57.965 63.637 -4.548 1.00 89.75 1067 PRO A CA 1
ATOM 8447 C C . PRO A 1 1067 ? -58.514 64.251 -3.258 1.00 89.75 1067 PRO A C 1
ATOM 8449 O O . PRO A 1 1067 ? -59.385 63.673 -2.608 1.00 89.75 1067 PRO A O 1
ATOM 8452 N N . ASN A 1 1068 ? -58.113 65.479 -2.942 1.00 92.44 1068 ASN A N 1
ATOM 8453 C CA . ASN A 1 1068 ? -58.703 66.202 -1.817 1.00 92.44 1068 ASN A CA 1
ATOM 8454 C C . ASN A 1 1068 ? -60.204 66.444 -2.058 1.00 92.44 1068 ASN A C 1
ATOM 8456 O O . ASN A 1 1068 ? -60.642 66.696 -3.192 1.00 92.44 1068 ASN A O 1
ATOM 8460 N N . GLY A 1 1069 ? -61.000 66.359 -0.998 1.00 91.12 1069 GLY A N 1
ATOM 8461 C CA . GLY A 1 1069 ? -62.438 66.599 -1.057 1.00 91.12 1069 GLY A CA 1
ATOM 8462 C C . GLY A 1 1069 ? -63.199 65.956 0.092 1.00 91.12 1069 GLY A C 1
ATOM 8463 O O . GLY A 1 1069 ? -62.608 65.381 1.004 1.00 91.12 1069 GLY A O 1
ATOM 8464 N N . ILE A 1 1070 ? -64.522 66.067 0.032 1.00 90.88 1070 ILE A N 1
ATOM 8465 C CA . ILE A 1 1070 ? -65.427 65.462 1.006 1.00 90.88 1070 ILE A CA 1
ATOM 8466 C C . ILE A 1 1070 ? -65.968 64.163 0.412 1.00 90.88 1070 ILE A C 1
ATOM 8468 O O . ILE A 1 1070 ? -66.414 64.138 -0.734 1.00 90.88 1070 ILE A O 1
ATOM 8472 N N . TYR A 1 1071 ? -65.907 63.081 1.179 1.00 89.38 1071 TYR A N 1
ATOM 8473 C CA . TYR A 1 1071 ? -66.278 61.740 0.745 1.00 89.38 1071 TYR A CA 1
ATOM 8474 C C . TYR A 1 1071 ? -67.274 61.107 1.708 1.00 89.38 1071 TYR A C 1
ATOM 8476 O O . TYR A 1 1071 ? -67.149 61.263 2.916 1.00 89.38 1071 TYR A O 1
ATOM 8484 N N . LEU A 1 1072 ? -68.236 60.357 1.175 1.00 85.44 1072 LEU A N 1
ATOM 8485 C CA . LEU A 1 1072 ? -69.145 59.517 1.953 1.00 85.44 1072 LEU A CA 1
ATOM 8486 C C . LEU A 1 1072 ? -68.753 58.048 1.814 1.00 85.44 1072 LEU A C 1
ATOM 8488 O O . LEU A 1 1072 ? -68.573 57.563 0.691 1.00 85.44 1072 LEU A O 1
ATOM 8492 N N . LYS A 1 1073 ? -68.654 57.338 2.939 1.00 80.38 1073 LYS A N 1
ATOM 8493 C CA . LYS A 1 1073 ? -68.415 55.887 2.998 1.00 80.38 1073 LYS A CA 1
ATOM 8494 C C . LYS A 1 1073 ? -69.660 55.104 2.583 1.00 80.38 1073 LYS A C 1
ATOM 8496 O O . LYS A 1 1073 ? -70.757 55.448 2.998 1.00 80.38 1073 LYS A O 1
ATOM 8501 N N . GLN A 1 1074 ? -69.480 54.051 1.774 1.00 67.06 1074 GLN A N 1
ATOM 8502 C CA . GLN A 1 1074 ? -70.567 53.285 1.135 1.00 67.06 1074 GLN A CA 1
ATOM 8503 C C . GLN A 1 1074 ? -71.683 52.815 2.078 1.00 67.06 1074 GLN A C 1
ATOM 8505 O O . GLN A 1 1074 ? -72.838 52.769 1.655 1.00 67.06 1074 GLN A O 1
ATOM 8510 N N . PHE A 1 1075 ? -71.348 52.411 3.304 1.00 61.09 1075 PHE A N 1
ATOM 8511 C CA . PHE A 1 1075 ? -72.321 51.810 4.209 1.00 61.09 1075 PHE A CA 1
ATOM 8512 C C . PHE A 1 1075 ? -73.261 52.878 4.761 1.00 61.09 1075 PHE A C 1
ATOM 8514 O O . PHE A 1 1075 ? -72.848 53.728 5.549 1.00 61.09 1075 PHE A O 1
ATOM 8521 N N . VAL A 1 1076 ? -74.525 52.805 4.346 1.00 57.91 1076 VAL A N 1
ATOM 8522 C CA . VAL A 1 1076 ? -75.608 53.585 4.936 1.00 57.91 1076 VAL A CA 1
ATOM 8523 C C . VAL A 1 1076 ? -76.622 52.620 5.500 1.00 57.91 1076 VAL A C 1
ATOM 8525 O O . VAL A 1 1076 ? -77.366 51.962 4.773 1.00 57.91 1076 VAL A O 1
ATOM 8528 N N . MET A 1 1077 ? -76.626 52.526 6.823 1.00 55.44 1077 MET A N 1
ATOM 8529 C CA . MET A 1 1077 ? -77.641 51.761 7.527 1.00 55.44 1077 MET A CA 1
ATOM 8530 C C . MET A 1 1077 ? -78.895 52.621 7.586 1.00 55.44 1077 MET A C 1
ATOM 8532 O O . MET A 1 1077 ? -78.863 53.729 8.134 1.00 55.44 1077 MET A O 1
ATOM 8536 N N . GLY A 1 1078 ? -79.976 52.135 6.969 1.00 57.88 1078 GLY A N 1
ATOM 8537 C CA . GLY A 1 1078 ? -81.235 52.857 6.916 1.00 57.88 1078 GLY A CA 1
ATOM 8538 C C . GLY A 1 1078 ? -82.426 52.028 7.368 1.00 57.88 1078 GLY A C 1
ATOM 8539 O O . GLY A 1 1078 ? -82.673 50.932 6.877 1.00 57.88 1078 GLY A O 1
ATOM 8540 N N . GLY A 1 1079 ? -83.186 52.552 8.326 1.00 57.56 1079 GLY A N 1
ATOM 8541 C CA . GLY A 1 1079 ? -84.434 51.944 8.785 1.00 57.56 1079 GLY A CA 1
ATOM 8542 C C . GLY A 1 1079 ? -85.608 52.859 8.483 1.00 57.56 1079 GLY A C 1
ATOM 8543 O O . GLY A 1 1079 ? -85.465 54.080 8.601 1.00 57.56 1079 GLY A O 1
ATOM 8544 N N . TYR A 1 1080 ? -86.754 52.291 8.100 1.00 59.94 1080 TYR A N 1
ATOM 8545 C CA . TYR A 1 1080 ? -87.982 53.072 7.977 1.00 59.94 1080 TYR A CA 1
ATOM 8546 C C . TYR A 1 1080 ? -88.914 52.862 9.166 1.00 59.94 1080 TYR A C 1
ATOM 8548 O O . TYR A 1 1080 ? -89.152 51.737 9.604 1.00 59.94 1080 TYR A O 1
ATOM 8556 N N . THR A 1 1081 ? -89.489 53.960 9.648 1.00 60.97 1081 THR A N 1
ATOM 8557 C CA . THR A 1 1081 ? -90.600 53.946 10.602 1.00 60.97 1081 THR A CA 1
ATOM 8558 C C . THR A 1 1081 ? -91.840 54.448 9.876 1.00 60.97 1081 THR A C 1
ATOM 8560 O O . THR A 1 1081 ? -91.856 55.579 9.383 1.00 60.97 1081 THR A O 1
ATOM 8563 N N . GLN A 1 1082 ? -92.879 53.615 9.780 1.00 60.47 1082 GLN A N 1
ATOM 8564 C CA . GLN A 1 1082 ? -94.167 54.054 9.244 1.00 60.47 1082 GLN A CA 1
ATOM 8565 C C . GLN A 1 1082 ? -94.823 55.002 10.249 1.00 60.47 1082 GLN A C 1
ATOM 8567 O O . GLN A 1 1082 ? -95.125 54.604 11.370 1.00 60.47 1082 GLN A O 1
ATOM 8572 N N . MET A 1 1083 ? -95.035 56.256 9.856 1.00 62.03 1083 MET A N 1
ATOM 8573 C CA . MET A 1 1083 ? -95.684 57.247 10.719 1.00 62.03 1083 MET A CA 1
ATOM 8574 C C . MET A 1 1083 ? -97.201 57.279 10.521 1.00 62.03 1083 MET A C 1
ATOM 8576 O O . MET A 1 1083 ? -97.947 57.542 11.456 1.00 62.03 1083 MET A O 1
ATOM 8580 N N . SER A 1 1084 ? -97.667 57.036 9.294 1.00 61.34 1084 SER A N 1
ATOM 8581 C CA . SER A 1 1084 ? -99.091 56.942 8.947 1.00 61.34 1084 SER A CA 1
ATOM 8582 C C . SER A 1 1084 ? -99.270 56.187 7.627 1.00 61.34 1084 SER A C 1
ATOM 8584 O O . SER A 1 1084 ? -98.292 55.778 6.999 1.00 61.34 1084 SER A O 1
ATOM 8586 N N . THR A 1 1085 ? -100.517 56.008 7.186 1.00 59.38 1085 THR A N 1
ATOM 8587 C CA . THR A 1 1085 ? -100.924 55.116 6.089 1.00 59.38 1085 THR A CA 1
ATOM 8588 C C . THR A 1 1085 ? -100.244 55.359 4.735 1.00 59.38 1085 THR A C 1
ATOM 8590 O O . THR A 1 1085 ? -100.377 54.497 3.885 1.00 59.38 1085 THR A O 1
ATOM 8593 N N . ASN A 1 1086 ? -99.495 56.455 4.537 1.00 60.22 1086 ASN A N 1
ATOM 8594 C CA . ASN A 1 1086 ? -98.653 56.722 3.356 1.00 60.22 1086 ASN A CA 1
ATOM 8595 C C . ASN A 1 1086 ? -97.450 57.646 3.673 1.00 60.22 1086 ASN A C 1
ATOM 8597 O O . ASN A 1 1086 ? -97.014 58.411 2.822 1.00 60.22 1086 ASN A O 1
ATOM 8601 N N . HIS A 1 1087 ? -96.924 57.642 4.903 1.00 62.66 1087 HIS A N 1
ATOM 8602 C CA . HIS A 1 1087 ? -95.736 58.437 5.254 1.00 62.66 1087 HIS A CA 1
ATOM 8603 C C . HIS A 1 1087 ? -94.736 57.595 6.039 1.00 62.66 1087 HIS A C 1
ATOM 8605 O O . HIS A 1 1087 ? -95.070 57.054 7.097 1.00 62.66 1087 HIS A O 1
ATOM 8611 N N . TYR A 1 1088 ? -93.505 57.529 5.536 1.00 64.00 1088 TYR A N 1
ATOM 8612 C CA . TYR A 1 1088 ? -92.409 56.767 6.125 1.00 64.00 1088 TYR A CA 1
ATOM 8613 C C . TYR A 1 1088 ? -91.221 57.679 6.389 1.00 64.00 1088 TYR A C 1
ATOM 8615 O O . TYR A 1 1088 ? -90.820 58.443 5.514 1.00 64.00 1088 TYR A O 1
ATOM 8623 N N . ASN A 1 1089 ? -90.630 57.557 7.571 1.00 68.00 1089 ASN A N 1
ATOM 8624 C CA . ASN A 1 1089 ? -89.372 58.214 7.897 1.00 68.00 1089 ASN A CA 1
ATOM 8625 C C . ASN A 1 1089 ? -88.244 57.232 7.646 1.00 68.00 1089 ASN A C 1
ATOM 8627 O O . ASN A 1 1089 ? -88.176 56.238 8.361 1.00 68.00 1089 ASN A O 1
ATOM 8631 N N . ILE A 1 1090 ? -87.365 57.508 6.686 1.00 64.38 1090 ILE A N 1
ATOM 8632 C CA . ILE A 1 1090 ? -86.115 56.766 6.542 1.00 64.38 1090 ILE A CA 1
ATOM 8633 C C . ILE A 1 1090 ? -85.026 57.517 7.293 1.00 64.38 1090 ILE A C 1
ATOM 8635 O O . ILE A 1 1090 ? -84.703 58.654 6.947 1.00 64.38 1090 ILE A O 1
ATOM 8639 N N . ASN A 1 1091 ? -84.475 56.879 8.319 1.00 68.62 1091 ASN A N 1
ATOM 8640 C CA . ASN A 1 1091 ? -83.291 57.358 9.018 1.00 68.62 1091 ASN A CA 1
ATOM 8641 C C . ASN A 1 1091 ? -82.062 56.835 8.291 1.00 68.62 1091 ASN A C 1
ATOM 8643 O O . ASN A 1 1091 ? -81.988 55.641 8.053 1.00 68.62 1091 ASN A O 1
ATOM 8647 N N . TYR A 1 1092 ? -81.113 57.702 7.975 1.00 68.69 1092 TYR A N 1
ATOM 8648 C CA . TYR A 1 1092 ? -79.836 57.362 7.368 1.00 68.69 1092 TYR A CA 1
ATOM 8649 C C . TYR A 1 1092 ? -78.733 57.665 8.358 1.00 68.69 1092 TYR A C 1
ATOM 8651 O O . TYR A 1 1092 ? -78.738 58.740 8.961 1.00 68.69 1092 TYR A O 1
ATOM 8659 N N . TRP A 1 1093 ? -77.786 56.744 8.467 1.00 73.31 1093 TRP A N 1
ATOM 8660 C CA . TRP A 1 1093 ? -76.506 56.982 9.109 1.00 73.31 1093 TRP A CA 1
ATOM 8661 C C . TRP A 1 1093 ? -75.385 56.754 8.103 1.00 73.31 1093 TRP A C 1
ATOM 8663 O O . TRP A 1 1093 ? -75.304 55.674 7.520 1.00 73.31 1093 TRP A O 1
ATOM 8673 N N . CYS A 1 1094 ? -74.542 57.760 7.881 1.00 75.69 1094 CYS A N 1
ATOM 8674 C CA . CYS A 1 1094 ? -73.342 57.616 7.063 1.00 75.69 1094 CYS A CA 1
ATOM 8675 C C . CYS A 1 1094 ? -72.168 58.403 7.644 1.00 75.69 1094 CYS A C 1
ATOM 8677 O O . CYS A 1 1094 ? -72.349 59.489 8.190 1.00 75.69 1094 CYS A O 1
ATOM 8679 N N . GLU A 1 1095 ? -70.952 57.907 7.452 1.00 85.00 1095 GLU A N 1
ATOM 8680 C CA . GLU A 1 1095 ? -69.733 58.634 7.808 1.00 85.00 1095 GLU A CA 1
ATOM 8681 C C . GLU A 1 1095 ? -69.269 59.487 6.620 1.00 85.00 1095 GLU A C 1
ATOM 8683 O O . GLU A 1 1095 ? -69.012 58.974 5.523 1.00 85.00 1095 GLU A O 1
ATOM 8688 N N . ALA A 1 1096 ? -69.159 60.795 6.848 1.00 87.00 1096 ALA A N 1
ATOM 8689 C CA . ALA A 1 1096 ? -68.531 61.732 5.934 1.00 87.00 1096 ALA A CA 1
ATOM 8690 C C . ALA A 1 1096 ? -67.087 61.994 6.363 1.00 87.00 1096 ALA A C 1
ATOM 8692 O O . ALA A 1 1096 ? -66.804 62.194 7.544 1.00 87.00 1096 ALA A O 1
ATOM 8693 N N . TYR A 1 1097 ? -66.179 62.046 5.396 1.00 91.12 1097 TYR A N 1
ATOM 8694 C CA . TYR A 1 1097 ? -64.761 62.290 5.603 1.00 91.12 1097 TYR A CA 1
ATOM 8695 C C . TYR A 1 1097 ? -64.294 63.471 4.762 1.00 91.12 1097 TYR A C 1
ATOM 8697 O O . TYR A 1 1097 ? -64.434 63.467 3.540 1.00 91.12 1097 TYR A O 1
ATOM 8705 N N . LEU A 1 1098 ? -63.689 64.466 5.403 1.00 91.75 1098 LEU A N 1
ATOM 8706 C CA . LEU A 1 1098 ? -62.861 65.449 4.721 1.00 91.75 1098 LEU A CA 1
ATOM 8707 C C . LEU A 1 1098 ? -61.480 64.831 4.530 1.00 91.75 1098 LEU A C 1
ATOM 8709 O O . LEU A 1 1098 ? -60.752 64.630 5.503 1.00 91.75 1098 LEU A O 1
ATOM 8713 N N . ILE A 1 1099 ? -61.127 64.528 3.285 1.00 90.88 1099 ILE A N 1
ATOM 8714 C CA . ILE A 1 1099 ? -59.861 63.886 2.948 1.00 90.88 1099 ILE A CA 1
ATOM 8715 C C . ILE A 1 1099 ? -58.936 64.895 2.278 1.00 90.88 1099 ILE A C 1
ATOM 8717 O O . ILE A 1 1099 ? -59.324 65.572 1.321 1.00 90.88 1099 ILE A O 1
ATOM 8721 N N . GLN A 1 1100 ? -57.704 64.980 2.782 1.00 89.62 1100 GLN A N 1
ATOM 8722 C CA . GLN A 1 1100 ? -56.614 65.739 2.175 1.00 89.62 1100 GLN A CA 1
ATOM 8723 C C . GLN A 1 1100 ? -55.351 64.878 2.128 1.00 89.62 1100 GLN A C 1
ATOM 8725 O O . GLN A 1 1100 ? -55.019 64.198 3.096 1.00 89.62 1100 GLN A O 1
ATOM 8730 N N . ASP A 1 1101 ? -54.673 64.885 0.983 1.00 88.44 1101 ASP A N 1
ATOM 8731 C CA . ASP A 1 1101 ? -53.478 64.090 0.696 1.00 88.44 1101 ASP A CA 1
ATOM 8732 C C . ASP A 1 1101 ? -53.648 62.607 1.082 1.00 88.44 1101 ASP A C 1
ATOM 8734 O O . ASP A 1 1101 ? -52.815 61.994 1.759 1.00 88.44 1101 ASP A O 1
ATOM 8738 N N . GLY A 1 1102 ? -54.790 62.035 0.684 1.00 87.00 1102 GLY A N 1
ATOM 8739 C CA . GLY A 1 1102 ? -55.151 60.644 0.949 1.00 87.00 1102 GLY A CA 1
ATOM 8740 C C . GLY A 1 1102 ? -55.463 60.318 2.413 1.00 87.00 1102 GLY A C 1
ATOM 8741 O O . GLY A 1 1102 ? -55.685 59.154 2.715 1.00 87.00 1102 GLY A O 1
ATOM 8742 N N . ARG A 1 1103 ? -55.508 61.281 3.339 1.00 87.69 1103 ARG A N 1
ATOM 8743 C CA . ARG A 1 1103 ? -55.797 61.031 4.762 1.00 87.69 1103 ARG A CA 1
ATOM 8744 C C . ARG A 1 1103 ? -57.065 61.729 5.224 1.00 87.69 1103 ARG A C 1
ATOM 8746 O O . ARG A 1 1103 ? -57.370 62.831 4.775 1.00 87.69 1103 ARG A O 1
ATOM 8753 N N . ILE A 1 1104 ? -57.789 61.099 6.147 1.00 89.00 1104 ILE A N 1
ATOM 8754 C CA . ILE A 1 1104 ? -58.942 61.719 6.805 1.00 89.00 1104 ILE A CA 1
ATOM 8755 C C . ILE A 1 1104 ? -58.418 62.819 7.727 1.00 89.00 1104 ILE A C 1
ATOM 8757 O O . ILE A 1 1104 ? -57.718 62.545 8.697 1.00 89.00 1104 ILE A O 1
ATOM 8761 N N . VAL A 1 1105 ? -58.753 64.065 7.405 1.00 91.25 1105 VAL A N 1
ATOM 8762 C CA . VAL A 1 1105 ? -58.434 65.245 8.221 1.00 91.25 1105 VAL A CA 1
ATOM 8763 C C . VAL A 1 1105 ? -59.536 65.502 9.239 1.00 91.25 1105 VAL A C 1
ATOM 8765 O O . VAL A 1 1105 ? -59.271 65.918 10.361 1.00 91.25 1105 VAL A O 1
ATOM 8768 N N . SER A 1 1106 ? -60.783 65.253 8.848 1.00 90.19 1106 SER A N 1
ATOM 8769 C CA . SER A 1 1106 ? -61.940 65.356 9.727 1.00 90.19 1106 SER A CA 1
ATOM 8770 C C . SER A 1 1106 ? -62.987 64.330 9.320 1.00 90.19 1106 SER A C 1
ATOM 8772 O O . SER A 1 1106 ? -63.114 63.998 8.140 1.00 90.19 1106 SER A O 1
ATOM 8774 N N . SER A 1 1107 ? -63.728 63.821 10.296 1.00 89.94 1107 SER A N 1
ATOM 8775 C CA . SER A 1 1107 ? -64.843 62.907 10.072 1.00 89.94 1107 SER A CA 1
ATOM 8776 C C . SER A 1 1107 ? -66.080 63.412 10.802 1.00 89.94 1107 SER A C 1
ATOM 8778 O O . SER A 1 1107 ? -65.972 64.088 11.825 1.00 89.94 1107 SER A O 1
ATOM 8780 N N . MET A 1 1108 ? -67.250 63.131 10.243 1.00 87.19 1108 MET A N 1
ATOM 8781 C CA . MET A 1 1108 ? -68.533 63.522 10.808 1.00 87.19 1108 MET A CA 1
ATOM 8782 C C . MET A 1 1108 ? -69.551 62.427 10.520 1.00 87.19 1108 MET A C 1
ATOM 8784 O O . MET A 1 1108 ? -69.720 62.015 9.372 1.00 87.19 1108 MET A O 1
ATOM 8788 N N . GLU A 1 1109 ? -70.233 61.964 11.562 1.00 84.62 1109 GLU A N 1
ATOM 8789 C CA . GLU A 1 1109 ? -71.374 61.073 11.400 1.00 84.62 1109 GLU A CA 1
ATOM 8790 C C . GLU A 1 1109 ? -72.608 61.883 11.014 1.00 84.62 1109 GLU A C 1
ATOM 8792 O O . GLU A 1 1109 ? -73.055 62.784 11.727 1.00 84.62 1109 GLU A O 1
ATOM 8797 N N . ILE A 1 1110 ? -73.176 61.546 9.865 1.00 79.69 1110 ILE A N 1
ATOM 8798 C CA . ILE A 1 1110 ? -74.379 62.173 9.354 1.00 79.69 1110 ILE A CA 1
ATOM 8799 C C . ILE A 1 1110 ? -75.562 61.283 9.689 1.00 79.69 1110 ILE A C 1
ATOM 8801 O O . ILE A 1 1110 ? -75.755 60.236 9.074 1.00 79.69 1110 ILE A O 1
ATOM 8805 N N . PHE A 1 1111 ? -76.383 61.742 10.630 1.00 76.94 1111 PHE A N 1
ATOM 8806 C CA . PHE A 1 1111 ? -77.715 61.199 10.846 1.00 76.94 1111 PHE A CA 1
ATOM 8807 C C . PHE A 1 1111 ? -78.739 62.101 10.172 1.00 76.94 1111 PHE A C 1
ATOM 8809 O O . PHE A 1 1111 ? -78.832 63.295 10.478 1.00 76.94 1111 PHE A O 1
ATOM 8816 N N . LYS A 1 1112 ? -79.526 61.544 9.253 1.00 73.88 1112 LYS A N 1
ATOM 8817 C CA . LYS A 1 1112 ? -80.591 62.293 8.589 1.00 73.88 1112 LYS A CA 1
ATOM 8818 C C . LYS A 1 1112 ? -81.854 61.466 8.486 1.00 73.88 1112 LYS A C 1
ATOM 8820 O O . LYS A 1 1112 ? -81.822 60.351 7.992 1.00 73.88 1112 LYS A O 1
ATOM 8825 N N . THR A 1 1113 ? -82.979 62.046 8.877 1.00 72.75 1113 THR A N 1
ATOM 8826 C CA . THR A 1 1113 ? -84.300 61.477 8.609 1.00 72.75 1113 THR A CA 1
ATOM 8827 C C . THR A 1 1113 ? -84.903 62.157 7.389 1.00 72.75 1113 THR A C 1
ATOM 8829 O O . THR A 1 1113 ? -84.923 63.389 7.315 1.00 72.75 1113 THR A O 1
ATOM 8832 N N . ILE A 1 1114 ? -85.385 61.369 6.431 1.00 69.00 1114 ILE A N 1
ATOM 8833 C CA . ILE A 1 1114 ? -86.124 61.857 5.264 1.00 69.00 1114 ILE A CA 1
ATOM 8834 C C . ILE A 1 1114 ? -87.510 61.230 5.278 1.00 69.00 1114 ILE A C 1
ATOM 8836 O O . ILE A 1 1114 ? -87.647 60.018 5.436 1.00 69.00 1114 ILE A O 1
ATOM 8840 N N . ASN A 1 1115 ? -88.527 62.056 5.061 1.00 69.19 1115 ASN A N 1
ATOM 8841 C CA . ASN A 1 1115 ? -89.901 61.594 4.949 1.00 69.19 1115 ASN A CA 1
ATOM 8842 C C . ASN A 1 1115 ? -90.185 61.265 3.482 1.00 69.19 1115 ASN A C 1
ATOM 8844 O O . ASN A 1 1115 ? -90.018 62.123 2.616 1.00 69.19 1115 ASN A O 1
ATOM 8848 N N . ILE A 1 1116 ? -90.634 60.047 3.205 1.00 62.88 1116 ILE A N 1
ATOM 8849 C CA . ILE A 1 1116 ? -91.098 59.631 1.881 1.00 62.88 1116 ILE A CA 1
ATOM 8850 C C . ILE A 1 1116 ? -92.585 59.283 1.935 1.00 62.88 1116 ILE A C 1
ATOM 8852 O O . ILE A 1 1116 ? -93.089 58.766 2.934 1.00 62.88 1116 ILE A O 1
ATOM 8856 N N . SER A 1 1117 ? -93.296 59.585 0.851 1.00 58.25 1117 SER A N 1
ATOM 8857 C CA . SER A 1 1117 ? -94.750 59.420 0.743 1.00 58.25 1117 SER A CA 1
ATOM 8858 C C . SER A 1 1117 ? -95.188 58.063 0.170 1.00 58.25 1117 SER A C 1
ATOM 8860 O O . SER A 1 1117 ? -96.380 57.794 0.058 1.00 58.25 1117 SER A O 1
ATOM 8862 N N . SER A 1 1118 ? -94.251 57.198 -0.232 1.00 57.84 1118 SER A N 1
ATOM 8863 C CA . SER A 1 1118 ? -94.550 55.848 -0.737 1.00 57.84 1118 SER A CA 1
ATOM 8864 C C . SER A 1 1118 ? -93.309 54.949 -0.733 1.00 57.84 1118 SER A C 1
ATOM 8866 O O . SER A 1 1118 ? -92.199 55.433 -0.948 1.00 57.84 1118 SER A O 1
ATOM 8868 N N . ILE A 1 1119 ? -93.492 53.644 -0.487 1.00 56.66 1119 ILE A N 1
ATOM 8869 C CA . ILE A 1 1119 ? -92.418 52.637 -0.576 1.00 56.66 1119 ILE A CA 1
ATOM 8870 C C . ILE A 1 1119 ? -92.220 52.246 -2.057 1.00 56.66 1119 ILE A C 1
ATOM 8872 O O . ILE A 1 1119 ? -93.195 51.845 -2.697 1.00 56.66 1119 ILE A O 1
ATOM 8876 N N . PRO A 1 1120 ? -90.998 52.305 -2.619 1.00 51.31 1120 PRO A N 1
ATOM 8877 C CA . PRO A 1 1120 ? -90.727 51.872 -3.996 1.00 51.31 1120 PRO A CA 1
ATOM 8878 C C . PRO A 1 1120 ? -90.930 50.355 -4.211 1.00 51.31 1120 PRO A C 1
ATOM 8880 O O . PRO A 1 1120 ? -90.516 49.542 -3.385 1.00 51.31 1120 PRO A O 1
ATOM 8883 N N . THR A 1 1121 ? -91.532 49.951 -5.339 1.00 44.97 1121 THR A N 1
ATOM 8884 C CA . THR A 1 1121 ? -91.815 48.542 -5.702 1.00 44.97 1121 THR A CA 1
ATOM 8885 C C . THR A 1 1121 ? -90.608 47.778 -6.286 1.00 44.97 1121 THR A C 1
ATOM 8887 O O . THR A 1 1121 ? -89.727 48.360 -6.912 1.00 44.97 1121 THR A O 1
ATOM 8890 N N . ARG A 1 1122 ? -90.596 46.447 -6.090 1.00 40.09 1122 ARG A N 1
ATOM 8891 C CA . ARG A 1 1122 ? -89.479 45.487 -6.269 1.00 40.09 1122 ARG A CA 1
ATOM 8892 C C . ARG A 1 1122 ? -88.929 45.376 -7.711 1.00 40.09 1122 ARG A C 1
ATOM 8894 O O . ARG A 1 1122 ? -89.674 45.036 -8.625 1.00 40.09 1122 ARG A O 1
ATOM 8901 N N . GLY A 1 1123 ? -87.612 45.553 -7.878 1.00 39.72 1123 GLY A N 1
ATOM 8902 C CA . GLY A 1 1123 ? -86.827 45.275 -9.097 1.00 39.72 1123 GLY A CA 1
ATOM 8903 C C . GLY A 1 1123 ? -85.628 44.343 -8.820 1.00 39.72 1123 GLY A C 1
ATOM 8904 O O . GLY A 1 1123 ? -85.253 44.158 -7.665 1.00 39.72 1123 GLY A O 1
ATOM 8905 N N . THR A 1 1124 ? -85.076 43.713 -9.864 1.00 34.47 1124 THR A N 1
ATOM 8906 C CA . THR A 1 1124 ? -84.143 42.555 -9.849 1.00 34.47 1124 THR A CA 1
ATOM 8907 C C . THR A 1 1124 ? -82.855 42.721 -9.021 1.00 34.47 1124 THR A C 1
ATOM 8909 O O . THR A 1 1124 ? -82.277 43.802 -8.991 1.00 34.47 1124 THR A O 1
ATOM 8912 N N . ALA A 1 1125 ? -82.383 41.631 -8.397 1.00 35.97 1125 ALA A N 1
ATOM 8913 C CA . ALA A 1 1125 ? -81.191 41.571 -7.536 1.00 35.97 1125 ALA A CA 1
ATOM 8914 C C . ALA A 1 1125 ? -79.852 41.596 -8.310 1.00 35.97 1125 ALA A C 1
ATOM 8916 O O . ALA A 1 1125 ? -79.775 41.077 -9.422 1.00 35.97 1125 ALA A O 1
ATOM 8917 N N . PHE A 1 1126 ? -78.802 42.153 -7.693 1.00 37.25 1126 PHE A N 1
ATOM 8918 C CA . PHE A 1 1126 ? -77.408 42.055 -8.160 1.00 37.25 1126 PHE A CA 1
ATOM 8919 C C . PHE A 1 1126 ? -76.717 40.781 -7.621 1.00 37.25 1126 PHE A C 1
ATOM 8921 O O . PHE A 1 1126 ? -77.117 40.298 -6.558 1.00 37.25 1126 PHE A O 1
ATOM 8928 N N . PRO A 1 1127 ? -75.702 40.226 -8.319 1.00 31.23 1127 PRO A N 1
ATOM 8929 C CA . PRO A 1 1127 ? -74.993 39.019 -7.892 1.00 31.23 1127 PRO A CA 1
ATOM 8930 C C . PRO A 1 1127 ? -74.060 39.273 -6.691 1.00 31.23 1127 PRO A C 1
ATOM 8932 O O . PRO A 1 1127 ? -73.624 40.407 -6.492 1.00 31.23 1127 PRO A O 1
ATOM 8935 N N . PRO A 1 1128 ? -73.748 38.227 -5.904 1.00 33.72 1128 PRO A N 1
ATOM 8936 C CA . PRO A 1 1128 ? -72.897 38.308 -4.719 1.00 33.72 1128 PRO A CA 1
ATOM 8937 C C . PRO A 1 1128 ? -71.417 38.388 -5.120 1.00 33.72 1128 PRO A C 1
ATOM 8939 O O . PRO A 1 1128 ? -70.960 37.544 -5.884 1.00 33.72 1128 PRO A O 1
ATOM 8942 N N . GLU A 1 1129 ? -70.666 39.358 -4.590 1.00 36.34 1129 GLU A N 1
ATOM 8943 C CA . GLU A 1 1129 ? -69.205 39.423 -4.755 1.00 36.34 1129 GLU A CA 1
ATOM 8944 C C . GLU A 1 1129 ? -68.488 39.311 -3.398 1.00 36.34 1129 GLU A C 1
ATOM 8946 O O . GLU A 1 1129 ? -68.616 40.168 -2.524 1.00 36.34 1129 GLU A O 1
ATOM 8951 N N . ASP A 1 1130 ? -67.788 38.183 -3.258 1.00 29.00 1130 ASP A N 1
ATOM 8952 C CA . ASP A 1 1130 ? -66.494 37.918 -2.620 1.00 29.00 1130 ASP A CA 1
ATOM 8953 C C . ASP A 1 1130 ? -66.079 38.733 -1.382 1.00 29.00 1130 ASP A C 1
ATOM 8955 O O . ASP A 1 1130 ? -65.381 39.746 -1.461 1.00 29.00 1130 ASP A O 1
ATOM 8959 N N . TYR A 1 1131 ? -66.372 38.165 -0.210 1.00 30.38 1131 TYR A N 1
ATOM 8960 C CA . TYR A 1 1131 ? -65.524 38.311 0.974 1.00 30.38 1131 TYR A CA 1
ATOM 8961 C C . TYR A 1 1131 ? -64.630 37.061 1.086 1.00 30.38 1131 TYR A C 1
ATOM 8963 O O . TYR A 1 1131 ? -65.051 36.050 1.647 1.00 30.38 1131 TYR A O 1
ATOM 8971 N N . GLU A 1 1132 ? -63.416 37.110 0.528 1.00 29.88 1132 GLU A N 1
ATOM 8972 C CA . GLU A 1 1132 ? -62.334 36.179 0.894 1.00 29.88 1132 GLU A CA 1
ATOM 8973 C C . GLU A 1 1132 ? -61.661 36.626 2.207 1.00 29.88 1132 GLU A C 1
ATOM 8975 O O . GLU A 1 1132 ? -61.615 37.822 2.512 1.00 29.88 1132 GLU A O 1
ATOM 8980 N N . GLN A 1 1133 ? -61.218 35.625 2.980 1.00 30.48 1133 GLN A N 1
ATOM 8981 C CA . GLN A 1 1133 ? -60.646 35.694 4.335 1.00 30.48 1133 GLN A CA 1
ATOM 8982 C C . GLN A 1 1133 ? -59.297 36.406 4.427 1.00 30.48 1133 GLN A C 1
ATOM 8984 O O . GLN A 1 1133 ? -58.462 36.223 3.512 1.00 30.48 1133 GLN A O 1
#

Sequence (1133 aa):
MYQFYNNILTVPARALYEDLDVMSKSNYDKLCRLGKIDRVRQGKGLDNHALVDFESLPERFRVDVVKKLGYPPRKTVQNLILNYFKDDYEAVDFYASYKLDDFTSLKPEKQDEYVKNAQMLWALDAYIKDMKSFRKARGGSITKIWQDAAQACKEVKDYVGHTLPGTDRRLREKLSEFLEQGYIVLVSEKFGNKNSVAVKDNQQEAVLRELFRKWQGFDNVQIADQYNPVAKALGWATLSPNSVGNYRKKWSTNTISFSKGIKEFDNKIKMQIKRKAPEYAMAYWTLSDGIIDAAEAIAIEKYINQINTEQSDLSQKYQIIYNDVNLTGSSKTELATAWGTSVASGTGYLGAHKKLINSIFTAIADGKTTETEKLDVDTKFTNYKEQLSILTAKFQNAITSIGNERINAIQVGGRNLLRNTNFEKNINHWVSNGVAGVTISWNAQEKAIFIDNNNTNGAFMQFVQLEKGQYILSFMVKPTYQAGGNYNVSISSPNSDNPYVSIHTNNEWKKYIIILNLTGVSNYLAILPNASQKLLFKNIKLEKGNKATDWTPAVEDIEDNISDAQNTANNAISILTDIGSDNKLTASEKQTTLNEWNRIKSEYTSNYTLAASLLLSVTSYQSAYNSLNNYLSPLLTDLTSTSNINGDIFRNIFKNYYDQNIAIVILIGKTQINNLQIGGRNLLKNSDFKNDIKEWHALGLGEIIEWKSNNNGCIFLNNNANRGGFYQSFEFVSEIYTVSFEVMPLFQNGSIPYSLVISIAGISKKIDIHYSNDWKKYSLTIDDSGLNVNKIFALQALGEQQLLFKNIKLEKGNKATDWTPAPEDVDEQINAANQQSANAIAQAQNAMNTAALANQVTSFLSTSVNQNVVATGTLLVGDVNGANAMISGVTDQPNGESIRFAAGKPYDQKYLSPFQVLDNGMIRFVNPLTGQKTFELGFNQNTGKVAFDIYNDNGIKIASIGSQGIMFTGYIPESYTKRNFRKLNTTSFTQSEISAELVAGIMQKFHTGNYPPTGPATDTTQFMYDIGLNVNMLTYEYYEGRNFESADNSQYSGFYTSKNKFGDKIPNGIYLKQFVMGGYTQMSTNHYNINYWCEAYLIQDGRIVSSMEIFKTINISSIPTRGTAFPPEDYEQ

InterPro domains:
  IPR008979 Galactose-binding-like domain superfamily [SSF49785] (411-544)

Secondary structure (DSSP, 8-state):
--EEETTEEEEEHHIIIIIS-SS-HHHHHHHHHTTSS-EEE---BTTB--EEETTTS-HHHHHHHHHHH-SPPP-----GGGGG----HHHHHHHHH-B-TTSPBPPHHHHHHHHHHHHHHHHHHHHHHHHHHHHHTTT--STTHHHHHHHHHHHHHHHHT----SSHHHHHHHHHHHHHHGGGGGS-TTTT-GGG-S--SHHHHHHHHHHHH-TT---HHHHHHHHHHHHHHHTPPPPPHHHHHHHHHHTHHHHHHHHT-HHHHHHHTS-SS--PPPSSTTS----SSSB--HHHHHHHHHHHHHHHHHHHHHHHHHHHHHT-TT--HHHHHHHHHHHTS-TTS--HHHHHHHHHHHHHHHHTTTSB--HHHHHHHHHHHHHHHHHHHHHHHHHHHHHHHHHHHHHHT--B------SS-S-SS--TT-EE---TTEEEEEETTTTEEEEEESSS---EEEEEEE-SEEEEEEEEEEESS---PPEEEEEE-TTB---EEEE--SS--EEEEEEEEESS-EEEEEEEEPTT-EEEEEEEEEEESSB-------HHHHHHHHHHHHHHHHHHHHHTTTTTTTSEE-HHHHHHHHHHHHHHHHHHHHHHHHHHHTT---HHHHHHHHHHHHHHHHHTS-SSSPEE--HHHHHHHHHHHHHHHHHHHHHHHHHHHHT--B------TTTT-TTTTTT-EEEESSS-EEEEE-SSS-EEEEE-SSEEEEEEE----SSEEEEEEEEEESS--TTPPEEEEEEETTEEEEEEE---SS-EEEEEEEE-TT-TT--EEEEEEESSEEEEEEEEEEEEBSS-------HHHHHHHHHHHHHHHHHHHHHHHHHHHHHHHHHHH--TT--EEETTEEE-SEEEEEETTEEEEEEE----STTTT-EEEEESS-GGGGGG-SEEEETTS-EEEE-TTT--EEEEEEEETTTTEEEEEEE-TTS-EEEEEETTEEEETTPPP--EEEEEEEE-S-----HHHHHHHHHHHHTT----------S-S-S---EEEE------EEEEEE---SSTTSGGGGGG-EEESSSSTTSPBPPSEEEEES--EEEEEEEETTEEEEEEEEEEEEEETTEEEEEEEEEEEEEESSPPPP-PPPPP-----

Radius of gyration: 52.9 Å; chains: 1; bounding box: 156×131×125 Å

Foldseek 3Di:
DFDADPLFTKDFLCCCDPVLNLDHPVVSVVCVVVVLWDFPADADDDPRTIITRLVSDDPSSSVSCCVVPNDDDDRPPPQPLVVQQDQDVVLLVPQQPDADPVRDGDDPVLSLQLRLQQSSLRSLVVQLVVVVVVQVVVVHDSPCSLVSSLCSCVVCCVVSVYDQHSDSVRSVVLSVCCVVPNSCSSDDPPPPVPPDDQQDDPVLLVLLLVLLLDQVQDALQRSLVVSQVVCVVVVGDRDDSVRSVVSCVVCVQPRVCRHVNPVCCVVPPVPPDDDDQDPAQCLDDDPVPQFADPVNVVSNVVSLVVLVVVLVVVVVLLVVLLPPPQQDDPLNVQLCQQCPVDCPPLHHLSNLSNQLSVLSCVQPVVRGHDPVSVVSNVVSVVVNVVSVVSNVVSSVVSVVSSVVSVVVQFDDWDAFQDACFQQQDFDPQKDKPPDPQWDWGQDNVRSWIKIFQAQAKIKIKGFTKDFAAKKKKKKKKFFPDDDPDWKKKWKDWPQKPGDMDIDDDRRDIDMDMDMIGHPGITGMMIIIIGHRTIMTIHLIGMTGTDDDDGRDHHPVNLVVVLVVLVVVLVVVLVVLCPACPVQKHALVNLVVVVVVLVVLVVLLVVLVVLCVVLVHDCPQLVVLNVLLCVVSVVVNPDSHGMDGHGSVSNSVSSVSNSVSSSVSVVVSSVSVVVQFDDWDAFPQALQQCCVWQPQKDKDDDDDDWDWTDPNRSKIKTFDQDQKIWMKGFADDDQAKKKKKKKKAFDDAPDQAFWWKWWDDQRDIDIDTHHHDPDIDMDMDMDRRNDHNDGGMTIIMTGHGTIMMIHLIGMTTHDDDDGRDHHVVNVVVVVVVVVVVVVVVVVVVVVVVVVVVVCSVQVPPVPQDPDPPDTDHAKDFDDDPVAGFWIAHPDDDDPPQQAFGIFGGDHPVLRLLGQWTATRVRKIWGAHNVPSATAFIFDQDPVVRDTWTWGADPVNHTQWTQDPVGIDGPVFDPFDKDKFFKAFDPDQDPDLVRVVVRQVVQQVPDAADDDDDDDDDDDDFDKDKDWRWGPTDAIKIATDQGPDPCSVVVRVLGFIFRDDGSVGQADAFGKIKTGTWIWIWGDPDPFKIKIWTWIKIFGDDRRDGPDIDIHIDIDIGRHDDDHDDDDDDDDDDD